Protein 2ZUV (pdb70)

Solvent-accessible surface area: 50935 Å² total; per-residue (Å²): 99,106,5,81,0,6,0,3,10,38,130,137,44,47,134,64,2,84,102,0,1,144,85,0,4,3,51,0,0,29,34,46,132,50,32,117,88,45,65,58,81,15,1,37,15,22,27,5,4,24,49,46,21,116,38,0,74,137,54,56,86,25,0,13,2,0,7,0,21,6,78,50,49,28,0,93,65,82,66,8,77,0,35,1,26,127,10,2,8,69,71,0,2,81,12,1,94,113,13,78,20,77,103,14,9,17,0,2,11,18,8,46,46,121,61,13,99,48,100,48,5,80,34,34,93,137,94,52,12,0,64,2,62,63,15,42,22,47,5,6,1,0,0,0,0,0,0,8,1,37,1,1,2,25,6,0,86,28,6,42,35,24,127,63,49,152,102,125,49,40,22,3,1,1,0,31,20,93,40,0,70,134,40,3,20,62,32,0,84,90,55,16,138,97,16,101,105,6,55,0,0,18,0,17,0,1,6,3,10,24,0,11,0,12,5,80,104,122,39,14,32,1,3,3,7,15,2,23,8,2,2,0,0,28,152,2,7,40,43,0,65,94,155,67,68,70,82,15,92,10,31,27,10,0,8,8,10,0,10,25,1,7,1,38,54,20,69,144,12,12,76,13,6,16,70,20,3,11,48,39,0,40,131,10,0,92,83,0,1,62,39,0,72,98,47,68,13,44,0,0,0,16,3,2,24,10,9,11,6,0,10,2,13,60,119,18,5,87,126,8,25,2,7,0,0,0,0,10,0,7,7,0,0,0,0,15,0,1,15,41,9,107,14,24,146,37,10,4,0,27,1,38,3,61,0,17,47,81,22,4,113,171,83,52,49,4,12,120,73,1,36,48,7,0,22,42,0,0,1,0,7,2,20,15,39,3,30,24,1,0,5,6,20,73,0,28,25,0,22,143,29,105,136,0,15,100,16,0,25,84,0,1,64,17,6,8,50,7,42,98,112,4,48,25,64,53,12,71,27,34,8,30,0,0,7,1,2,11,15,0,111,18,15,9,1,2,0,5,6,7,5,36,20,59,58,20,50,36,2,73,2,16,10,2,1,0,5,0,0,0,0,0,10,6,70,20,68,13,22,8,9,92,61,2,32,71,146,30,25,80,122,75,11,45,0,0,0,0,5,0,2,13,26,0,0,2,0,2,0,68,35,1,36,52,51,109,0,4,48,29,0,4,36,46,0,60,58,32,6,0,0,0,0,0,0,19,0,0,0,1,29,138,77,26,44,14,28,19,0,6,0,0,24,0,0,0,0,2,11,6,65,20,15,13,10,1,39,12,33,24,12,15,89,14,58,34,105,29,51,1,6,64,34,31,107,36,104,119,79,36,64,86,37,21,84,137,33,28,73,93,142,68,77,30,5,19,2,1,16,20,11,104,101,80,5,23,55,25,89,20,24,32,48,14,31,4,1,22,5,38,74,57,133,4,39,1,0,4,4,22,50,18,19,1,23,0,0,6,16,97,7,45,155,0,23,0,0,0,0,4,0,0,6,57,46,12,44,8,4,10,4,0,8,22,0,0,0,31,0,14,84,24,57,114,94,17,52,26,33,14,5,67,24,35,59,0,16,8,1,29,2,58,141,64,65,36,6,0,0,1,0,18,18,76,98,97,24,152,5,41,0,30,27,70,111,50,75,84,39,110,33,100,5,86,70,1,7,38,26,39,146,114,104,4,75,0,2,0,2,12,51,157,150,29,42,108,65,0,116,86,3,2,151,84,0,10,2,52,0,6,40,117,117,24,81,89,45,82,66,83,9,2,30,27,20,66,6,6,40,52,46,26,109,43,0,70,151,55,56,83,18,0,13,2,0,7,0,20,6,79,48,44,31,1,86,55,87,71,10,78,0,34,1,23,126,10,2,11,70,73,0,1,81,8,2,96,111,12,76,18,70,121,17,10,18,0,3,12,17,9,46,45,121,66,17,93,50,90,53,8,77,37,34,90,140,99,53,13,0,62,2,53,57,20,42,31,47,6,8,1,0,0,0,0,0,0,8,1,38,1,1,2,29,10,0,95,51,8,40,82,46,129,89,52,152,99,126,48,38,22,4,1,1,0,28,8,56,34,0,72,130,38,4,19,81,32,0,88,91,60,13,140,95,16,112,90,5,50,0,0,13,0,22,0,0,6,3,11,24,0,11,0,12,5,84,107,123,42,14,34,1,2,3,6,13,3,27,8,2,2,0,0,29,105,3,8,51,57,0,67,88,146,57,65,69,90,14,100,12,32,28,12,0,8,7,13,0,12,30,2,6,1,37,54,19,71,142,13,14,72,14,7,15,68,24,5,9,45,33,0,36,134,12,0,87,79,0,0,64,37,0,68,98,47,68,14,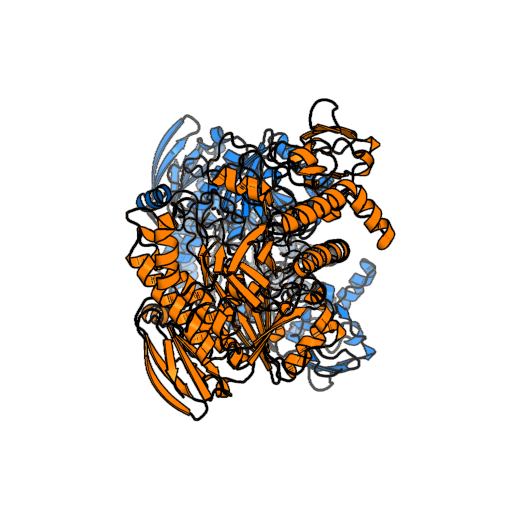43,0,0,0,28,6,2,26,9,10,8,7,0,10,1,14,63,116,22,4,88,128,7,25,2,7,0,0,2,0,22,1,18,15,0,0,1,0,13,0,2,12,39,8,109,14,24,138,36,8,6,0,44,1,48,0,96,0,52,71,101,25,6,116,176,80,54,48,5,3,98,63,1,35,48,4,2,20,82,0,0,6,0,7,3,17,14,37,4,25,22,1,1,1,0,18,106,0,30,35,0,20,143,31,97,127,1,12,98,14,0,31,88,0,0,77,16,6,8,58,9,39,73,99,4,48,30,72,49,9,54,21,19,6,33,0,0,8,1,2,10,14,1,107,16,16,8,0,2,0,6,6,7,6,41,31,57,61,22,50,36,2,77,3,15,12,2,1,0,10,0,0,0,0,1,10,5,70,19,66,14,22,9,8,88,61,2,34,72,157,29,24,91,121,72,11,45,0,0,1,0,6,0,2,11,22,0,0,4,0,1,0,65,36,1,36,53,51,112,0,4,47,30,0,3,36,43,0,57,51,27,6,0,0,0,0,0,0,20,0,0,0,0,29,124,79,25,43,13,26,17,0,4,0,0,22,0,0,0,0,2,9,6,64,19,15,13,11,1,39,13,34,22,14,17,91,14,59,33,101,34,53,0,10,64,43,18,92,111,77,83,69,33,62,104,39,19,104,160,30,27,71,94,143,67,75,31,6,19,1,1,18,19,11,102,99,83,15,26,53,24,90,21,23,29,50,13,31,4,0,19,6,35,74,57,137,4,39,1,0,17,4,22,52,19,19,1,24,0,0,4,17,96,7,47,145,0,23,0,0,0,0,3,0,0,9,85,44,27,41,6,8,17,3,0,13,24,0,0,0,29,0,12,83,31,55,132,88,20,44,28,30,9,4,66,27,39,57,1,24,4,0,22,0,70,103,88,40,22,3,0,0,0,0,29,24,67,101,94,28,154,8,44,0,29,36,70,110,50,77,83,62,105,10,94,4,89,76,4,12,40,14,26,91,178

CATH classification: 3.20.20.80 (+3 more: 2.60.40.10, 3.40.50.880, 2.60.40.1180)

Organism: Bifidobacterium longum subsp. longum (strain ATCC 15707 / DSM 20219 / JCM 1217 / NCTC 11818 / E194b) (NCBI:txid565042)

InterPro domains:
  IPR012711 Lacto-N-biose phosphorylase/D-galactosyl-beta-1->4-L-rhamnose phosphorylase [TIGR02336] (3-750)
  IPR013780 Glycosyl hydrolase, all-beta [G3DSA:2.60.40.1180] (696-751)
  IPR013783 Immunoglobulin-like fold [G3DSA:2.60.40.10] (72-177)
  IPR029062 Class I glutamine amidotransferase-like [G3DSA:3.40.50.880] (435-695)
  IPR029062 Class I glutamine amidotransferase-like [SSF52317] (444-689)
  IPR035080 Lacto-N-biose phosphorylase-like, N-terminal TIM barrel domain [PF09508] (5-432)
  IPR035356 Lacto-N-biose phosphorylase, C-terminal domain [PF17386] (697-748)
  IPR035363 Lacto-N-biose phosphorylase, central domain [PF17385] (440-692)

Foldseek 3Di:
DAELAEEEDDPPCLVVSVVLCVLLRYQEYEYDCVNVVVVHAYEYEDELFWPCCVPCVVVVLFFFKFWDKFDWDAAQAQKDKTADAQWFAPQFKAFDPPPPFLVAKWKAQLQVRDTDHSVFWDQDPPHRMIIGGRHDHGTIMMMTTMIGGQAQQVQLVQCVLQVVDPPDGMGTGAVVDVVSVVVSVVVLLVVLVVCLRHAAHEHQAFGAFFDWTATHVRHTDAFFQQARRRHDHPVLQVVLCVVVVHGDHSCLQCVSVCRQHQFFQDDPSNVSVLVSLLVVRLVSLLVSQVSQVVSNHAYEHESTTRCRSLLLQDPPNLVSAHAEYEYEFQFLLRLCVRQVRPRHNFYEYAYDDALTCVQLPPPHQRLVSVLLSLLRNVLLCQQGNGSHYYHHDDPVSQVVRVSNSVSSSVSSVVSVVSCVLLVSDHFAADAEEEQEFAPFRSQRSNPQDGDPPDHDQQRQLPNQVSSLVSRDRHHYGTGYLVCCLVPFDDPRHAEYEQEDDENTRRQNECSLVVVSSVVRVLVQQLVQHFYEYEAQHSAYPPPDLVAGNSVCVFAQKGADPVSCLQPAAAEAAADQPDQLCPQQDFDPVLQVVQVVQAKADDDHSHHIGAGPAFRDRACSRDARPRMGGPDHQKHANGQGPNHGAWIKHRRNNFIYIYHNGARHDLQSSSSVVSSSCVRSVNSVVAQAQAKPNSQKHKGHNVVSVKMKIWGSAQAWDKIWTAHPVGDIDIDTAHGRGMDMD/DAELEEEEADPPCLVVSVVLCVLLRYQEYEPVNLPPRHAYEYEDELFKPCCVPCVVVVLFFFKFWDKFDWWAAQDQKDKTADAQWFAPQFKAFDPPPPCLVAKWKAQLQVRDTDHSVQWDQDPPHRMIIGGRHDHGTIIMMTTMIGGQAQQVQLVCCVVVVVDPPDGMGTGAVVDPVSVVVSVVVLLVVLVVCLSHAEHEDQAFGAFFDWTGTRVRHTDAGFQQADRRHDHPVLQVVLCVPVVDHDHSCLQCVSVNRPHQFFQDDPSVVSVLVSLLVVRLVSLLVSQVSQVVSNHAYEHESGTRCHSLLLQDPCNLVSAHAEYEYEQLFLLRLCVRQVRDNHNFYEYAWDDALDCVQLPPPHDRLVRRLLSLLRNVLLCLQGNGSHYYHHHHPVSQVVRVVNSVSSSVSSVVSVVVCVLQVRDHFAALAEEEQEFAPWRSQRSNPQDGDPSDHDQQGQLPNQVSSLVSNARHHYGTGYLVCCLVPFDPPRHAEYEQEDEENTRRQNECSLVVVSSVVRVLVCQLVQHFYEYEAQHSAYPPPDLVAGNSVCVFAQKGADPVSPLQDAAAEAAADQDDLLCPPQDADVVLQVVQVVQAKADDDHSHHIGATPAFSDRDDSRDARPRMGGPDHQWHQNGQHPNHGAWTKARRNNFIYIYHNGARHDLSSSSSVLSSSCVRSVNPVSSQAQAKPDSQKHKGHNVVSVKIKIWGSAQAWDWTWHAHPVRDIDIDTAHGRGMDMDD

B-factor: mean 22.14, std 9.06, range [9.5, 68.04]

Radius of gyration: 36.23 Å; Cα contacts (8 Å, |Δi|>4): 3574; chains: 2; bounding box: 121×80×64 Å

Secondary structure (DSSP, 8-state):
---SEEEE--TT-HHHHHHHHHHHT-SEEE----HHHHT-EEEEEE-TTSS-HHHHTT-GGGS-EEEEEPPPEE-SBSEEEEESSTTS-TTTEEE--SS-HHHH-EEEETTTTEEEPGGGEEE-SSSSEEEEES--TT-EEEEEEEEEE-S-HHHHHHHHHTT-TTSPPPPP--TTSHHHHHHHHHHHHHHHHT-TT--EEEES--S-PPEEEE-TTSSEEEEETT--GGGB-HHHHHHHHHHHSSPPPTHHHHGGGTTT-TTSPPPHHHHHHHHHHHHHHHHHHHHHHHHHHHTT-EEEEEESSS-TTT-TTSTTGGGG---EEEEEESSHHHHHHHHT--SSSEEEEEESSPBSTTTSSTT--HHHHHHHHHHHHHHHHHHS--SEEE--B-HHHHHT-HHHHHHHHHHHHHHHHHHHHHTT-PPPP-SEEEEEESSGGGGTTTTT-SSTT---TTTHHHHHHHHHHHTSSSEEEEEEHHHHHHH---TT--EEEEEE-TTSTTT-GGGGG-HHHHHHHHHHHHTT-EEEEEESTTEEEEEETTEEETTHHHHSEEE--SS-TTB--BPPPP--S-TTTTT----HHHHHHHHHH-BPPPBTTTBB--BSS----S---S--TTEEESSTTSEEEE--TTS-SEEEEEETTEEEEEES-----HHHHHHHHHHHHHHTT-HHHHSTTEESSTTEEEEEETTTTEEEEEE-SSS-EEEEEEPTTS-EEEEEE-TT-EEE-/---SEEEE--TT-HHHHHHHHHHHT--EEE---TTSSSEEEEEE-TTSS-HHHHTT-GGGS-EEEEEPPPEE-SSSEEEEESSTTS-TTTEEE--SS-HHHH-EEEETTT-PBPPGGGEEE-SSSSEEEEES--TT-EEEEEEEEEE-S-HHHHHHHHHTT-TTPPPPPP--TTSHHHHHHHHHHHHHHHHT-TT--EEEES--SBPPEEEE-TTSSEEEEETT--GGGB-HHHHHHHHHHHSSPPPTHHHHGGGTTT-TTSPPPHHHHHHHHHHHHHHHHHHHHHHHHHHHTT-EEEEESSSSBTTT-TTSTTGGGG---EEEEE--SHHHHHHHHT--SSSEEEEE-SS-BSTTTSSTT--HHHHHHHHHHHHHHHHTTS--SBEE--B-HHHHTT-HHHHHHHHHHHHHHHHHHHHHTTPPPPPSSEEEEEESSGGGGTTTTT-SSTT---TTTHHHHHHHHHHHTSSSEEEEEEHHHHHHH---TT--EEEEEE-TTSTTT-GGGGG-HHHHHHHHHHHHTT-EEEEEESTTEEEEEETTEEETTHHHHTEEE--SS-TTBPPBPPPP--S-GGGTTSPP-HHHHHHHHHH-BPPPBTTTBB--BSS----S---S--TTEEESSTTSEEEE--TTS-SEEEEEETTEEEEEES-----HHHHHHHHHHHHHHTT-HHHHSTTEESSTTEEEEEETTTTEEEEEE-SSS-EEEEEE-TTS-EEEEEE-TT-EEEE-

Sequence (1481 aa):
STGRFTLPSEENFAEKTKELAELWGADAIRRNSDAVLALGKKIYNAYFPTRAHNEWITLHMDETPQVYLLTDRILAESDTVDIPLMESFFAEQLKPNRDADPHKYWEVVDRTTGEVVDSANWTLDADEDTVHVSGVAAWHEYTVSFLAYIIWDPVEMYNHLTNDWGDKEHEIPFDIYHPATRKFVFDTFEQWLKDSPQTDVVRFTTFFYQFTLLFDEKRREKVVDWFGCACTVSPRALDDFEAKYGYRLRPEDFVDGGAYNSAWRVPRKAQRDWIDFLSGFVRENVKQLADMSHAAGKEAMMFLGDQWIGTEPYKDGFDELGLDAVVGSIGDGTTTRMIADIPGVKYTEGRFLPYFFPDTFYEGNDPSIEGLDNWRKARRAILRSPISRMGYGGYLSLAAKFPKFVDTVTHIANEFRDIHDRTGGVAAEGELNVAILNSWGKMRSWMAFTVAHALPNKQTYSYYGILESLSGMRVNVRFISFDDVLAHGIDSDIDVIINGGPVDTAFTGGDVWTNPKLVETVRAWVRGGGAFVGVGEPSSAPRFQTGRFFQLADVIGVDEERYQTLSVDKYFPPVVPDHFITADVPVDPAAREAWEQAGYRIPLSGCGGGQSIKPLGGIDFGEPVLNTYPVNENVTLLRADGGQVQLATNDYGKGRGVYISGLPYSAANARLLERVLFYASHNEDKYAAWSSSNPECEVAHFPEQGLYCVINNTDQPQKTTVTLADGTTEDFDLPDSGIAWRSTGRFTLPSEENFAEKTKELAELWGADAIRNAVLALGKKIYNAYFPTRAHNEWITLHMDETPQVYLLTDRILAESDTVDIPLMESFFAEQLKPNRDADPHKYWEVVDRTTGEVVDSANWTLDADEDTVHVSGVAAWHEYTVSFLAYIIWDPVEMYNHLTNDWGDKEHEIPFDIYHPATRKFVFDTFEQWLKDSPQTDVVRFTTFFYQFTLLFDEKRREKVVDWFGCACTVSPRALDDFEAKYGYRLRPEDFVDGGAYNSAWRVPRKAQRDWIDFLSGFVRENVKQLADMSHAAGKEAMMFLGDQWIGTEPYKDGFDELGLDAVVGSIGDGTTTRMIADIPGVKYTEGRFLPYFFPDTFYEGNDPSIEGLDNWRKARRAILRSPISRMGYGGYLSLAAKFPKFVDTVTHIANEFRDIHDRTGGVAAEGELNVAILNSWGKMRSWMAFTVAHALPNKQTYSYYGILESLSGMRVNVRFISFDDVLAHGIDSDIDVIINGGPVDTAFTGGDVWTNPKLVETVRAWVRGGGAFVGVGEPSSAPRFQTGRFFQLADVIGVDEERYQTLSVDKYFPPVVPDHFITADVPVDPAAREAWEQAGYRIPLSGCGGGQSIKPLGGIDFGEPVLNTYPVNENVTLLRADGGQVQLATNDYGKGRGVYISGLPYSAANARLLERVLFYASHNEDKYAAWSSSNPECEVAHFPEQGLYCVINNTDQPQKTTVTLADGTTEDFDLPDSGIAWRE

Nearest PDB structures (foldseek):
  2zut-assembly2_D  TM=9.886E-01  e=0.000E+00  Bifidobacterium longum
  2zuw-assembly2_C  TM=9.854E-01  e=0.000E+00  Bifidobacterium longum
  2zus-assembly2_C  TM=9.818E-01  e=0.000E+00  Bifidobacterium longum
  2zus-assembly1_B  TM=9.835E-01  e=0.000E+00  Bifidobacterium longum
  3wfz-assembly1_A  TM=9.875E-01  e=0.000E+00  Bifidobacterium longum subsp. longum JCM 1217

Structure (mmCIF, N/CA/C/O backbone):
data_2ZUV
#
_entry.id   2ZUV
#
_cell.length_a   204.043
_cell.length_b   68.020
_cell.length_c   116.047
_cell.angle_alpha   90.000
_cell.angle_beta   108.790
_cell.angle_gamma   90.000
#
_symmetry.space_group_name_H-M   'C 1 2 1'
#
loop_
_entity.id
_entity.type
_entity.pdbx_description
1 polymer 'Lacto-N-biose phosphorylase'
2 non-polymer 2-acetamido-2-deoxy-alpha-D-glucopyranose
3 non-polymer 'NITRATE ION'
4 non-polymer 1,2-ETHANEDIOL
5 non-polymer 'MAGNESIUM ION'
6 water water
#
loop_
_atom_site.group_PDB
_atom_site.id
_atom_site.type_symbol
_atom_site.label_atom_id
_atom_site.label_alt_id
_atom_site.label_comp_id
_atom_site.label_asym_id
_atom_site.label_entity_id
_atom_site.label_seq_id
_atom_site.pdbx_PDB_ins_code
_atom_site.Cartn_x
_atom_site.Cartn_y
_atom_site.Cartn_z
_atom_site.occupancy
_atom_site.B_iso_or_equiv
_atom_site.auth_seq_id
_atom_site.auth_comp_id
_atom_site.auth_asym_id
_atom_site.auth_atom_id
_atom_site.pdbx_PDB_model_num
ATOM 1 N N . SER A 1 3 ? 63.499 88.402 6.367 1.00 33.34 3 SER A N 1
ATOM 2 C CA . SER A 1 3 ? 63.472 88.479 7.861 1.00 32.82 3 SER A CA 1
ATOM 3 C C . SER A 1 3 ? 63.914 87.172 8.510 1.00 32.17 3 SER A C 1
ATOM 4 O O . SER A 1 3 ? 63.790 86.088 7.915 1.00 31.94 3 SER A O 1
ATOM 7 N N . THR A 1 4 ? 64.422 87.272 9.740 1.00 30.68 4 THR A N 1
ATOM 8 C CA . THR A 1 4 ? 64.692 86.079 10.524 1.00 29.11 4 THR A CA 1
ATOM 9 C C . THR A 1 4 ? 64.402 86.289 12.011 1.00 27.76 4 THR A C 1
ATOM 10 O O . THR A 1 4 ? 64.433 87.418 12.484 1.00 27.37 4 THR A O 1
ATOM 14 N N . GLY A 1 5 ? 64.103 85.200 12.723 1.00 26.45 5 GLY A N 1
ATOM 15 C CA . GLY A 1 5 ? 64.008 85.217 14.185 1.00 24.69 5 GLY A CA 1
ATOM 16 C C . GLY A 1 5 ? 62.584 85.153 14.733 1.00 23.61 5 GLY A C 1
ATOM 17 O O . GLY A 1 5 ? 61.625 84.979 13.977 1.00 22.79 5 GLY A O 1
ATOM 18 N N . ARG A 1 6 ? 62.473 85.317 16.051 1.00 23.15 6 ARG A N 1
ATOM 19 C CA . ARG A 1 6 ? 61.215 85.245 16.806 1.00 23.37 6 ARG A CA 1
ATOM 20 C C . ARG A 1 6 ? 60.517 83.900 16.570 1.00 23.18 6 ARG A C 1
ATOM 21 O O . ARG A 1 6 ? 59.281 83.813 16.567 1.00 23.73 6 ARG A O 1
ATOM 29 N N . PHE A 1 7 ? 61.311 82.850 16.370 1.00 22.60 7 PHE A N 1
ATOM 30 C CA . PHE A 1 7 ? 60.763 81.552 15.976 1.00 22.48 7 PHE A CA 1
ATOM 31 C C . PHE A 1 7 ? 61.552 80.445 16.651 1.00 22.54 7 PHE A C 1
ATOM 32 O O . PHE A 1 7 ? 62.767 80.390 16.512 1.00 22.88 7 PHE A O 1
ATOM 40 N N . THR A 1 8 ? 60.845 79.557 17.351 1.00 21.73 8 THR A N 1
ATOM 41 C CA . THR A 1 8 ? 61.432 78.372 17.984 1.00 20.87 8 THR A CA 1
ATOM 42 C C . THR A 1 8 ? 61.200 77.098 17.150 1.00 21.45 8 THR A C 1
ATOM 43 O O . THR A 1 8 ? 60.055 76.733 16.852 1.00 21.21 8 THR A O 1
ATOM 47 N N . LEU A 1 9 ? 62.298 76.441 16.782 1.00 21.54 9 LEU A N 1
ATOM 48 C CA . LEU A 1 9 ? 62.266 75.183 16.044 1.00 22.71 9 LEU A CA 1
ATOM 49 C C . LEU A 1 9 ? 62.443 73.972 16.980 1.00 23.37 9 LEU A C 1
ATOM 50 O O . LEU A 1 9 ? 63.362 73.951 17.793 1.00 23.68 9 LEU A O 1
ATOM 55 N N . PRO A 1 10 ? 61.590 72.946 16.852 1.00 24.06 10 PRO A N 1
ATOM 56 C CA . PRO A 1 10 ? 61.878 71.716 17.593 1.00 25.28 10 PRO A CA 1
ATOM 57 C C . PRO A 1 10 ? 62.915 70.852 16.863 1.00 27.10 10 PRO A C 1
ATOM 58 O O . PRO A 1 10 ? 62.793 70.627 15.662 1.00 26.64 10 PRO A O 1
ATOM 62 N N . SER A 1 11 ? 63.940 70.410 17.582 1.00 29.20 11 SER A N 1
ATOM 63 C CA . SER A 1 11 ? 64.933 69.513 17.016 1.00 31.65 11 SER A CA 1
ATOM 64 C C . SER A 1 11 ? 64.600 68.056 17.355 1.00 32.57 11 SER A C 1
ATOM 65 O O . SER A 1 11 ? 63.685 67.769 18.134 1.00 31.88 11 SER A O 1
ATOM 68 N N . GLU A 1 12 ? 65.388 67.153 16.775 1.00 34.09 12 GLU A N 1
ATOM 69 C CA . GLU A 1 12 ? 65.241 65.712 16.908 1.00 35.71 12 GLU A CA 1
ATOM 70 C C . GLU A 1 12 ? 66.641 65.128 16.750 1.00 36.59 12 GLU A C 1
ATOM 71 O O . GLU A 1 12 ? 67.414 65.653 15.950 1.00 36.67 12 GLU A O 1
ATOM 77 N N . GLU A 1 13 ? 66.993 64.067 17.480 1.00 38.11 13 GLU A N 1
ATOM 78 C CA . GLU A 1 13 ? 68.346 63.496 17.299 1.00 39.92 13 GLU A CA 1
ATOM 79 C C . GLU A 1 13 ? 68.442 62.724 15.972 1.00 40.03 13 GLU A C 1
ATOM 80 O O . GLU A 1 13 ? 67.422 62.274 15.431 1.00 39.57 13 GLU A O 1
ATOM 86 N N . ASN A 1 14 ? 69.667 62.617 15.449 1.00 40.60 14 ASN A N 1
ATOM 87 C CA . ASN A 1 14 ? 69.947 62.042 14.123 1.00 41.20 14 ASN A CA 1
ATOM 88 C C . ASN A 1 14 ? 69.135 62.710 13.018 1.00 41.18 14 ASN A C 1
ATOM 89 O O . ASN A 1 14 ? 68.539 62.035 12.177 1.00 41.04 14 ASN A O 1
ATOM 94 N N . PHE A 1 15 ? 69.113 64.041 13.032 1.00 40.92 15 PHE A N 1
ATOM 95 C CA . PHE A 1 15 ? 68.323 64.827 12.081 1.00 40.95 15 PHE A CA 1
ATOM 96 C C . PHE A 1 15 ? 68.965 66.203 11.912 1.00 40.71 15 PHE A C 1
ATOM 97 O O . PHE A 1 15 ? 68.276 67.217 11.769 1.00 40.04 15 PHE A O 1
ATOM 105 N N . ALA A 1 16 ? 70.298 66.204 11.924 1.00 40.52 16 ALA A N 1
ATOM 106 C CA . ALA A 1 16 ? 71.109 67.423 11.949 1.00 40.37 16 ALA A CA 1
ATOM 107 C C . ALA A 1 16 ? 70.989 68.286 10.695 1.00 40.41 16 ALA A C 1
ATOM 108 O O . ALA A 1 16 ? 70.796 69.503 10.789 1.00 40.62 16 ALA A O 1
ATOM 110 N N . GLU A 1 17 ? 71.122 67.664 9.524 1.00 40.23 17 GLU A N 1
ATOM 111 C CA . GLU A 1 17 ? 71.074 68.391 8.250 1.00 40.13 17 GLU A CA 1
ATOM 112 C C . GLU A 1 17 ? 69.731 69.085 8.019 1.00 39.10 17 GLU A C 1
ATOM 113 O O . GLU A 1 17 ? 69.686 70.246 7.592 1.00 38.64 17 GLU A O 1
ATOM 119 N N . LYS A 1 18 ? 68.640 68.368 8.286 1.00 37.66 18 LYS A N 1
ATOM 120 C CA . LYS A 1 18 ? 67.319 68.924 8.046 1.00 36.78 18 LYS A CA 1
ATOM 121 C C . LYS A 1 18 ? 66.944 69.952 9.111 1.00 35.28 18 LYS A C 1
ATOM 122 O O . LYS A 1 18 ? 66.289 70.937 8.802 1.00 34.95 18 LYS A O 1
ATOM 128 N N . THR A 1 19 ? 67.374 69.738 10.354 1.00 34.26 19 THR A N 1
ATOM 129 C CA . THR A 1 19 ? 67.203 70.767 11.384 1.00 33.01 19 THR A CA 1
ATOM 130 C C . THR A 1 19 ? 67.853 72.071 10.899 1.00 32.79 19 THR A C 1
ATOM 131 O O . THR A 1 19 ? 67.187 73.115 10.853 1.00 32.14 19 THR A O 1
ATOM 135 N N . LYS A 1 20 ? 69.119 72.000 10.477 1.00 32.19 20 LYS A N 1
ATOM 136 C CA . LYS A 1 20 ? 69.806 73.194 9.977 1.00 32.30 20 LYS A CA 1
ATOM 137 C C . LYS A 1 20 ? 69.045 73.792 8.792 1.00 31.67 20 LYS A C 1
ATOM 138 O O . LYS A 1 20 ? 68.836 75.002 8.741 1.00 31.48 20 LYS A O 1
ATOM 144 N N . GLU A 1 21 ? 68.583 72.951 7.863 1.00 31.24 21 GLU A N 1
ATOM 145 C CA . GLU A 1 21 ? 67.877 73.467 6.679 1.00 31.21 21 GLU A CA 1
ATOM 146 C C . GLU A 1 21 ? 66.566 74.156 7.060 1.00 30.49 21 GLU A C 1
ATOM 147 O O . GLU A 1 21 ? 66.237 75.232 6.543 1.00 29.67 21 GLU A O 1
ATOM 153 N N . LEU A 1 22 ? 65.805 73.523 7.949 1.00 29.98 22 LEU A N 1
ATOM 154 C CA . LEU A 1 22 ? 64.533 74.120 8.381 1.00 29.03 22 LEU A CA 1
ATOM 155 C C . LEU A 1 22 ? 64.719 75.346 9.249 1.00 28.65 22 LEU A C 1
ATOM 156 O O . LEU A 1 22 ? 63.900 76.269 9.191 1.00 28.65 22 LEU A O 1
ATOM 161 N N . ALA A 1 23 ? 65.791 75.371 10.036 1.00 28.19 23 ALA A N 1
ATOM 162 C CA . ALA A 1 23 ? 66.094 76.546 10.846 1.00 28.65 23 ALA A CA 1
ATOM 163 C C . ALA A 1 23 ? 66.285 77.754 9.938 1.00 29.04 23 ALA A C 1
ATOM 164 O O . ALA A 1 23 ? 65.772 78.839 10.221 1.00 28.46 23 ALA A O 1
ATOM 166 N N . GLU A 1 24 ? 67.007 77.544 8.833 1.00 29.71 24 GLU A N 1
ATOM 167 C CA . GLU A 1 24 ? 67.261 78.598 7.853 1.00 30.52 24 GLU A CA 1
ATOM 168 C C . GLU A 1 24 ? 65.969 79.019 7.142 1.00 29.82 24 GLU A C 1
ATOM 169 O O . GLU A 1 24 ? 65.661 80.221 7.064 1.00 30.03 24 GLU A O 1
ATOM 175 N N . LEU A 1 25 ? 65.215 78.025 6.662 1.00 29.10 25 LEU A N 1
ATOM 176 C CA . LEU A 1 25 ? 63.963 78.240 5.911 1.00 28.71 25 LEU A CA 1
ATOM 177 C C . LEU A 1 25 ? 62.933 79.031 6.717 1.00 27.69 25 LEU A C 1
ATOM 178 O O . LEU A 1 25 ? 62.338 80.004 6.231 1.00 28.10 25 LEU A O 1
ATOM 183 N N . TRP A 1 26 ? 62.724 78.605 7.953 1.00 26.49 26 TRP A N 1
ATOM 184 C CA . TRP A 1 26 ? 61.729 79.243 8.807 1.00 25.28 26 TRP A CA 1
ATOM 185 C C . TRP A 1 26 ? 62.268 80.427 9.608 1.00 24.71 26 TRP A C 1
ATOM 186 O O . TRP A 1 26 ? 61.509 81.131 10.270 1.00 24.09 26 TRP A O 1
ATOM 197 N N . GLY A 1 27 ? 63.575 80.663 9.532 1.00 23.94 27 GLY A N 1
ATOM 198 C CA . GLY A 1 27 ? 64.184 81.768 10.292 1.00 23.77 27 GLY A CA 1
ATOM 199 C C . GLY A 1 27 ? 64.132 81.546 11.806 1.00 23.69 27 GLY A C 1
ATOM 200 O O . GLY A 1 27 ? 63.798 82.449 12.571 1.00 23.38 27 GLY A O 1
ATOM 201 N N . ALA A 1 28 ? 64.492 80.342 12.239 1.00 23.68 28 ALA A N 1
ATOM 202 C CA . ALA A 1 28 ? 64.528 80.002 13.658 1.00 23.09 28 ALA A CA 1
ATOM 203 C C . ALA A 1 28 ? 65.697 80.687 14.359 1.00 23.90 28 ALA A C 1
ATOM 204 O O . ALA A 1 28 ? 66.819 80.672 13.857 1.00 23.74 28 ALA A O 1
ATOM 206 N N . ASP A 1 29 ? 65.444 81.270 15.529 1.00 23.23 29 ASP A N 1
ATOM 207 C CA . ASP A 1 29 ? 66.523 81.828 16.331 1.00 23.28 29 ASP A CA 1
ATOM 208 C C . ASP A 1 29 ? 66.675 81.130 17.690 1.00 23.50 29 ASP A C 1
ATOM 209 O O . ASP A 1 29 ? 67.510 81.530 18.515 1.00 23.61 29 ASP A O 1
ATOM 214 N N . ALA A 1 30 ? 65.865 80.092 17.899 1.00 22.11 30 ALA A N 1
ATOM 215 C CA . ALA A 1 30 ? 65.952 79.213 19.069 1.00 22.12 30 ALA A CA 1
ATOM 216 C C . ALA A 1 30 ? 65.640 77.801 18.610 1.00 22.28 30 ALA A C 1
ATOM 217 O O . ALA A 1 30 ? 64.867 77.611 17.669 1.00 21.46 30 ALA A O 1
ATOM 219 N N . ILE A 1 31 ? 66.251 76.815 19.266 1.00 22.93 31 ILE A N 1
ATOM 220 C CA . ILE A 1 31 ? 65.940 75.419 19.018 1.00 24.49 31 ILE A CA 1
ATOM 221 C C . ILE A 1 31 ? 65.519 74.740 20.328 1.00 25.73 31 ILE A C 1
ATOM 222 O O . ILE A 1 31 ? 66.203 74.862 21.359 1.00 24.84 31 ILE A O 1
ATOM 227 N N . ARG A 1 32 ? 64.364 74.076 20.298 1.00 27.11 32 ARG A N 1
ATOM 228 C CA A ARG A 1 32 ? 63.860 73.320 21.435 0.70 28.58 32 ARG A CA 1
ATOM 229 C CA B ARG A 1 32 ? 63.912 73.319 21.460 0.30 28.16 32 ARG A CA 1
ATOM 230 C C . ARG A 1 32 ? 64.295 71.865 21.247 1.00 29.84 32 ARG A C 1
ATOM 231 O O . ARG A 1 32 ? 63.779 71.177 20.376 1.00 29.27 32 ARG A O 1
ATOM 246 N N . ASN A 1 33 ? 65.262 71.424 22.038 1.00 32.81 33 ASN A N 1
ATOM 247 C CA . ASN A 1 33 ? 65.840 70.108 21.849 1.00 36.82 33 ASN A CA 1
ATOM 248 C C . ASN A 1 33 ? 64.938 68.942 22.206 1.00 38.44 33 ASN A C 1
ATOM 249 O O . ASN A 1 33 ? 63.981 69.109 22.963 1.00 39.01 33 ASN A O 1
ATOM 254 N N . SER A 1 34 ? 65.242 67.778 21.618 1.00 40.52 34 SER A N 1
ATOM 255 C CA . SER A 1 34 ? 64.471 66.546 21.834 1.00 42.48 34 SER A CA 1
ATOM 256 C C . SER A 1 34 ? 64.578 66.116 23.296 1.00 43.49 34 SER A C 1
ATOM 257 O O . SER A 1 34 ? 65.573 66.423 23.969 1.00 44.01 34 SER A O 1
ATOM 260 N N . ASP A 1 35 ? 63.554 65.412 23.771 1.00 44.64 35 ASP A N 1
ATOM 261 C CA . ASP A 1 35 ? 63.341 65.165 25.208 1.00 45.98 35 ASP A CA 1
ATOM 262 C C . ASP A 1 35 ? 64.394 64.257 25.879 1.00 46.37 35 ASP A C 1
ATOM 263 O O . ASP A 1 35 ? 65.399 63.851 25.272 1.00 46.92 35 ASP A O 1
ATOM 268 N N . ALA A 1 42 ? 73.912 68.934 15.754 1.00 50.70 42 ALA A N 1
ATOM 269 C CA . ALA A 1 42 ? 74.210 70.206 15.105 1.00 50.63 42 ALA A CA 1
ATOM 270 C C . ALA A 1 42 ? 73.397 71.361 15.682 1.00 50.76 42 ALA A C 1
ATOM 271 O O . ALA A 1 42 ? 73.349 72.449 15.096 1.00 50.92 42 ALA A O 1
ATOM 273 N N . VAL A 1 43 ? 72.770 71.134 16.835 1.00 50.51 43 VAL A N 1
ATOM 274 C CA . VAL A 1 43 ? 72.057 72.211 17.516 1.00 50.24 43 VAL A CA 1
ATOM 275 C C . VAL A 1 43 ? 73.024 73.143 18.259 1.00 49.71 43 VAL A C 1
ATOM 276 O O . VAL A 1 43 ? 72.760 74.345 18.399 1.00 50.06 43 VAL A O 1
ATOM 280 N N . LEU A 1 44 ? 74.134 72.586 18.735 1.00 48.50 44 LEU A N 1
ATOM 281 C CA . LEU A 1 44 ? 75.204 73.394 19.301 1.00 47.47 44 LEU A CA 1
ATOM 282 C C . LEU A 1 44 ? 75.850 74.220 18.178 1.00 46.50 44 LEU A C 1
ATOM 283 O O . LEU A 1 44 ? 76.049 75.439 18.320 1.00 46.03 44 LEU A O 1
ATOM 288 N N . ALA A 1 45 ? 76.128 73.548 17.057 1.00 44.82 45 ALA A N 1
ATOM 289 C CA . ALA A 1 45 ? 76.861 74.138 15.938 1.00 43.62 45 ALA A CA 1
ATOM 290 C C . ALA A 1 45 ? 76.141 75.323 15.308 1.00 42.60 45 ALA A C 1
ATOM 291 O O . ALA A 1 45 ? 76.784 76.257 14.835 1.00 42.10 45 ALA A O 1
ATOM 293 N N . LEU A 1 46 ? 74.808 75.284 15.312 1.00 41.70 46 LEU A N 1
ATOM 294 C CA . LEU A 1 46 ? 73.994 76.383 14.782 1.00 40.46 46 LEU A CA 1
ATOM 295 C C . LEU A 1 46 ? 74.111 77.680 15.599 1.00 39.24 46 LEU A C 1
ATOM 296 O O . LEU A 1 46 ? 73.936 78.784 15.067 1.00 39.08 46 LEU A O 1
ATOM 301 N N . GLY A 1 47 ? 74.415 77.545 16.884 1.00 37.44 47 GLY A N 1
ATOM 302 C CA . GLY A 1 47 ? 74.658 78.710 17.726 1.00 36.00 47 GLY A CA 1
ATOM 303 C C . GLY A 1 47 ? 73.408 79.535 17.983 1.00 34.88 47 GLY A C 1
ATOM 304 O O . GLY A 1 47 ? 73.494 80.716 18.304 1.00 34.99 47 GLY A O 1
ATOM 305 N N . LYS A 1 48 ? 72.244 78.912 17.833 1.00 33.26 48 LYS A N 1
ATOM 306 C CA . LYS A 1 48 ? 70.986 79.557 18.217 1.00 32.17 48 LYS A CA 1
ATOM 307 C C . LYS A 1 48 ? 70.745 79.439 19.732 1.00 30.43 48 LYS A C 1
ATOM 308 O O . LYS A 1 48 ? 71.437 78.698 20.421 1.00 29.85 48 LYS A O 1
ATOM 314 N N . LYS A 1 49 ? 69.783 80.199 20.245 1.00 28.47 49 LYS A N 1
ATOM 315 C CA . LYS A 1 49 ? 69.324 80.064 21.632 1.00 27.99 49 LYS A CA 1
ATOM 316 C C . LYS A 1 49 ? 68.842 78.618 21.846 1.00 26.50 49 LYS A C 1
ATOM 317 O O . LYS A 1 49 ? 68.147 78.061 20.993 1.00 26.63 49 LYS A O 1
ATOM 323 N N . ILE A 1 50 ? 69.230 78.007 22.962 1.00 24.88 50 ILE A N 1
ATOM 324 C CA . ILE A 1 50 ? 68.852 76.629 23.242 1.00 23.19 50 ILE A CA 1
ATOM 325 C C . ILE A 1 50 ? 67.811 76.536 24.354 1.00 22.08 50 ILE A C 1
ATOM 326 O O . ILE A 1 50 ? 68.048 76.997 25.466 1.00 20.80 50 ILE A O 1
ATOM 331 N N . TYR A 1 51 ? 66.683 75.898 24.046 1.00 21.34 51 TYR A N 1
ATOM 332 C CA . TYR A 1 51 ? 65.677 75.586 25.056 1.00 21.75 51 TYR A CA 1
ATOM 333 C C . TYR A 1 51 ? 65.825 74.113 25.377 1.00 21.84 51 TYR A C 1
ATOM 334 O O . TYR A 1 51 ? 65.982 73.286 24.463 1.00 21.73 51 TYR A O 1
ATOM 343 N N . ASN A 1 52 ? 65.746 73.765 26.654 1.00 22.05 52 ASN A N 1
ATOM 344 C CA . ASN A 1 52 ? 65.545 72.369 26.989 1.00 23.01 52 ASN A CA 1
ATOM 345 C C . ASN A 1 52 ? 64.246 72.270 27.741 1.00 22.29 52 ASN A C 1
ATOM 346 O O . ASN A 1 52 ? 63.997 73.044 28.658 1.00 22.43 52 ASN A O 1
ATOM 351 N N . ALA A 1 53 ? 63.383 71.351 27.325 1.00 21.33 53 ALA A N 1
ATOM 352 C CA . ALA A 1 53 ? 62.139 71.149 28.048 1.00 20.74 53 ALA A CA 1
ATOM 353 C C . ALA A 1 53 ? 62.513 70.414 29.336 1.00 21.43 53 ALA A C 1
ATOM 354 O O . ALA A 1 53 ? 63.352 69.487 29.330 1.00 23.45 53 ALA A O 1
ATOM 356 N N . TYR A 1 54 ? 61.937 70.822 30.447 1.00 18.76 54 TYR A N 1
ATOM 357 C CA . TYR A 1 54 ? 62.250 70.156 31.690 1.00 18.02 54 TYR A CA 1
ATOM 358 C C . TYR A 1 54 ? 60.946 69.624 32.281 1.00 17.96 54 TYR A C 1
ATOM 359 O O . TYR A 1 54 ? 59.919 70.323 32.234 1.00 16.64 54 TYR A O 1
ATOM 368 N N . PHE A 1 55 ? 60.991 68.396 32.803 1.00 17.24 55 PHE A N 1
ATOM 369 C CA . PHE A 1 55 ? 59.779 67.719 33.317 1.00 17.66 55 PHE A CA 1
ATOM 370 C C . PHE A 1 55 ? 59.948 67.411 34.809 1.00 17.76 55 PHE A C 1
ATOM 371 O O . PHE A 1 55 ? 60.397 66.310 35.183 1.00 19.04 55 PHE A O 1
ATOM 379 N N . PRO A 1 56 ? 59.619 68.372 35.686 1.00 18.22 56 PRO A N 1
ATOM 380 C CA . PRO A 1 56 ? 59.988 68.191 37.104 1.00 18.21 56 PRO A CA 1
ATOM 381 C C . PRO A 1 56 ? 59.380 66.961 37.780 1.00 17.89 56 PRO A C 1
ATOM 382 O O . PRO A 1 56 ? 59.981 66.427 38.721 1.00 16.89 56 PRO A O 1
ATOM 386 N N . THR A 1 57 ? 58.212 66.506 37.310 1.00 15.72 57 THR A N 1
ATOM 387 C CA . THR A 1 57 ? 57.522 65.432 38.010 1.00 16.56 57 THR A CA 1
ATOM 388 C C . THR A 1 57 ? 57.525 64.076 37.290 1.00 16.53 57 THR A C 1
ATOM 389 O O . THR A 1 57 ? 56.770 63.193 37.656 1.00 15.93 57 THR A O 1
ATOM 393 N N . ARG A 1 58 ? 58.376 63.902 36.285 1.00 17.41 58 ARG A N 1
ATOM 394 C CA . ARG A 1 58 ? 58.516 62.570 35.660 1.00 18.50 58 ARG A CA 1
ATOM 395 C C . ARG A 1 58 ? 59.950 62.380 35.156 1.00 18.96 58 ARG A C 1
ATOM 396 O O . ARG A 1 58 ? 60.848 63.089 35.598 1.00 19.42 58 ARG A O 1
ATOM 404 N N . ALA A 1 59 ? 60.149 61.404 34.267 1.00 19.35 59 ALA A N 1
ATOM 405 C CA . ALA A 1 59 ? 61.461 61.119 33.650 1.00 19.47 59 ALA A CA 1
ATOM 406 C C . ALA A 1 59 ? 62.478 60.519 34.610 1.00 19.77 59 ALA A C 1
ATOM 407 O O . ALA A 1 59 ? 63.684 60.514 34.329 1.00 19.00 59 ALA A O 1
ATOM 409 N N . HIS A 1 60 ? 61.994 59.990 35.734 1.00 19.40 60 HIS A N 1
ATOM 410 C CA . HIS A 1 60 ? 62.871 59.331 36.713 1.00 19.29 60 HIS A CA 1
ATOM 411 C C . HIS A 1 60 ? 62.215 58.149 37.410 1.00 18.38 60 HIS A C 1
ATOM 412 O O . HIS A 1 60 ? 62.002 58.172 38.624 1.00 17.48 60 HIS A O 1
ATOM 419 N N . ASN A 1 61 ? 61.962 57.082 36.650 1.00 17.76 61 ASN A N 1
ATOM 420 C CA . ASN A 1 61 ? 61.317 55.903 37.225 1.00 18.16 61 ASN A CA 1
ATOM 421 C C . ASN A 1 61 ? 62.170 55.286 38.323 1.00 18.55 61 ASN A C 1
ATOM 422 O O . ASN A 1 61 ? 61.649 54.791 39.317 1.00 16.99 61 ASN A O 1
ATOM 427 N N . GLU A 1 62 ? 63.495 55.393 38.151 1.00 19.35 62 GLU A N 1
ATOM 428 C CA . GLU A 1 62 ? 64.464 54.929 39.132 1.00 21.29 62 GLU A CA 1
ATOM 429 C C . GLU A 1 62 ? 64.348 55.631 40.486 1.00 21.82 62 GLU A C 1
ATOM 430 O O . GLU A 1 62 ? 64.870 55.135 41.484 1.00 23.71 62 GLU A O 1
ATOM 436 N N . TRP A 1 63 ? 63.679 56.785 40.537 1.00 20.28 63 TRP A N 1
ATOM 437 C CA . TRP A 1 63 ? 63.370 57.389 41.831 1.00 18.64 63 TRP A CA 1
ATOM 438 C C . TRP A 1 63 ? 62.027 56.880 42.351 1.00 18.06 63 TRP A C 1
ATOM 439 O O . TRP A 1 63 ? 61.917 56.363 43.450 1.00 16.83 63 TRP A O 1
ATOM 450 N N . ILE A 1 64 ? 60.985 57.088 41.568 1.00 17.44 64 ILE A N 1
ATOM 451 C CA . ILE A 1 64 ? 59.631 56.896 42.119 1.00 16.70 64 ILE A CA 1
ATOM 452 C C . ILE A 1 64 ? 59.295 55.411 42.351 1.00 17.18 64 ILE A C 1
ATOM 453 O O . ILE A 1 64 ? 58.499 55.080 43.231 1.00 17.00 64 ILE A O 1
ATOM 458 N N . THR A 1 65 ? 59.933 54.515 41.602 1.00 18.08 65 THR A N 1
ATOM 459 C CA . THR A 1 65 ? 59.774 53.079 41.887 1.00 19.88 65 THR A CA 1
ATOM 460 C C . THR A 1 65 ? 60.191 52.706 43.308 1.00 20.15 65 THR A C 1
ATOM 461 O O . THR A 1 65 ? 59.670 51.740 43.874 1.00 21.80 65 THR A O 1
ATOM 465 N N . LEU A 1 66 ? 61.113 53.471 43.887 1.00 19.93 66 LEU A N 1
ATOM 466 C CA . LEU A 1 66 ? 61.543 53.245 45.271 1.00 19.57 66 LEU A CA 1
ATOM 467 C C . LEU A 1 66 ? 60.636 53.914 46.285 1.00 18.78 66 LEU A C 1
ATOM 468 O O . LEU A 1 66 ? 60.798 53.712 47.505 1.00 18.15 66 LEU A O 1
ATOM 473 N N . HIS A 1 67 ? 59.695 54.735 45.803 1.00 17.95 67 HIS A N 1
ATOM 474 C CA . HIS A 1 67 ? 58.840 55.528 46.705 1.00 18.03 67 HIS A CA 1
ATOM 475 C C . HIS A 1 67 ? 57.411 55.634 46.175 1.00 17.72 67 HIS A C 1
ATOM 476 O O . HIS A 1 67 ? 56.885 56.751 46.042 1.00 17.33 67 HIS A O 1
ATOM 483 N N . MET A 1 68 ? 56.781 54.483 45.910 1.00 16.57 68 MET A N 1
ATOM 484 C CA . MET A 1 68 ? 55.571 54.469 45.076 1.00 18.00 68 MET A CA 1
ATOM 485 C C . MET A 1 68 ? 54.363 55.133 45.734 1.00 17.48 68 MET A C 1
ATOM 486 O O . MET A 1 68 ? 53.439 55.557 45.035 1.00 17.39 68 MET A O 1
ATOM 491 N N . ASP A 1 69 ? 54.387 55.264 47.055 1.00 17.63 69 ASP A N 1
ATOM 492 C CA . ASP A 1 69 ? 53.327 56.004 47.732 1.00 17.87 69 ASP A CA 1
ATOM 493 C C . ASP A 1 69 ? 53.433 57.521 47.558 1.00 17.12 69 ASP A C 1
ATOM 494 O O . ASP A 1 69 ? 52.596 58.262 48.084 1.00 17.58 69 ASP A O 1
ATOM 499 N N . GLU A 1 70 ? 54.418 57.969 46.781 1.00 15.57 70 GLU A N 1
ATOM 500 C CA . GLU A 1 70 ? 54.572 59.392 46.492 1.00 14.71 70 GLU A CA 1
ATOM 501 C C . GLU A 1 70 ? 54.170 59.822 45.082 1.00 14.47 70 GLU A C 1
ATOM 502 O O . GLU A 1 70 ? 54.474 60.951 44.657 1.00 14.77 70 GLU A O 1
ATOM 508 N N . THR A 1 71 ? 53.514 58.927 44.336 1.00 13.45 71 THR A N 1
ATOM 509 C CA . THR A 1 71 ? 52.956 59.317 43.049 1.00 14.01 71 THR A CA 1
ATOM 510 C C . THR A 1 71 ? 51.810 60.262 43.396 1.00 13.41 71 THR A C 1
ATOM 511 O O . THR A 1 71 ? 51.282 60.204 44.522 1.00 13.23 71 THR A O 1
ATOM 515 N N . PRO A 1 72 ? 51.441 61.152 42.463 1.00 13.18 72 PRO A N 1
ATOM 516 C CA . PRO A 1 72 ? 50.236 61.962 42.702 1.00 12.98 72 PRO A CA 1
ATOM 517 C C . PRO A 1 72 ? 49.008 61.055 42.737 1.00 12.75 72 PRO A C 1
ATOM 518 O O . PRO A 1 72 ? 49.054 59.903 42.279 1.00 12.14 72 PRO A O 1
ATOM 522 N N . GLN A 1 73 ? 47.931 61.570 43.307 1.00 12.93 73 GLN A N 1
ATOM 523 C CA . GLN A 1 73 ? 46.744 60.772 43.542 1.00 12.33 73 GLN A CA 1
ATOM 524 C C . GLN A 1 73 ? 45.518 61.570 43.156 1.00 12.35 73 GLN A C 1
ATOM 525 O O . GLN A 1 73 ? 45.582 62.793 42.995 1.00 11.65 73 GLN A O 1
ATOM 531 N N . VAL A 1 74 ? 44.411 60.856 43.006 1.00 12.22 74 VAL A N 1
ATOM 532 C CA . VAL A 1 74 ? 43.172 61.421 42.526 1.00 12.09 74 VAL A CA 1
ATOM 533 C C . VAL A 1 74 ? 42.008 60.645 43.139 1.00 11.41 74 VAL A C 1
ATOM 534 O O . VAL A 1 74 ? 42.057 59.417 43.304 1.00 11.06 74 VAL A O 1
ATOM 538 N N . TYR A 1 75 ? 40.951 61.370 43.489 1.00 10.60 75 TYR A N 1
ATOM 539 C CA . TYR A 1 75 ? 39.686 60.728 43.814 1.00 10.69 75 TYR A CA 1
ATOM 540 C C . TYR A 1 75 ? 38.937 60.354 42.543 1.00 10.94 75 TYR A C 1
ATOM 541 O O . TYR A 1 75 ? 38.677 61.207 41.681 1.00 11.44 75 TYR A O 1
ATOM 550 N N . LEU A 1 76 ? 38.554 59.083 42.466 1.00 11.26 76 LEU A N 1
ATOM 551 C CA . LEU A 1 76 ? 37.837 58.527 41.320 1.00 11.57 76 LEU A CA 1
ATOM 552 C C . LEU A 1 76 ? 36.442 58.116 41.752 1.00 11.50 76 LEU A C 1
ATOM 553 O O . LEU A 1 76 ? 36.265 57.611 42.848 1.00 12.59 76 LEU A O 1
ATOM 558 N N . LEU A 1 77 ? 35.464 58.330 40.884 1.00 12.15 77 LEU A N 1
ATOM 559 C CA . LEU A 1 77 ? 34.086 57.910 41.132 1.00 11.38 77 LEU A CA 1
ATOM 560 C C . LEU A 1 77 ? 33.746 56.704 40.255 1.00 11.83 77 LEU A C 1
ATOM 561 O O . LEU A 1 77 ? 33.869 56.764 39.026 1.00 12.61 77 LEU A O 1
ATOM 566 N N . THR A 1 78 ? 33.291 55.628 40.884 1.00 11.37 78 THR A N 1
ATOM 567 C CA . THR A 1 78 ? 32.894 54.427 40.139 1.00 12.58 78 THR A CA 1
ATOM 568 C C . THR A 1 78 ? 31.625 54.713 39.334 1.00 12.95 78 THR A C 1
ATOM 569 O O . THR A 1 78 ? 30.944 55.751 39.567 1.00 12.87 78 THR A O 1
ATOM 573 N N . ASP A 1 79 ? 31.272 53.781 38.432 1.00 12.63 79 ASP A N 1
ATOM 574 C CA . ASP A 1 79 ? 29.929 53.754 37.854 1.00 13.95 79 ASP A CA 1
ATOM 575 C C . ASP A 1 79 ? 28.891 53.535 38.970 1.00 13.53 79 ASP A C 1
ATOM 576 O O . ASP A 1 79 ? 29.205 53.070 40.081 1.00 13.06 79 ASP A O 1
ATOM 581 N N . ARG A 1 80 ? 27.645 53.888 38.657 1.00 14.02 80 ARG A N 1
ATOM 582 C CA . ARG A 1 80 ? 26.524 53.725 39.585 1.00 13.63 80 ARG A CA 1
ATOM 583 C C . ARG A 1 80 ? 26.055 52.298 39.439 1.00 14.58 80 ARG A C 1
ATOM 584 O O . ARG A 1 80 ? 25.730 51.876 38.309 1.00 14.33 80 ARG A O 1
ATOM 592 N N . ILE A 1 81 ? 26.014 51.571 40.551 1.00 14.32 81 ILE A N 1
ATOM 593 C CA . ILE A 1 81 ? 25.512 50.194 40.578 1.00 13.55 81 ILE A CA 1
ATOM 594 C C . ILE A 1 81 ? 24.195 50.133 41.344 1.00 13.26 81 ILE A C 1
ATOM 595 O O . ILE A 1 81 ? 24.046 50.691 42.436 1.00 12.73 81 ILE A O 1
ATOM 600 N N . LEU A 1 82 ? 23.225 49.441 40.757 1.00 12.94 82 LEU A N 1
ATOM 601 C CA . LEU A 1 82 ? 21.911 49.310 41.364 1.00 13.07 82 LEU A CA 1
ATOM 602 C C . LEU A 1 82 ? 21.914 48.195 42.416 1.00 13.76 82 LEU A C 1
ATOM 603 O O . LEU A 1 82 ? 22.356 47.049 42.124 1.00 13.65 82 LEU A O 1
ATOM 608 N N . ALA A 1 83 ? 21.400 48.518 43.602 1.00 14.62 83 ALA A N 1
ATOM 609 C CA . ALA A 1 83 ? 21.067 47.512 44.635 1.00 15.24 83 ALA A CA 1
ATOM 610 C C . ALA A 1 83 ? 19.743 46.833 44.292 1.00 16.44 83 ALA A C 1
ATOM 611 O O . ALA A 1 83 ? 18.720 47.499 44.181 1.00 16.41 83 ALA A O 1
ATOM 613 N N . GLU A 1 84 ? 19.761 45.516 44.109 1.00 17.40 84 GLU A N 1
ATOM 614 C CA . GLU A 1 84 ? 18.512 44.793 43.879 1.00 18.91 84 GLU A CA 1
ATOM 615 C C . GLU A 1 84 ? 17.969 44.132 45.147 1.00 19.68 84 GLU A C 1
ATOM 616 O O . GLU A 1 84 ? 16.827 43.629 45.174 1.00 21.20 84 GLU A O 1
ATOM 622 N N . SER A 1 85 ? 18.783 44.141 46.190 1.00 17.62 85 SER A N 1
ATOM 623 C CA . SER A 1 85 ? 18.350 43.812 47.528 1.00 17.56 85 SER A CA 1
ATOM 624 C C . SER A 1 85 ? 18.989 44.866 48.432 1.00 17.38 85 SER A C 1
ATOM 625 O O . SER A 1 85 ? 19.401 45.929 47.940 1.00 16.91 85 SER A O 1
ATOM 628 N N . ASP A 1 86 ? 19.105 44.596 49.730 1.00 15.68 86 ASP A N 1
ATOM 629 C CA . ASP A 1 86 ? 19.677 45.583 50.646 1.00 15.76 86 ASP A CA 1
ATOM 630 C C . ASP A 1 86 ? 21.222 45.549 50.681 1.00 14.83 86 ASP A C 1
ATOM 631 O O . ASP A 1 86 ? 21.849 45.741 51.731 1.00 14.73 86 ASP A O 1
ATOM 636 N N . THR A 1 87 ? 21.811 45.341 49.521 1.00 14.13 87 THR A N 1
ATOM 637 C CA . THR A 1 87 ? 23.250 45.093 49.394 1.00 15.00 87 THR A CA 1
ATOM 638 C C . THR A 1 87 ? 23.667 45.415 47.963 1.00 14.40 87 THR A C 1
ATOM 639 O O . THR A 1 87 ? 22.833 45.365 47.044 1.00 14.08 87 THR A O 1
ATOM 643 N N . VAL A 1 88 ? 24.938 45.746 47.772 1.00 14.44 88 VAL A N 1
ATOM 644 C CA . VAL A 1 88 ? 25.457 45.957 46.413 1.00 14.72 88 VAL A CA 1
ATOM 645 C C . VAL A 1 88 ? 26.960 45.725 46.405 1.00 14.67 88 VAL A C 1
ATOM 646 O O . VAL A 1 88 ? 27.649 46.053 47.372 1.00 14.97 88 VAL A O 1
ATOM 650 N N . ASP A 1 89 ? 27.471 45.158 45.320 1.00 14.80 89 ASP A N 1
ATOM 651 C CA . ASP A 1 89 ? 28.912 45.020 45.132 1.00 15.64 89 ASP A CA 1
ATOM 652 C C . ASP A 1 89 ? 29.367 45.989 44.049 1.00 15.71 89 ASP A C 1
ATOM 653 O O . ASP A 1 89 ? 28.788 46.023 42.953 1.00 15.92 89 ASP A O 1
ATOM 658 N N . ILE A 1 90 ? 30.356 46.807 44.371 1.00 14.08 90 ILE A N 1
ATOM 659 C CA . ILE A 1 90 ? 30.794 47.872 43.447 1.00 14.54 90 ILE A CA 1
ATOM 660 C C . ILE A 1 90 ? 32.222 47.675 43.028 1.00 14.71 90 ILE A C 1
ATOM 661 O O . ILE A 1 90 ? 33.138 47.814 43.845 1.00 13.95 90 ILE A O 1
ATOM 666 N N . PRO A 1 91 ? 32.425 47.361 41.737 1.00 14.99 91 PRO A N 1
ATOM 667 C CA . PRO A 1 91 ? 33.761 47.213 41.179 1.00 15.75 91 PRO A CA 1
ATOM 668 C C . PRO A 1 91 ? 34.425 48.593 41.125 1.00 15.27 91 PRO A C 1
ATOM 669 O O . PRO A 1 91 ? 33.786 49.572 40.713 1.00 15.41 91 PRO A O 1
ATOM 673 N N . LEU A 1 92 ? 35.660 48.693 41.596 1.00 14.86 92 LEU A N 1
ATOM 674 C CA . LEU A 1 92 ? 36.340 49.991 41.607 1.00 15.41 92 LEU A CA 1
ATOM 675 C C . LEU A 1 92 ? 36.897 50.406 40.256 1.00 15.08 92 LEU A C 1
ATOM 676 O O . LEU A 1 92 ? 36.845 51.588 39.908 1.00 14.73 92 LEU A O 1
ATOM 681 N N . MET A 1 93 ? 37.450 49.438 39.521 1.00 14.69 93 MET A N 1
ATOM 682 C CA . MET A 1 93 ? 38.346 49.750 38.407 1.00 14.79 93 MET A CA 1
ATOM 683 C C . MET A 1 93 ? 37.794 49.390 37.030 1.00 14.84 93 MET A C 1
ATOM 684 O O . MET A 1 93 ? 38.467 49.639 36.006 1.00 14.00 93 MET A O 1
ATOM 689 N N . GLU A 1 94 ? 36.578 48.834 36.995 1.00 15.34 94 GLU A N 1
ATOM 690 C CA . GLU A 1 94 ? 35.983 48.389 35.724 1.00 15.86 94 GLU A CA 1
ATOM 691 C C . GLU A 1 94 ? 35.816 49.481 34.681 1.00 15.64 94 GLU A C 1
ATOM 692 O O . GLU A 1 94 ? 35.756 49.178 33.482 1.00 14.02 94 GLU A O 1
ATOM 698 N N . SER A 1 95 ? 35.755 50.738 35.119 1.00 14.70 95 SER A N 1
ATOM 699 C CA . SER A 1 95 ? 35.535 51.862 34.194 1.00 14.03 95 SER A CA 1
ATOM 700 C C . SER A 1 95 ? 36.772 52.738 34.001 1.00 14.50 95 SER A C 1
ATOM 701 O O . SER A 1 95 ? 36.689 53.783 33.346 1.00 13.68 95 SER A O 1
ATOM 704 N N . PHE A 1 96 ? 37.920 52.302 34.526 1.00 13.35 96 PHE A N 1
ATOM 705 C CA . PHE A 1 96 ? 39.149 53.105 34.478 1.00 13.78 96 PHE A CA 1
ATOM 706 C C . PHE A 1 96 ? 40.282 52.348 33.801 1.00 14.23 96 PHE A C 1
ATOM 707 O O . PHE A 1 96 ? 40.304 51.091 33.774 1.00 14.40 96 PHE A O 1
ATOM 715 N N . PHE A 1 97 ? 41.230 53.113 33.266 1.00 14.33 97 PHE A N 1
ATOM 716 C CA . PHE A 1 97 ? 42.432 52.537 32.653 1.00 14.52 97 PHE A CA 1
ATOM 717 C C . PHE A 1 97 ? 43.392 52.037 33.735 1.00 14.76 97 PHE A C 1
ATOM 718 O O . PHE A 1 97 ? 43.994 52.840 34.466 1.00 14.98 97 PHE A O 1
ATOM 726 N N . ALA A 1 98 ? 43.530 50.722 33.841 1.00 14.01 98 ALA A N 1
ATOM 727 C CA . ALA A 1 98 ? 44.374 50.129 34.897 1.00 15.20 98 ALA A CA 1
ATOM 728 C C . ALA A 1 98 ? 45.875 50.352 34.697 1.00 14.32 98 ALA A C 1
ATOM 729 O O . ALA A 1 98 ? 46.659 50.174 35.629 1.00 14.42 98 ALA A O 1
ATOM 731 N N . GLU A 1 99 ? 46.291 50.767 33.510 1.00 14.25 99 GLU A N 1
ATOM 732 C CA . GLU A 1 99 ? 47.713 51.123 33.321 1.00 14.22 99 GLU A CA 1
ATOM 733 C C . GLU A 1 99 ? 48.016 52.511 33.839 1.00 14.09 99 GLU A C 1
ATOM 734 O O . GLU A 1 99 ? 49.175 52.882 34.002 1.00 14.59 99 GLU A O 1
ATOM 740 N N . GLN A 1 100 ? 46.967 53.307 34.028 1.00 14.42 100 GLN A N 1
ATOM 741 C CA . GLN A 1 100 ? 47.144 54.672 34.514 1.00 14.22 100 GLN A CA 1
ATOM 742 C C . GLN A 1 100 ? 46.857 54.845 35.997 1.00 14.67 100 GLN A C 1
ATOM 743 O O . GLN A 1 100 ? 47.476 55.706 36.655 1.00 14.61 100 GLN A O 1
ATOM 749 N N . LEU A 1 101 ? 45.917 54.051 36.514 1.00 14.43 101 LEU A N 1
ATOM 750 C CA . LEU A 1 101 ? 45.308 54.299 37.843 1.00 13.55 101 LEU A CA 1
ATOM 751 C C . LEU A 1 101 ? 45.244 53.014 38.650 1.00 14.09 101 LEU A C 1
ATOM 752 O O . LEU A 1 101 ? 44.961 51.930 38.093 1.00 13.76 101 LEU A O 1
ATOM 757 N N . LYS A 1 102 ? 45.540 53.120 39.949 1.00 14.98 102 LYS A N 1
ATOM 758 C CA . LYS A 1 102 ? 45.572 51.956 40.824 1.00 15.64 102 LYS A CA 1
ATOM 759 C C . LYS A 1 102 ? 44.941 52.356 42.154 1.00 14.66 102 LYS A C 1
ATOM 760 O O . LYS A 1 102 ? 45.336 53.363 42.729 1.00 14.43 102 LYS A O 1
ATOM 766 N N . PRO A 1 103 ? 43.983 51.573 42.670 1.00 15.04 103 PRO A N 1
ATOM 767 C CA . PRO A 1 103 ? 43.402 52.004 43.946 1.00 14.10 103 PRO A CA 1
ATOM 768 C C . PRO A 1 103 ? 44.454 52.041 45.045 1.00 14.87 103 PRO A C 1
ATOM 769 O O . PRO A 1 103 ? 45.341 51.156 45.111 1.00 13.74 103 PRO A O 1
ATOM 773 N N . ASN A 1 104 ? 44.369 53.057 45.898 1.00 14.54 104 ASN A N 1
ATOM 774 C CA . ASN A 1 104 ? 45.318 53.173 46.991 1.00 14.82 104 ASN A CA 1
ATOM 775 C C . ASN A 1 104 ? 44.841 52.327 48.167 1.00 15.00 104 ASN A C 1
ATOM 776 O O . ASN A 1 104 ? 43.888 52.689 48.830 1.00 15.23 104 ASN A O 1
ATOM 781 N N . ARG A 1 105 ? 45.494 51.190 48.401 1.00 16.00 105 ARG A N 1
ATOM 782 C CA . ARG A 1 105 ? 45.121 50.337 49.539 1.00 16.68 105 ARG A CA 1
ATOM 783 C C . ARG A 1 105 ? 45.939 50.607 50.798 1.00 17.84 105 ARG A C 1
ATOM 784 O O . ARG A 1 105 ? 45.663 50.014 51.856 1.00 18.70 105 ARG A O 1
ATOM 792 N N . ASP A 1 106 ? 46.915 51.496 50.686 1.00 16.97 106 ASP A N 1
ATOM 793 C CA . ASP A 1 106 ? 47.803 51.844 51.800 1.00 18.09 106 ASP A CA 1
ATOM 794 C C . ASP A 1 106 ? 47.126 52.774 52.790 1.00 18.08 106 ASP A C 1
ATOM 795 O O . ASP A 1 106 ? 47.228 52.576 54.025 1.00 18.32 106 ASP A O 1
ATOM 800 N N . ALA A 1 107 ? 46.430 53.784 52.263 1.00 16.71 107 ALA A N 1
ATOM 801 C CA . ALA A 1 107 ? 45.776 54.791 53.092 1.00 16.95 107 ALA A CA 1
ATOM 802 C C . ALA A 1 107 ? 44.365 54.344 53.490 1.00 16.94 107 ALA A C 1
ATOM 803 O O . ALA A 1 107 ? 43.485 54.210 52.633 1.00 17.90 107 ALA A O 1
ATOM 805 N N . ASP A 1 108 ? 44.154 54.128 54.787 1.00 16.83 108 ASP A N 1
ATOM 806 C CA . ASP A 1 108 ? 42.907 53.583 55.340 1.00 17.42 108 ASP A CA 1
ATOM 807 C C . ASP A 1 108 ? 41.669 53.920 54.507 1.00 16.98 108 ASP A C 1
ATOM 808 O O . ASP A 1 108 ? 41.182 55.049 54.565 1.00 17.48 108 ASP A O 1
ATOM 813 N N . PRO A 1 109 ? 41.148 52.961 53.731 1.00 17.15 109 PRO A N 1
ATOM 814 C CA . PRO A 1 109 ? 39.941 53.301 52.933 1.00 17.14 109 PRO A CA 1
ATOM 815 C C . PRO A 1 109 ? 38.741 53.822 53.759 1.00 17.31 109 PRO A C 1
ATOM 816 O O . PRO A 1 109 ? 37.940 54.636 53.271 1.00 16.44 109 PRO A O 1
ATOM 820 N N . HIS A 1 110 ? 38.588 53.363 54.996 1.00 16.91 110 HIS A N 1
ATOM 821 C CA . HIS A 1 110 ? 37.452 53.825 55.771 1.00 17.42 110 HIS A CA 1
ATOM 822 C C . HIS A 1 110 ? 37.599 55.261 56.227 1.00 17.37 110 HIS A C 1
ATOM 823 O O . HIS A 1 110 ? 36.611 55.902 56.517 1.00 18.16 110 HIS A O 1
ATOM 830 N N . LYS A 1 111 ? 38.830 55.765 56.255 1.00 16.52 111 LYS A N 1
ATOM 831 C CA . LYS A 1 111 ? 39.096 57.176 56.556 1.00 17.03 111 LYS A CA 1
ATOM 832 C C . LYS A 1 111 ? 39.023 58.040 55.297 1.00 16.67 111 LYS A C 1
ATOM 833 O O . LYS A 1 111 ? 38.508 59.164 55.343 1.00 16.57 111 LYS A O 1
ATOM 839 N N . TYR A 1 112 ? 39.540 57.512 54.191 1.00 14.89 112 TYR A N 1
ATOM 840 C CA . TYR A 1 112 ? 39.721 58.329 52.975 1.00 14.56 112 TYR A CA 1
ATOM 841 C C . TYR A 1 112 ? 38.665 58.188 51.876 1.00 13.47 112 TYR A C 1
ATOM 842 O O . TYR A 1 112 ? 38.624 59.011 50.976 1.00 13.47 112 TYR A O 1
ATOM 851 N N . TRP A 1 113 ? 37.826 57.168 51.935 1.00 14.32 113 TRP A N 1
ATOM 852 C CA . TRP A 1 113 ? 36.923 56.920 50.809 1.00 13.88 113 TRP A CA 1
ATOM 853 C C . TRP A 1 113 ? 35.502 57.188 51.276 1.00 14.17 113 TRP A C 1
ATOM 854 O O . TRP A 1 113 ? 35.265 57.361 52.478 1.00 13.92 113 TRP A O 1
ATOM 865 N N . GLU A 1 114 ? 34.562 57.212 50.338 1.00 12.94 114 GLU A N 1
ATOM 866 C CA . GLU A 1 114 ? 33.144 57.387 50.676 1.00 13.98 114 GLU A CA 1
ATOM 867 C C . GLU A 1 114 ? 32.285 56.535 49.773 1.00 14.03 114 GLU A C 1
ATOM 868 O O . GLU A 1 114 ? 32.467 56.570 48.546 1.00 15.63 114 GLU A O 1
ATOM 874 N N . VAL A 1 115 ? 31.335 55.805 50.359 1.00 13.35 115 VAL A N 1
ATOM 875 C CA . VAL A 1 115 ? 30.314 55.098 49.569 1.00 12.81 115 VAL A CA 1
ATOM 876 C C . VAL A 1 115 ? 29.074 55.978 49.680 1.00 12.68 115 VAL A C 1
ATOM 877 O O . VAL A 1 115 ? 28.722 56.416 50.774 1.00 13.48 115 VAL A O 1
ATOM 881 N N . VAL A 1 116 ? 28.463 56.294 48.538 1.00 12.26 116 VAL A N 1
ATOM 882 C CA . VAL A 1 116 ? 27.332 57.215 48.521 1.00 12.30 116 VAL A CA 1
ATOM 883 C C . VAL A 1 116 ? 26.097 56.543 47.905 1.00 12.64 116 VAL A C 1
ATOM 884 O O . VAL A 1 116 ? 26.193 55.850 46.874 1.00 12.93 116 VAL A O 1
ATOM 888 N N . ASP A 1 117 ? 24.953 56.772 48.543 1.00 11.94 117 ASP A N 1
ATOM 889 C CA . ASP A 1 117 ? 23.659 56.393 47.993 1.00 12.85 117 ASP A CA 1
ATOM 890 C C . ASP A 1 117 ? 23.251 57.573 47.138 1.00 12.69 117 ASP A C 1
ATOM 891 O O . ASP A 1 117 ? 22.852 58.619 47.675 1.00 13.21 117 ASP A O 1
ATOM 896 N N . ARG A 1 118 ? 23.405 57.423 45.821 1.00 12.41 118 ARG A N 1
ATOM 897 C CA . ARG A 1 118 ? 23.174 58.542 44.894 1.00 12.94 118 ARG A CA 1
ATOM 898 C C . ARG A 1 118 ? 21.690 58.867 44.778 1.00 13.47 118 ARG A C 1
ATOM 899 O O . ARG A 1 118 ? 21.311 59.982 44.434 1.00 14.29 118 ARG A O 1
ATOM 907 N N . THR A 1 119 ? 20.844 57.900 45.088 1.00 13.31 119 THR A N 1
ATOM 908 C CA . THR A 1 119 ? 19.379 58.136 45.031 1.00 14.20 119 THR A CA 1
ATOM 909 C C . THR A 1 119 ? 18.945 59.112 46.130 1.00 15.26 119 THR A C 1
ATOM 910 O O . THR A 1 119 ? 18.053 59.937 45.927 1.00 15.27 119 THR A O 1
ATOM 914 N N . THR A 1 120 ? 19.614 59.068 47.280 1.00 15.81 120 THR A N 1
ATOM 915 C CA . THR A 1 120 ? 19.290 59.978 48.382 1.00 16.14 120 THR A CA 1
ATOM 916 C C . THR A 1 120 ? 20.328 61.075 48.641 1.00 17.08 120 THR A C 1
ATOM 917 O O . THR A 1 120 ? 20.053 62.032 49.358 1.00 17.69 120 THR A O 1
ATOM 921 N N . GLY A 1 121 ? 21.532 60.920 48.106 1.00 17.22 121 GLY A N 1
ATOM 922 C CA . GLY A 1 121 ? 22.641 61.805 48.448 1.00 17.36 121 GLY A CA 1
ATOM 923 C C . GLY A 1 121 ? 23.343 61.489 49.757 1.00 17.89 121 GLY A C 1
ATOM 924 O O . GLY A 1 121 ? 24.306 62.168 50.125 1.00 18.79 121 GLY A O 1
ATOM 925 N N . GLU A 1 122 ? 22.870 60.472 50.478 1.00 17.12 122 GLU A N 1
ATOM 926 C CA . GLU A 1 122 ? 23.476 60.126 51.783 1.00 18.57 122 GLU A CA 1
ATOM 927 C C . GLU A 1 122 ? 24.750 59.308 51.673 1.00 17.20 122 GLU A C 1
ATOM 928 O O . GLU A 1 122 ? 24.871 58.415 50.831 1.00 16.79 122 GLU A O 1
ATOM 934 N N . VAL A 1 123 ? 25.700 59.638 52.543 1.00 16.26 123 VAL A N 1
ATOM 935 C CA . VAL A 1 123 ? 26.918 58.837 52.684 1.00 15.50 123 VAL A CA 1
ATOM 936 C C . VAL A 1 123 ? 26.569 57.561 53.471 1.00 16.02 123 VAL A C 1
ATOM 937 O O . VAL A 1 123 ? 25.966 57.619 54.586 1.00 15.42 123 VAL A O 1
ATOM 941 N N . VAL A 1 124 ? 26.956 56.413 52.924 1.00 14.83 124 VAL A N 1
ATOM 942 C CA . VAL A 1 124 ? 26.706 55.144 53.603 1.00 15.50 124 VAL A CA 1
ATOM 943 C C . VAL A 1 124 ? 27.757 54.988 54.705 1.00 16.35 124 VAL A C 1
ATOM 944 O O . VAL A 1 124 ? 28.953 55.189 54.425 1.00 15.30 124 VAL A O 1
ATOM 948 N N . ASP A 1 125 ? 27.323 54.651 55.933 1.00 17.99 125 ASP A N 1
ATOM 949 C CA . ASP A 1 125 ? 28.253 54.514 57.077 1.00 20.09 125 ASP A CA 1
ATOM 950 C C . ASP A 1 125 ? 29.346 53.522 56.724 1.00 19.86 125 ASP A C 1
ATOM 951 O O . ASP A 1 125 ? 29.076 52.466 56.152 1.00 18.52 125 ASP A O 1
ATOM 956 N N . SER A 1 126 ? 30.589 53.863 57.062 1.00 20.34 126 SER A N 1
ATOM 957 C CA . SER A 1 126 ? 31.696 52.972 56.758 1.00 21.31 126 SER A CA 1
ATOM 958 C C . SER A 1 126 ? 31.567 51.612 57.479 1.00 20.56 126 SER A C 1
ATOM 959 O O . SER A 1 126 ? 32.138 50.640 57.017 1.00 22.18 126 SER A O 1
ATOM 962 N N . ALA A 1 127 ? 30.776 51.533 58.552 1.00 19.45 127 ALA A N 1
ATOM 963 C CA . ALA A 1 127 ? 30.498 50.242 59.209 1.00 18.93 127 ALA A CA 1
ATOM 964 C C . ALA A 1 127 ? 29.768 49.284 58.255 1.00 18.77 127 ALA A C 1
ATOM 965 O O . ALA A 1 127 ? 29.701 48.092 58.516 1.00 19.10 127 ALA A O 1
ATOM 967 N N . ASN A 1 128 ? 29.190 49.826 57.180 1.00 16.98 128 ASN A N 1
ATOM 968 C CA . ASN A 1 128 ? 28.356 49.026 56.289 1.00 16.44 128 ASN A CA 1
ATOM 969 C C . ASN A 1 128 ? 29.048 48.481 55.061 1.00 16.04 128 ASN A C 1
ATOM 970 O O . ASN A 1 128 ? 28.407 47.812 54.247 1.00 17.27 128 ASN A O 1
ATOM 975 N N . TRP A 1 129 ? 30.330 48.783 54.895 1.00 14.41 129 TRP A N 1
ATOM 976 C CA . TRP A 1 129 ? 31.055 48.312 53.726 1.00 14.55 129 TRP A CA 1
ATOM 977 C C . TRP A 1 129 ? 32.471 47.847 54.016 1.00 15.69 129 TRP A C 1
ATOM 978 O O . TRP A 1 129 ? 33.076 48.263 55.012 1.00 15.37 129 TRP A O 1
ATOM 989 N N . THR A 1 130 ? 32.965 46.965 53.145 1.00 16.56 130 THR A N 1
ATOM 990 C CA . THR A 1 130 ? 34.330 46.407 53.266 1.00 17.23 130 THR A CA 1
ATOM 991 C C . THR A 1 130 ? 34.984 46.385 51.879 1.00 17.01 130 THR A C 1
ATOM 992 O O . THR A 1 130 ? 34.297 46.196 50.874 1.00 17.27 130 THR A O 1
ATOM 996 N N . LEU A 1 131 ? 36.289 46.620 51.828 1.00 16.34 131 LEU A N 1
ATOM 997 C CA . LEU A 1 131 ? 37.045 46.455 50.600 1.00 16.82 131 LEU A CA 1
ATOM 998 C C . LEU A 1 131 ? 37.497 44.996 50.532 1.00 17.91 131 LEU A C 1
ATOM 999 O O . LEU A 1 131 ? 38.075 44.493 51.513 1.00 17.47 131 LEU A O 1
ATOM 1004 N N . ASP A 1 132 ? 37.221 44.321 49.408 1.00 18.16 132 ASP A N 1
ATOM 1005 C CA . ASP A 1 132 ? 37.626 42.926 49.203 1.00 19.70 132 ASP A CA 1
ATOM 1006 C C . ASP A 1 132 ? 39.145 42.830 49.286 1.00 20.64 132 ASP A C 1
ATOM 1007 O O . ASP A 1 132 ? 39.837 43.684 48.749 1.00 20.70 132 ASP A O 1
ATOM 1012 N N . ALA A 1 133 ? 39.667 41.796 49.950 1.00 22.22 133 ALA A N 1
ATOM 1013 C CA . ALA A 1 133 ? 41.130 41.670 50.076 1.00 23.20 133 ALA A CA 1
ATOM 1014 C C . ALA A 1 133 ? 41.796 41.320 48.748 1.00 24.18 133 ALA A C 1
ATOM 1015 O O . ALA A 1 133 ? 42.956 41.679 48.507 1.00 25.11 133 ALA A O 1
ATOM 1017 N N . ASP A 1 134 ? 41.063 40.617 47.888 1.00 24.80 134 ASP A N 1
ATOM 1018 C CA . ASP A 1 134 ? 41.641 39.941 46.720 1.00 25.11 134 ASP A CA 1
ATOM 1019 C C . ASP A 1 134 ? 41.257 40.553 45.387 1.00 25.19 134 ASP A C 1
ATOM 1020 O O . ASP A 1 134 ? 41.783 40.166 44.336 1.00 25.81 134 ASP A O 1
ATOM 1025 N N . GLU A 1 135 ? 40.302 41.477 45.398 1.00 23.72 135 GLU A N 1
ATOM 1026 C CA . GLU A 1 135 ? 39.895 42.113 44.149 1.00 23.16 135 GLU A CA 1
ATOM 1027 C C . GLU A 1 135 ? 39.467 43.531 44.460 1.00 21.57 135 GLU A C 1
ATOM 1028 O O . GLU A 1 135 ? 39.186 43.852 45.611 1.00 20.72 135 GLU A O 1
ATOM 1034 N N . ASP A 1 136 ? 39.444 44.377 43.443 1.00 20.11 136 ASP A N 1
ATOM 1035 C CA . ASP A 1 136 ? 39.112 45.798 43.637 1.00 19.86 136 ASP A CA 1
ATOM 1036 C C . ASP A 1 136 ? 37.595 46.009 43.624 1.00 18.62 136 ASP A C 1
ATOM 1037 O O . ASP A 1 136 ? 37.024 46.581 42.682 1.00 18.58 136 ASP A O 1
ATOM 1042 N N . THR A 1 137 ? 36.950 45.518 44.682 1.00 17.75 137 THR A N 1
ATOM 1043 C CA . THR A 1 137 ? 35.498 45.576 44.817 1.00 16.98 137 THR A CA 1
ATOM 1044 C C . THR A 1 137 ? 35.147 45.941 46.240 1.00 16.16 137 THR A C 1
ATOM 1045 O O . THR A 1 137 ? 35.724 45.398 47.183 1.00 15.63 137 THR A O 1
ATOM 1049 N N . VAL A 1 138 ? 34.177 46.839 46.387 1.00 14.26 138 VAL A N 1
ATOM 1050 C CA . VAL A 1 138 ? 33.643 47.183 47.694 1.00 13.94 138 VAL A CA 1
ATOM 1051 C C . VAL A 1 138 ? 32.300 46.466 47.863 1.00 14.24 138 VAL A C 1
ATOM 1052 O O . VAL A 1 138 ? 31.432 46.519 46.968 1.00 14.32 138 VAL A O 1
ATOM 1056 N N . HIS A 1 139 ? 32.159 45.776 48.992 1.00 14.04 139 HIS A N 1
ATOM 1057 C CA . HIS A 1 139 ? 30.930 45.062 49.326 1.00 14.69 139 HIS A CA 1
ATOM 1058 C C . HIS A 1 139 ? 30.150 45.907 50.320 1.00 14.96 139 HIS A C 1
ATOM 1059 O O . HIS A 1 139 ? 30.673 46.282 51.371 1.00 15.54 139 HIS A O 1
ATOM 1066 N N . VAL A 1 140 ? 28.895 46.198 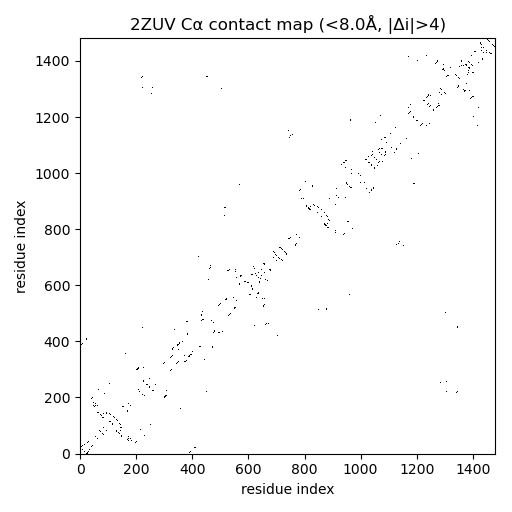49.994 1.00 14.62 140 VAL A N 1
ATOM 1067 C CA . VAL A 1 140 ? 28.074 47.090 50.828 1.00 13.89 140 VAL A CA 1
ATOM 1068 C C . VAL A 1 140 ? 26.841 46.342 51.281 1.00 13.54 140 VAL A C 1
ATOM 1069 O O . VAL A 1 140 ? 26.210 45.684 50.463 1.00 14.44 140 VAL A O 1
ATOM 1073 N N . SER A 1 141 ? 26.499 46.461 52.566 1.00 14.38 141 SER A N 1
ATOM 1074 C CA . SER A 1 141 ? 25.236 45.899 53.124 1.00 14.85 141 SER A CA 1
ATOM 1075 C C . SER A 1 141 ? 24.476 46.948 53.944 1.00 14.44 141 SER A C 1
ATOM 1076 O O . SER A 1 141 ? 24.981 48.044 54.140 1.00 14.93 141 SER A O 1
ATOM 1079 N N . GLY A 1 142 ? 23.265 46.618 54.421 1.00 14.18 142 GLY A N 1
ATOM 1080 C CA . GLY A 1 142 ? 22.507 47.510 55.325 1.00 15.42 142 GLY A CA 1
ATOM 1081 C C . GLY A 1 142 ? 22.081 48.791 54.611 1.00 15.46 142 GLY A C 1
ATOM 1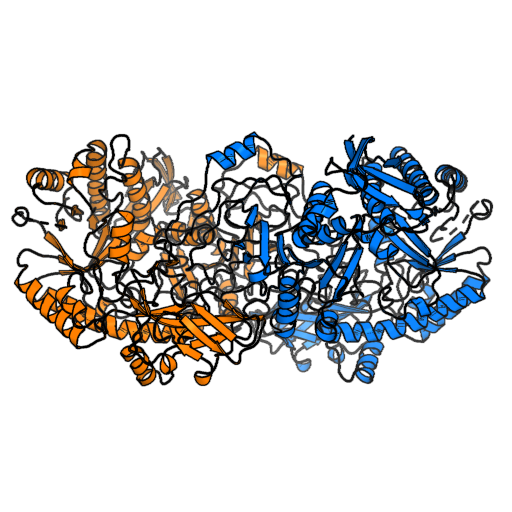082 O O . GLY A 1 142 ? 21.953 49.847 55.234 1.00 16.55 142 GLY A O 1
ATOM 1083 N N . VAL A 1 143 ? 21.886 48.703 53.298 1.00 14.32 143 VAL A N 1
ATOM 1084 C CA . VAL A 1 143 ? 21.449 49.879 52.513 1.00 14.44 143 VAL A CA 1
ATOM 1085 C C . VAL A 1 143 ? 20.106 49.617 51.829 1.00 14.39 143 VAL A C 1
ATOM 1086 O O . VAL A 1 143 ? 19.634 48.480 51.807 1.00 15.16 143 VAL A O 1
ATOM 1090 N N . ALA A 1 144 ? 19.492 50.655 51.269 1.00 14.41 144 ALA A N 1
ATOM 1091 C CA . ALA A 1 144 ? 18.173 50.493 50.653 1.00 13.76 144 ALA A CA 1
ATOM 1092 C C . ALA A 1 144 ? 18.233 49.859 49.279 1.00 14.11 144 ALA A C 1
ATOM 1093 O O . ALA A 1 144 ? 19.030 50.280 48.411 1.00 13.60 144 ALA A O 1
ATOM 1095 N N . ALA A 1 145 ? 17.373 48.864 49.066 1.00 13.96 145 ALA A N 1
ATOM 1096 C CA . ALA A 1 145 ? 17.172 48.289 47.738 1.00 13.88 145 ALA A CA 1
ATOM 1097 C C . ALA A 1 145 ? 16.625 49.337 46.743 1.00 14.04 145 ALA A C 1
ATOM 1098 O O . ALA A 1 145 ? 15.921 50.274 47.156 1.00 14.40 145 ALA A O 1
ATOM 1100 N N . TRP A 1 146 ? 16.996 49.162 45.466 1.00 13.87 146 TRP A N 1
ATOM 1101 C CA . TRP A 1 146 ? 16.520 49.968 44.317 1.00 13.35 146 TRP A CA 1
ATOM 1102 C C . TRP A 1 146 ? 17.075 51.388 44.314 1.00 13.57 146 TRP A C 1
ATOM 1103 O O . TRP A 1 146 ? 16.536 52.280 43.639 1.00 13.62 146 TRP A O 1
ATOM 1114 N N . HIS A 1 147 ? 18.144 51.602 45.076 1.00 12.92 147 HIS A N 1
ATOM 1115 C CA . HIS A 1 147 ? 18.919 52.838 44.953 1.00 13.54 147 HIS A CA 1
ATOM 1116 C C . HIS A 1 147 ? 20.190 52.564 44.159 1.00 13.22 147 HIS A C 1
ATOM 1117 O O . HIS A 1 147 ? 20.600 51.402 44.013 1.00 12.89 147 HIS A O 1
ATOM 1124 N N . GLU A 1 148 ? 20.840 53.627 43.684 1.00 13.05 148 GLU A N 1
ATOM 1125 C CA . GLU A 1 148 ? 22.095 53.492 42.959 1.00 12.29 148 GLU A CA 1
ATOM 1126 C C . GLU A 1 148 ? 23.219 53.918 43.877 1.00 12.51 148 GLU A C 1
ATOM 1127 O O . GLU A 1 148 ? 23.075 54.900 44.599 1.00 13.57 148 GLU A O 1
ATOM 1133 N N . TYR A 1 149 ? 24.340 53.198 43.821 1.00 11.47 149 TYR A N 1
ATOM 1134 C CA . TYR A 1 149 ? 25.464 53.433 44.731 1.00 11.68 149 TYR A CA 1
ATOM 1135 C C . TYR A 1 149 ? 26.770 53.595 44.004 1.00 11.58 149 TYR A C 1
ATOM 1136 O O . TYR A 1 149 ? 27.011 52.977 42.953 1.00 12.34 149 TYR A O 1
ATOM 1145 N N . THR A 1 150 ? 27.653 54.406 44.576 1.00 11.75 150 THR A N 1
ATOM 1146 C CA . THR A 1 150 ? 28.973 54.595 43.991 1.00 11.52 150 THR A CA 1
ATOM 1147 C C . THR A 1 150 ? 30.021 54.581 45.109 1.00 11.72 150 THR A C 1
ATOM 1148 O O . THR A 1 150 ? 29.679 54.789 46.295 1.00 11.90 150 THR A O 1
ATOM 1152 N N . VAL A 1 151 ? 31.286 54.323 44.742 1.00 10.57 151 VAL A N 1
ATOM 1153 C CA . VAL A 1 151 ? 32.420 54.552 45.646 1.00 11.28 151 VAL A CA 1
ATOM 1154 C C . VAL A 1 151 ? 33.259 55.703 45.100 1.00 11.93 151 VAL A C 1
ATOM 1155 O O . VAL A 1 151 ? 33.487 55.780 43.892 1.00 12.22 151 VAL A O 1
ATOM 1159 N N . SER A 1 152 ? 33.701 56.590 45.993 1.00 11.00 152 SER A N 1
ATOM 1160 C CA . SER A 1 152 ? 34.732 57.582 45.680 1.00 12.55 152 SER A CA 1
ATOM 1161 C C . SER A 1 152 ? 35.975 57.111 46.401 1.00 12.93 152 SER A C 1
ATOM 1162 O O . SER A 1 152 ? 36.008 57.039 47.631 1.00 12.58 152 SER A O 1
ATOM 1165 N N . PHE A 1 153 ? 36.989 56.738 45.641 1.00 13.34 153 PHE A N 1
ATOM 1166 C CA . PHE A 1 153 ? 38.151 56.115 46.247 1.00 13.33 153 PHE A CA 1
ATOM 1167 C C . PHE A 1 153 ? 39.405 56.865 45.825 1.00 14.18 153 PHE A C 1
ATOM 1168 O O . PHE A 1 153 ? 39.411 57.448 44.736 1.00 14.07 153 PHE A O 1
ATOM 1176 N N . LEU A 1 154 ? 40.446 56.861 46.677 1.00 13.27 154 LEU A N 1
ATOM 1177 C CA . LEU A 1 154 ? 41.757 57.384 46.295 1.00 14.43 154 LEU A CA 1
ATOM 1178 C C . LEU A 1 154 ? 42.506 56.411 45.399 1.00 13.67 154 LEU A C 1
ATOM 1179 O O . LEU A 1 154 ? 42.577 55.221 45.687 1.00 12.94 154 LEU A O 1
ATOM 1184 N N . ALA A 1 155 ? 43.071 56.937 44.325 1.00 13.80 155 ALA A N 1
ATOM 1185 C CA . ALA A 1 155 ? 43.855 56.148 43.396 1.00 12.82 155 ALA A CA 1
ATOM 1186 C C . ALA A 1 155 ? 45.219 56.768 43.172 1.00 13.82 155 ALA A C 1
ATOM 1187 O O . ALA A 1 155 ? 45.344 57.994 43.041 1.00 12.98 155 ALA A O 1
ATOM 1189 N N . TYR A 1 156 ? 46.245 55.922 43.079 1.00 12.93 156 TYR A N 1
ATOM 1190 C CA . TYR A 1 156 ? 47.546 56.397 42.625 1.00 12.78 156 TYR A CA 1
ATOM 1191 C C . TYR A 1 156 ? 47.526 56.526 41.113 1.00 12.63 156 TYR A C 1
ATOM 1192 O O . TYR A 1 156 ? 46.971 55.656 40.411 1.00 12.45 156 TYR A O 1
ATOM 1201 N N . ILE A 1 157 ? 48.120 57.606 40.615 1.00 11.88 157 ILE A N 1
ATOM 1202 C CA . ILE A 1 157 ? 48.347 57.807 39.201 1.00 13.02 157 ILE A CA 1
ATOM 1203 C C . ILE A 1 157 ? 49.732 57.245 38.906 1.00 13.47 157 ILE A C 1
ATOM 1204 O O . ILE A 1 157 ? 50.753 57.800 39.337 1.00 13.68 157 ILE A O 1
ATOM 1209 N N . ILE A 1 158 ? 49.747 56.135 38.183 1.00 12.87 158 ILE A N 1
ATOM 1210 C CA . ILE A 1 158 ? 50.998 55.383 37.992 1.00 13.52 158 ILE A CA 1
ATOM 1211 C C . ILE A 1 158 ? 51.581 55.616 36.592 1.00 14.55 158 ILE A C 1
ATOM 1212 O O . ILE A 1 158 ? 52.639 55.051 36.220 1.00 15.39 158 ILE A O 1
ATOM 1217 N N . TRP A 1 159 ? 50.898 56.445 35.802 1.00 13.90 159 TRP A N 1
ATOM 1218 C CA . TRP A 1 159 ? 51.364 56.796 34.493 1.00 14.53 159 TRP A CA 1
ATOM 1219 C C . TRP A 1 159 ? 51.089 58.277 34.269 1.00 14.73 159 TRP A C 1
ATOM 1220 O O . TRP A 1 159 ? 49.919 58.717 34.305 1.00 15.65 159 TRP A O 1
ATOM 1231 N N . ASP A 1 160 ? 52.160 59.054 34.063 1.00 15.27 160 ASP A N 1
ATOM 1232 C CA . ASP A 1 160 ? 52.007 60.483 33.796 1.00 15.28 160 ASP A CA 1
ATOM 1233 C C . ASP A 1 160 ? 50.955 60.685 32.693 1.00 14.60 160 ASP A C 1
ATOM 1234 O O . ASP A 1 160 ? 51.125 60.168 31.585 1.00 14.60 160 ASP A O 1
ATOM 1239 N N . PRO A 1 161 ? 49.858 61.429 32.981 1.00 14.73 161 PRO A N 1
ATOM 1240 C CA . PRO A 1 161 ? 48.771 61.519 31.988 1.00 14.86 161 PRO A CA 1
ATOM 1241 C C . PRO A 1 161 ? 49.208 61.998 30.604 1.00 14.49 161 PRO A C 1
ATOM 1242 O O . PRO A 1 161 ? 48.797 61.423 29.587 1.00 15.71 161 PRO A O 1
ATOM 1246 N N . VAL A 1 162 ? 50.046 63.026 30.543 1.00 15.78 162 VAL A N 1
ATOM 1247 C CA . VAL A 1 162 ? 50.453 63.553 29.244 1.00 15.61 162 VAL A CA 1
ATOM 1248 C C . VAL A 1 162 ? 51.445 62.626 28.514 1.00 16.06 162 VAL A C 1
ATOM 1249 O O . VAL A 1 162 ? 51.293 62.364 27.320 1.00 15.91 162 VAL A O 1
ATOM 1253 N N . GLU A 1 163 ? 52.452 62.136 29.228 1.00 15.90 163 GLU A N 1
ATOM 1254 C CA . GLU A 1 163 ? 53.369 61.162 28.621 1.00 14.98 163 GLU A CA 1
ATOM 1255 C C . GLU A 1 163 ? 52.570 59.956 28.107 1.00 15.16 163 GLU A C 1
ATOM 1256 O O . GLU A 1 163 ? 52.878 59.392 27.047 1.00 15.26 163 GLU A O 1
ATOM 1262 N N . MET A 1 164 ? 51.569 59.533 28.873 1.00 14.81 164 MET A N 1
ATOM 1263 C CA . MET A 1 164 ? 50.710 58.434 28.452 1.00 15.44 164 MET A CA 1
ATOM 1264 C C . MET A 1 164 ? 49.952 58.811 27.179 1.00 15.08 164 MET A C 1
ATOM 1265 O O . MET A 1 164 ? 49.898 58.036 26.208 1.00 15.25 164 MET A O 1
ATOM 1270 N N . TYR A 1 165 ? 49.327 59.981 27.173 1.00 15.03 165 TYR A N 1
ATOM 1271 C CA . TYR A 1 165 ? 48.667 60.427 25.966 1.00 16.00 165 TYR A CA 1
ATOM 1272 C C . TYR A 1 165 ? 49.648 60.398 24.768 1.00 17.03 165 TYR A C 1
ATOM 1273 O O . TYR A 1 165 ? 49.304 59.934 23.671 1.00 16.80 165 TYR A O 1
ATOM 1282 N N . ASN A 1 166 ? 50.863 60.900 24.988 1.00 17.75 166 ASN A N 1
ATOM 1283 C CA . ASN A 1 166 ? 51.900 60.890 23.945 1.00 18.00 166 ASN A CA 1
ATOM 1284 C C . ASN A 1 166 ? 52.181 59.456 23.432 1.00 18.68 166 ASN A C 1
ATOM 1285 O O . ASN A 1 166 ? 52.238 59.226 22.214 1.00 19.76 166 ASN A O 1
ATOM 1290 N N . HIS A 1 167 ? 52.320 58.510 24.366 1.00 18.22 167 HIS A N 1
ATOM 1291 C CA . HIS A 1 167 ? 52.602 57.104 24.079 1.00 18.12 167 HIS A CA 1
ATOM 1292 C C . HIS A 1 167 ? 51.479 56.529 23.225 1.00 18.53 167 HIS A C 1
ATOM 1293 O O . HIS A 1 167 ? 51.720 55.934 22.174 1.00 19.07 167 HIS A O 1
ATOM 1300 N N . LEU A 1 168 ? 50.246 56.708 23.685 1.00 18.54 168 LEU A N 1
ATOM 1301 C CA . LEU A 1 168 ? 49.082 56.174 22.991 1.00 18.91 168 LEU A CA 1
ATOM 1302 C C . LEU A 1 168 ? 48.922 56.794 21.605 1.00 19.68 168 LEU A C 1
ATOM 1303 O O . LEU A 1 168 ? 48.564 56.097 20.644 1.00 19.80 168 LEU A O 1
ATOM 1308 N N . THR A 1 169 ? 49.184 58.097 21.490 1.00 19.53 169 THR A N 1
ATOM 1309 C CA . THR A 1 169 ? 48.967 58.813 20.228 1.00 20.25 169 THR A CA 1
ATOM 1310 C C . THR A 1 169 ? 50.005 58.349 19.191 1.00 21.16 169 THR A C 1
ATOM 1311 O O . THR A 1 169 ? 49.689 58.194 18.005 1.00 21.43 169 THR A O 1
ATOM 1315 N N . ASN A 1 170 ? 51.218 58.098 19.665 1.00 21.38 170 ASN A N 1
ATOM 1316 C CA . ASN A 1 170 ? 52.340 57.692 18.813 1.00 22.66 170 ASN A CA 1
ATOM 1317 C C . ASN A 1 170 ? 52.558 56.189 18.696 1.00 24.04 170 ASN A C 1
ATOM 1318 O O . ASN A 1 170 ? 53.541 55.741 18.088 1.00 24.47 170 ASN A O 1
ATOM 1323 N N . ASP A 1 171 ? 51.677 55.413 19.310 1.00 24.97 171 ASP A N 1
ATOM 1324 C CA . ASP A 1 171 ? 51.829 53.955 19.379 1.00 26.72 171 ASP A CA 1
ATOM 1325 C C . ASP A 1 171 ? 53.248 53.512 19.775 1.00 26.61 171 ASP A C 1
ATOM 1326 O O . ASP A 1 171 ? 53.908 52.760 19.041 1.00 25.55 171 ASP A O 1
ATOM 1331 N N . TRP A 1 172 ? 53.712 53.968 20.941 1.00 25.66 172 TRP A N 1
ATOM 1332 C CA . TRP A 1 172 ? 55.070 53.655 21.385 1.00 26.42 172 TRP A CA 1
ATOM 1333 C C . TRP A 1 172 ? 55.200 52.219 21.903 1.00 27.29 172 TRP A C 1
ATOM 1334 O O . TRP A 1 172 ? 56.256 51.825 22.393 1.00 28.57 172 TRP A O 1
ATOM 1345 N N . GLY A 1 173 ? 54.111 51.455 21.814 1.00 28.81 173 GLY A N 1
ATOM 1346 C CA . GLY A 1 173 ? 54.115 50.031 22.140 1.00 29.99 173 GLY A CA 1
ATOM 1347 C C . GLY A 1 173 ? 54.620 49.722 23.535 1.00 30.84 173 GLY A C 1
ATOM 1348 O O . GLY A 1 173 ? 54.021 50.146 24.534 1.00 31.20 173 GLY A O 1
ATOM 1349 N N . ASP A 1 174 ? 55.729 48.993 23.608 1.00 30.90 174 ASP A N 1
ATOM 1350 C CA . ASP A 1 174 ? 56.259 48.521 24.889 1.00 31.40 174 ASP A CA 1
ATOM 1351 C C . ASP A 1 174 ? 57.227 49.492 25.573 1.00 30.33 174 ASP A C 1
ATOM 1352 O O . ASP A 1 174 ? 57.784 49.160 26.613 1.00 31.29 174 ASP A O 1
ATOM 1357 N N . LYS A 1 175 ? 57.430 50.682 25.001 1.00 28.78 175 LYS A N 1
ATOM 1358 C CA . LYS A 1 175 ? 58.278 51.704 25.625 1.00 27.56 175 LYS A CA 1
ATOM 1359 C C . LYS A 1 175 ? 57.827 51.898 27.081 1.00 26.35 175 LYS A C 1
ATOM 1360 O O . LYS A 1 175 ? 56.616 51.949 27.339 1.00 25.61 175 LYS A O 1
ATOM 1366 N N . GLU A 1 176 ? 58.782 51.971 28.019 1.00 24.99 176 GLU A N 1
ATOM 1367 C CA . GLU A 1 176 ? 58.458 52.014 29.449 1.00 23.93 176 GLU A CA 1
ATOM 1368 C C . GLU A 1 176 ? 57.555 53.208 29.758 1.00 22.20 176 GLU A C 1
ATOM 1369 O O . GLU A 1 176 ? 57.778 54.298 29.233 1.00 21.83 176 GLU A O 1
ATOM 1375 N N . HIS A 1 177 ? 56.542 52.984 30.595 1.00 20.00 177 HIS A N 1
ATOM 1376 C CA . HIS A 1 177 ? 55.607 54.051 30.979 1.00 18.57 177 HIS A CA 1
ATOM 1377 C C . HIS A 1 177 ? 56.256 54.933 32.065 1.00 17.49 177 HIS A C 1
ATOM 1378 O O . HIS A 1 177 ? 56.746 54.411 33.064 1.00 17.87 177 HIS A O 1
ATOM 1385 N N . GLU A 1 178 ? 56.228 56.253 31.900 1.00 17.16 178 GLU A N 1
ATOM 1386 C CA . GLU A 1 178 ? 56.841 57.124 32.910 1.00 16.82 178 GLU A CA 1
ATOM 1387 C C . GLU A 1 178 ? 55.854 57.327 34.055 1.00 16.88 178 GLU A C 1
ATOM 1388 O O . GLU A 1 178 ? 54.703 57.711 33.827 1.00 15.26 178 GLU A O 1
ATOM 1394 N N . ILE A 1 179 ? 56.333 57.054 35.267 1.00 16.41 179 ILE A N 1
ATOM 1395 C CA . ILE A 1 179 ? 55.568 57.186 36.502 1.00 15.59 179 ILE A CA 1
ATOM 1396 C C . ILE A 1 179 ? 55.778 58.612 37.034 1.00 15.71 179 ILE A C 1
ATOM 1397 O O . ILE A 1 179 ? 56.944 59.057 37.208 1.00 15.67 179 ILE A O 1
ATOM 1402 N N . PRO A 1 180 ? 54.665 59.326 37.315 1.00 14.70 180 PRO A N 1
ATOM 1403 C CA . PRO A 1 180 ? 54.776 60.714 37.801 1.00 14.61 180 PRO A CA 1
ATOM 1404 C C . PRO A 1 180 ? 55.027 60.720 39.293 1.00 14.33 180 PRO A C 1
ATOM 1405 O O . PRO A 1 180 ? 54.755 59.731 39.960 1.00 13.81 180 PRO A O 1
ATOM 1409 N N . PHE A 1 181 ? 55.529 61.825 39.832 1.00 14.35 181 PHE A N 1
ATOM 1410 C CA . PHE A 1 181 ? 55.735 61.872 41.272 1.00 14.99 181 PHE A CA 1
ATOM 1411 C C . PHE A 1 181 ? 55.283 63.213 41.837 1.00 15.36 181 PHE A C 1
ATOM 1412 O O . PHE A 1 181 ? 55.188 64.180 41.103 1.00 17.15 181 PHE A O 1
ATOM 1420 N N . ASP A 1 182 ? 55.002 63.269 43.132 1.00 14.56 182 ASP A N 1
ATOM 1421 C CA . ASP A 1 182 ? 54.342 64.454 43.708 1.00 14.36 182 ASP A CA 1
ATOM 1422 C C . ASP A 1 182 ? 55.261 65.073 44.767 1.00 13.81 182 ASP A C 1
ATOM 1423 O O . ASP A 1 182 ? 55.571 64.437 45.786 1.00 13.63 182 ASP A O 1
ATOM 1428 N N . ILE A 1 183 ? 55.709 66.298 44.496 1.00 12.54 183 ILE A N 1
ATOM 1429 C CA . ILE A 1 183 ? 56.641 66.984 45.392 1.00 13.88 183 ILE A CA 1
ATOM 1430 C C . ILE A 1 183 ? 56.004 67.460 46.695 1.00 13.28 183 ILE A C 1
ATOM 1431 O O . ILE A 1 183 ? 56.678 68.042 47.528 1.00 13.27 183 ILE A O 1
ATOM 1436 N N . TYR A 1 184 ? 54.710 67.186 46.903 1.00 13.49 184 TYR A N 1
ATOM 1437 C CA . TYR A 1 184 ? 54.115 67.469 48.217 1.00 13.65 184 TYR A CA 1
ATOM 1438 C C . TYR A 1 184 ? 54.848 66.683 49.312 1.00 14.17 184 TYR A C 1
ATOM 1439 O O . TYR A 1 184 ? 54.959 67.143 50.459 1.00 13.05 184 TYR A O 1
ATOM 1448 N N . HIS A 1 185 ? 55.339 65.504 48.940 1.00 15.38 185 HIS A N 1
ATOM 1449 C CA . HIS A 1 185 ? 56.086 64.627 49.838 1.00 16.33 185 HIS A CA 1
ATOM 1450 C C . HIS A 1 185 ? 57.540 65.080 49.882 1.00 16.96 185 HIS A C 1
ATOM 1451 O O . HIS A 1 185 ? 58.148 65.286 48.838 1.00 16.49 185 HIS A O 1
ATOM 1458 N N . PRO A 1 186 ? 58.077 65.272 51.098 1.00 17.00 186 PRO A N 1
ATOM 1459 C CA . PRO A 1 186 ? 59.410 65.858 51.230 1.00 17.57 186 PRO A CA 1
ATOM 1460 C C . PRO A 1 186 ? 60.533 65.039 50.569 1.00 16.86 186 PRO A C 1
ATOM 1461 O O . PRO A 1 186 ? 61.520 65.627 50.094 1.00 16.96 186 PRO A O 1
ATOM 1465 N N . ALA A 1 187 ? 60.410 63.713 50.558 1.00 17.15 187 ALA A N 1
ATOM 1466 C CA . ALA A 1 187 ? 61.469 62.895 49.936 1.00 17.46 187 ALA A CA 1
ATOM 1467 C C . ALA A 1 187 ? 61.567 63.201 48.454 1.00 17.06 187 ALA A C 1
ATOM 1468 O O . ALA A 1 187 ? 62.637 63.560 47.958 1.00 16.70 187 ALA A O 1
ATOM 1470 N N . THR A 1 188 ? 60.431 63.127 47.764 1.00 16.31 188 THR A N 1
ATOM 1471 C CA . THR A 1 188 ? 60.368 63.454 46.337 1.00 15.95 188 THR A CA 1
ATOM 1472 C C . THR A 1 188 ? 60.745 64.907 46.030 1.00 15.33 188 THR A C 1
ATOM 1473 O O . THR A 1 188 ? 61.465 65.177 45.067 1.00 14.73 188 THR A O 1
ATOM 1477 N N . ARG A 1 189 ? 60.288 65.838 46.866 1.00 15.90 189 ARG A N 1
ATOM 1478 C CA . ARG A 1 189 ? 60.645 67.251 46.691 1.00 16.38 189 ARG A CA 1
ATOM 1479 C C . ARG A 1 189 ? 62.161 67.454 46.748 1.00 17.22 189 ARG A C 1
ATOM 1480 O O . ARG A 1 189 ? 62.745 68.148 45.908 1.00 17.03 189 ARG A O 1
ATOM 1488 N N . LYS A 1 190 ? 62.804 66.834 47.731 1.00 17.97 190 LYS A N 1
ATOM 1489 C CA . LYS A 1 190 ? 64.262 66.938 47.832 1.00 18.74 190 LYS A CA 1
ATOM 1490 C C . LYS A 1 190 ? 64.903 66.330 46.573 1.00 17.77 190 LYS A C 1
ATOM 1491 O O . LYS A 1 190 ? 65.812 66.926 45.978 1.00 18.72 190 LYS A O 1
ATOM 1497 N N . PHE A 1 191 ? 64.407 65.171 46.127 1.00 16.79 191 PHE A N 1
ATOM 1498 C CA . PHE A 1 191 ? 64.910 64.569 44.898 1.00 16.30 191 PHE A CA 1
ATOM 1499 C C . PHE A 1 191 ? 64.815 65.508 43.690 1.00 16.50 191 PHE A C 1
ATOM 1500 O O . PHE A 1 191 ? 65.766 65.657 42.926 1.00 17.15 191 PHE A O 1
ATOM 1508 N N . VAL A 1 192 ? 63.652 66.121 43.504 1.00 15.91 192 VAL A N 1
ATOM 1509 C CA . VAL A 1 192 ? 63.427 67.010 42.381 1.00 15.48 192 VAL A CA 1
ATOM 1510 C C . VAL A 1 192 ? 64.377 68.201 42.406 1.00 15.39 192 VAL A C 1
ATOM 1511 O O . VAL A 1 192 ? 64.984 68.556 41.379 1.00 15.61 192 VAL A O 1
ATOM 1515 N N . PHE A 1 193 ? 64.505 68.839 43.564 1.00 15.70 193 PHE A N 1
ATOM 1516 C CA . PHE A 1 193 ? 65.422 69.990 43.645 1.00 16.06 193 PHE A CA 1
ATOM 1517 C C . PHE A 1 193 ? 66.893 69.607 43.518 1.00 16.26 193 PHE A C 1
ATOM 1518 O O . PHE A 1 193 ? 67.650 70.297 42.834 1.00 16.18 193 PHE A O 1
ATOM 1526 N N . ASP A 1 194 ? 67.280 68.505 44.155 1.00 16.94 194 ASP A N 1
ATOM 1527 C CA . ASP A 1 194 ? 68.656 68.013 44.040 1.00 17.78 194 ASP A CA 1
ATOM 1528 C C . ASP A 1 194 ? 68.977 67.700 42.586 1.00 17.46 194 ASP A C 1
ATOM 1529 O O . ASP A 1 194 ? 70.048 68.068 42.070 1.00 17.25 194 ASP A O 1
ATOM 1534 N N . THR A 1 195 ? 68.038 67.035 41.911 1.00 16.66 195 THR A N 1
ATOM 1535 C CA . THR A 1 195 ? 68.242 66.620 40.532 1.00 16.48 195 THR A CA 1
ATOM 1536 C C . THR A 1 195 ? 68.337 67.830 39.621 1.00 16.05 195 THR A C 1
ATOM 1537 O O . THR A 1 195 ? 69.168 67.854 38.735 1.00 16.51 195 THR A O 1
ATOM 1541 N N . PHE A 1 196 ? 67.509 68.848 39.869 1.00 16.08 196 PHE A N 1
ATOM 1542 C CA . PHE A 1 196 ? 67.552 70.046 39.064 1.00 16.20 196 PHE A CA 1
ATOM 1543 C C . PHE A 1 196 ? 68.876 70.797 39.242 1.00 16.83 196 PHE A C 1
ATOM 1544 O O . PHE A 1 196 ? 69.452 71.291 38.268 1.00 17.15 196 PHE A O 1
ATOM 1552 N N . GLU A 1 197 ? 69.349 70.872 40.478 1.00 17.71 197 GLU A N 1
ATOM 1553 C CA . GLU A 1 197 ? 70.651 71.484 40.792 1.00 19.24 197 GLU A CA 1
ATOM 1554 C C . GLU A 1 197 ? 71.752 70.834 39.934 1.00 19.46 197 GLU A C 1
ATOM 1555 O O . GLU A 1 197 ? 72.556 71.522 39.310 1.00 20.06 197 GLU A O 1
ATOM 1561 N N . GLN A 1 198 ? 71.761 69.507 39.880 1.00 19.21 198 GLN A N 1
ATOM 1562 C CA . GLN A 1 198 ? 72.771 68.775 39.074 1.00 19.25 198 GLN A CA 1
ATOM 1563 C C . GLN A 1 198 ? 72.587 68.948 37.567 1.00 19.22 198 GLN A C 1
ATOM 1564 O O . GLN A 1 198 ? 73.560 69.128 36.824 1.00 19.33 198 GLN A O 1
ATOM 1570 N N . TRP A 1 199 ? 71.335 68.911 37.104 1.00 19.40 199 TRP A N 1
ATOM 1571 C CA . TRP A 1 199 ? 71.040 69.094 35.702 1.00 19.36 199 TRP A CA 1
ATOM 1572 C C . TRP A 1 199 ? 71.554 70.464 35.242 1.00 19.90 199 TRP A C 1
ATOM 1573 O O . TRP A 1 199 ? 72.129 70.597 34.162 1.00 19.92 199 TRP A O 1
ATOM 1584 N N . LEU A 1 200 ? 71.359 71.484 36.069 1.00 19.68 200 LEU A N 1
ATOM 1585 C CA . LEU A 1 200 ? 71.857 72.817 35.722 1.00 20.19 200 LEU A CA 1
ATOM 1586 C C . LEU A 1 200 ? 73.362 72.796 35.481 1.00 21.03 200 LEU A C 1
ATOM 1587 O O . LEU A 1 200 ? 73.848 73.368 34.499 1.00 21.65 200 LEU A O 1
ATOM 1592 N N . LYS A 1 201 ? 74.084 72.130 36.373 1.00 21.90 201 LYS A N 1
ATOM 1593 C CA . LYS A 1 201 ? 75.550 72.021 36.245 1.00 22.82 201 LYS A CA 1
ATOM 1594 C C . LYS A 1 201 ? 75.915 71.258 34.994 1.00 23.02 201 LYS A C 1
ATOM 1595 O O . LYS A 1 201 ? 76.937 71.546 34.355 1.00 24.01 201 LYS A O 1
ATOM 1601 N N . ASP A 1 202 ? 75.103 70.263 34.651 1.00 22.03 202 ASP A N 1
ATOM 1602 C CA . ASP A 1 202 ? 75.406 69.394 33.521 1.00 22.88 202 ASP A CA 1
ATOM 1603 C C . ASP A 1 202 ? 74.883 69.926 32.194 1.00 22.87 202 ASP A C 1
ATOM 1604 O O . ASP A 1 202 ? 75.008 69.243 31.162 1.00 23.42 202 ASP A O 1
ATOM 1609 N N . SER A 1 203 ? 74.283 71.118 32.208 1.00 22.01 203 SER A N 1
ATOM 1610 C CA . SER A 1 203 ? 73.663 71.690 31.002 1.00 22.29 203 SER A CA 1
ATOM 1611 C C . SER A 1 203 ? 74.122 73.125 30.713 1.00 22.85 203 SER A C 1
ATOM 1612 O O . SER A 1 203 ? 73.281 74.042 30.529 1.00 22.31 203 SER A O 1
ATOM 1615 N N . PRO A 1 204 ? 75.451 73.337 30.636 1.00 23.39 204 PRO A N 1
ATOM 1616 C CA . PRO A 1 204 ? 75.984 74.681 30.430 1.00 23.85 204 PRO A CA 1
ATOM 1617 C C . PRO A 1 204 ? 75.473 75.401 29.175 1.00 24.22 204 PRO A C 1
ATOM 1618 O O . PRO A 1 204 ? 75.412 76.628 29.162 1.00 25.75 204 PRO A O 1
ATOM 1622 N N . GLN A 1 205 ? 75.121 74.655 28.136 1.00 24.07 205 GLN A N 1
ATOM 1623 C CA . GLN A 1 205 ? 74.744 75.255 26.860 1.00 24.40 205 GLN A CA 1
ATOM 1624 C C . GLN A 1 205 ? 73.284 75.725 26.810 1.00 23.77 205 GLN A C 1
ATOM 1625 O O . GLN A 1 205 ? 72.922 76.538 25.956 1.00 24.19 205 GLN A O 1
ATOM 1631 N N . THR A 1 206 ? 72.442 75.199 27.693 1.00 21.76 206 THR A N 1
ATOM 1632 C CA . THR A 1 206 ? 71.006 75.556 27.689 1.00 20.95 206 THR A CA 1
ATOM 1633 C C . THR A 1 206 ? 70.784 77.016 28.058 1.00 20.19 206 THR A C 1
ATOM 1634 O O . THR A 1 206 ? 71.240 77.451 29.105 1.00 20.77 206 THR A O 1
ATOM 1638 N N . ASP A 1 207 ? 70.074 77.767 27.218 1.00 19.76 207 ASP A N 1
ATOM 1639 C CA . ASP A 1 207 ? 69.791 79.171 27.518 1.00 18.87 207 ASP A CA 1
ATOM 1640 C C . ASP A 1 207 ? 68.477 79.364 28.272 1.00 17.95 207 ASP A C 1
ATOM 1641 O O . ASP A 1 207 ? 68.339 80.286 29.110 1.00 17.13 207 ASP A O 1
ATOM 1646 N N . VAL A 1 208 ? 67.503 78.513 27.943 1.00 16.70 208 VAL A N 1
ATOM 1647 C CA . VAL A 1 208 ? 66.150 78.650 28.488 1.00 16.29 208 VAL A CA 1
ATOM 1648 C C . VAL A 1 208 ? 65.677 77.310 29.037 1.00 15.94 208 VAL A C 1
ATOM 1649 O O . VAL A 1 208 ? 65.729 76.321 28.329 1.00 17.29 208 VAL A O 1
ATOM 1653 N N . VAL A 1 209 ? 65.292 77.261 30.307 1.00 15.89 209 VAL A N 1
ATOM 1654 C CA . VAL A 1 209 ? 64.670 76.047 30.866 1.00 16.27 209 VAL A CA 1
ATOM 1655 C C . VAL A 1 209 ? 63.180 76.177 30.585 1.00 16.51 209 VAL A C 1
ATOM 1656 O O . VAL A 1 209 ? 62.528 77.080 31.101 1.00 16.68 209 VAL A O 1
ATOM 1660 N N . ARG A 1 210 ? 62.661 75.300 29.733 1.00 16.31 210 ARG A N 1
ATOM 1661 C CA . ARG A 1 210 ? 61.249 75.359 29.339 1.00 16.73 210 ARG A CA 1
ATOM 1662 C C . ARG A 1 210 ? 60.500 74.348 30.208 1.00 15.96 210 ARG A C 1
ATOM 1663 O O . ARG A 1 210 ? 60.381 73.194 29.853 1.00 16.30 210 ARG A O 1
ATOM 1671 N N . PHE A 1 211 ? 60.080 74.781 31.388 1.00 15.96 211 PHE A N 1
ATOM 1672 C CA . PHE A 1 211 ? 59.366 73.915 32.325 1.00 14.94 211 PHE A CA 1
ATOM 1673 C C . PHE A 1 211 ? 58.047 73.502 31.714 1.00 14.93 211 PHE A C 1
ATOM 1674 O O . PHE A 1 211 ? 57.201 74.347 31.424 1.00 14.73 211 PHE A O 1
ATOM 1682 N N . THR A 1 212 ? 57.901 72.200 31.495 1.00 14.61 212 THR A N 1
ATOM 1683 C CA . THR A 1 212 ? 56.775 71.630 30.770 1.00 13.65 212 THR A CA 1
ATOM 1684 C C . THR A 1 212 ? 56.137 70.471 31.583 1.00 14.56 212 THR A C 1
ATOM 1685 O O . THR A 1 212 ? 56.206 69.292 31.204 1.00 15.18 212 THR A O 1
ATOM 1689 N N . THR A 1 213 ? 55.498 70.786 32.699 1.00 14.62 213 THR A N 1
ATOM 1690 C CA . THR A 1 213 ? 55.360 72.139 33.208 1.00 14.66 213 THR A CA 1
ATOM 1691 C C . THR A 1 213 ? 55.946 72.146 34.622 1.00 15.36 213 THR A C 1
ATOM 1692 O O . THR A 1 213 ? 57.188 72.100 34.767 1.00 15.91 213 THR A O 1
ATOM 1696 N N . PHE A 1 214 ? 55.090 72.177 35.651 1.00 14.80 214 PHE A N 1
ATOM 1697 C CA . PHE A 1 214 ? 55.549 72.145 37.040 1.00 14.82 214 PHE A CA 1
ATOM 1698 C C . PHE A 1 214 ? 55.032 70.915 37.802 1.00 14.71 214 PHE A C 1
ATOM 1699 O O . PHE A 1 214 ? 55.493 69.814 37.541 1.00 14.42 214 PHE A O 1
ATOM 1707 N N . PHE A 1 215 ? 54.089 71.067 38.731 1.00 14.03 215 PHE A N 1
ATOM 1708 C CA . PHE A 1 215 ? 53.913 70.016 39.772 1.00 14.34 215 PHE A CA 1
ATOM 1709 C C . PHE A 1 215 ? 52.603 69.230 39.713 1.00 14.77 215 PHE A C 1
ATOM 1710 O O . PHE A 1 215 ? 52.550 68.059 40.144 1.00 14.12 215 PHE A O 1
ATOM 1718 N N . TYR A 1 216 ? 51.545 69.869 39.198 1.00 14.43 216 TYR A N 1
ATOM 1719 C CA . TYR A 1 216 ? 50.212 69.240 39.163 1.00 14.03 216 TYR A CA 1
ATOM 1720 C C . TYR A 1 216 ? 49.585 69.312 37.793 1.00 14.09 216 TYR A C 1
ATOM 1721 O O . TYR A 1 216 ? 49.363 70.407 37.271 1.00 13.46 216 TYR A O 1
ATOM 1730 N N . GLN A 1 217 ? 49.321 68.119 37.244 1.00 12.77 217 GLN A N 1
ATOM 1731 C CA . GLN A 1 217 ? 48.722 67.895 35.918 1.00 13.45 217 GLN A CA 1
ATOM 1732 C C . GLN A 1 217 ? 47.219 68.198 35.925 1.00 12.57 217 GLN A C 1
ATOM 1733 O O . GLN A 1 217 ? 46.525 67.796 36.853 1.00 12.55 217 GLN A O 1
ATOM 1739 N N . PHE A 1 218 ? 46.722 68.913 34.906 1.00 13.05 218 PHE A N 1
ATOM 1740 C CA . PHE A 1 218 ? 45.259 69.144 34.808 1.00 12.37 218 PHE A CA 1
ATOM 1741 C C . PHE A 1 218 ? 44.516 67.813 34.687 1.00 12.72 218 PHE A C 1
ATOM 1742 O O . PHE A 1 218 ? 45.036 66.852 34.136 1.00 13.52 218 PHE A O 1
ATOM 1750 N N . THR A 1 219 ? 43.291 67.764 35.197 1.00 12.47 219 THR A N 1
ATOM 1751 C CA . THR A 1 219 ? 42.488 66.545 35.181 1.00 12.44 219 THR A CA 1
ATOM 1752 C C . THR A 1 219 ? 42.493 65.858 33.811 1.00 12.19 219 THR A C 1
ATOM 1753 O O . THR A 1 219 ? 42.038 66.442 32.820 1.00 13.20 219 THR A O 1
ATOM 1757 N N . LEU A 1 220 ? 43.025 64.627 33.774 1.00 12.13 220 LEU A N 1
ATOM 1758 C CA . LEU A 1 220 ? 43.110 63.855 32.533 1.00 12.28 220 LEU A CA 1
ATOM 1759 C C . LEU A 1 220 ? 43.145 62.362 32.891 1.00 12.49 220 LEU A C 1
ATOM 1760 O O . LEU A 1 220 ? 44.194 61.830 33.286 1.00 12.19 220 LEU A O 1
ATOM 1765 N N . LEU A 1 221 ? 41.994 61.699 32.772 1.00 12.14 221 LEU A N 1
ATOM 1766 C CA . LEU A 1 221 ? 41.814 60.350 33.307 1.00 12.57 221 LEU A CA 1
ATOM 1767 C C . LEU A 1 221 ? 41.268 59.522 32.155 1.00 12.12 221 LEU A C 1
ATOM 1768 O O . LEU A 1 221 ? 40.420 60.002 31.421 1.00 12.85 221 LEU A O 1
ATOM 1773 N N . PHE A 1 222 ? 41.792 58.319 31.968 1.00 12.41 222 PHE A N 1
ATOM 1774 C CA . PHE A 1 222 ? 41.406 57.471 30.865 1.00 12.57 222 PHE A CA 1
ATOM 1775 C C . PHE A 1 222 ? 40.593 56.268 31.353 1.00 12.05 222 PHE A C 1
ATOM 1776 O O . PHE A 1 222 ? 40.606 55.933 32.556 1.00 13.43 222 PHE A O 1
ATOM 1784 N N . ASP A 1 223 ? 39.896 55.621 30.417 1.00 12.84 223 ASP A N 1
ATOM 1785 C CA . ASP A 1 223 ? 38.946 54.570 30.774 1.00 13.09 223 ASP A CA 1
ATOM 1786 C C . ASP A 1 223 ? 39.482 53.182 30.415 1.00 13.68 223 ASP A C 1
ATOM 1787 O O . ASP A 1 223 ? 40.611 53.067 29.940 1.00 13.03 223 ASP A O 1
ATOM 1792 N N . GLU A 1 224 ? 38.668 52.155 30.660 1.00 13.46 224 GLU A N 1
ATOM 1793 C CA . GLU A 1 224 ? 39.077 50.756 30.491 1.00 15.55 224 GLU A CA 1
ATOM 1794 C C . GLU A 1 224 ? 39.271 50.360 29.021 1.00 16.16 224 GLU A C 1
ATOM 1795 O O . GLU A 1 224 ? 39.838 49.286 28.714 1.00 16.12 224 GLU A O 1
ATOM 1801 N N . LYS A 1 225 ? 38.834 51.231 28.116 1.00 15.39 225 LYS A N 1
ATOM 1802 C CA . LYS A 1 225 ? 39.059 51.026 26.672 1.00 16.14 225 LYS A CA 1
ATOM 1803 C C . LYS A 1 225 ? 40.180 51.898 26.128 1.00 16.35 225 LYS A C 1
ATOM 1804 O O . LYS A 1 225 ? 40.336 52.033 24.916 1.00 16.26 225 LYS A O 1
ATOM 1810 N N . ARG A 1 226 ? 40.970 52.496 27.036 1.00 16.03 226 ARG A N 1
ATOM 1811 C CA . ARG A 1 226 ? 42.119 53.319 26.655 1.00 16.12 226 ARG A CA 1
ATOM 1812 C C . ARG A 1 226 ? 41.695 54.602 25.952 1.00 15.34 226 ARG A C 1
ATOM 1813 O O . ARG A 1 226 ? 42.483 55.176 25.194 1.00 15.99 226 ARG A O 1
ATOM 1821 N N . ARG A 1 227 ? 40.461 55.054 26.215 1.00 14.05 227 ARG A N 1
ATOM 1822 C CA . ARG A 1 227 ? 39.946 56.347 25.698 1.00 13.33 227 ARG A CA 1
ATOM 1823 C C . ARG A 1 227 ? 39.981 57.381 26.819 1.00 13.42 227 ARG A C 1
ATOM 1824 O O . ARG A 1 227 ? 39.963 57.024 28.001 1.00 13.11 227 ARG A O 1
ATOM 1832 N N . GLU A 1 228 ? 39.964 58.657 26.465 1.00 12.63 228 GLU A N 1
ATOM 1833 C CA . GLU A 1 228 ? 39.783 59.654 27.519 1.00 12.97 228 GLU A CA 1
ATOM 1834 C C . GLU A 1 228 ? 38.457 59.458 28.258 1.00 13.09 228 GLU A C 1
ATOM 1835 O O . GLU A 1 228 ? 37.405 59.212 27.630 1.00 14.86 228 GLU A O 1
ATOM 1841 N N . LYS A 1 229 ? 38.506 59.578 29.582 1.00 11.99 229 LYS A N 1
ATOM 1842 C CA . LYS A 1 229 ? 37.317 59.443 30.397 1.00 12.32 229 LYS A CA 1
ATOM 1843 C C . LYS A 1 229 ? 36.818 60.765 30.924 1.00 12.02 229 LYS A C 1
ATOM 1844 O O . LYS A 1 229 ? 35.597 61.060 30.870 1.00 12.70 229 LYS A O 1
ATOM 1850 N N . VAL A 1 230 ? 37.748 61.514 31.520 1.00 12.25 230 VAL A N 1
ATOM 1851 C CA . VAL A 1 230 ? 37.444 62.764 32.169 1.00 11.92 230 VAL A CA 1
ATOM 1852 C C . VAL A 1 230 ? 38.573 63.725 31.820 1.00 11.54 230 VAL A C 1
ATOM 1853 O O . VAL A 1 230 ? 39.743 63.391 31.982 1.00 12.88 230 VAL A O 1
ATOM 1857 N N . VAL A 1 231 ? 38.217 64.923 31.387 1.00 12.14 231 VAL A N 1
ATOM 1858 C CA . VAL A 1 231 ? 39.209 65.959 31.115 1.00 11.83 231 VAL A CA 1
ATOM 1859 C C . VAL A 1 231 ? 38.693 67.317 31.575 1.00 11.63 231 VAL A C 1
ATOM 1860 O O . VAL A 1 231 ? 37.534 67.650 31.353 1.00 10.97 231 VAL A O 1
ATOM 1864 N N . ASP A 1 232 ? 39.571 68.111 32.186 1.00 11.54 232 ASP A N 1
ATOM 1865 C CA . ASP A 1 232 ? 39.277 69.521 32.442 1.00 11.33 232 ASP A CA 1
ATOM 1866 C C . ASP A 1 232 ? 40.629 70.223 32.461 1.00 12.08 232 ASP A C 1
ATOM 1867 O O . ASP A 1 232 ? 41.470 69.949 33.318 1.00 11.91 232 ASP A O 1
ATOM 1872 N N . TRP A 1 233 ? 40.840 71.114 31.495 1.00 11.48 233 TRP A N 1
ATOM 1873 C CA . TRP A 1 233 ? 42.107 71.815 31.380 1.00 12.06 233 TRP A CA 1
ATOM 1874 C C . TRP A 1 233 ? 42.444 72.618 32.637 1.00 11.68 233 TRP A C 1
ATOM 1875 O O . TRP A 1 233 ? 43.622 72.917 32.893 1.00 11.81 233 TRP A O 1
ATOM 1886 N N . PHE A 1 234 ? 41.417 72.975 33.411 1.00 12.26 234 PHE A N 1
ATOM 1887 C CA . PHE A 1 234 ? 41.588 73.722 34.680 1.00 13.44 234 PHE A CA 1
ATOM 1888 C C . PHE A 1 234 ? 41.480 72.825 35.903 1.00 13.93 234 PHE A C 1
ATOM 1889 O O . PHE A 1 234 ? 41.541 73.321 37.050 1.00 14.04 234 PHE A O 1
ATOM 1897 N N . GLY A 1 235 ? 41.261 71.527 35.691 1.00 14.10 235 GLY A N 1
ATOM 1898 C CA . GLY A 1 235 ? 40.790 70.666 36.793 1.00 13.31 235 GLY A CA 1
ATOM 1899 C C . GLY A 1 235 ? 41.876 70.294 37.798 1.00 13.81 235 GLY A C 1
ATOM 1900 O O . GLY A 1 235 ? 43.051 70.100 37.425 1.00 12.82 235 GLY A O 1
ATOM 1901 N N . CYS A 1 236 ? 41.478 70.230 39.073 1.00 13.74 236 CYS A N 1
ATOM 1902 C CA . CYS A 1 236 ? 42.372 69.959 40.197 1.00 15.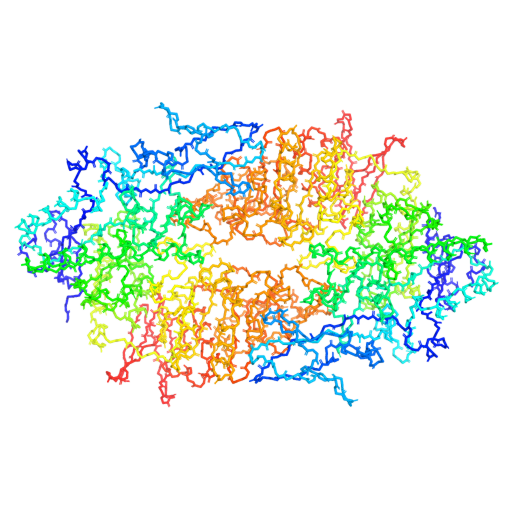13 236 CYS A CA 1
ATOM 1903 C C . CYS A 1 236 ? 42.270 68.533 40.748 1.00 14.06 236 CYS A C 1
ATOM 1904 O O . CYS A 1 236 ? 42.647 68.299 41.909 1.00 15.80 236 CYS A O 1
ATOM 1907 N N . ALA A 1 237 ? 41.712 67.607 39.981 1.00 13.07 237 ALA A N 1
ATOM 1908 C CA . ALA A 1 237 ? 41.517 66.245 40.461 1.00 12.57 237 ALA A CA 1
ATOM 1909 C C . ALA A 1 237 ? 42.842 65.579 40.863 1.00 12.31 237 ALA A C 1
ATOM 1910 O O . ALA A 1 237 ? 42.908 64.862 41.876 1.00 12.34 237 ALA A O 1
ATOM 1912 N N . CYS A 1 238 ? 43.892 65.812 40.078 1.00 12.78 238 CYS A N 1
ATOM 1913 C CA . CYS A 1 238 ? 45.133 65.036 40.197 1.00 13.41 238 CYS A CA 1
ATOM 1914 C C . CYS A 1 238 ? 46.140 65.671 41.165 1.00 13.93 238 CYS A C 1
ATOM 1915 O O . CYS A 1 238 ? 47.325 65.789 40.836 1.00 14.76 238 CYS A O 1
ATOM 1918 N N . THR A 1 239 ? 45.656 66.061 42.350 1.00 14.20 239 THR A N 1
ATOM 1919 C CA . THR A 1 239 ? 46.410 66.916 43.269 1.00 14.11 239 THR A CA 1
ATOM 1920 C C . THR A 1 239 ? 46.265 66.524 44.730 1.00 14.65 239 THR A C 1
ATOM 1921 O O . THR A 1 239 ? 46.705 67.271 45.610 1.00 15.89 239 THR A O 1
ATOM 1925 N N . VAL A 1 240 ? 45.669 65.362 45.009 1.00 13.92 240 VAL A N 1
ATOM 1926 C CA . VAL A 1 240 ? 45.413 64.965 46.402 1.00 13.20 240 VAL A CA 1
ATOM 1927 C C . VAL A 1 240 ? 46.422 63.918 46.924 1.00 13.05 240 VAL A C 1
ATOM 1928 O O . VAL A 1 240 ? 47.156 63.303 46.149 1.00 12.87 240 VAL A O 1
ATOM 1932 N N . SER A 1 241 ? 46.459 63.763 48.244 1.00 12.81 241 SER A N 1
ATOM 1933 C CA . SER A 1 241 ? 47.187 62.682 48.902 1.00 13.33 241 SER A CA 1
ATOM 1934 C C . SER A 1 241 ? 46.662 62.665 50.333 1.00 14.24 241 SER A C 1
ATOM 1935 O O . SER A 1 241 ? 46.117 63.671 50.784 1.00 13.14 241 SER A O 1
ATOM 1938 N N . PRO A 1 242 ? 46.810 61.521 51.037 1.00 15.02 242 PRO A N 1
ATOM 1939 C CA . PRO A 1 242 ? 46.486 61.464 52.449 1.00 15.13 242 PRO A CA 1
ATOM 1940 C C . PRO A 1 242 ? 47.111 62.623 53.205 1.00 16.43 242 PRO A C 1
ATOM 1941 O O . PRO A 1 242 ? 46.403 63.308 53.964 1.00 16.25 242 PRO A O 1
ATOM 1945 N N . ARG A 1 243 ? 48.400 62.878 52.982 1.00 15.56 243 ARG A N 1
ATOM 1946 C CA . ARG A 1 243 ? 49.035 63.976 53.712 1.00 17.07 243 ARG A CA 1
ATOM 1947 C C . ARG A 1 243 ? 48.466 65.362 53.382 1.00 15.80 243 ARG A C 1
ATOM 1948 O O . ARG A 1 243 ? 48.150 66.137 54.302 1.00 15.95 243 ARG A O 1
ATOM 1956 N N . ALA A 1 244 ? 48.332 65.684 52.098 1.00 15.22 244 ALA A N 1
ATOM 1957 C CA . ALA A 1 244 ? 47.787 67.005 51.732 1.00 14.07 244 ALA A CA 1
ATOM 1958 C C . ALA A 1 244 ? 46.363 67.187 52.244 1.00 14.30 244 ALA A C 1
ATOM 1959 O O . ALA A 1 244 ? 46.000 68.294 52.676 1.00 15.04 244 ALA A O 1
ATOM 1961 N N . LEU A 1 245 ? 45.544 66.133 52.172 1.00 13.36 245 LEU A N 1
ATOM 1962 C CA . LEU A 1 245 ? 44.158 66.210 52.696 1.00 13.86 245 LEU A CA 1
ATOM 1963 C C . LEU A 1 245 ? 44.130 66.493 54.195 1.00 14.44 245 LEU A C 1
ATOM 1964 O O . LEU A 1 245 ? 43.363 67.330 54.663 1.00 13.35 245 LEU A O 1
ATOM 1969 N N . ASP A 1 246 ? 44.988 65.802 54.948 1.00 14.84 246 ASP A N 1
ATOM 1970 C CA . ASP A 1 246 ? 45.046 66.013 56.393 1.00 15.71 246 ASP A CA 1
ATOM 1971 C C . ASP A 1 246 ? 45.623 67.389 56.726 1.00 15.31 246 ASP A C 1
ATOM 1972 O O . ASP A 1 246 ? 45.129 68.066 57.652 1.00 16.41 246 ASP A O 1
ATOM 1977 N N . ASP A 1 247 ? 46.628 67.818 55.964 1.00 14.51 247 ASP A N 1
ATOM 1978 C CA . ASP A 1 247 ? 47.212 69.149 56.171 1.00 14.67 247 ASP A CA 1
ATOM 1979 C C . ASP A 1 247 ? 46.148 70.220 55.916 1.00 14.45 247 ASP A C 1
ATOM 1980 O O . ASP A 1 247 ? 46.024 71.192 56.667 1.00 14.43 247 ASP A O 1
ATOM 1985 N N . PHE A 1 248 ? 45.374 70.030 54.849 1.00 13.83 248 PHE A N 1
ATOM 1986 C CA . PHE A 1 248 ? 44.283 70.972 54.520 1.00 14.40 248 PHE A CA 1
ATOM 1987 C C . PHE A 1 248 ? 43.311 71.080 55.679 1.00 14.68 248 PHE A C 1
ATOM 1988 O O . PHE A 1 248 ? 42.906 72.196 56.069 1.00 14.68 248 PHE A O 1
ATOM 1996 N N . GLU A 1 249 ? 42.930 69.939 56.253 1.00 14.43 249 GLU A N 1
ATOM 1997 C CA . GLU A 1 249 ? 42.006 69.999 57.385 1.00 15.22 249 GLU A CA 1
ATOM 1998 C C . GLU A 1 249 ? 42.561 70.880 58.517 1.00 15.57 249 GLU A C 1
ATOM 1999 O O . GLU A 1 249 ? 41.812 71.667 59.135 1.00 16.62 249 GLU A O 1
ATOM 2005 N N . ALA A 1 250 ? 43.855 70.754 58.813 1.00 15.47 250 ALA A N 1
ATOM 2006 C CA . ALA A 1 250 ? 44.437 71.546 59.914 1.00 16.08 250 ALA A CA 1
ATOM 2007 C C . ALA A 1 250 ? 44.488 73.044 59.613 1.00 16.89 250 ALA A C 1
ATOM 2008 O O . ALA A 1 250 ? 44.196 73.876 60.480 1.00 16.69 250 ALA A O 1
ATOM 2010 N N . LYS A 1 251 ? 44.805 73.374 58.368 1.00 16.48 251 LYS A N 1
ATOM 2011 C CA . LYS A 1 251 ? 44.995 74.755 57.896 1.00 17.11 251 LYS A CA 1
ATOM 2012 C C . LYS A 1 251 ? 43.661 75.493 57.629 1.00 17.04 251 LYS A C 1
ATOM 2013 O O . LYS A 1 251 ? 43.548 76.706 57.867 1.00 17.22 251 LYS A O 1
ATOM 2019 N N . TYR A 1 252 ? 42.648 74.762 57.156 1.00 16.25 252 TYR A N 1
ATOM 2020 C CA . TYR A 1 252 ? 41.357 75.349 56.757 1.00 15.98 252 TYR A CA 1
ATOM 2021 C C . TYR A 1 252 ? 40.227 75.106 57.740 1.00 15.73 252 TYR A C 1
ATOM 2022 O O . TYR A 1 252 ? 39.172 75.746 57.632 1.00 15.78 252 TYR A O 1
ATOM 2031 N N . GLY A 1 253 ? 40.431 74.184 58.676 1.00 14.79 253 GLY A N 1
ATOM 2032 C CA . GLY A 1 253 ? 39.482 74.005 59.777 1.00 15.28 253 GLY A CA 1
ATOM 2033 C C . GLY A 1 253 ? 38.295 73.118 59.487 1.00 15.90 253 GLY A C 1
ATOM 2034 O O . GLY A 1 253 ? 37.338 73.055 60.281 1.00 16.68 253 GLY A O 1
ATOM 2035 N N . TYR A 1 254 ? 38.339 72.428 58.350 1.00 15.06 254 TYR A N 1
ATOM 2036 C CA . TYR A 1 254 ? 37.313 71.473 58.021 1.00 15.22 254 TYR A CA 1
ATOM 2037 C C . TYR A 1 254 ? 37.862 70.398 57.128 1.00 15.58 254 TYR A C 1
ATOM 2038 O O . TYR A 1 254 ? 38.832 70.615 56.416 1.00 15.37 254 TYR A O 1
ATOM 2047 N N . ARG A 1 255 ? 37.219 69.243 57.174 1.00 16.24 255 ARG A N 1
ATOM 2048 C CA . ARG A 1 255 ? 37.714 68.129 56.422 1.00 17.10 255 ARG A CA 1
ATOM 2049 C C . ARG A 1 255 ? 36.983 68.058 55.077 1.00 16.99 255 ARG A C 1
ATOM 2050 O O . ARG A 1 255 ? 35.740 68.121 55.015 1.00 16.19 255 ARG A O 1
ATOM 2058 N N . LEU A 1 256 ? 37.745 67.941 54.004 1.00 16.04 256 LEU A N 1
ATOM 2059 C CA . LEU A 1 256 ? 37.127 67.808 52.691 1.00 16.28 256 LEU A CA 1
ATOM 2060 C C . LEU A 1 256 ? 36.577 66.395 52.578 1.00 16.62 256 LEU A C 1
ATOM 2061 O O . LEU A 1 256 ? 37.177 65.447 53.093 1.00 18.60 256 LEU A O 1
ATOM 2066 N N . ARG A 1 257 ? 35.423 66.243 51.949 1.00 15.12 257 ARG A N 1
ATOM 2067 C CA . ARG A 1 257 ? 34.940 64.896 51.622 1.00 14.49 257 ARG A CA 1
ATOM 2068 C C . ARG A 1 257 ? 35.513 64.493 50.241 1.00 13.33 257 ARG A C 1
ATOM 2069 O O . ARG A 1 257 ? 35.800 65.351 49.415 1.00 12.63 257 ARG A O 1
ATOM 2077 N N . PRO A 1 258 ? 35.600 63.184 49.948 1.00 13.46 258 PRO A N 1
ATOM 2078 C CA . PRO A 1 258 ? 35.869 62.766 48.574 1.00 13.33 258 PRO A CA 1
ATOM 2079 C C . PRO A 1 258 ? 34.875 63.473 47.609 1.00 12.87 258 PRO A C 1
ATOM 2080 O O . PRO A 1 258 ? 35.230 63.837 46.498 1.00 12.55 258 PRO A O 1
ATOM 2084 N N . GLU A 1 259 ? 33.665 63.718 48.085 1.00 11.78 259 GLU A N 1
ATOM 2085 C CA . GLU A 1 259 ? 32.621 64.389 47.298 1.00 11.98 259 GLU A CA 1
ATOM 2086 C C . GLU A 1 259 ? 33.039 65.797 46.864 1.00 11.60 259 GLU A C 1
ATOM 2087 O O . GLU A 1 259 ? 32.627 66.315 45.823 1.00 11.52 259 GLU A O 1
ATOM 2093 N N . ASP A 1 260 ? 33.850 66.445 47.693 1.00 11.56 260 ASP A N 1
ATOM 2094 C CA . ASP A 1 260 ? 34.348 67.745 47.341 1.00 12.56 260 ASP A CA 1
ATOM 2095 C C . ASP A 1 260 ? 35.265 67.742 46.130 1.00 12.29 260 ASP A C 1
ATOM 2096 O O . ASP A 1 260 ? 35.513 68.808 45.567 1.00 12.37 260 ASP A O 1
ATOM 2101 N N . PHE A 1 261 ? 35.736 66.561 45.732 1.00 10.95 261 PHE A N 1
ATOM 2102 C CA . PHE A 1 261 ? 36.535 66.396 44.499 1.00 11.31 261 PHE A CA 1
ATOM 2103 C C . PHE A 1 261 ? 35.751 65.770 43.356 1.00 11.38 261 PHE A C 1
ATOM 2104 O O . PHE A 1 261 ? 35.702 66.332 42.256 1.00 11.39 261 PHE A O 1
ATOM 2112 N N . VAL A 1 262 ? 35.078 64.665 43.628 1.00 11.33 262 VAL A N 1
ATOM 2113 C CA . VAL A 1 262 ? 34.342 63.988 42.550 1.00 11.71 262 VAL A CA 1
ATOM 2114 C C . VAL A 1 262 ? 33.064 64.757 42.176 1.00 12.16 262 VAL A C 1
ATOM 2115 O O . VAL A 1 262 ? 32.591 64.630 41.062 1.00 13.08 262 VAL A O 1
ATOM 2119 N N . ASP A 1 263 ? 32.507 65.519 43.121 1.00 12.77 263 ASP A N 1
ATOM 2120 C CA . ASP A 1 263 ? 31.472 66.520 42.812 1.00 12.36 263 ASP A CA 1
ATOM 2121 C C . ASP A 1 263 ? 30.307 65.883 42.031 1.00 12.68 263 ASP A C 1
ATOM 2122 O O . ASP A 1 263 ? 29.884 66.401 40.988 1.00 12.25 263 ASP A O 1
ATOM 2127 N N . GLY A 1 264 ? 29.791 64.771 42.570 1.00 12.79 264 GLY A N 1
ATOM 2128 C CA . GLY A 1 264 ? 28.585 64.109 42.021 1.00 12.89 264 GLY A CA 1
ATOM 2129 C C . GLY A 1 264 ? 28.803 63.565 40.619 1.00 13.64 264 GLY A C 1
ATOM 2130 O O . GLY A 1 264 ? 27.824 63.271 39.918 1.00 15.48 264 GLY A O 1
ATOM 2131 N N . GLY A 1 265 ? 30.071 63.426 40.223 1.00 12.86 265 GLY A N 1
ATOM 2132 C CA . GLY A 1 265 ? 30.442 63.008 38.871 1.00 12.90 265 GLY A CA 1
ATOM 2133 C C . GLY A 1 265 ? 30.829 64.150 37.942 1.00 13.42 265 GLY A C 1
ATOM 2134 O O . GLY A 1 265 ? 31.217 63.894 36.799 1.00 13.26 265 GLY A O 1
ATOM 2135 N N . ALA A 1 266 ? 30.694 65.395 38.422 1.00 12.99 266 ALA A N 1
ATOM 2136 C CA . ALA A 1 266 ? 31.142 66.592 37.659 1.00 12.88 266 ALA A CA 1
ATOM 2137 C C . ALA A 1 266 ? 32.649 66.871 37.740 1.00 12.55 266 ALA A C 1
ATOM 2138 O O . ALA A 1 266 ? 33.217 67.525 36.853 1.00 12.07 266 ALA A O 1
ATOM 2140 N N . TYR A 1 267 ? 33.307 66.351 38.784 1.00 12.37 267 TYR A N 1
ATOM 2141 C CA . TYR A 1 267 ? 34.749 66.577 39.005 1.00 11.89 267 TYR A CA 1
ATOM 2142 C C . TYR A 1 267 ? 35.087 68.077 39.004 1.00 12.77 267 TYR A C 1
ATOM 2143 O O . TYR A 1 267 ? 36.170 68.479 38.563 1.00 11.91 267 TYR A O 1
ATOM 2152 N N . ASN A 1 268 ? 34.165 68.896 39.502 1.00 12.13 268 ASN A N 1
ATOM 2153 C CA . ASN A 1 268 ? 34.455 70.326 39.682 1.00 12.74 268 ASN A CA 1
ATOM 2154 C C . ASN A 1 268 ? 34.822 71.019 38.357 1.00 12.67 268 ASN A C 1
ATOM 2155 O O . ASN A 1 268 ? 35.631 71.951 38.337 1.00 12.52 268 ASN A O 1
ATOM 2160 N N . SER A 1 269 ? 34.226 70.549 37.263 1.00 11.75 269 SER A N 1
ATOM 2161 C CA . SER A 1 269 ? 34.279 71.231 35.964 1.00 11.55 269 SER A CA 1
ATOM 2162 C C . SER A 1 269 ? 34.219 72.759 36.145 1.00 11.40 269 SER A C 1
ATOM 2163 O O . SER A 1 269 ? 33.396 73.233 36.920 1.00 11.60 269 SER A O 1
ATOM 2166 N N . ALA A 1 270 ? 35.046 73.508 35.413 1.00 11.68 270 ALA A N 1
ATOM 2167 C CA . ALA A 1 270 ? 35.023 74.970 35.465 1.00 12.57 270 ALA A CA 1
ATOM 2168 C C . ALA A 1 270 ? 33.651 75.553 35.119 1.00 12.74 270 ALA A C 1
ATOM 2169 O O . ALA A 1 270 ? 33.370 76.701 35.477 1.00 13.14 270 ALA A O 1
ATOM 2171 N N . TRP A 1 271 ? 32.787 74.746 34.479 1.00 11.79 271 TRP A N 1
ATOM 2172 C CA . TRP A 1 271 ? 31.421 75.161 34.171 1.00 11.30 271 TRP A CA 1
ATOM 2173 C C . TRP A 1 271 ? 30.484 75.182 35.370 1.00 12.21 271 TRP A C 1
ATOM 2174 O O . TRP A 1 271 ? 29.465 75.871 35.339 1.00 12.33 271 TRP A O 1
ATOM 2185 N N . ARG A 1 272 ? 30.816 74.407 36.403 1.00 11.55 272 ARG A N 1
ATOM 2186 C CA . ARG A 1 272 ? 30.053 74.394 37.655 1.00 12.78 272 ARG A CA 1
ATOM 2187 C C . ARG A 1 272 ? 30.190 75.726 38.382 1.00 12.92 272 ARG A C 1
ATOM 2188 O O . ARG A 1 272 ? 31.284 76.305 38.445 1.00 12.68 272 ARG A O 1
ATOM 2196 N N . VAL A 1 273 ? 29.080 76.191 38.946 1.00 13.23 273 VAL A N 1
ATOM 2197 C CA . VAL A 1 273 ? 29.115 77.393 39.801 1.00 13.80 273 VAL A CA 1
ATOM 2198 C C . VAL A 1 273 ? 30.077 77.097 40.923 1.00 14.13 273 VAL A C 1
ATOM 2199 O O . VAL A 1 273 ? 29.893 76.122 41.645 1.00 13.46 273 VAL A O 1
ATOM 2203 N N . PRO A 1 274 ? 31.141 77.891 41.040 1.00 14.62 274 PRO A N 1
ATOM 2204 C CA . PRO A 1 274 ? 32.198 77.429 41.948 1.00 15.24 274 PRO A CA 1
ATOM 2205 C C . PRO A 1 274 ? 31.770 77.409 43.409 1.00 16.09 274 PRO A C 1
ATOM 2206 O O . PRO A 1 274 ? 31.051 78.313 43.870 1.00 16.39 274 PRO A O 1
ATOM 2210 N N . ARG A 1 275 ? 32.198 76.362 44.113 1.00 15.52 275 ARG A N 1
ATOM 2211 C CA . ARG A 1 275 ? 31.913 76.171 45.532 1.00 15.47 275 ARG A CA 1
ATOM 2212 C C . ARG A 1 275 ? 33.102 76.609 46.377 1.00 14.94 275 ARG A C 1
ATOM 2213 O O . ARG A 1 275 ? 34.255 76.626 45.882 1.00 14.22 275 ARG A O 1
ATOM 2221 N N . LYS A 1 276 ? 32.827 76.977 47.637 1.00 14.16 276 LYS A N 1
ATOM 2222 C CA . LYS A 1 276 ? 33.918 77.411 48.528 1.00 13.94 276 LYS A CA 1
ATOM 2223 C C . LYS A 1 276 ? 34.998 76.333 48.618 1.00 13.94 276 LYS A C 1
ATOM 2224 O O . LYS A 1 276 ? 36.189 76.661 48.543 1.00 14.54 276 LYS A O 1
ATOM 2230 N N . ALA A 1 277 ? 34.612 75.059 48.754 1.00 12.40 277 ALA A N 1
ATOM 2231 C CA . ALA A 1 277 ? 35.656 74.004 48.817 1.00 13.15 277 ALA A CA 1
ATOM 2232 C C . ALA A 1 277 ? 36.609 74.010 47.619 1.00 13.50 277 ALA A C 1
ATOM 2233 O O . ALA A 1 277 ? 37.811 73.751 47.771 1.00 13.68 277 ALA A O 1
ATOM 2235 N N . GLN A 1 278 ? 36.093 74.333 46.434 1.00 13.10 278 GLN A N 1
ATOM 2236 C CA . GLN A 1 278 ? 36.938 74.434 45.237 1.00 13.58 278 GLN A CA 1
ATOM 2237 C C . GLN A 1 278 ? 37.944 75.553 45.351 1.00 13.58 278 GLN A C 1
ATOM 2238 O O . GLN A 1 278 ? 39.120 75.377 45.052 1.00 13.78 278 GLN A O 1
ATOM 2244 N N . ARG A 1 279 ? 37.453 76.714 45.776 1.00 13.69 279 ARG A N 1
ATOM 2245 C CA . ARG A 1 279 ? 38.276 77.899 45.887 1.00 14.22 279 ARG A CA 1
ATOM 2246 C C . ARG A 1 279 ? 39.338 77.706 46.966 1.00 13.67 279 ARG A C 1
ATOM 2247 O O . ARG A 1 279 ? 40.507 78.052 46.757 1.00 13.59 279 ARG A O 1
ATOM 2255 N N . ASP A 1 280 ? 38.934 77.109 48.084 1.00 13.03 280 ASP A N 1
ATOM 2256 C CA . ASP A 1 280 ? 39.856 76.789 49.172 1.00 13.25 280 ASP A CA 1
ATOM 2257 C C . ASP A 1 280 ? 40.952 75.838 48.711 1.00 13.23 280 ASP A C 1
ATOM 2258 O O . ASP A 1 280 ? 42.125 76.038 49.036 1.00 12.51 280 ASP A O 1
ATOM 2263 N N . TRP A 1 281 ? 40.579 74.820 47.936 1.00 12.09 281 TRP A N 1
ATOM 2264 C CA . TRP A 1 281 ? 41.599 73.881 47.453 1.00 13.23 281 TRP A CA 1
ATOM 2265 C C . TRP A 1 281 ? 42.574 74.574 46.484 1.00 13.67 281 TRP A C 1
ATOM 2266 O O . TRP A 1 281 ? 43.784 74.348 46.526 1.00 13.14 281 TRP A O 1
ATOM 2277 N N . ILE A 1 282 ? 42.044 75.427 45.619 1.00 14.42 282 ILE A N 1
ATOM 2278 C CA . ILE A 1 282 ? 42.873 76.182 44.694 1.00 15.19 282 ILE A CA 1
ATOM 2279 C C . ILE A 1 282 ? 43.863 77.064 45.463 1.00 15.16 282 ILE A C 1
ATOM 2280 O O . ILE A 1 282 ? 45.051 77.155 45.100 1.00 15.34 282 ILE A O 1
ATOM 2285 N N . ASP A 1 283 ? 43.367 77.692 46.526 1.00 14.21 283 ASP A N 1
ATOM 2286 C CA . ASP A 1 283 ? 44.187 78.582 47.369 1.00 14.31 283 ASP A CA 1
ATOM 2287 C C . ASP A 1 283 ? 45.288 77.763 48.047 1.00 13.81 283 ASP A C 1
ATOM 2288 O O . ASP A 1 283 ? 46.470 78.147 48.031 1.00 14.09 283 ASP A O 1
ATOM 2293 N N . PHE A 1 284 ? 44.900 76.600 48.568 1.00 13.77 284 PHE A N 1
ATOM 2294 C CA . PHE A 1 284 ? 45.826 75.712 49.267 1.00 14.37 284 PHE A CA 1
ATOM 2295 C C . PHE A 1 284 ? 46.955 75.245 48.325 1.00 14.52 284 PHE A C 1
ATOM 2296 O O . PHE A 1 284 ? 48.167 75.330 48.645 1.00 13.09 284 PHE A O 1
ATOM 2304 N N . LEU A 1 285 ? 46.550 74.781 47.150 1.00 14.22 285 LEU A N 1
ATOM 2305 C CA . LEU A 1 285 ? 47.496 74.266 46.180 1.00 15.62 285 LEU A CA 1
ATOM 2306 C C . LEU A 1 285 ? 48.388 75.369 45.646 1.00 15.46 285 LEU A C 1
ATOM 2307 O O . LEU A 1 285 ? 49.589 75.176 45.492 1.00 15.36 285 LEU A O 1
ATOM 2312 N N . SER A 1 286 ? 47.807 76.525 45.349 1.00 15.09 286 SER A N 1
ATOM 2313 C CA . SER A 1 286 ? 48.568 77.593 44.684 1.00 16.58 286 S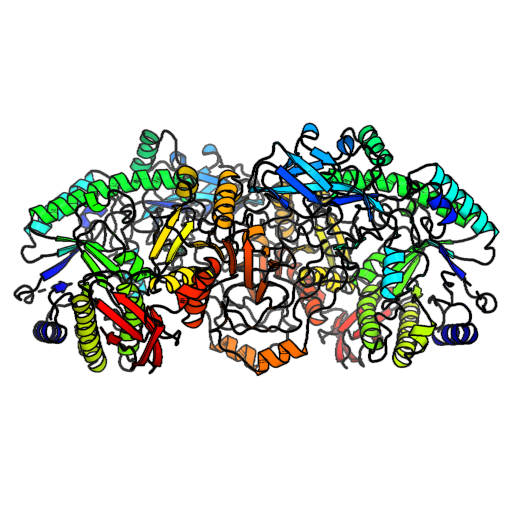ER A CA 1
ATOM 2314 C C . SER A 1 286 ? 49.688 78.123 45.581 1.00 16.63 286 SER A C 1
ATOM 2315 O O . SER A 1 286 ? 50.786 78.453 45.104 1.00 15.88 286 SER A O 1
ATOM 2318 N N . GLY A 1 287 ? 49.423 78.204 46.882 1.00 15.74 287 GLY A N 1
ATOM 2319 C CA . GLY A 1 287 ? 50.445 78.703 47.811 1.00 15.75 287 GLY A CA 1
ATOM 2320 C C . GLY A 1 287 ? 51.671 77.806 47.733 1.00 16.95 287 GLY A C 1
ATOM 2321 O O . GLY A 1 287 ? 52.817 78.279 47.655 1.00 17.89 287 GLY A O 1
ATOM 2322 N N . PHE A 1 288 ? 51.409 76.506 47.720 1.00 15.54 288 PHE A N 1
ATOM 2323 C CA . PHE A 1 288 ? 52.456 75.496 47.640 1.00 15.93 288 PHE A CA 1
ATOM 2324 C C . PHE A 1 288 ? 53.163 75.477 46.262 1.00 15.47 288 PHE A C 1
ATOM 2325 O O . PHE A 1 288 ? 54.392 75.515 46.172 1.00 15.88 288 PHE A O 1
ATOM 2333 N N . VAL A 1 289 ? 52.386 75.410 45.191 1.00 15.15 289 VAL A N 1
ATOM 2334 C CA . VAL A 1 289 ? 52.947 75.475 43.838 1.00 14.53 289 VAL A CA 1
ATOM 2335 C C . VAL A 1 289 ? 53.815 76.718 43.616 1.00 14.45 289 VAL A C 1
ATOM 2336 O O . VAL A 1 289 ? 54.923 76.604 43.132 1.00 14.97 289 VAL A O 1
ATOM 2340 N N . ARG A 1 290 ? 53.315 77.899 43.967 1.00 14.57 290 ARG A N 1
ATOM 2341 C CA . ARG A 1 290 ? 54.036 79.128 43.647 1.00 14.92 290 ARG A CA 1
ATOM 2342 C C . ARG A 1 290 ? 55.365 79.205 44.390 1.00 15.42 290 ARG A C 1
ATOM 2343 O O . ARG A 1 290 ? 56.363 79.664 43.834 1.00 15.04 290 ARG A O 1
ATOM 2351 N N . GLU A 1 291 ? 55.368 78.772 45.652 1.00 16.87 291 GLU A N 1
ATOM 2352 C CA . GLU A 1 291 ? 56.604 78.795 46.442 1.00 18.24 291 GLU A CA 1
ATOM 2353 C C . GLU A 1 291 ? 57.699 77.982 45.722 1.00 17.95 291 GLU A C 1
ATOM 2354 O O . GLU A 1 291 ? 58.860 78.400 45.630 1.00 18.04 291 GLU A O 1
ATOM 2360 N N . ASN A 1 292 ? 57.305 76.828 45.213 1.00 16.61 292 ASN A N 1
ATOM 2361 C CA . ASN A 1 292 ? 58.248 75.915 44.590 1.00 15.62 292 ASN A CA 1
ATOM 2362 C C . ASN A 1 292 ? 58.639 76.331 43.189 1.00 15.70 292 ASN A C 1
ATOM 2363 O O . ASN A 1 292 ? 59.794 76.143 42.794 1.00 15.24 292 ASN A O 1
ATOM 2368 N N . VAL A 1 293 ? 57.705 76.941 42.446 1.00 14.15 293 VAL A N 1
ATOM 2369 C CA . VAL A 1 293 ? 58.030 77.524 41.142 1.00 15.23 293 VAL A CA 1
ATOM 2370 C C . VAL A 1 293 ? 59.050 78.637 41.328 1.00 16.02 293 VAL A C 1
ATOM 2371 O O . VAL A 1 293 ? 59.995 78.740 40.568 1.00 16.58 293 VAL A O 1
ATOM 2375 N N . LYS A 1 294 ? 58.847 79.481 42.342 1.00 16.91 294 LYS A N 1
ATOM 2376 C CA . LYS A 1 294 ? 59.807 80.570 42.575 1.00 18.42 294 LYS A CA 1
ATOM 2377 C C . LYS A 1 294 ? 61.219 80.024 42.769 1.00 18.30 294 LYS A C 1
ATOM 2378 O O . LYS A 1 294 ? 62.181 80.567 42.202 1.00 19.04 294 LYS A O 1
ATOM 2384 N N . GLN A 1 295 ? 61.344 78.957 43.556 1.00 18.29 295 GLN A N 1
ATOM 2385 C CA . GLN A 1 295 ? 62.664 78.360 43.779 1.00 19.20 295 GLN A CA 1
ATOM 2386 C C . GLN A 1 295 ? 63.291 77.825 42.492 1.00 18.84 295 GLN A C 1
ATOM 2387 O O . GLN A 1 295 ? 64.487 78.031 42.275 1.00 19.84 295 GLN A O 1
ATOM 2393 N N . LEU A 1 296 ? 62.514 77.129 41.655 1.00 17.30 296 LEU A N 1
ATOM 2394 C CA . LEU A 1 296 ? 63.020 76.691 40.344 1.00 17.09 296 LEU A CA 1
ATOM 2395 C C . LEU A 1 296 ? 63.480 77.871 39.464 1.00 16.81 296 LEU A C 1
ATOM 2396 O O . LEU A 1 296 ? 64.534 77.822 38.814 1.00 16.83 296 LEU A O 1
ATOM 2401 N N . ALA A 1 297 ? 62.708 78.950 39.466 1.00 16.19 297 ALA A N 1
ATOM 2402 C CA . ALA A 1 297 ? 63.069 80.116 38.657 1.00 16.44 297 ALA A CA 1
ATOM 2403 C C . ALA A 1 297 ? 64.342 80.777 39.213 1.00 16.63 297 ALA A C 1
ATOM 2404 O O . ALA A 1 297 ? 65.231 81.182 38.451 1.00 16.93 297 ALA A O 1
ATOM 2406 N N . ASP A 1 298 ? 64.441 80.853 40.531 1.00 16.83 298 ASP A N 1
ATOM 2407 C CA . ASP A 1 298 ? 65.621 81.435 41.171 1.00 17.86 298 ASP A CA 1
ATOM 2408 C C . ASP A 1 298 ? 66.884 80.614 40.869 1.00 18.15 298 ASP A C 1
ATOM 2409 O O . ASP A 1 298 ? 67.944 81.182 40.556 1.00 18.58 298 ASP A O 1
ATOM 2414 N N . MET A 1 299 ? 66.764 79.291 40.934 1.00 17.95 299 MET A N 1
ATOM 2415 C CA . MET A 1 299 ? 67.897 78.404 40.591 1.00 18.06 299 MET A CA 1
ATOM 2416 C C . MET A 1 299 ? 68.332 78.568 39.136 1.00 18.59 299 MET A C 1
ATOM 2417 O O . MET A 1 299 ? 69.554 78.577 38.834 1.00 18.32 299 MET A O 1
ATOM 2422 N N . SER A 1 300 ? 67.344 78.687 38.235 1.00 17.57 300 SER A N 1
ATOM 2423 C CA . SER A 1 300 ? 67.622 78.863 36.816 1.00 17.76 300 SER A CA 1
ATOM 2424 C C . SER A 1 300 ? 68.392 80.144 36.671 1.00 17.95 300 SER A C 1
ATOM 2425 O O . SER A 1 300 ? 69.420 80.178 35.992 1.00 17.45 300 SER A O 1
ATOM 2428 N N . HIS A 1 301 ? 67.890 81.195 37.308 1.00 17.75 301 HIS A N 1
ATOM 2429 C CA . HIS A 1 301 ? 68.520 82.510 37.164 1.00 19.15 301 HIS A CA 1
ATOM 2430 C C . HIS A 1 301 ? 69.937 82.518 37.700 1.00 19.54 301 HIS A C 1
ATOM 2431 O O . HIS A 1 301 ? 70.819 83.109 37.068 1.00 20.44 301 HIS A O 1
ATOM 2438 N N . ALA A 1 302 ? 70.161 81.867 38.841 1.00 19.49 302 ALA A N 1
ATOM 2439 C CA . ALA A 1 302 ? 71.523 81.836 39.419 1.00 21.06 302 ALA A CA 1
ATOM 2440 C C . ALA A 1 302 ? 72.500 81.069 38.527 1.00 21.21 302 ALA A C 1
ATOM 2441 O O . ALA A 1 302 ? 73.702 81.339 38.547 1.00 21.41 302 ALA A O 1
ATOM 2443 N N . ALA A 1 303 ? 71.969 80.139 37.734 1.00 21.21 303 ALA A N 1
ATOM 2444 C CA . ALA A 1 303 ? 72.753 79.372 36.759 1.00 21.11 303 ALA A CA 1
ATOM 2445 C C . ALA A 1 303 ? 72.937 80.082 35.420 1.00 20.53 303 ALA A C 1
ATOM 2446 O O . ALA A 1 303 ? 73.570 79.533 34.508 1.00 21.61 303 ALA A O 1
ATOM 2448 N N . GLY A 1 304 ? 72.401 81.294 35.304 1.00 20.30 304 GLY A N 1
ATOM 2449 C CA . GLY A 1 304 ? 72.529 82.116 34.095 1.00 19.31 304 GLY A CA 1
ATOM 2450 C C . GLY A 1 304 ? 71.522 81.784 33.010 1.00 18.89 304 GLY A C 1
ATOM 2451 O O . GLY A 1 304 ? 71.756 82.050 31.843 1.00 18.17 304 GLY A O 1
ATOM 2452 N N . LYS A 1 305 ? 70.387 81.209 33.407 1.00 17.89 305 LYS A N 1
ATOM 2453 C CA . LYS A 1 305 ? 69.372 80.770 32.447 1.00 17.51 305 LYS A CA 1
ATOM 2454 C C . LYS A 1 305 ? 68.025 81.448 32.688 1.00 17.59 305 LYS A C 1
ATOM 2455 O O . LYS A 1 305 ? 67.720 81.865 33.812 1.00 18.29 305 LYS A O 1
ATOM 2461 N N . GLU A 1 306 ? 67.230 81.533 31.625 1.00 17.81 306 GLU A N 1
ATOM 2462 C CA . GLU A 1 306 ? 65.848 81.996 31.725 1.00 18.52 306 GLU A CA 1
ATOM 2463 C C . GLU A 1 306 ? 64.942 80.842 32.154 1.00 18.81 306 GLU A C 1
ATOM 2464 O O . GLU A 1 306 ? 65.235 79.669 31.863 1.00 18.48 306 GLU A O 1
ATOM 2470 N N . ALA A 1 307 ? 63.853 81.190 32.832 1.00 17.31 307 ALA A N 1
ATOM 2471 C CA . ALA A 1 307 ? 62.837 80.219 33.264 1.00 16.79 307 ALA A CA 1
ATOM 2472 C C . ALA A 1 307 ? 61.569 80.511 32.466 1.00 16.99 307 ALA A C 1
ATOM 2473 O O . ALA A 1 307 ? 61.033 81.630 32.538 1.00 16.12 307 ALA A O 1
ATOM 2475 N N . MET A 1 308 ? 61.089 79.524 31.699 1.00 16.00 308 MET A N 1
ATOM 2476 C CA . MET A 1 308 ? 59.922 79.721 30.856 1.00 15.49 308 MET A CA 1
ATOM 2477 C C . MET A 1 308 ? 58.900 78.660 31.251 1.00 16.11 308 MET A C 1
ATOM 2478 O O . MET A 1 308 ? 59.274 77.504 31.495 1.00 15.88 308 MET A O 1
ATOM 2483 N N . MET A 1 309 ? 57.623 79.039 31.305 1.00 15.28 309 MET A N 1
ATOM 2484 C CA . MET A 1 309 ? 56.583 78.083 31.716 1.00 15.09 309 MET A CA 1
ATOM 2485 C C . MET A 1 309 ? 55.649 77.750 30.574 1.00 14.11 309 MET A C 1
ATOM 2486 O O . MET A 1 309 ? 55.148 78.647 29.921 1.00 14.53 309 MET A O 1
ATOM 2491 N N . PHE A 1 310 ? 55.396 76.461 30.338 1.00 13.74 310 PHE A N 1
ATOM 2492 C CA . PHE A 1 310 ? 54.377 76.083 29.388 1.00 12.97 310 PHE A CA 1
ATOM 2493 C C . PHE A 1 310 ? 52.979 76.289 30.004 1.00 13.26 310 PHE A C 1
ATOM 2494 O O . PHE A 1 310 ? 52.707 75.838 31.117 1.00 13.92 310 PHE A O 1
ATOM 2502 N N . LEU A 1 311 ? 52.099 76.971 29.275 1.00 14.57 311 LEU A N 1
ATOM 2503 C CA . LEU A 1 311 ? 50.742 77.212 29.767 1.00 14.32 311 LEU A CA 1
ATOM 2504 C C . LEU A 1 311 ? 49.895 75.981 29.503 1.00 14.26 311 LEU A C 1
ATOM 2505 O O . LEU A 1 311 ? 49.155 75.901 28.523 1.00 14.32 311 LEU A O 1
ATOM 2510 N N . GLY A 1 312 ? 49.990 75.013 30.407 1.00 14.48 312 GLY A N 1
ATOM 2511 C CA . GLY A 1 312 ? 49.308 73.740 30.179 1.00 14.21 312 GLY A CA 1
ATOM 2512 C C . GLY A 1 312 ? 49.995 72.622 30.932 1.00 13.87 312 GLY A C 1
ATOM 2513 O O . GLY A 1 312 ? 50.887 72.865 31.762 1.00 14.12 312 GLY A O 1
ATOM 2514 N N . ASP A 1 313 ? 49.591 71.403 30.618 1.00 13.97 313 ASP A N 1
ATOM 2515 C CA . ASP A 1 313 ? 50.079 70.216 31.320 1.00 14.31 313 ASP A CA 1
ATOM 2516 C C . ASP A 1 313 ? 50.087 70.433 32.854 1.00 14.70 313 ASP A C 1
ATOM 2517 O O . ASP A 1 313 ? 49.014 70.688 33.429 1.00 14.41 313 ASP A O 1
ATOM 2522 N N . GLN A 1 314 ? 51.248 70.375 33.518 1.00 13.85 314 GLN A N 1
ATOM 2523 C CA . GLN A 1 314 ? 51.297 70.552 34.975 1.00 15.28 314 GLN A CA 1
ATOM 2524 C C . GLN A 1 314 ? 51.317 72.014 35.407 1.00 14.52 314 GLN A C 1
ATOM 2525 O O . GLN A 1 314 ? 52.239 72.467 36.101 1.00 15.46 314 GLN A O 1
ATOM 2531 N N . TRP A 1 315 ? 50.289 72.739 34.991 1.00 13.37 315 TRP A N 1
ATOM 2532 C CA . TRP A 1 315 ? 50.174 74.164 35.288 1.00 13.65 315 TRP A CA 1
ATOM 2533 C C . TRP A 1 315 ? 49.177 74.452 36.418 1.00 14.01 315 TRP A C 1
ATOM 2534 O O . TRP A 1 315 ? 48.951 75.612 36.775 1.00 14.35 315 TRP A O 1
ATOM 2545 N N . ILE A 1 316 ? 48.596 73.413 37.006 1.00 13.94 316 ILE A N 1
ATOM 2546 C CA . ILE A 1 316 ? 47.617 73.633 38.086 1.00 13.50 316 ILE A CA 1
ATOM 2547 C C . ILE A 1 316 ? 48.263 74.288 39.311 1.00 14.44 316 ILE A C 1
ATOM 2548 O O . ILE A 1 316 ? 49.332 73.853 39.735 1.00 16.01 316 ILE A O 1
ATOM 2553 N N . GLY A 1 317 ? 47.628 75.335 39.854 1.00 14.45 317 GLY A N 1
ATOM 2554 C CA . GLY A 1 317 ? 48.118 76.032 41.034 1.00 14.79 317 GLY A CA 1
ATOM 2555 C C . GLY A 1 317 ? 49.038 77.201 40.704 1.00 15.25 317 GLY A C 1
ATOM 2556 O O . GLY A 1 317 ? 49.458 77.927 41.603 1.00 16.32 317 GLY A O 1
ATOM 2557 N N . THR A 1 318 ? 49.359 77.399 39.430 1.00 15.05 318 THR A N 1
ATOM 2558 C CA . THR A 1 318 ? 50.207 78.521 39.058 1.00 15.15 318 THR A CA 1
ATOM 2559 C C . THR A 1 318 ? 49.429 79.824 38.992 1.00 14.48 318 THR A C 1
ATOM 2560 O O . THR A 1 318 ? 49.941 80.881 39.395 1.00 15.39 318 THR A O 1
ATOM 2564 N N . GLU A 1 319 ? 48.207 79.733 38.469 1.00 14.06 319 GLU A N 1
ATOM 2565 C CA . GLU A 1 319 ? 47.268 80.863 38.386 1.00 14.38 319 GLU A CA 1
ATOM 2566 C C . GLU A 1 319 ? 47.841 82.106 37.727 1.00 14.05 319 GLU A C 1
ATOM 2567 O O . GLU A 1 319 ? 48.063 83.126 38.395 1.00 15.12 319 GLU A O 1
ATOM 2573 N N . PRO A 1 320 ? 48.107 82.041 36.417 1.00 14.50 320 PRO A N 1
ATOM 2574 C CA . PRO A 1 320 ? 48.844 83.153 35.770 1.00 15.16 320 PRO A CA 1
ATOM 2575 C C . PRO A 1 320 ? 48.108 84.483 35.787 1.00 15.33 320 PRO A C 1
ATOM 2576 O O . PRO A 1 320 ? 48.738 85.528 35.639 1.00 15.62 320 PRO A O 1
ATOM 2580 N N . TYR A 1 321 ? 46.786 84.447 35.958 1.00 16.23 321 TYR A N 1
ATOM 2581 C CA . TYR A 1 321 ? 46.015 85.688 36.021 1.00 16.10 321 TYR A CA 1
ATOM 2582 C C . TYR A 1 321 ? 45.627 86.139 37.445 1.00 17.45 321 TYR A C 1
ATOM 2583 O O . TYR A 1 321 ? 44.881 87.104 37.609 1.00 17.69 321 TYR A O 1
ATOM 2592 N N . LYS A 1 322 ? 46.143 85.465 38.469 1.00 17.04 322 LYS A N 1
ATOM 2593 C CA . LYS A 1 322 ? 45.955 85.921 39.844 1.00 18.54 322 LYS A CA 1
ATOM 2594 C C . LYS A 1 322 ? 47.128 86.751 40.323 1.00 18.66 322 LYS A C 1
ATOM 2595 O O . LYS A 1 322 ? 48.301 86.425 40.060 1.00 19.01 322 LYS A O 1
ATOM 2601 N N . ASP A 1 323 ? 46.814 87.854 40.992 1.00 19.66 323 ASP A N 1
ATOM 2602 C CA . ASP A 1 323 ? 47.846 88.723 41.570 1.00 20.11 323 ASP A CA 1
ATOM 2603 C C . ASP A 1 323 ? 48.972 87.894 42.204 1.00 19.55 323 ASP A C 1
ATOM 2604 O O . ASP A 1 323 ? 48.707 86.881 42.846 1.00 19.09 323 ASP A O 1
ATOM 2609 N N . GLY A 1 324 ? 50.208 88.368 42.074 1.00 20.20 324 GLY A N 1
ATOM 2610 C CA . GLY A 1 324 ? 51.359 87.678 42.637 1.00 19.69 324 GLY A CA 1
ATOM 2611 C C . GLY A 1 324 ? 52.116 86.817 41.645 1.00 19.40 324 GLY A C 1
ATOM 2612 O O . GLY A 1 324 ? 53.219 86.399 41.953 1.00 19.99 324 GLY A O 1
ATOM 2613 N N . PHE A 1 325 ? 51.539 86.531 40.468 1.00 18.42 325 PHE A N 1
ATOM 2614 C CA . PHE A 1 325 ? 52.234 85.705 39.457 1.00 18.87 325 PHE A CA 1
ATOM 2615 C C . PHE A 1 325 ? 53.580 86.321 39.025 1.00 19.89 325 PHE A C 1
ATOM 2616 O O . PHE A 1 325 ? 54.602 85.620 38.849 1.00 19.60 325 PHE A O 1
ATOM 2624 N N . ASP A 1 326 ? 53.586 87.646 38.912 1.00 20.80 326 ASP A N 1
ATOM 2625 C CA . ASP A 1 326 ? 54.812 88.397 38.609 1.00 22.16 326 ASP A CA 1
ATOM 2626 C C . ASP A 1 326 ? 55.977 88.162 39.602 1.00 21.86 326 ASP A C 1
ATOM 2627 O O . ASP A 1 326 ? 57.156 88.264 39.229 1.00 22.51 326 ASP A O 1
ATOM 2632 N N . GLU A 1 327 ? 55.647 87.850 40.849 1.00 21.50 327 GLU A N 1
ATOM 2633 C CA . GLU A 1 327 ? 56.639 87.668 41.913 1.00 22.03 327 GLU A CA 1
ATOM 2634 C C . GLU A 1 327 ? 57.400 86.347 41.774 1.00 21.79 327 GLU A C 1
ATOM 2635 O O . GLU A 1 327 ? 58.407 86.149 42.442 1.00 20.83 327 GLU A O 1
ATOM 2641 N N . LEU A 1 328 ? 56.933 85.451 40.901 1.00 20.13 328 LEU A N 1
ATOM 2642 C CA . LEU A 1 328 ? 57.661 84.198 40.652 1.00 20.45 328 LEU A CA 1
ATOM 2643 C C . LEU A 1 328 ? 58.931 84.466 39.841 1.00 20.34 328 LEU A C 1
ATOM 2644 O O . LEU A 1 328 ? 59.882 83.685 39.890 1.00 20.78 328 LEU A O 1
ATOM 2649 N N . GLY A 1 329 ? 58.917 85.564 39.096 1.00 20.38 329 GLY A N 1
ATOM 2650 C CA . GLY A 1 329 ? 60.057 85.979 38.272 1.00 19.95 329 GLY A CA 1
ATOM 2651 C C . GLY A 1 329 ? 60.263 85.087 37.061 1.00 19.78 329 GLY A C 1
ATOM 2652 O O . GLY A 1 329 ? 61.386 84.934 36.578 1.00 19.82 329 GLY A O 1
ATOM 2653 N N . LEU A 1 330 ? 59.183 84.509 36.548 1.00 17.83 330 LEU A N 1
ATOM 2654 C CA . LEU A 1 330 ? 59.302 83.738 35.318 1.00 17.54 330 LEU A CA 1
ATOM 2655 C C . LEU A 1 330 ? 59.575 84.710 34.200 1.00 17.92 330 LEU A C 1
ATOM 2656 O O . LEU A 1 330 ? 58.962 85.795 34.122 1.00 17.92 330 LEU A O 1
ATOM 2661 N N . ASP A 1 331 ? 60.509 84.336 33.334 1.00 16.82 331 ASP A N 1
ATOM 2662 C CA . ASP A 1 331 ? 60.835 85.176 32.204 1.00 17.00 331 ASP A CA 1
ATOM 2663 C C . ASP A 1 331 ? 59.779 85.178 31.109 1.00 17.24 331 ASP A C 1
ATOM 2664 O O . ASP A 1 331 ? 59.536 86.195 30.482 1.00 17.30 331 ASP A O 1
ATOM 2669 N N . ALA A 1 332 ? 59.178 84.023 30.864 1.00 16.22 332 ALA A N 1
ATOM 2670 C CA . ALA A 1 332 ? 58.278 83.870 29.731 1.00 15.71 332 ALA A CA 1
ATOM 2671 C C . ALA A 1 332 ? 57.217 82.814 30.024 1.00 15.61 332 ALA A C 1
ATOM 2672 O O . ALA A 1 332 ? 57.423 81.915 30.839 1.00 15.80 332 ALA A O 1
ATOM 2674 N N . VAL A 1 333 ? 56.094 82.943 29.340 1.00 14.99 333 VAL A N 1
ATOM 2675 C CA . VAL A 1 333 ? 55.129 81.839 29.240 1.00 15.52 333 VAL A CA 1
ATOM 2676 C C . VAL A 1 333 ? 55.040 81.478 27.771 1.00 15.02 333 VAL A C 1
ATOM 2677 O O . VAL A 1 333 ? 54.944 82.361 26.918 1.00 16.44 333 VAL A O 1
ATOM 2681 N N . VAL A 1 334 ? 55.099 80.189 27.463 1.00 14.96 334 VAL A N 1
ATOM 2682 C CA . VAL A 1 334 ? 54.836 79.714 26.105 1.00 14.55 334 VAL A CA 1
ATOM 2683 C C . VAL A 1 334 ? 53.557 78.896 26.170 1.00 14.88 334 VAL A C 1
ATOM 2684 O O . VAL A 1 334 ? 53.337 78.155 27.113 1.00 15.16 334 VAL A O 1
ATOM 2688 N N . GLY A 1 335 ? 52.680 79.068 25.200 1.00 15.86 335 GLY A N 1
ATOM 2689 C CA . GLY A 1 335 ? 51.439 78.278 25.223 1.00 15.80 335 GLY A CA 1
ATOM 2690 C C . GLY A 1 335 ? 51.091 77.709 23.866 1.00 15.98 335 GLY A C 1
ATOM 2691 O O . GLY A 1 335 ? 51.710 78.066 22.861 1.00 15.18 335 GLY A O 1
ATOM 2692 N N . SER A 1 336 ? 50.069 76.844 23.841 1.00 15.60 336 SER A N 1
ATOM 2693 C CA . SER A 1 336 ? 49.603 76.233 22.600 1.00 16.07 336 SER A CA 1
ATOM 2694 C C . SER A 1 336 ? 48.627 77.171 21.931 1.00 16.69 336 SER A C 1
ATOM 2695 O O . SER A 1 336 ? 47.671 77.640 22.585 1.00 16.92 336 SER A O 1
ATOM 2698 N N . ILE A 1 337 ? 48.836 77.440 20.636 1.00 17.12 337 ILE A N 1
ATOM 2699 C CA . ILE A 1 337 ? 47.891 78.292 19.897 1.00 17.23 337 ILE A CA 1
ATOM 2700 C C . ILE A 1 337 ? 47.164 77.536 18.786 1.00 17.24 337 ILE A C 1
ATOM 2701 O O . ILE A 1 337 ? 47.783 77.033 17.832 1.00 17.31 337 ILE A O 1
ATOM 2706 N N . GLY A 1 338 ? 45.839 77.467 18.892 1.00 17.06 338 GLY A N 1
ATOM 2707 C CA . GLY A 1 338 ? 45.050 76.924 17.797 1.00 16.79 338 GLY A CA 1
ATOM 2708 C C . GLY A 1 338 ? 44.007 77.881 17.252 1.00 17.06 338 GLY A C 1
ATOM 2709 O O . GLY A 1 338 ? 43.330 77.551 16.277 1.00 18.21 338 GLY A O 1
ATOM 2710 N N . ASP A 1 339 ? 43.868 79.040 17.887 1.00 16.32 339 ASP A N 1
ATOM 2711 C CA . ASP A 1 339 ? 42.867 80.027 17.517 1.00 15.91 339 ASP A CA 1
ATOM 2712 C C . ASP A 1 339 ? 43.146 81.326 18.262 1.00 15.99 339 ASP A C 1
ATOM 2713 O O . ASP A 1 339 ? 44.183 81.447 18.945 1.00 15.86 339 ASP A O 1
ATOM 2718 N N . GLY A 1 340 ? 42.246 82.303 18.119 1.00 14.93 340 GLY A N 1
ATOM 2719 C CA . GLY A 1 340 ? 42.413 83.599 18.778 1.00 14.26 340 GLY A CA 1
ATOM 2720 C C . GLY A 1 340 ? 42.234 83.540 20.284 1.00 14.19 340 GLY A C 1
ATOM 2721 O O . GLY A 1 340 ? 42.919 84.229 21.021 1.00 15.20 340 GLY A O 1
ATOM 2722 N N . THR A 1 341 ? 41.269 82.749 20.760 1.00 14.64 341 THR A N 1
ATOM 2723 C CA . THR A 1 341 ? 41.034 82.677 22.207 1.00 13.89 341 THR A CA 1
ATOM 2724 C C . THR A 1 341 ? 42.293 82.138 22.904 1.00 13.92 341 THR A C 1
ATOM 2725 O O . THR A 1 341 ? 42.739 82.687 23.889 1.00 13.61 341 THR A O 1
ATOM 2729 N N . THR A 1 342 ? 42.837 81.049 22.388 1.00 13.83 342 THR A N 1
ATOM 2730 C CA . THR A 1 342 ? 44.020 80.440 23.004 1.00 14.60 342 THR A CA 1
ATOM 2731 C C . THR A 1 342 ? 45.257 81.330 22.859 1.00 15.24 342 THR A C 1
ATOM 2732 O O . THR A 1 342 ? 46.135 81.314 23.714 1.00 14.35 342 THR A O 1
ATOM 2736 N N . THR A 1 343 ? 45.314 82.114 21.782 1.00 15.11 343 THR A N 1
ATOM 2737 C CA . THR A 1 343 ? 46.338 83.160 21.679 1.00 14.77 343 THR A CA 1
ATOM 2738 C C . THR A 1 343 ? 46.232 84.151 22.832 1.00 14.91 343 THR A C 1
ATOM 2739 O O . THR A 1 343 ? 47.231 84.453 23.500 1.00 13.72 343 THR A O 1
ATOM 2743 N N . ARG A 1 344 ? 45.026 84.681 23.056 1.00 14.16 344 ARG A N 1
ATOM 2744 C CA . ARG A 1 344 ? 44.844 85.703 24.067 1.00 14.13 344 ARG A CA 1
ATOM 2745 C C . ARG A 1 344 ? 45.104 85.153 25.469 1.00 14.34 344 ARG A C 1
ATOM 2746 O O . ARG A 1 344 ? 45.536 85.906 26.335 1.00 14.31 344 ARG A O 1
ATOM 2754 N N . MET A 1 345 ? 44.837 83.859 25.683 1.00 13.77 345 MET A N 1
ATOM 2755 C CA . MET A 1 345 ? 45.107 83.253 26.991 1.00 14.41 345 MET A CA 1
ATOM 2756 C C . MET A 1 345 ? 46.570 83.515 27.368 1.00 14.33 345 MET A C 1
ATOM 2757 O O . MET A 1 345 ? 46.900 83.735 28.553 1.00 13.74 345 MET A O 1
ATOM 2762 N N . ILE A 1 346 ? 47.436 83.418 26.366 1.00 14.06 346 ILE A N 1
ATOM 2763 C CA . ILE A 1 346 ? 48.895 83.604 26.553 1.00 14.85 346 ILE A CA 1
ATOM 2764 C C . ILE A 1 346 ? 49.251 85.084 26.524 1.00 15.45 346 ILE A C 1
ATOM 2765 O O . ILE A 1 346 ? 49.964 85.606 27.418 1.00 14.67 346 ILE A O 1
ATOM 2770 N N . ALA A 1 347 ? 48.784 85.749 25.464 1.00 15.82 347 ALA A N 1
ATOM 2771 C CA . ALA A 1 347 ? 49.212 87.127 25.178 1.00 16.71 347 ALA A CA 1
ATOM 2772 C C . ALA A 1 347 ? 48.906 88.117 26.308 1.00 17.50 347 ALA A C 1
ATOM 2773 O O . ALA A 1 347 ? 49.682 89.041 26.541 1.00 16.57 347 ALA A O 1
ATOM 2775 N N . ASP A 1 348 ? 47.789 87.926 27.014 1.00 17.36 348 ASP A N 1
ATOM 2776 C CA . ASP A 1 348 ? 47.359 88.908 28.016 1.00 17.70 348 ASP A CA 1
ATOM 2777 C C . ASP A 1 348 ? 47.946 88.714 29.414 1.00 17.81 348 ASP A C 1
ATOM 2778 O O . ASP A 1 348 ? 47.615 89.466 30.324 1.00 18.18 348 ASP A O 1
ATOM 2783 N N . ILE A 1 349 ? 48.807 87.712 29.603 1.00 18.59 349 ILE A N 1
ATOM 2784 C CA . ILE A 1 349 ? 49.329 87.425 30.938 1.00 18.60 349 ILE A CA 1
ATOM 2785 C C . ILE A 1 349 ? 50.286 88.563 31.325 1.00 20.37 349 ILE A C 1
ATOM 2786 O O . ILE A 1 349 ? 51.273 88.778 30.615 1.00 20.34 349 ILE A O 1
ATOM 2791 N N . PRO A 1 350 ? 50.021 89.257 32.441 1.00 22.02 350 PRO A N 1
ATOM 2792 C CA . PRO A 1 350 ? 50.857 90.423 32.782 1.00 24.03 350 PRO A CA 1
ATOM 2793 C C . PRO A 1 350 ? 52.253 90.144 33.362 1.00 25.10 350 PRO A C 1
ATOM 2794 O O . PRO A 1 350 ? 53.182 90.936 33.136 1.00 25.97 350 PRO A O 1
ATOM 2798 N N . GLY A 1 351 ? 52.412 89.065 34.116 1.00 24.84 351 GLY A N 1
ATOM 2799 C CA . GLY A 1 351 ? 53.600 88.966 34.974 1.00 25.70 351 GLY A CA 1
ATOM 2800 C C . GLY A 1 351 ? 54.904 88.410 34.418 1.00 25.13 351 GLY A C 1
ATOM 2801 O O . GLY A 1 351 ? 55.741 87.935 35.181 1.00 26.68 351 GLY A O 1
ATOM 2802 N N . VAL A 1 352 ? 55.118 88.467 33.112 1.00 24.71 352 VAL A N 1
ATOM 2803 C CA . VAL A 1 352 ? 56.338 87.888 32.548 1.00 23.66 352 VAL A CA 1
ATOM 2804 C C . VAL A 1 352 ? 56.983 88.875 31.585 1.00 24.66 352 VAL A C 1
ATOM 2805 O O . VAL A 1 352 ? 56.325 89.825 31.180 1.00 25.26 352 VAL A O 1
ATOM 2809 N N . LYS A 1 353 ? 58.235 88.628 31.189 1.00 24.18 353 LYS A N 1
ATOM 2810 C CA . LYS A 1 353 ? 58.959 89.533 30.279 1.00 24.65 353 LYS A CA 1
ATOM 2811 C C . LYS A 1 353 ? 58.503 89.384 28.822 1.00 23.84 353 LYS A C 1
ATOM 2812 O O . LYS A 1 353 ? 58.413 90.368 28.101 1.00 24.34 353 LYS A O 1
ATOM 2818 N N . TYR A 1 354 ? 58.214 88.161 28.389 1.00 22.00 354 TYR A N 1
ATOM 2819 C CA . TYR A 1 354 ? 57.756 87.932 27.025 1.00 20.70 354 TYR A CA 1
ATOM 2820 C C . TYR A 1 354 ? 56.914 86.665 26.929 1.00 19.10 354 TYR A C 1
ATOM 2821 O O . TYR A 1 354 ? 56.925 85.849 27.837 1.00 18.29 354 TYR A O 1
ATOM 2830 N N . THR A 1 355 ? 56.199 86.523 25.824 1.00 18.96 355 THR A N 1
ATOM 2831 C CA . THR A 1 355 ? 55.324 85.375 25.602 1.00 17.85 355 THR A CA 1
ATOM 2832 C C . THR A 1 355 ? 55.648 84.715 24.274 1.00 18.46 355 THR A C 1
ATOM 2833 O O . THR A 1 355 ? 56.177 85.343 23.328 1.00 18.73 355 THR A O 1
ATOM 2837 N N . GLU A 1 356 ? 55.319 83.431 24.185 1.00 17.63 356 GLU A N 1
ATOM 2838 C CA . GLU A 1 356 ? 55.629 82.672 22.981 1.00 17.95 356 GLU A CA 1
ATOM 2839 C C . GLU A 1 356 ? 54.447 81.779 22.660 1.00 17.52 356 GLU A C 1
ATOM 2840 O O . GLU A 1 356 ? 53.826 81.247 23.565 1.00 16.26 356 GLU A O 1
ATOM 2846 N N . GLY A 1 357 ? 54.123 81.661 21.380 1.00 17.83 357 GLY A N 1
ATOM 2847 C CA . GLY A 1 357 ? 53.052 80.785 20.940 1.00 18.03 357 GLY A CA 1
ATOM 2848 C C . GLY A 1 357 ? 53.626 79.563 20.257 1.00 18.64 357 GLY A C 1
ATOM 2849 O O . GLY A 1 357 ? 54.402 79.690 19.296 1.00 20.78 357 GLY A O 1
ATOM 2850 N N . ARG A 1 358 ? 53.259 78.384 20.738 1.00 17.61 358 ARG A N 1
ATOM 2851 C CA . ARG A 1 358 ? 53.632 77.151 20.068 1.00 17.36 358 ARG A CA 1
ATOM 2852 C C . ARG A 1 358 ? 52.393 76.714 19.288 1.00 17.69 358 ARG A C 1
ATOM 2853 O O . ARG A 1 358 ? 51.422 76.218 19.864 1.00 16.51 358 ARG A O 1
ATOM 2861 N N . PHE A 1 359 ? 52.414 76.957 17.985 1.00 18.26 359 PHE A N 1
ATOM 2862 C CA . PHE A 1 359 ? 51.236 76.734 17.140 1.00 18.87 359 PHE A CA 1
ATOM 2863 C C . PHE A 1 359 ? 50.887 75.273 16.938 1.00 19.01 359 PHE A C 1
ATOM 2864 O O . PHE A 1 359 ? 51.764 74.414 16.830 1.00 19.22 359 PHE A O 1
ATOM 2872 N N . LEU A 1 360 ? 49.577 75.018 16.918 1.00 19.24 360 LEU A N 1
ATOM 2873 C CA . LEU A 1 360 ? 49.003 73.765 16.441 1.00 19.79 360 LEU A CA 1
ATOM 2874 C C . LEU A 1 360 ? 48.963 73.783 14.893 1.00 20.80 360 LEU A C 1
ATOM 2875 O O . LEU A 1 360 ? 48.870 74.853 14.280 1.00 21.38 360 LEU A O 1
ATOM 2880 N N . PRO A 1 361 ? 49.038 72.604 14.254 1.00 21.39 361 PRO A N 1
ATOM 2881 C CA . PRO A 1 361 ? 49.073 71.267 14.850 1.00 21.97 361 PRO A CA 1
ATOM 2882 C C . PRO A 1 361 ? 50.429 70.870 15.418 1.00 21.82 361 PRO A C 1
ATOM 2883 O O . PRO A 1 361 ? 51.477 71.215 14.856 1.00 22.80 361 PRO A O 1
ATOM 2887 N N . TYR A 1 362 ? 50.396 70.147 16.531 1.00 21.40 362 TYR A N 1
ATOM 2888 C CA . TYR A 1 362 ? 51.580 69.508 17.062 1.00 21.27 362 TYR A CA 1
ATOM 2889 C C . TYR A 1 362 ? 52.104 68.473 16.044 1.00 21.21 362 TYR A C 1
ATOM 2890 O O . TYR A 1 362 ? 51.312 67.806 15.359 1.00 21.05 362 TYR A O 1
ATOM 2899 N N . PHE A 1 363 ? 53.427 68.338 15.939 1.00 21.08 363 PHE A N 1
ATOM 2900 C CA . PHE A 1 363 ? 54.021 67.386 14.974 1.00 20.53 363 PHE A CA 1
ATOM 2901 C C . PHE A 1 363 ? 53.936 65.921 15.460 1.00 21.20 363 PHE A C 1
ATOM 2902 O O . PHE A 1 363 ? 54.946 65.288 15.803 1.00 21.26 363 PHE A O 1
ATOM 2910 N N . PHE A 1 364 ? 52.705 65.408 15.492 1.00 22.17 364 PHE A N 1
ATOM 2911 C CA . PHE A 1 364 ? 52.374 64.044 15.908 1.00 23.00 364 PHE A CA 1
ATOM 2912 C C . PHE A 1 364 ? 51.554 63.361 14.778 1.00 23.30 364 PHE A C 1
ATOM 2913 O O . PHE A 1 364 ? 50.871 64.046 14.010 1.00 23.55 364 PHE A O 1
ATOM 2921 N N . PRO A 1 365 ? 51.584 62.017 14.705 1.00 23.78 365 PRO A N 1
ATOM 2922 C CA . PRO A 1 365 ? 50.948 61.338 13.573 1.00 24.43 365 PRO A CA 1
ATOM 2923 C C . PRO A 1 365 ? 49.419 61.354 13.589 1.00 25.45 365 PRO A C 1
ATOM 2924 O O . PRO A 1 365 ? 48.806 60.846 12.655 1.00 25.47 365 PRO A O 1
ATOM 2928 N N . ASP A 1 366 ? 48.805 61.936 14.621 1.00 25.70 366 ASP A N 1
ATOM 2929 C CA . ASP A 1 366 ? 47.348 62.098 14.622 1.00 26.15 366 ASP A CA 1
ATOM 2930 C C . ASP A 1 366 ? 46.905 63.141 13.592 1.00 26.73 366 ASP A C 1
ATOM 2931 O O . ASP A 1 366 ? 45.756 63.129 13.141 1.00 27.59 366 ASP A O 1
ATOM 2936 N N . THR A 1 367 ? 47.828 64.024 13.221 1.00 26.70 367 THR A N 1
ATOM 2937 C CA . THR A 1 367 ? 47.586 65.025 12.194 1.00 27.07 367 THR A CA 1
ATOM 2938 C C . THR A 1 367 ? 48.466 64.756 10.987 1.00 27.44 367 THR A C 1
ATOM 2939 O O . THR A 1 367 ? 48.023 64.892 9.854 1.00 27.93 367 THR A O 1
ATOM 2943 N N . PHE A 1 368 ? 49.712 64.378 11.241 1.00 28.25 368 PHE A N 1
ATOM 2944 C CA . PHE A 1 368 ? 50.674 64.162 10.172 1.00 28.89 368 PHE A CA 1
ATOM 2945 C C . PHE A 1 368 ? 50.699 62.693 9.755 1.00 29.90 368 PHE A C 1
ATOM 2946 O O . PHE A 1 368 ? 51.572 61.926 10.155 1.00 29.94 368 PHE A O 1
ATOM 2954 N N . TYR A 1 369 ? 49.698 62.315 8.967 1.00 31.08 369 TYR A N 1
ATOM 2955 C CA . TYR A 1 369 ? 49.586 60.951 8.434 1.00 33.20 369 TYR A CA 1
ATOM 2956 C C . TYR A 1 369 ? 49.281 61.036 6.933 1.00 34.18 369 TYR A C 1
ATOM 2957 O O . TYR A 1 369 ? 48.655 61.997 6.477 1.00 34.20 369 TYR A O 1
ATOM 2966 N N . GLU A 1 370 ? 49.715 60.021 6.185 1.00 35.70 370 GLU A N 1
ATOM 2967 C CA . GLU A 1 370 ? 49.530 59.977 4.735 1.00 36.79 370 GLU A CA 1
ATOM 2968 C C . GLU A 1 370 ? 48.063 60.164 4.348 1.00 36.63 370 GLU A C 1
ATOM 2969 O O . GLU A 1 370 ? 47.170 59.553 4.950 1.00 37.08 370 GLU A O 1
ATOM 2975 N N . GLY A 1 371 ? 47.816 61.027 3.364 1.00 36.78 371 GLY A N 1
ATOM 2976 C CA . GLY A 1 371 ? 46.451 61.351 2.964 1.00 36.96 371 GLY A CA 1
ATOM 2977 C C . GLY A 1 371 ? 45.884 62.639 3.543 1.00 37.08 371 GLY A C 1
ATOM 2978 O O . GLY A 1 371 ? 44.984 63.243 2.957 1.00 37.83 371 GLY A O 1
ATOM 2979 N N . ASN A 1 372 ? 46.389 63.059 4.702 1.00 36.37 372 ASN A N 1
ATOM 2980 C CA . ASN A 1 372 ? 45.934 64.300 5.321 1.00 35.22 372 ASN A CA 1
ATOM 2981 C C . ASN A 1 372 ? 46.728 65.501 4.818 1.00 34.07 372 ASN A C 1
ATOM 2982 O O . ASN A 1 372 ? 47.900 65.377 4.451 1.00 33.82 372 ASN A O 1
ATOM 2987 N N . ASP A 1 373 ? 46.078 66.659 4.806 1.00 32.86 373 ASP A N 1
ATOM 2988 C CA . ASP A 1 373 ? 46.710 67.915 4.436 1.00 32.04 373 ASP A CA 1
ATOM 2989 C C . ASP A 1 373 ? 46.707 68.867 5.632 1.00 30.93 373 ASP A C 1
ATOM 2990 O O . ASP A 1 373 ? 45.761 69.645 5.809 1.00 30.29 373 ASP A O 1
ATOM 2995 N N . PRO A 1 374 ? 47.785 68.825 6.441 1.00 30.19 374 PRO A N 1
ATOM 2996 C CA . PRO A 1 374 ? 47.891 69.654 7.652 1.00 29.22 374 PRO A CA 1
ATOM 2997 C C . PRO A 1 374 ? 47.998 71.147 7.378 1.00 28.87 374 PRO A C 1
ATOM 2998 O O . PRO A 1 374 ? 47.785 71.946 8.293 1.00 27.97 374 PRO A O 1
ATOM 3002 N N . SER A 1 375 ? 48.310 71.537 6.138 1.00 27.96 375 SER A N 1
ATOM 3003 C CA . SER A 1 375 ? 48.487 72.955 5.833 1.00 27.19 375 SER A CA 1
ATOM 3004 C C . SER A 1 375 ? 47.157 73.708 5.937 1.00 27.44 375 SER A C 1
ATOM 3005 O O . SER A 1 375 ? 47.128 74.914 6.254 1.00 27.11 375 SER A O 1
ATOM 3008 N N . ILE A 1 376 ? 46.055 73.009 5.676 1.00 27.11 376 ILE A N 1
ATOM 3009 C CA . ILE A 1 376 ? 44.730 73.629 5.804 1.00 27.76 376 ILE A CA 1
ATOM 3010 C C . ILE A 1 376 ? 44.441 74.110 7.244 1.00 27.94 376 ILE A C 1
ATOM 3011 O O . ILE A 1 376 ? 44.186 75.295 7.441 1.00 27.27 376 ILE A O 1
ATOM 3016 N N . GLU A 1 377 ? 44.482 73.198 8.227 1.00 28.08 377 GLU A N 1
ATOM 3017 C CA . GLU A 1 377 ? 44.310 73.567 9.653 1.00 28.32 377 GLU A CA 1
ATOM 3018 C C . GLU A 1 377 ? 45.405 74.553 10.066 1.00 27.49 377 GLU A C 1
ATOM 3019 O O . GLU A 1 377 ? 45.169 75.501 10.824 1.00 27.53 377 GLU A O 1
ATOM 3025 N N . GLY A 1 378 ? 46.609 74.319 9.553 1.00 26.57 378 GLY A N 1
ATOM 3026 C CA . GLY A 1 378 ? 47.748 75.173 9.850 1.00 25.56 378 GLY A CA 1
ATOM 3027 C C . GLY A 1 378 ? 47.458 76.629 9.551 1.00 25.38 378 GLY A C 1
ATOM 3028 O O . GLY A 1 378 ? 47.739 77.511 10.377 1.00 23.83 378 GLY A O 1
ATOM 3029 N N . LEU A 1 379 ? 46.905 76.884 8.363 1.00 25.25 379 LEU A N 1
ATOM 3030 C CA . LEU A 1 379 ? 46.626 78.247 7.960 1.00 25.56 379 LEU A CA 1
ATOM 3031 C C . LEU A 1 379 ? 45.342 78.775 8.614 1.00 25.37 379 LEU A C 1
ATOM 3032 O O . LEU A 1 379 ? 45.282 79.953 8.954 1.00 24.09 379 LEU A O 1
ATOM 3037 N N . ASP A 1 380 ? 44.333 77.913 8.790 1.00 25.19 380 ASP A N 1
ATOM 3038 C CA . ASP A 1 380 ? 43.121 78.286 9.548 1.00 26.17 380 ASP A CA 1
ATOM 3039 C C . ASP A 1 380 ? 43.468 78.759 10.961 1.00 25.42 380 ASP A C 1
ATOM 3040 O O . ASP A 1 380 ? 42.970 79.797 11.412 1.00 25.26 380 ASP A O 1
ATOM 3045 N N . ASN A 1 381 ? 44.320 77.995 11.651 1.00 24.16 381 ASN A N 1
ATOM 3046 C CA . ASN A 1 381 ? 44.801 78.381 12.988 1.00 23.11 381 ASN A CA 1
ATOM 3047 C C . ASN A 1 381 ? 45.498 79.733 12.959 1.00 22.54 381 ASN A C 1
ATOM 3048 O O . ASN A 1 381 ? 45.298 80.562 13.841 1.00 21.95 381 ASN A O 1
ATOM 3053 N N . TRP A 1 382 ? 46.324 79.948 11.937 1.00 21.86 382 TRP A N 1
ATOM 3054 C CA . TRP A 1 382 ? 47.018 81.220 11.772 1.00 21.12 382 TRP A CA 1
ATOM 3055 C C . TRP A 1 382 ? 46.068 82.385 11.555 1.00 20.36 382 TRP A C 1
ATOM 3056 O O . TRP A 1 382 ? 46.240 83.418 12.179 1.00 20.18 382 TRP A O 1
ATOM 3067 N N . ARG A 1 383 ? 45.082 82.232 10.673 1.00 20.31 383 ARG A N 1
ATOM 3068 C CA . ARG A 1 383 ? 44.142 83.327 10.450 1.00 20.40 383 ARG A CA 1
ATOM 3069 C C . ARG A 1 383 ? 43.496 83.734 11.777 1.00 19.57 383 ARG A C 1
ATOM 3070 O O . ARG A 1 383 ? 43.322 84.933 12.069 1.00 19.07 383 ARG A O 1
ATOM 3078 N N . LYS A 1 384 ? 43.121 82.734 12.576 1.00 19.30 384 LYS A N 1
ATOM 3079 C CA . LYS A 1 384 ? 42.432 83.007 13.853 1.00 18.70 384 LYS A CA 1
ATOM 3080 C C . LYS A 1 384 ? 43.340 83.644 14.922 1.00 18.54 384 LYS A C 1
ATOM 3081 O O . LYS A 1 384 ? 42.924 84.545 15.665 1.00 17.92 384 LYS A O 1
ATOM 3087 N N . ALA A 1 385 ? 44.591 83.179 14.978 1.00 18.52 385 ALA A N 1
ATOM 3088 C CA . ALA A 1 385 ? 45.572 83.726 15.897 1.00 17.96 385 ALA A CA 1
ATOM 3089 C C . ALA A 1 385 ? 46.020 85.096 15.442 1.00 18.47 385 ALA A C 1
ATOM 3090 O O . ALA A 1 385 ? 46.172 85.988 16.257 1.00 18.13 385 ALA A O 1
ATOM 3092 N N . ARG A 1 386 ? 46.214 85.265 14.129 1.00 18.95 386 ARG A N 1
ATOM 3093 C CA . ARG A 1 386 ? 46.646 86.555 13.601 1.00 19.33 386 ARG A CA 1
ATOM 3094 C C . ARG A 1 386 ? 45.778 87.746 14.043 1.00 19.49 386 ARG A C 1
ATOM 3095 O O . ARG A 1 386 ? 46.307 88.767 14.500 1.00 19.55 386 ARG A O 1
ATOM 3103 N N . ARG A 1 387 ? 44.457 87.641 13.918 1.00 19.30 387 ARG A N 1
ATOM 3104 C CA . ARG A 1 387 ? 43.606 88.741 14.381 1.00 18.91 387 ARG A CA 1
ATOM 3105 C C . ARG A 1 387 ? 43.740 89.036 15.873 1.00 18.76 387 ARG A C 1
ATOM 3106 O O . ARG A 1 387 ? 43.671 90.191 16.284 1.00 19.53 387 ARG A O 1
ATOM 3114 N N . ALA A 1 388 ? 43.958 87.998 16.685 1.00 17.98 388 ALA A N 1
ATOM 3115 C CA . ALA A 1 388 ? 44.172 88.182 18.121 1.00 18.09 388 ALA A CA 1
ATOM 3116 C C . ALA A 1 388 ? 45.519 88.867 18.381 1.00 18.49 388 ALA A C 1
ATOM 3117 O O . ALA A 1 388 ? 45.610 89.779 19.193 1.00 18.58 388 ALA A O 1
ATOM 3119 N N . ILE A 1 389 ? 46.561 88.416 17.684 1.00 18.69 389 ILE A N 1
ATOM 3120 C CA . ILE A 1 389 ? 47.910 89.008 17.837 1.00 19.25 389 ILE A CA 1
ATOM 3121 C C . ILE A 1 389 ? 47.907 90.504 17.533 1.00 19.81 389 ILE A C 1
ATOM 3122 O O . ILE A 1 389 ? 48.660 91.274 18.140 1.00 20.44 389 ILE A O 1
ATOM 3127 N N . LEU A 1 390 ? 47.053 90.931 16.612 1.00 20.24 390 LEU A N 1
ATOM 3128 C CA . LEU A 1 390 ? 47.016 92.352 16.265 1.00 20.94 390 LEU A CA 1
ATOM 3129 C C . LEU A 1 390 ? 46.441 93.152 17.413 1.00 20.91 390 LEU A C 1
ATOM 3130 O O . LEU A 1 390 ? 46.764 94.329 17.579 1.00 20.68 390 LEU A O 1
ATOM 3135 N N . ARG A 1 391 ? 45.606 92.498 18.227 1.00 19.48 391 ARG A N 1
ATOM 3136 C CA . ARG A 1 391 ? 44.990 93.136 19.382 1.00 18.68 391 ARG A CA 1
ATOM 3137 C C . ARG A 1 391 ? 45.850 93.016 20.626 1.00 19.00 391 ARG A C 1
ATOM 3138 O O . ARG A 1 391 ? 45.791 93.859 21.501 1.00 19.16 391 ARG A O 1
ATOM 3146 N N . SER A 1 392 ? 46.637 91.951 20.707 1.00 19.29 392 SER A N 1
ATOM 3147 C CA . SER A 1 392 ? 47.482 91.722 21.861 1.00 19.54 392 SER A CA 1
ATOM 3148 C C . SER A 1 392 ? 48.646 90.861 21.378 1.00 19.80 392 SER A C 1
ATOM 3149 O O . SER A 1 392 ? 48.506 89.634 21.253 1.00 20.32 392 SER A O 1
ATOM 3152 N N . PRO A 1 393 ? 49.789 91.507 21.080 1.00 20.29 393 PRO A N 1
ATOM 3153 C CA . PRO A 1 393 ? 50.932 90.834 20.439 1.00 20.74 393 PRO A CA 1
ATOM 3154 C C . PRO A 1 393 ? 51.577 89.796 21.343 1.00 20.07 393 PRO A C 1
ATOM 3155 O O . PRO A 1 393 ? 51.609 89.980 22.546 1.00 20.91 393 PRO A O 1
ATOM 3159 N N . ILE A 1 394 ? 52.065 88.714 20.747 1.00 20.32 394 ILE A N 1
ATOM 3160 C CA . ILE A 1 394 ? 52.972 87.772 21.410 1.00 20.39 394 ILE A CA 1
ATOM 3161 C C . ILE A 1 394 ? 54.348 88.029 20.837 1.00 20.84 394 ILE A C 1
ATOM 3162 O O . ILE A 1 394 ? 54.464 88.429 19.674 1.00 21.22 394 ILE A O 1
ATOM 3167 N N . SER A 1 395 ? 55.381 87.828 21.652 1.00 20.98 395 SER A N 1
ATOM 3168 C CA . SER A 1 395 ? 56.763 88.139 21.259 1.00 21.33 395 SER A CA 1
ATOM 3169 C C . SER A 1 395 ? 57.333 87.204 20.179 1.00 21.44 395 SER A C 1
ATOM 3170 O O . SER A 1 395 ? 58.120 87.639 19.315 1.00 21.85 395 SER A O 1
ATOM 3173 N N . ARG A 1 396 ? 56.940 85.928 20.234 1.00 19.91 396 ARG A N 1
ATOM 3174 C CA . ARG A 1 396 ? 57.623 84.856 19.514 1.00 20.94 396 ARG A CA 1
ATOM 3175 C C . ARG A 1 396 ? 56.639 83.765 19.161 1.00 20.77 396 ARG A C 1
ATOM 3176 O O . ARG A 1 396 ? 55.609 83.609 19.844 1.00 19.75 396 ARG A O 1
ATOM 3184 N N . MET A 1 397 ? 56.973 82.978 18.135 1.00 20.48 397 MET A N 1
ATOM 3185 C CA . MET A 1 397 ? 56.177 81.797 17.797 1.00 20.47 397 MET A CA 1
ATOM 3186 C C . MET A 1 397 ? 57.057 80.549 17.650 1.00 21.08 397 MET A C 1
ATOM 3187 O O . MET A 1 397 ? 58.280 80.615 17.822 1.00 20.36 397 MET A O 1
ATOM 3192 N N . GLY A 1 398 ? 56.438 79.422 17.313 1.00 20.96 398 GLY A N 1
ATOM 3193 C CA . GLY A 1 398 ? 57.194 78.192 17.066 1.00 21.40 398 GLY A CA 1
ATOM 3194 C C . GLY A 1 398 ? 56.258 77.010 16.963 1.00 21.57 398 GLY A C 1
ATOM 3195 O O . GLY A 1 398 ? 55.043 77.199 16.943 1.00 22.18 398 GLY A O 1
ATOM 3196 N N . TYR A 1 399 ? 56.837 75.803 16.890 1.00 21.44 399 TYR A N 1
ATOM 3197 C CA . TYR A 1 399 ? 56.113 74.530 16.728 1.00 21.01 399 TYR A CA 1
ATOM 3198 C C . TYR A 1 399 ? 56.754 73.473 17.617 1.00 21.50 399 TYR A C 1
ATOM 3199 O O . TYR A 1 399 ? 57.855 73.671 18.145 1.00 20.82 399 TYR A O 1
ATOM 3208 N N . GLY A 1 400 ? 56.055 72.361 17.810 1.00 21.08 400 GLY A N 1
ATOM 3209 C CA . GLY A 1 400 ? 56.558 71.300 18.661 1.00 21.49 400 GLY A CA 1
ATOM 3210 C C . GLY A 1 400 ? 56.274 69.927 18.090 1.00 21.14 400 GLY A C 1
ATOM 3211 O O . GLY A 1 400 ? 55.382 69.765 17.257 1.00 21.96 400 GLY A O 1
ATOM 3212 N N . GLY A 1 401 ? 57.037 68.948 18.552 1.00 22.08 401 GLY A N 1
ATOM 3213 C CA . GLY A 1 401 ? 56.857 67.555 18.158 1.00 23.41 401 GLY A CA 1
ATOM 3214 C C . GLY A 1 401 ? 58.009 67.056 17.310 1.00 24.49 401 GLY A C 1
ATOM 3215 O O . GLY A 1 401 ? 59.140 67.594 17.390 1.00 23.67 401 GLY A O 1
ATOM 3216 N N . TYR A 1 402 ? 57.728 66.030 16.502 1.00 24.78 402 TYR A N 1
ATOM 3217 C CA . TYR A 1 402 ? 58.759 65.447 15.638 1.00 25.39 402 TYR A CA 1
ATOM 3218 C C . TYR A 1 402 ? 58.941 66.276 14.360 1.00 25.85 402 TYR A C 1
ATOM 3219 O O . TYR A 1 402 ? 58.102 66.235 13.444 1.00 25.60 402 TYR A O 1
ATOM 3228 N N . LEU A 1 403 ? 60.048 67.006 14.295 1.00 25.95 403 LEU A N 1
ATOM 3229 C CA . LEU A 1 403 ? 60.394 67.784 13.117 1.00 26.38 403 LEU A CA 1
ATOM 3230 C C . LEU A 1 403 ? 60.444 66.908 11.849 1.00 26.72 403 LEU A C 1
ATOM 3231 O O . LEU A 1 403 ? 60.036 67.357 10.780 1.00 26.84 403 LEU A O 1
ATOM 3236 N N . SER A 1 404 ? 60.906 65.663 11.982 1.00 28.17 404 SER A N 1
ATOM 3237 C CA . SER A 1 404 ? 61.031 64.758 10.820 1.00 29.36 404 SER A CA 1
ATOM 3238 C C . SER A 1 404 ? 59.673 64.364 10.268 1.00 29.92 404 SER A C 1
ATOM 3239 O O . SER A 1 404 ? 59.552 63.991 9.107 1.00 30.16 404 SER A O 1
ATOM 3242 N N . LEU A 1 405 ? 58.642 64.492 11.093 1.00 30.27 405 LEU A N 1
ATOM 3243 C CA . LEU A 1 405 ? 57.289 64.170 10.668 1.00 30.14 405 LEU A CA 1
ATOM 3244 C C . LEU A 1 405 ? 56.689 65.295 9.841 1.00 29.99 405 LEU A C 1
ATOM 3245 O O . LEU A 1 405 ? 56.125 65.053 8.766 1.00 29.95 405 LEU A O 1
ATOM 3250 N N . ALA A 1 406 ? 56.812 66.525 10.339 1.00 28.90 406 ALA A N 1
ATOM 3251 C CA . ALA A 1 406 ? 56.355 67.687 9.604 1.00 28.85 406 ALA A CA 1
ATOM 3252 C C . ALA A 1 406 ? 57.143 67.846 8.305 1.00 28.92 406 ALA A C 1
ATOM 3253 O O . ALA A 1 406 ? 56.574 68.260 7.292 1.00 28.22 406 ALA A O 1
ATOM 3255 N N . ALA A 1 407 ? 58.439 67.523 8.348 1.00 29.07 407 ALA A N 1
ATOM 3256 C CA . ALA A 1 407 ? 59.331 67.685 7.183 1.00 30.06 407 ALA A CA 1
ATOM 3257 C C . ALA A 1 407 ? 58.841 66.947 5.935 1.00 30.48 407 ALA A C 1
ATOM 3258 O O . ALA A 1 407 ? 59.136 67.373 4.815 1.00 30.70 407 ALA A O 1
ATOM 3260 N N . LYS A 1 408 ? 58.083 65.866 6.140 1.00 31.27 408 LYS A N 1
ATOM 3261 C CA . LYS A 1 408 ? 57.575 65.004 5.050 1.00 31.90 408 LYS A CA 1
ATOM 3262 C C . LYS A 1 408 ? 56.283 65.534 4.424 1.00 31.34 408 LYS A C 1
ATOM 3263 O O . LYS A 1 408 ? 55.645 64.835 3.624 1.00 31.04 408 LYS A O 1
ATOM 3269 N N . PHE A 1 409 ? 55.869 66.735 4.822 1.00 31.03 409 PHE A N 1
ATOM 3270 C CA . PHE A 1 409 ? 54.642 67.325 4.322 1.00 30.65 409 PHE A CA 1
ATOM 3271 C C . PHE A 1 409 ? 54.980 68.649 3.674 1.00 30.87 409 PHE A C 1
ATOM 3272 O O . PHE A 1 409 ? 54.846 69.699 4.298 1.00 29.92 409 PHE A O 1
ATOM 3280 N N . PRO A 1 410 ? 55.423 68.603 2.400 1.00 30.94 410 PRO A N 1
ATOM 3281 C CA . PRO A 1 410 ? 55.995 69.803 1.779 1.00 30.99 410 PRO A CA 1
ATOM 3282 C C . PRO A 1 410 ? 55.055 71.007 1.783 1.00 30.71 410 PRO A C 1
ATOM 3283 O O . PRO A 1 410 ? 55.491 72.129 2.043 1.00 30.41 410 PRO A O 1
ATOM 3287 N N . LYS A 1 411 ? 53.773 70.775 1.523 1.00 30.68 411 LYS A N 1
ATOM 3288 C CA . LYS A 1 411 ? 52.782 71.843 1.524 1.00 30.69 411 LYS A CA 1
ATOM 3289 C C . LYS A 1 411 ? 52.690 72.516 2.903 1.00 30.07 411 LYS A C 1
ATOM 3290 O O . LYS A 1 411 ? 52.566 73.738 3.012 1.00 30.27 411 LYS A O 1
ATOM 3296 N N . PHE A 1 412 ? 52.759 71.715 3.958 1.00 29.28 412 PHE A N 1
ATOM 3297 C CA . PHE A 1 412 ? 52.697 72.282 5.304 1.00 28.67 412 PHE A CA 1
ATOM 3298 C C . PHE A 1 412 ? 54.005 73.042 5.605 1.00 28.06 412 PHE A C 1
ATOM 3299 O O . PHE A 1 412 ? 53.982 74.145 6.140 1.00 27.55 412 PHE A O 1
ATOM 3307 N N . VAL A 1 413 ? 55.137 72.453 5.214 1.00 27.75 413 VAL A N 1
ATOM 3308 C CA . VAL A 1 413 ? 56.438 73.112 5.352 1.00 27.59 413 VAL A CA 1
ATOM 3309 C C . VAL A 1 413 ? 56.411 74.515 4.735 1.00 27.44 413 VAL A C 1
ATOM 3310 O O . VAL A 1 413 ? 56.870 75.475 5.358 1.00 27.23 413 VAL A O 1
ATOM 3314 N N . ASP A 1 414 ? 55.850 74.632 3.527 1.00 28.11 414 ASP A N 1
ATOM 3315 C CA . ASP A 1 414 ? 55.644 75.930 2.867 1.00 28.00 414 ASP A CA 1
ATOM 3316 C C . ASP A 1 414 ? 54.724 76.852 3.632 1.00 27.43 414 ASP A C 1
ATOM 3317 O O . ASP A 1 414 ? 54.920 78.076 3.641 1.00 26.96 414 ASP A O 1
ATOM 3322 N N . THR A 1 415 ? 53.691 76.275 4.237 1.00 26.45 415 THR A N 1
ATOM 3323 C CA . THR A 1 415 ? 52.734 77.080 4.981 1.00 26.22 415 THR A CA 1
ATOM 3324 C C . THR A 1 415 ? 53.425 77.711 6.190 1.00 25.48 415 THR A C 1
ATOM 3325 O O . THR A 1 415 ? 53.211 78.892 6.487 1.00 25.82 415 THR A O 1
ATOM 3329 N N . VAL A 1 416 ? 54.272 76.934 6.861 1.00 25.09 416 VAL A N 1
ATOM 3330 C CA . VAL A 1 416 ? 55.011 77.459 8.015 1.00 24.51 416 VAL A CA 1
ATOM 3331 C C . VAL A 1 416 ? 55.961 78.584 7.583 1.00 24.63 416 VAL A C 1
ATOM 3332 O O . VAL A 1 416 ? 56.024 79.616 8.241 1.00 23.65 416 VAL A O 1
ATOM 3336 N N . THR A 1 417 ? 56.680 78.395 6.472 1.00 24.34 417 THR A N 1
ATOM 3337 C CA . THR A 1 417 ? 57.532 79.474 5.950 1.00 24.67 417 THR A CA 1
ATOM 3338 C C . THR A 1 417 ? 56.729 80.773 5.807 1.00 24.58 417 THR A C 1
ATOM 3339 O O . THR A 1 417 ? 57.174 81.845 6.248 1.00 23.91 417 THR A O 1
ATOM 3343 N N . HIS A 1 418 ? 55.556 80.662 5.180 1.00 24.61 418 HIS A N 1
ATOM 3344 C CA . HIS A 1 418 ? 54.631 81.793 5.016 1.00 25.25 418 HIS A CA 1
ATOM 3345 C C . HIS A 1 418 ? 54.219 82.420 6.366 1.00 24.80 418 HIS A C 1
ATOM 3346 O O . HIS A 1 418 ? 54.365 83.618 6.577 1.00 24.46 418 HIS A O 1
ATOM 3353 N N . ILE A 1 419 ? 53.707 81.602 7.281 1.00 24.40 419 ILE A N 1
ATOM 3354 C CA . ILE A 1 419 ? 53.278 82.111 8.587 1.00 22.69 419 ILE A CA 1
ATOM 3355 C C . ILE A 1 419 ? 54.422 82.797 9.314 1.00 23.07 419 ILE A C 1
ATOM 3356 O O . ILE A 1 419 ? 54.263 83.911 9.819 1.00 23.12 419 ILE A O 1
ATOM 3361 N N . ALA A 1 420 ? 55.577 82.134 9.378 1.00 22.60 420 ALA A N 1
ATOM 3362 C CA . ALA A 1 420 ? 56.717 82.699 10.091 1.00 22.94 420 ALA A CA 1
ATOM 3363 C C . ALA A 1 420 ? 57.140 84.057 9.529 1.00 23.29 420 ALA A C 1
ATOM 3364 O O . ALA A 1 420 ? 57.384 85.004 10.291 1.00 23.80 420 ALA A O 1
ATOM 3366 N N . ASN A 1 421 ? 57.224 84.159 8.201 1.00 23.49 421 ASN A N 1
ATOM 3367 C CA . ASN A 1 421 ? 57.534 85.446 7.560 1.00 24.07 421 ASN A CA 1
ATOM 3368 C C . ASN A 1 421 ? 56.502 86.500 7.895 1.00 23.60 421 ASN A C 1
ATOM 3369 O O . ASN A 1 421 ? 56.836 87.629 8.258 1.00 23.02 421 ASN A O 1
ATOM 3374 N N . GLU A 1 422 ? 55.235 86.130 7.771 1.00 23.59 422 GLU A N 1
ATOM 3375 C CA . GLU A 1 422 ? 54.175 87.068 8.094 1.00 23.40 422 GLU A CA 1
ATOM 3376 C C . GLU A 1 422 ? 54.155 87.465 9.588 1.00 22.59 422 GLU A C 1
ATOM 3377 O O . GLU A 1 422 ? 53.954 88.640 9.904 1.00 22.19 422 GLU A O 1
ATOM 3383 N N . PHE A 1 423 ? 54.403 86.512 10.494 1.00 21.82 423 PHE A N 1
ATOM 3384 C CA . PHE A 1 423 ? 54.533 86.831 11.927 1.00 22.10 423 PHE A CA 1
ATOM 3385 C C . PHE A 1 423 ? 55.608 87.905 12.132 1.00 22.36 423 PHE A C 1
ATOM 3386 O O . PHE A 1 423 ? 55.392 88.914 12.808 1.00 21.34 423 PHE A O 1
ATOM 3394 N N . ARG A 1 424 ? 56.777 87.677 11.541 1.00 23.45 424 ARG A N 1
ATOM 3395 C CA . ARG A 1 424 ? 57.868 88.651 11.631 1.00 24.59 424 ARG A CA 1
ATOM 3396 C C . ARG A 1 424 ? 57.514 90.002 11.013 1.00 25.09 424 ARG A C 1
ATOM 3397 O O . ARG A 1 424 ? 57.826 91.047 11.580 1.00 26.55 424 ARG A O 1
ATOM 3405 N N . ASP A 1 425 ? 56.861 89.976 9.865 1.00 26.65 425 ASP A N 1
ATOM 3406 C CA . ASP A 1 425 ? 56.484 91.218 9.190 1.00 27.77 425 ASP A CA 1
ATOM 3407 C C . ASP A 1 425 ? 55.470 92.004 10.013 1.00 28.14 425 ASP A C 1
ATOM 3408 O O . ASP A 1 425 ? 55.583 93.224 10.126 1.00 28.02 425 ASP A O 1
ATOM 3413 N N . ILE A 1 426 ? 54.512 91.303 10.624 1.00 28.67 426 ILE A N 1
ATOM 3414 C CA . ILE A 1 426 ? 53.585 91.958 11.549 1.00 29.24 426 ILE A CA 1
ATOM 3415 C C . ILE A 1 426 ? 54.345 92.607 12.705 1.00 29.91 426 ILE A C 1
ATOM 3416 O O . ILE A 1 426 ? 54.092 93.765 13.034 1.00 30.66 426 ILE A O 1
ATOM 3421 N N . HIS A 1 427 ? 55.278 91.887 13.324 1.00 31.13 427 HIS A N 1
ATOM 3422 C CA . HIS A 1 427 ? 56.036 92.479 14.417 1.00 32.34 427 HIS A CA 1
ATOM 3423 C C . HIS A 1 427 ? 56.836 93.699 13.978 1.00 32.82 427 HIS A C 1
ATOM 3424 O O . HIS A 1 427 ? 56.854 94.703 14.682 1.00 33.23 427 HIS A O 1
ATOM 3431 N N . ASP A 1 428 ? 57.517 93.580 12.839 1.00 33.09 428 ASP A N 1
ATOM 3432 C CA . ASP A 1 428 ? 58.385 94.632 12.313 1.00 34.04 428 ASP A CA 1
ATOM 3433 C C . ASP A 1 428 ? 57.579 95.892 12.005 1.00 34.51 428 ASP A C 1
ATOM 3434 O O . ASP A 1 428 ? 58.004 96.986 12.328 1.00 35.49 428 ASP A O 1
ATOM 3439 N N . ARG A 1 429 ? 56.423 95.733 11.369 1.00 35.09 429 ARG A N 1
ATOM 3440 C CA . ARG A 1 429 ? 55.643 96.891 10.922 1.00 35.45 429 ARG A CA 1
ATOM 3441 C C . ARG A 1 429 ? 54.881 97.561 12.049 1.00 35.25 429 ARG A C 1
ATOM 3442 O O . ARG A 1 429 ? 54.671 98.764 12.021 1.00 35.40 429 ARG A O 1
ATOM 3450 N N . THR A 1 430 ? 54.434 96.773 13.022 1.00 35.25 430 THR A N 1
ATOM 3451 C CA . THR A 1 430 ? 53.625 97.293 14.129 1.00 35.19 430 THR A CA 1
ATOM 3452 C C . THR A 1 430 ? 54.501 97.741 15.283 1.00 35.11 430 THR A C 1
ATOM 3453 O O . THR A 1 430 ? 54.036 98.389 16.222 1.00 35.41 430 THR A O 1
ATOM 3457 N N . GLY A 1 431 ? 55.775 97.370 15.218 1.00 35.79 431 GLY A N 1
ATOM 3458 C CA . GLY A 1 431 ? 56.709 97.646 16.308 1.00 35.14 431 GLY A CA 1
ATOM 3459 C C . GLY A 1 431 ? 56.367 96.848 17.544 1.00 34.73 431 GLY A C 1
ATOM 3460 O O . GLY A 1 431 ? 56.821 97.158 18.643 1.00 34.62 431 GLY A O 1
ATOM 3461 N N . GLY A 1 432 ? 55.551 95.815 17.359 1.00 33.95 432 GLY A N 1
ATOM 3462 C CA . GLY A 1 432 ? 55.168 94.938 18.456 1.00 33.37 432 GLY A CA 1
ATOM 3463 C C . GLY A 1 432 ? 54.197 95.534 19.465 1.00 32.94 432 GLY A C 1
ATOM 3464 O O . GLY A 1 432 ? 54.131 95.060 20.593 1.00 32.81 432 GLY A O 1
ATOM 3465 N N . VAL A 1 433 ? 53.449 96.569 19.070 1.00 32.00 433 VAL A N 1
ATOM 3466 C CA . VAL A 1 433 ? 52.471 97.197 19.977 1.00 31.26 433 VAL A CA 1
ATOM 3467 C C . VAL A 1 433 ? 51.031 96.786 19.569 1.00 30.13 433 VAL A C 1
ATOM 3468 O O . VAL A 1 433 ? 50.793 96.387 18.423 1.00 30.03 433 VAL A O 1
ATOM 3472 N N . ALA A 1 434 ? 50.094 96.861 20.512 1.00 28.76 434 ALA A N 1
ATOM 3473 C CA . ALA A 1 434 ? 48.703 96.459 20.262 1.00 27.79 434 ALA A CA 1
ATOM 3474 C C . ALA A 1 434 ? 47.979 97.510 19.430 1.00 27.37 434 ALA A C 1
ATOM 3475 O O . ALA A 1 434 ? 48.183 98.701 19.633 1.00 27.17 434 ALA A O 1
ATOM 3477 N N . ALA A 1 435 ? 47.138 97.071 18.503 1.00 27.10 435 ALA A N 1
ATOM 3478 C CA . ALA A 1 435 ? 46.230 97.975 17.791 1.00 26.94 435 ALA A CA 1
ATOM 3479 C C . ALA A 1 435 ? 45.350 98.782 18.753 1.00 27.20 435 ALA A C 1
ATOM 3480 O O . ALA A 1 435 ? 45.095 98.386 19.891 1.00 26.62 435 ALA A O 1
ATOM 3482 N N . GLU A 1 436 ? 44.877 99.917 18.272 1.00 27.44 436 GLU A N 1
ATOM 3483 C CA . GLU A 1 436 ? 44.043 100.806 19.059 1.00 28.90 436 GLU A CA 1
ATOM 3484 C C . GLU A 1 436 ? 42.622 100.215 19.212 1.00 28.84 436 GLU A C 1
ATOM 3485 O O . GLU A 1 436 ? 41.994 99.852 18.223 1.00 28.42 436 GLU A O 1
ATOM 3491 N N . GLY A 1 437 ? 42.140 100.094 20.445 1.00 29.07 437 GLY A N 1
ATOM 3492 C CA . GLY A 1 437 ? 40.827 99.491 20.706 1.00 30.67 437 GLY A CA 1
ATOM 3493 C C . GLY A 1 437 ? 39.749 100.522 20.987 1.00 31.58 437 GLY A C 1
ATOM 3494 O O . GLY A 1 437 ? 39.995 101.485 21.707 1.00 32.21 437 GLY A O 1
ATOM 3495 N N . GLU A 1 438 ? 38.536 100.258 20.493 1.00 32.07 438 GLU A N 1
ATOM 3496 C CA . GLU A 1 438 ? 37.524 101.299 20.251 1.00 32.65 438 GLU A CA 1
ATOM 3497 C C . GLU A 1 438 ? 36.303 101.392 21.197 1.00 31.62 438 GLU A C 1
ATOM 3498 O O . GLU A 1 438 ? 35.488 102.322 21.060 1.00 32.99 438 GLU A O 1
ATOM 3504 N N . LEU A 1 439 ? 36.208 100.456 22.141 1.00 28.65 439 LEU A N 1
ATOM 3505 C CA . LEU A 1 439 ? 35.118 100.313 23.100 1.00 25.74 439 LEU A CA 1
ATOM 3506 C C . LEU A 1 439 ? 35.661 99.412 24.207 1.00 23.76 439 LEU A C 1
ATOM 3507 O O . LEU A 1 439 ? 36.479 98.544 23.930 1.00 22.74 439 LEU A O 1
ATOM 3512 N N . ASN A 1 440 ? 35.194 99.586 25.439 1.00 21.71 440 ASN A N 1
ATOM 3513 C CA . ASN A 1 440 ? 35.617 98.719 26.538 1.00 21.07 440 ASN A CA 1
ATOM 3514 C C . ASN A 1 440 ? 34.522 97.739 26.870 1.00 20.49 440 ASN A C 1
ATOM 3515 O O . ASN A 1 440 ? 33.423 98.151 27.271 1.00 20.19 440 ASN A O 1
ATOM 3520 N N . VAL A 1 441 ? 34.849 96.458 26.723 1.00 19.96 441 VAL A N 1
ATOM 3521 C CA . VAL A 1 441 ? 33.873 95.377 26.831 1.00 19.26 441 VAL A CA 1
ATOM 3522 C C . VAL A 1 441 ? 34.285 94.450 27.966 1.00 19.10 441 VAL A C 1
ATOM 3523 O O . VAL A 1 441 ? 35.439 93.986 28.002 1.00 20.01 441 VAL A O 1
ATOM 3527 N N . ALA A 1 442 ? 33.355 94.181 28.886 1.00 17.59 442 ALA A N 1
ATOM 3528 C CA . ALA A 1 442 ? 33.619 93.309 30.015 1.00 17.00 442 ALA A CA 1
ATOM 3529 C C . ALA A 1 442 ? 32.770 92.045 29.956 1.00 16.80 442 ALA A C 1
ATOM 3530 O O . ALA A 1 442 ? 31.545 92.127 29.883 1.00 16.50 442 ALA A O 1
ATOM 3532 N N . ILE A 1 443 ? 33.429 90.888 29.996 1.00 16.10 443 ILE A N 1
ATOM 3533 C CA . ILE A 1 443 ? 32.739 89.611 30.173 1.00 16.70 443 ILE A CA 1
ATOM 3534 C C . ILE A 1 443 ? 32.564 89.392 31.677 1.00 16.39 443 ILE A C 1
ATOM 3535 O O . ILE A 1 443 ? 33.546 89.442 32.424 1.00 14.92 443 ILE A O 1
ATOM 3540 N N . LEU A 1 444 ? 31.317 89.158 32.107 1.00 15.99 444 LEU A N 1
ATOM 3541 C CA . LEU A 1 444 ? 30.970 88.982 33.510 1.00 15.34 444 LEU A CA 1
ATOM 3542 C C . LEU A 1 444 ? 30.615 87.529 33.779 1.00 15.39 444 LEU A C 1
ATOM 3543 O O . LEU A 1 444 ? 29.707 86.981 33.130 1.00 15.05 444 LEU A O 1
ATOM 3548 N N . ASN A 1 445 ? 31.297 86.910 34.740 1.00 15.43 445 ASN A N 1
ATOM 3549 C CA . ASN A 1 445 ? 30.975 85.522 35.116 1.00 15.76 445 ASN A CA 1
ATOM 3550 C C . ASN A 1 445 ? 31.497 85.274 36.545 1.00 15.71 445 ASN A C 1
ATOM 3551 O O . ASN A 1 445 ? 31.964 86.206 37.184 1.00 15.43 445 ASN A O 1
ATOM 3556 N N . SER A 1 446 ? 31.407 84.039 37.041 1.00 15.79 446 SER A N 1
ATOM 3557 C CA . SER A 1 446 ? 31.757 83.733 38.422 1.00 16.63 446 SER A CA 1
ATOM 3558 C C . SER A 1 446 ? 33.253 83.842 38.690 1.00 17.00 446 SER A C 1
ATOM 3559 O O . SER A 1 446 ? 33.690 84.136 39.814 1.00 17.05 446 SER A O 1
ATOM 3562 N N . TRP A 1 447 ? 34.043 83.587 37.658 1.00 17.21 447 TRP A N 1
ATOM 3563 C CA . TRP A 1 447 ? 35.475 83.504 37.803 1.00 16.75 447 TRP A CA 1
ATOM 3564 C C . TRP A 1 447 ? 36.194 84.854 37.653 1.00 17.53 447 TRP A C 1
ATOM 3565 O O . TRP A 1 447 ? 37.092 85.168 38.431 1.00 17.21 447 TRP A O 1
ATOM 3576 N N . GLY A 1 448 ? 35.817 85.617 36.627 1.00 17.61 448 GLY A N 1
ATOM 3577 C CA . GLY A 1 448 ? 36.449 86.890 36.321 1.00 16.85 448 GLY A CA 1
ATOM 3578 C C . GLY A 1 448 ? 37.892 86.772 35.846 1.00 17.97 448 GLY A C 1
ATOM 3579 O O . GLY A 1 448 ? 38.235 85.878 35.057 1.00 16.99 448 GLY A O 1
ATOM 3580 N N . LYS A 1 449 ? 38.726 87.702 36.312 1.00 17.89 449 LYS A N 1
ATOM 3581 C CA . LYS A 1 449 ? 40.105 87.863 35.827 1.00 18.70 449 LYS A CA 1
ATOM 3582 C C . LYS A 1 449 ? 40.936 86.584 35.870 1.00 17.81 449 LYS A C 1
ATOM 3583 O O . LYS A 1 449 ? 41.727 86.334 34.955 1.00 17.78 449 LYS A O 1
ATOM 3589 N N . MET A 1 450 ? 40.783 85.781 36.927 1.00 16.94 450 MET A N 1
ATOM 3590 C CA . MET A 1 450 ? 41.617 84.573 37.060 1.00 16.71 450 MET A CA 1
ATOM 3591 C C . MET A 1 450 ? 41.419 83.587 35.903 1.00 16.40 450 MET A C 1
ATOM 3592 O O . MET A 1 450 ? 42.280 82.747 35.652 1.00 16.08 450 MET A O 1
ATOM 3597 N N . ARG A 1 451 ? 40.279 83.690 35.210 1.00 15.05 451 ARG A N 1
ATOM 3598 C CA . ARG A 1 451 ? 40.026 82.836 34.071 1.00 15.40 451 ARG A CA 1
ATOM 3599 C C . ARG A 1 451 ? 39.868 83.668 32.801 1.00 14.69 451 ARG A C 1
ATOM 3600 O O . ARG A 1 451 ? 39.003 83.392 31.973 1.00 15.40 451 ARG A O 1
ATOM 3608 N N . SER A 1 452 ? 40.723 84.679 32.653 1.00 15.15 452 SER A N 1
ATOM 3609 C CA . SER A 1 452 ? 40.721 85.531 31.455 1.00 14.66 452 SER A CA 1
ATOM 3610 C C . SER A 1 452 ? 40.935 84.682 30.210 1.00 14.90 452 SER A C 1
ATOM 3611 O O . SER A 1 452 ? 41.883 83.902 30.158 1.00 14.26 452 SER A O 1
ATOM 3614 N N . TRP A 1 453 ? 40.029 84.824 29.232 1.00 14.58 453 TRP A N 1
ATOM 3615 C CA . TRP A 1 453 ? 40.071 84.104 27.965 1.00 14.19 453 TRP A CA 1
ATOM 3616 C C . TRP A 1 453 ? 39.850 82.621 28.165 1.00 14.22 453 TRP A C 1
ATOM 3617 O O . TRP A 1 453 ? 39.968 81.853 27.222 1.00 15.42 453 TRP A O 1
ATOM 3628 N N . MET A 1 454 ? 39.432 82.229 29.371 1.00 14.20 454 MET A N 1
ATOM 3629 C CA . MET A 1 454 ? 39.335 80.811 29.685 1.00 13.58 454 MET A CA 1
ATOM 3630 C C . MET A 1 454 ? 37.919 80.303 29.848 1.00 14.04 454 MET A C 1
ATOM 3631 O O . MET A 1 454 ? 37.734 79.102 30.025 1.00 14.53 454 MET A O 1
ATOM 3636 N N . ALA A 1 455 ? 36.931 81.197 29.750 1.00 13.83 455 ALA A N 1
ATOM 3637 C CA . ALA A 1 455 ? 35.535 80.788 29.851 1.00 13.66 455 ALA A CA 1
ATOM 3638 C C . ALA A 1 455 ? 35.149 79.832 28.731 1.00 13.92 455 ALA A C 1
ATOM 3639 O O . ALA A 1 455 ? 35.608 79.985 27.576 1.00 13.49 455 ALA A O 1
ATOM 3641 N N . PHE A 1 456 ? 34.326 78.840 29.087 1.00 13.51 456 PHE A N 1
ATOM 3642 C CA . PHE A 1 456 ? 33.753 77.872 28.124 1.00 15.01 456 PHE A CA 1
ATOM 3643 C C . PHE A 1 456 ? 34.699 76.736 27.693 1.00 15.51 456 PHE A C 1
ATOM 3644 O O . PHE A 1 456 ? 34.258 75.777 27.073 1.00 17.09 456 PHE A O 1
ATOM 3652 N N . THR A 1 457 ? 35.977 76.817 28.051 1.00 14.53 457 THR A N 1
ATOM 3653 C CA . THR A 1 457 ? 36.897 75.738 27.705 1.00 14.49 457 THR A CA 1
ATOM 3654 C C . THR A 1 457 ? 36.630 74.491 28.580 1.00 14.03 457 THR A C 1
ATOM 3655 O O . THR A 1 457 ? 36.360 74.611 29.779 1.00 13.79 457 THR A O 1
ATOM 3659 N N . VAL A 1 458 ? 36.701 73.320 27.950 1.00 13.36 458 VAL A N 1
ATOM 3660 C CA . VAL A 1 458 ? 36.733 72.038 28.643 1.00 13.54 458 VAL A CA 1
ATOM 3661 C C . VAL A 1 458 ? 38.109 71.458 28.325 1.00 13.69 458 VAL A C 1
ATOM 3662 O O . VAL A 1 458 ? 39.012 71.570 29.144 1.00 14.23 458 VAL A O 1
ATOM 3666 N N . ALA A 1 459 ? 38.278 70.891 27.131 1.00 13.13 459 ALA A N 1
ATOM 3667 C CA . ALA A 1 459 ? 39.611 70.540 26.620 1.00 12.91 459 ALA A CA 1
ATOM 3668 C C . ALA A 1 459 ? 40.201 71.723 25.853 1.00 12.64 459 ALA A C 1
ATOM 3669 O O . ALA A 1 459 ? 39.508 72.382 25.061 1.00 13.26 459 ALA A O 1
ATOM 3671 N N . HIS A 1 460 ? 41.477 72.002 26.095 1.00 12.33 460 HIS A N 1
ATOM 3672 C CA . HIS A 1 460 ? 42.129 73.159 25.488 1.00 12.69 460 HIS A CA 1
ATOM 3673 C C . HIS A 1 460 ? 42.003 73.128 23.962 1.00 13.34 460 HIS A C 1
ATOM 3674 O O . HIS A 1 460 ? 42.310 72.126 23.343 1.00 13.90 460 HIS A O 1
ATOM 3681 N N . ALA A 1 461 ? 41.513 74.234 23.392 1.00 13.73 461 ALA A N 1
ATOM 3682 C CA . ALA A 1 461 ? 41.451 74.448 21.940 1.00 14.14 461 ALA A CA 1
ATOM 3683 C C . ALA A 1 461 ? 40.451 73.571 21.208 1.00 13.77 461 ALA A C 1
ATOM 3684 O O . ALA A 1 461 ? 40.490 73.491 19.966 1.00 14.05 461 ALA A O 1
ATOM 3686 N N . LEU A 1 462 ? 39.571 72.907 21.951 1.00 13.19 462 LEU A N 1
ATOM 3687 C CA . LEU A 1 462 ? 38.667 71.896 21.369 1.00 13.22 462 LEU A CA 1
ATOM 3688 C C . LEU A 1 462 ? 37.186 72.158 21.702 1.00 13.67 462 LEU A C 1
ATOM 3689 O O . LEU A 1 462 ? 36.547 71.360 22.386 1.00 13.44 462 LEU A O 1
ATOM 3694 N N . PRO A 1 463 ? 36.630 73.282 21.235 1.00 13.48 463 PRO A N 1
ATOM 3695 C CA . PRO A 1 463 ? 35.195 73.481 21.486 1.00 14.09 463 PRO A CA 1
ATOM 3696 C C . PRO A 1 463 ? 34.343 72.387 20.837 1.00 14.48 463 PRO A C 1
ATOM 3697 O O . PRO A 1 463 ? 34.754 71.791 19.828 1.00 14.62 463 PRO A O 1
ATOM 3701 N N . ASN A 1 464 ? 33.178 72.101 21.411 1.00 14.94 464 ASN A N 1
ATOM 3702 C CA . ASN A 1 464 ? 32.357 70.988 20.917 1.00 15.18 464 ASN A CA 1
ATOM 3703 C C . ASN A 1 464 ? 30.897 71.394 20.792 1.00 15.11 464 ASN A C 1
ATOM 3704 O O . ASN A 1 464 ? 30.584 72.547 20.975 1.00 14.56 464 ASN A O 1
ATOM 3709 N N . LYS A 1 465 ? 30.010 70.437 20.493 1.00 14.72 465 LYS A N 1
ATOM 3710 C CA . LYS A 1 465 ? 28.582 70.766 20.287 1.00 15.17 465 LYS A CA 1
ATOM 3711 C C . LYS A 1 465 ? 27.997 71.613 21.432 1.00 14.90 465 LYS A C 1
ATOM 3712 O O . LYS A 1 465 ? 27.222 72.589 21.204 1.00 13.99 465 LYS A O 1
ATOM 3718 N N . GLN A 1 466 ? 28.353 71.227 22.665 1.00 14.41 466 GLN A N 1
ATOM 3719 C CA . GLN A 1 466 ? 27.789 71.833 23.872 1.00 14.94 466 GLN A CA 1
ATOM 3720 C C . GLN A 1 466 ? 28.393 73.186 24.180 1.00 14.63 466 GLN A C 1
ATOM 3721 O O . GLN A 1 466 ? 27.777 73.976 24.877 1.00 15.01 466 GLN A O 1
ATOM 3727 N N . THR A 1 467 ? 29.592 73.469 23.675 1.00 13.03 467 THR A N 1
ATOM 3728 C CA . THR A 1 467 ? 30.272 74.692 24.097 1.00 13.59 467 THR A CA 1
ATOM 3729 C C . THR A 1 467 ? 30.437 75.735 22.998 1.00 13.37 467 THR A C 1
ATOM 3730 O O . THR A 1 467 ? 30.602 76.915 23.309 1.00 14.12 467 THR A O 1
ATOM 3734 N N . TYR A 1 468 ? 30.411 75.312 21.734 1.00 13.20 468 TYR A N 1
ATOM 3735 C CA . TYR A 1 468 ? 30.883 76.206 20.657 1.00 13.51 468 TYR A CA 1
ATOM 3736 C C . TYR A 1 468 ? 30.031 77.483 20.467 1.00 13.30 468 TYR A C 1
ATOM 3737 O O . TYR A 1 468 ? 30.559 78.530 20.058 1.00 13.87 468 TYR A O 1
ATOM 3746 N N . SER A 1 469 ? 28.743 77.404 20.799 1.00 13.84 469 SER A N 1
ATOM 3747 C CA . SER A 1 469 ? 27.847 78.567 20.693 1.00 13.45 469 SER A CA 1
ATOM 3748 C C . SER A 1 469 ? 28.242 79.689 21.662 1.00 13.46 469 SER A C 1
ATOM 3749 O O . SER A 1 469 ? 27.800 80.836 21.508 1.00 12.62 469 SER A O 1
ATOM 3752 N N . TYR A 1 470 ? 29.034 79.347 22.688 1.00 13.37 470 TYR A N 1
ATOM 3753 C CA . TYR A 1 470 ? 29.489 80.333 23.672 1.00 13.15 470 TYR A CA 1
ATOM 3754 C C . TYR A 1 470 ? 30.969 80.647 23.507 1.00 12.75 470 TYR A C 1
ATOM 3755 O O . TYR A 1 470 ? 31.387 81.795 23.634 1.00 13.36 470 TYR A O 1
ATOM 3764 N N . TYR A 1 471 ? 31.769 79.626 23.226 1.00 12.56 471 TYR A N 1
ATOM 3765 C CA . TYR A 1 471 ? 33.197 79.845 22.949 1.00 12.15 471 TYR A CA 1
ATOM 3766 C C . TYR A 1 471 ? 33.354 80.834 21.790 1.00 12.93 471 TYR A C 1
ATOM 3767 O O . TYR A 1 471 ? 34.254 81.676 21.807 1.00 12.61 471 TYR A O 1
ATOM 3776 N N . GLY A 1 472 ? 32.457 80.741 20.813 1.00 13.98 472 GLY A N 1
ATOM 3777 C CA . GLY A 1 472 ? 32.399 81.681 19.685 1.00 14.37 472 GLY A CA 1
ATOM 3778 C C . GLY A 1 472 ? 32.349 83.146 20.082 1.00 15.05 472 GLY A C 1
ATOM 3779 O O . GLY A 1 472 ? 32.877 83.987 19.351 1.00 14.97 472 GLY A O 1
ATOM 3780 N N . ILE A 1 473 ? 31.723 83.457 21.231 1.00 15.19 473 ILE A N 1
ATOM 3781 C CA . ILE A 1 473 ? 31.779 84.811 21.813 1.00 14.66 473 ILE A CA 1
ATOM 3782 C C . ILE A 1 473 ? 33.224 85.270 22.065 1.00 14.88 473 ILE A C 1
ATOM 3783 O O . ILE A 1 473 ? 33.629 86.319 21.589 1.00 13.30 473 ILE A O 1
ATOM 3788 N N . LEU A 1 474 ? 33.988 84.494 22.832 1.00 13.70 474 LEU A N 1
ATOM 3789 C CA . LEU A 1 474 ? 35.388 84.826 23.066 1.00 14.19 474 LEU A CA 1
ATOM 3790 C C . LEU A 1 474 ? 36.215 84.814 21.783 1.00 14.37 474 LEU A C 1
ATOM 3791 O O . LEU A 1 474 ? 37.056 85.678 21.592 1.00 14.37 474 LEU A O 1
ATOM 3796 N N . GLU A 1 475 ? 35.983 83.848 20.904 1.00 15.02 475 GLU A N 1
ATOM 3797 C CA . GLU A 1 475 ? 36.772 83.775 19.670 1.00 14.92 475 GLU A CA 1
ATOM 3798 C C . GLU A 1 475 ? 36.564 85.026 18.801 1.00 15.61 475 GLU A C 1
ATOM 3799 O O . GLU A 1 475 ? 37.550 85.630 18.323 1.00 14.38 475 GLU A O 1
ATOM 3805 N N . SER A 1 476 ? 35.298 85.425 18.612 1.00 15.38 476 SER A N 1
ATOM 3806 C CA . SER A 1 476 ? 34.996 86.715 17.970 1.00 15.30 476 SER A CA 1
ATOM 3807 C C . SER A 1 476 ? 35.693 87.892 18.629 1.00 15.92 476 SER A C 1
ATOM 3808 O O . SER A 1 476 ? 36.293 88.736 17.940 1.00 15.90 476 SER A O 1
ATOM 3811 N N . LEU A 1 477 ? 35.591 87.973 19.960 1.00 15.16 477 LEU A N 1
ATOM 3812 C CA . LEU A 1 477 ? 36.197 89.056 20.701 1.00 15.08 477 LEU A CA 1
ATOM 3813 C C . LEU A 1 477 ? 37.723 89.041 20.638 1.00 15.10 477 LEU A C 1
ATOM 3814 O O . LEU A 1 477 ? 38.346 90.095 20.728 1.00 15.32 477 LEU A O 1
ATOM 3819 N N . SER A 1 478 ? 38.316 87.852 20.534 1.00 15.11 478 SER A N 1
ATOM 3820 C CA . SER A 1 478 ? 39.774 87.717 20.652 1.00 15.79 478 SER A CA 1
ATOM 3821 C C . SER A 1 478 ? 40.547 88.575 19.642 1.00 16.28 478 SER A C 1
ATOM 3822 O O . SER A 1 478 ? 41.647 89.077 19.950 1.00 16.28 478 SER A O 1
ATOM 3825 N N . GLY A 1 479 ? 39.970 88.758 18.454 1.00 15.94 479 GLY A N 1
ATOM 3826 C CA . GLY A 1 479 ? 40.636 89.525 17.381 1.00 16.90 479 GLY A CA 1
ATOM 3827 C C . GLY A 1 479 ? 39.894 90.792 16.971 1.00 18.03 479 GLY A C 1
ATOM 3828 O O . GLY A 1 479 ? 40.173 91.386 15.908 1.00 17.85 479 GLY A O 1
ATOM 3829 N N . MET A 1 480 ? 38.965 91.223 17.820 1.00 17.86 480 MET A N 1
ATOM 3830 C CA . MET A 1 480 ? 38.092 92.345 17.493 1.00 17.80 480 MET A CA 1
ATOM 3831 C C . MET A 1 480 ? 38.691 93.671 17.976 1.00 18.08 480 MET A C 1
ATOM 3832 O O . MET A 1 480 ? 39.400 93.722 18.988 1.00 17.58 480 MET A O 1
ATOM 3837 N N . ARG A 1 481 ? 38.359 94.751 17.282 1.00 18.37 481 ARG A N 1
ATOM 3838 C CA . ARG A 1 481 ? 38.883 96.080 17.616 1.00 19.45 481 ARG A CA 1
ATOM 3839 C C . ARG A 1 481 ? 38.276 96.726 18.879 1.00 19.79 481 ARG A C 1
ATOM 3840 O O . ARG A 1 481 ? 37.948 97.907 18.864 1.00 21.16 481 ARG A O 1
ATOM 3848 N N . VAL A 1 482 ? 38.136 95.965 19.965 1.00 19.58 482 VAL A N 1
ATOM 3849 C CA . VAL A 1 482 ? 37.653 96.492 21.235 1.00 19.14 482 VAL A CA 1
ATOM 3850 C C . VAL A 1 482 ? 38.629 96.063 22.321 1.00 19.83 482 VAL A C 1
ATOM 3851 O O . VAL A 1 482 ? 39.475 95.199 22.063 1.00 19.68 482 VAL A O 1
ATOM 3855 N N . ASN A 1 483 ? 38.512 96.659 23.513 1.00 19.23 483 ASN A N 1
ATOM 3856 C CA . ASN A 1 483 ? 39.295 96.260 24.683 1.00 19.80 483 ASN A CA 1
ATOM 3857 C C . ASN A 1 483 ? 38.487 95.339 25.588 1.00 19.40 483 ASN A C 1
ATOM 3858 O O . ASN A 1 483 ? 37.471 95.740 26.140 1.00 19.30 483 ASN A O 1
ATOM 3863 N N . VAL A 1 484 ? 38.958 94.119 25.772 1.00 18.99 484 VAL A N 1
ATOM 3864 C CA . VAL A 1 484 ? 38.168 93.119 26.495 1.00 18.23 484 VAL A CA 1
ATOM 3865 C C . VAL A 1 484 ? 38.761 92.876 27.881 1.00 18.97 484 VAL A C 1
ATOM 3866 O O . VAL A 1 484 ? 39.977 92.700 28.020 1.00 19.21 484 VAL A O 1
ATOM 3870 N N . ARG A 1 485 ? 37.922 92.898 28.908 1.00 17.85 485 ARG A N 1
ATOM 3871 C CA . ARG A 1 485 ? 38.335 92.498 30.244 1.00 18.01 485 ARG A CA 1
ATOM 3872 C C . ARG A 1 485 ? 37.383 91.420 30.792 1.00 17.92 485 ARG A C 1
ATOM 3873 O O . ARG A 1 485 ? 36.283 91.196 30.261 1.00 17.91 485 ARG A O 1
ATOM 3881 N N . PHE A 1 486 ? 37.811 90.774 31.871 1.00 17.06 486 PHE A N 1
ATOM 3882 C CA . PHE A 1 486 ? 37.018 89.723 32.534 1.00 17.65 486 PHE A CA 1
ATOM 3883 C C . PHE A 1 486 ? 36.784 90.100 33.972 1.00 17.98 486 PHE A C 1
ATOM 3884 O O . PHE A 1 486 ? 37.744 90.320 34.737 1.00 18.64 486 PHE A O 1
ATOM 3892 N N . ILE A 1 487 ? 35.507 90.194 34.347 1.00 17.22 487 ILE A N 1
ATOM 3893 C CA . ILE A 1 487 ? 35.141 90.617 35.687 1.00 17.21 487 ILE A CA 1
ATOM 3894 C C . ILE A 1 487 ? 34.212 89.593 36.340 1.00 17.30 487 ILE A C 1
ATOM 3895 O O . ILE A 1 487 ? 33.577 88.777 35.632 1.00 16.18 487 ILE A O 1
ATOM 3900 N N . SER A 1 488 ? 34.153 89.619 37.666 1.00 17.20 488 SER A N 1
ATOM 3901 C CA . SER A 1 488 ? 33.344 88.617 38.407 1.00 17.15 488 SER A CA 1
ATOM 3902 C C . SER A 1 488 ? 32.147 89.256 39.103 1.00 17.21 488 SER A C 1
ATOM 3903 O O . SER A 1 488 ? 32.076 90.494 39.244 1.00 17.13 488 SER A O 1
ATOM 3906 N N . PHE A 1 489 ? 31.209 88.429 39.551 1.00 16.94 489 PHE A N 1
ATOM 3907 C CA . PHE A 1 489 ? 30.066 88.944 40.318 1.00 17.77 489 PHE A CA 1
ATOM 3908 C C . PHE A 1 489 ? 30.522 89.548 41.642 1.00 18.92 489 PHE A C 1
ATOM 3909 O O . PHE A 1 489 ? 29.936 90.512 42.131 1.00 19.28 489 PHE A O 1
ATOM 3917 N N . ASP A 1 490 ? 31.584 88.978 42.201 1.00 19.11 490 ASP A N 1
ATOM 3918 C CA . ASP A 1 490 ? 32.193 89.511 43.415 1.00 20.58 490 ASP A CA 1
ATOM 3919 C C . ASP A 1 490 ? 32.691 90.933 43.169 1.00 20.34 490 ASP A C 1
ATOM 3920 O O . ASP A 1 490 ? 32.424 91.806 43.998 1.00 20.65 490 ASP A O 1
ATOM 3925 N N . ASP A 1 491 ? 33.402 91.157 42.058 1.00 19.81 491 ASP A N 1
ATOM 3926 C CA . ASP A 1 491 ? 33.887 92.500 41.681 1.00 19.99 491 ASP A CA 1
ATOM 3927 C C . ASP A 1 491 ? 32.723 93.503 41.629 1.00 19.99 491 ASP A C 1
ATOM 3928 O O . ASP A 1 491 ? 32.776 94.585 42.252 1.00 20.16 491 ASP A O 1
ATOM 3933 N N . VAL A 1 492 ? 31.693 93.150 40.855 1.00 18.95 492 VAL A N 1
ATOM 3934 C CA . VAL A 1 492 ? 30.520 94.011 40.673 1.00 18.98 492 VAL A CA 1
ATOM 3935 C C . VAL A 1 492 ? 29.796 94.280 42.003 1.00 19.69 492 VAL A C 1
ATOM 3936 O O . VAL A 1 492 ? 29.365 95.418 42.270 1.00 19.55 492 VAL A O 1
ATOM 3940 N N . LEU A 1 493 ? 29.664 93.254 42.839 1.00 19.39 493 LEU A N 1
ATOM 3941 C CA . LEU A 1 493 ? 28.984 93.438 44.120 1.00 20.97 493 LEU A CA 1
ATOM 3942 C C . LEU A 1 493 ? 29.808 94.286 45.098 1.00 21.73 493 LEU A C 1
ATOM 3943 O O . LEU A 1 493 ? 29.248 95.064 45.858 1.00 22.41 493 LEU A O 1
ATOM 3948 N N . ALA A 1 494 ? 31.127 94.124 45.078 1.00 22.28 494 ALA A N 1
ATOM 3949 C CA . ALA A 1 494 ? 31.998 94.914 45.958 1.00 23.51 494 ALA A CA 1
ATOM 3950 C C . ALA A 1 494 ? 32.219 96.339 45.446 1.00 23.93 494 ALA A C 1
ATOM 3951 O O . ALA A 1 494 ? 32.265 97.272 46.248 1.00 25.50 494 ALA A O 1
ATOM 3953 N N . HIS A 1 495 ? 32.330 96.535 44.135 1.00 23.86 495 HIS A N 1
ATOM 3954 C CA . HIS A 1 495 ? 32.800 97.843 43.624 1.00 24.50 495 HIS A CA 1
ATOM 3955 C C . HIS A 1 495 ? 31.932 98.531 42.588 1.00 24.19 495 HIS A C 1
ATOM 3956 O O . HIS A 1 495 ? 32.321 99.580 42.051 1.00 24.45 495 HIS A O 1
ATOM 3963 N N . GLY A 1 496 ? 30.782 97.941 42.274 1.00 23.02 496 GLY A N 1
ATOM 3964 C CA . GLY A 1 496 ? 29.975 98.421 41.172 1.00 23.32 496 GLY A CA 1
ATOM 3965 C C . GLY A 1 496 ? 30.577 98.127 39.807 1.00 22.99 496 GLY A C 1
ATOM 3966 O O . GLY A 1 496 ? 31.434 97.234 39.650 1.00 23.02 496 GLY A O 1
ATOM 3967 N N . ILE A 1 497 ? 30.114 98.864 38.807 1.00 21.87 497 ILE A N 1
ATOM 3968 C CA . ILE A 1 497 ? 30.598 98.694 37.443 1.00 21.64 497 ILE A CA 1
ATOM 3969 C C . ILE A 1 497 ? 31.511 99.877 37.138 1.00 22.86 497 ILE A C 1
ATOM 3970 O O . ILE A 1 497 ? 31.100 101.047 37.274 1.00 23.10 497 ILE A O 1
ATOM 3975 N N . ASP A 1 498 ? 32.748 99.577 36.749 1.00 23.07 498 ASP A N 1
ATOM 3976 C CA . ASP A 1 498 ? 33.731 100.621 36.423 1.00 24.43 498 ASP A CA 1
ATOM 3977 C C . ASP A 1 498 ? 33.207 101.604 35.373 1.00 24.19 498 ASP A C 1
ATOM 3978 O O . ASP A 1 498 ? 32.573 101.205 34.384 1.00 22.97 498 ASP A O 1
ATOM 3983 N N . SER A 1 499 ? 33.468 102.895 35.591 1.00 24.32 499 SER A N 1
ATOM 3984 C CA . SER A 1 499 ? 32.900 103.925 34.731 1.00 25.51 499 SER A CA 1
ATOM 3985 C C . SER A 1 499 ? 33.485 103.946 33.318 1.00 25.43 499 SER A C 1
ATOM 3986 O O . SER A 1 499 ? 32.910 104.581 32.434 1.00 26.11 499 SER A O 1
ATOM 3989 N N . ASP A 1 500 ? 34.595 103.240 33.066 1.00 24.45 500 ASP A N 1
ATOM 3990 C CA . ASP A 1 500 ? 35.076 103.171 31.678 1.00 23.75 500 ASP A CA 1
ATOM 3991 C C . ASP A 1 500 ? 34.445 102.069 30.824 1.00 21.54 500 ASP A C 1
ATOM 3992 O O . ASP A 1 500 ? 34.659 102.017 29.617 1.00 21.70 500 ASP A O 1
ATOM 3997 N N . ILE A 1 501 ? 33.666 101.185 31.430 1.00 20.02 501 ILE A N 1
ATOM 3998 C CA . ILE A 1 501 ? 33.087 100.091 30.655 1.00 18.47 501 ILE A CA 1
ATOM 3999 C C . ILE A 1 501 ? 31.909 100.581 29.796 1.00 18.41 501 ILE A C 1
ATOM 4000 O O . ILE A 1 501 ? 31.024 101.285 30.293 1.00 18.81 501 ILE A O 1
ATOM 4005 N N . ASP A 1 502 ? 31.906 100.188 28.520 1.00 17.98 502 ASP A N 1
ATOM 4006 C CA . ASP A 1 502 ? 30.823 100.489 27.599 1.00 18.18 502 ASP A CA 1
ATOM 4007 C C . ASP A 1 502 ? 29.772 99.378 27.547 1.00 17.32 502 ASP A C 1
ATOM 4008 O O . ASP A 1 502 ? 28.582 99.677 27.447 1.00 16.95 502 ASP A O 1
ATOM 4013 N N . VAL A 1 503 ? 30.226 98.120 27.540 1.00 16.62 503 VAL A N 1
ATOM 4014 C CA . VAL A 1 503 ? 29.340 96.938 27.326 1.00 15.39 503 VAL A CA 1
ATOM 4015 C C . VAL A 1 503 ? 29.701 95.833 28.320 1.00 15.89 503 VAL A C 1
ATOM 4016 O O . VAL A 1 503 ? 30.889 95.524 28.504 1.00 14.71 503 VAL A O 1
ATOM 4020 N N . ILE A 1 504 ? 28.680 95.236 28.950 1.00 14.42 504 ILE A N 1
ATOM 4021 C CA . ILE A 1 504 ? 28.884 93.999 29.735 1.00 15.23 504 ILE A CA 1
ATOM 4022 C C . ILE A 1 504 ? 28.245 92.850 28.954 1.00 14.93 504 ILE A C 1
ATOM 4023 O O . ILE A 1 504 ? 27.138 92.999 28.460 1.00 15.86 504 ILE A O 1
ATOM 4028 N N . ILE A 1 505 ? 28.964 91.735 28.801 1.00 15.06 505 ILE A N 1
ATOM 4029 C CA . ILE A 1 505 ? 28.406 90.516 28.204 1.00 14.04 505 ILE A CA 1
ATOM 4030 C C . ILE A 1 505 ? 28.272 89.448 29.282 1.00 13.93 505 ILE A C 1
ATOM 4031 O O . ILE A 1 505 ? 29.219 89.197 30.012 1.00 13.28 505 ILE A O 1
ATOM 4036 N N . ASN A 1 506 ? 27.103 88.809 29.340 1.00 12.34 506 ASN A N 1
ATOM 4037 C CA . ASN A 1 506 ? 26.870 87.675 30.216 1.00 13.29 506 ASN A CA 1
ATOM 4038 C C . ASN A 1 506 ? 26.307 86.569 29.351 1.00 12.64 506 ASN A C 1
ATOM 4039 O O . ASN A 1 506 ? 25.309 86.774 28.628 1.00 12.13 506 ASN A O 1
ATOM 4044 N N . GLY A 1 507 ? 27.000 85.433 29.323 1.00 13.12 507 GLY A N 1
ATOM 4045 C CA . GLY A 1 507 ? 26.656 84.377 28.377 1.00 13.96 507 GLY A CA 1
ATOM 4046 C C . GLY A 1 507 ? 26.842 82.964 28.913 1.00 13.70 507 GLY A C 1
ATOM 4047 O O . GLY A 1 507 ? 27.719 82.708 29.733 1.00 13.73 507 GLY A O 1
ATOM 4048 N N . GLY A 1 508 ? 25.980 82.066 28.453 1.00 14.53 508 GLY A N 1
ATOM 4049 C CA . GLY A 1 508 ? 26.084 80.655 28.784 1.00 13.67 508 GLY A CA 1
ATOM 4050 C C . GLY A 1 508 ? 24.729 80.040 29.076 1.00 14.00 508 GLY A C 1
ATOM 4051 O O . GLY A 1 508 ? 23.702 80.720 28.974 1.00 14.63 508 GLY A O 1
ATOM 4052 N N . PRO A 1 509 ? 24.721 78.741 29.409 1.00 14.19 509 PRO A N 1
ATOM 4053 C CA . PRO A 1 509 ? 23.502 78.094 29.837 1.00 14.34 509 PRO A CA 1
ATOM 4054 C C . PRO A 1 509 ? 23.232 78.336 31.320 1.00 13.67 509 PRO A C 1
ATOM 4055 O O . PRO A 1 509 ? 24.126 78.735 32.105 1.00 13.08 509 PRO A O 1
ATOM 4059 N N . VAL A 1 510 ? 21.990 78.088 31.700 1.00 13.68 510 VAL A N 1
ATOM 4060 C CA . VAL A 1 510 ? 21.543 78.266 33.072 1.00 13.03 510 VAL A CA 1
ATOM 4061 C C . VAL A 1 510 ? 22.387 77.378 34.003 1.00 13.31 510 VAL A C 1
ATOM 4062 O O . VAL A 1 510 ? 22.878 76.304 33.586 1.00 12.74 510 VAL A O 1
ATOM 4066 N N . ASP A 1 511 ? 22.582 77.848 35.236 1.00 12.46 511 ASP A N 1
ATOM 4067 C CA . ASP A 1 511 ? 23.261 77.040 36.268 1.00 15.07 511 ASP A CA 1
ATOM 4068 C C . ASP A 1 511 ? 24.703 76.687 35.980 1.00 13.29 511 ASP A C 1
ATOM 4069 O O . ASP A 1 511 ? 25.193 75.571 36.261 1.00 13.47 511 ASP A O 1
ATOM 4074 N N . THR A 1 512 ? 25.395 77.645 35.394 1.00 13.08 512 THR A N 1
ATOM 4075 C CA . THR A 1 512 ? 26.806 77.492 35.191 1.00 12.65 512 THR A CA 1
ATOM 4076 C C . THR A 1 512 ? 27.552 78.687 35.767 1.00 11.90 512 THR A C 1
ATOM 4077 O O . THR A 1 512 ? 26.976 79.752 36.022 1.00 11.64 512 THR A O 1
ATOM 4081 N N . ALA A 1 513 ? 28.854 78.506 35.914 1.00 11.53 513 ALA A N 1
ATOM 4082 C CA . ALA A 1 513 ? 29.778 79.577 36.287 1.00 12.59 513 ALA A CA 1
ATOM 4083 C C . ALA A 1 513 ? 29.718 80.752 35.307 1.00 12.79 513 ALA A C 1
ATOM 4084 O O . ALA A 1 513 ? 30.010 81.881 35.660 1.00 13.25 513 ALA A O 1
ATOM 4086 N N . PHE A 1 514 ? 29.320 80.496 34.069 1.00 12.85 514 PHE A N 1
ATOM 4087 C CA . PHE A 1 514 ? 29.344 81.556 33.057 1.00 13.98 514 PHE A CA 1
ATOM 4088 C C . PHE A 1 514 ? 28.123 82.459 33.047 1.00 14.81 514 PHE A C 1
ATOM 4089 O O . PHE A 1 514 ? 28.239 83.665 32.790 1.00 15.23 514 PHE A O 1
ATOM 4097 N N . THR A 1 515 ? 26.973 81.902 33.389 1.00 15.30 515 THR A N 1
ATOM 4098 C CA . THR A 1 515 ? 25.807 82.758 33.612 1.00 16.55 515 THR A CA 1
ATOM 4099 C C . THR A 1 515 ? 25.757 83.244 35.033 1.00 17.60 515 THR A C 1
ATOM 4100 O O . THR A 1 515 ? 25.510 84.419 35.239 1.00 18.81 515 THR A O 1
ATOM 4104 N N . GLY A 1 516 ? 25.946 82.334 35.991 1.00 17.54 516 GLY A N 1
ATOM 4105 C CA . GLY A 1 516 ? 26.248 82.695 37.365 1.00 18.45 516 GLY A CA 1
ATOM 4106 C C . GLY A 1 516 ? 25.404 81.981 38.395 1.00 19.29 516 GLY A C 1
ATOM 4107 O O . GLY A 1 516 ? 25.709 82.030 39.581 1.00 20.16 516 GLY A O 1
ATOM 4108 N N . GLY A 1 517 ? 24.328 81.334 37.960 1.00 18.96 517 GLY A N 1
ATOM 4109 C CA . GLY A 1 517 ? 23.452 80.619 38.895 1.00 18.75 517 GLY A CA 1
ATOM 4110 C C . GLY A 1 517 ? 22.658 81.578 39.785 1.00 18.49 517 GLY A C 1
ATOM 4111 O O . GLY A 1 517 ? 22.268 82.682 39.348 1.00 18.61 517 GLY A O 1
ATOM 4112 N N . ASP A 1 518 ? 22.464 81.188 41.045 1.00 17.71 518 ASP A N 1
ATOM 4113 C CA . ASP A 1 518 ? 21.568 81.929 41.946 1.00 17.52 518 ASP A CA 1
ATOM 4114 C C . ASP A 1 518 ? 22.087 83.305 42.367 1.00 16.97 518 ASP A C 1
ATOM 4115 O O . ASP A 1 518 ? 21.386 84.053 43.072 1.00 17.59 518 ASP A O 1
ATOM 4120 N N . VAL A 1 519 ? 23.306 83.649 41.949 1.00 16.60 519 VAL A N 1
ATOM 4121 C CA . VAL A 1 519 ? 23.795 85.035 42.125 1.00 16.34 519 VAL A CA 1
ATOM 4122 C C . VAL A 1 519 ? 22.793 86.040 41.515 1.00 16.20 519 VAL A C 1
ATOM 4123 O O . VAL A 1 519 ? 22.655 87.167 41.997 1.00 15.55 519 VAL A O 1
ATOM 4127 N N . TRP A 1 520 ? 22.073 85.631 40.469 1.00 15.60 520 TRP A N 1
ATOM 4128 C CA . TRP A 1 520 ? 21.082 86.523 39.832 1.00 16.29 520 TRP A CA 1
ATOM 4129 C C . TRP A 1 520 ? 19.795 86.730 40.655 1.00 16.49 520 TRP A C 1
ATOM 4130 O O . TRP A 1 520 ? 18.951 87.555 40.287 1.00 16.85 520 TRP A O 1
ATOM 4141 N N . THR A 1 521 ? 19.684 86.017 41.772 1.00 15.89 521 THR A N 1
ATOM 4142 C CA . THR A 1 521 ? 18.621 86.254 42.756 1.00 16.59 521 THR A CA 1
ATOM 4143 C C . THR A 1 521 ? 19.074 87.247 43.845 1.00 16.82 521 THR A C 1
ATOM 4144 O O . THR A 1 521 ? 18.282 87.621 44.734 1.00 16.49 521 THR A O 1
ATOM 4148 N N . ASN A 1 522 ? 20.330 87.683 43.754 1.00 16.14 522 ASN A N 1
ATOM 4149 C CA . ASN A 1 522 ? 20.863 88.705 44.661 1.00 17.31 522 ASN A CA 1
ATOM 4150 C C . ASN A 1 522 ? 20.371 90.085 44.182 1.00 16.34 522 ASN A C 1
ATOM 4151 O O . ASN A 1 522 ? 20.805 90.554 43.134 1.00 16.32 522 ASN A O 1
ATOM 4156 N N . PRO A 1 523 ? 19.471 90.738 44.944 1.00 15.99 523 PRO A N 1
ATOM 4157 C CA . PRO A 1 523 ? 18.904 92.000 44.457 1.00 15.25 523 PRO A CA 1
ATOM 4158 C C . PRO A 1 523 ? 19.968 93.079 44.172 1.00 15.76 523 PRO A C 1
ATOM 4159 O O . PRO A 1 523 ? 19.781 93.906 43.283 1.00 14.50 523 PRO A O 1
ATOM 4163 N N . LYS A 1 524 ? 21.074 93.087 44.922 1.00 16.38 524 LYS A N 1
ATOM 4164 C CA . LYS A 1 524 ? 22.111 94.108 44.677 1.00 16.95 524 LYS A CA 1
ATOM 4165 C C . LYS A 1 524 ? 22.751 93.955 43.281 1.00 16.39 524 LYS A C 1
ATOM 4166 O O . LYS A 1 524 ? 23.094 94.951 42.619 1.00 15.82 524 LYS A O 1
ATOM 4172 N N . LEU A 1 525 ? 22.896 92.721 42.807 1.00 16.53 525 LEU A N 1
ATOM 4173 C CA . LEU A 1 525 ? 23.456 92.546 41.468 1.00 15.38 525 LEU A CA 1
ATOM 4174 C C . LEU A 1 525 ? 22.511 93.085 40.384 1.00 15.90 525 LEU A C 1
ATOM 4175 O O . LEU A 1 525 ? 22.947 93.800 39.459 1.00 15.48 525 LEU A O 1
ATOM 4180 N N . VAL A 1 526 ? 21.227 92.734 40.501 1.00 15.39 526 VAL A N 1
ATOM 4181 C CA . VAL A 1 526 ? 20.187 93.162 39.568 1.00 16.28 526 VAL A CA 1
ATOM 4182 C C . VAL A 1 526 ? 20.049 94.704 39.581 1.00 16.02 526 VAL A C 1
ATOM 4183 O O . VAL A 1 526 ? 20.018 95.351 38.529 1.00 17.07 526 VAL A O 1
ATOM 4187 N N . GLU A 1 527 ? 20.027 95.282 40.779 1.00 16.41 527 GLU A N 1
ATOM 4188 C CA . GLU A 1 527 ? 19.972 96.749 40.929 1.00 16.00 527 GLU A CA 1
ATOM 4189 C C . GLU A 1 527 ? 21.136 97.424 40.226 1.00 16.13 527 GLU A C 1
ATOM 4190 O O . GLU A 1 527 ? 20.967 98.422 39.522 1.00 16.07 527 GLU A O 1
ATOM 4196 N N . THR A 1 528 ? 22.332 96.870 40.413 1.00 15.86 528 THR A N 1
ATOM 4197 C CA . THR A 1 528 ? 23.556 97.489 39.887 1.00 15.70 528 THR A CA 1
ATOM 4198 C C . THR A 1 528 ? 23.578 97.500 38.370 1.00 15.77 528 THR A C 1
ATOM 4199 O O . THR A 1 528 ? 23.897 98.515 37.736 1.00 14.88 528 THR A O 1
ATOM 4203 N N . VAL A 1 529 ? 23.249 96.353 37.784 1.00 15.16 529 VAL A N 1
ATOM 4204 C CA . VAL A 1 529 ? 23.243 96.231 36.350 1.00 14.98 529 VAL A CA 1
ATOM 4205 C C . VAL A 1 529 ? 22.107 97.052 35.759 1.00 15.60 529 VAL A C 1
ATOM 4206 O O . VAL A 1 529 ? 22.325 97.748 34.769 1.00 15.31 529 VAL A O 1
ATOM 4210 N N . ARG A 1 530 ? 20.921 96.993 36.367 1.00 14.85 530 ARG A N 1
ATOM 4211 C CA . ARG A 1 530 ? 19.769 97.734 35.838 1.00 15.34 530 ARG A CA 1
ATOM 4212 C C . ARG A 1 530 ? 20.046 99.237 35.867 1.00 16.11 530 ARG A C 1
ATOM 4213 O O . ARG A 1 530 ? 19.853 99.921 34.859 1.00 16.55 530 ARG A O 1
ATOM 4221 N N . ALA A 1 531 ? 20.493 99.732 37.011 1.00 16.23 531 ALA A N 1
ATOM 4222 C CA . ALA A 1 531 ? 20.788 101.172 37.133 1.00 17.52 531 ALA A CA 1
ATOM 4223 C C . ALA A 1 531 ? 21.839 101.614 36.116 1.00 17.32 531 ALA A C 1
ATOM 4224 O O . ALA A 1 531 ? 21.703 102.684 35.470 1.00 17.14 531 ALA A O 1
ATOM 4226 N N . TRP A 1 532 ? 22.857 100.777 35.922 1.00 16.86 532 TRP A N 1
ATOM 4227 C CA . TRP A 1 532 ? 23.917 101.099 34.981 1.00 16.94 532 TRP A CA 1
ATOM 4228 C C . TRP A 1 532 ? 23.454 101.130 33.522 1.00 17.35 532 TRP A C 1
ATOM 4229 O O . TRP A 1 532 ? 23.828 102.029 32.768 1.00 17.09 532 TRP A O 1
ATOM 4240 N N . VAL A 1 533 ? 22.651 100.147 33.097 1.00 17.28 533 VAL A N 1
ATOM 4241 C CA . VAL A 1 533 ? 22.132 100.185 31.735 1.00 16.57 533 VAL A CA 1
ATOM 4242 C C . VAL A 1 533 ? 21.216 101.409 31.559 1.00 17.65 533 VAL A C 1
ATOM 4243 O O . VAL A 1 533 ? 21.346 102.140 30.572 1.00 18.07 533 VAL A O 1
ATOM 4247 N N . ARG A 1 534 ? 20.331 101.654 32.523 1.00 17.99 534 ARG A N 1
ATOM 4248 C CA . ARG A 1 534 ? 19.369 102.769 32.403 1.00 18.26 534 ARG A CA 1
ATOM 4249 C C . ARG A 1 534 ? 20.101 104.090 32.183 1.00 18.68 534 ARG A C 1
ATOM 4250 O O . ARG A 1 534 ? 19.587 104.973 31.483 1.00 18.74 534 ARG A O 1
ATOM 4258 N N . GLY A 1 535 ? 21.291 104.206 32.778 1.00 18.50 535 GLY A N 1
ATOM 4259 C CA . GLY A 1 535 ? 22.131 105.403 32.639 1.00 19.29 535 GLY A CA 1
ATOM 4260 C C . GLY A 1 535 ? 22.946 105.512 31.361 1.00 19.70 535 GLY A C 1
ATOM 4261 O O . GLY A 1 535 ? 23.658 106.512 31.165 1.00 20.67 535 GLY A O 1
ATOM 4262 N N . GLY A 1 536 ? 22.894 104.503 30.492 1.00 18.69 536 GLY A N 1
ATOM 4263 C CA . GLY A 1 536 ? 23.651 104.559 29.222 1.00 18.22 536 GLY A CA 1
ATOM 4264 C C . GLY A 1 536 ? 24.553 103.355 28.987 1.00 17.74 536 GLY A C 1
ATOM 4265 O O . GLY A 1 536 ? 25.164 103.234 27.921 1.00 17.79 536 GLY A O 1
ATOM 4266 N N . GLY A 1 537 ? 24.583 102.443 29.960 1.00 17.70 537 GLY A N 1
ATOM 4267 C CA . GLY A 1 537 ? 25.239 101.124 29.801 1.00 17.11 537 GLY A CA 1
ATOM 4268 C C . GLY A 1 537 ? 24.646 100.241 28.711 1.00 17.31 537 GLY A C 1
ATOM 4269 O O . GLY A 1 537 ? 23.565 100.511 28.166 1.00 18.18 537 GLY A O 1
ATOM 4270 N N . ALA A 1 538 ? 25.378 99.193 28.350 1.00 17.12 538 ALA A N 1
ATOM 4271 C CA . ALA A 1 538 ? 24.917 98.231 27.345 1.00 16.14 538 ALA A CA 1
ATOM 4272 C C . ALA A 1 538 ? 25.109 96.835 27.916 1.00 16.46 538 ALA A C 1
ATOM 4273 O O . ALA A 1 538 ? 26.191 96.512 28.405 1.00 16.23 538 ALA A O 1
ATOM 4275 N N . PHE A 1 539 ? 24.070 96.010 27.866 1.00 15.08 539 PHE A N 1
ATOM 4276 C CA . PHE A 1 539 ? 24.190 94.657 28.400 1.00 15.00 539 PHE A CA 1
ATOM 4277 C C . PHE A 1 539 ? 23.835 93.703 27.295 1.00 14.29 539 PHE A C 1
ATOM 4278 O O . PHE A 1 539 ? 22.753 93.824 26.713 1.00 14.50 539 PHE A O 1
ATOM 4286 N N . VAL A 1 540 ? 24.748 92.791 26.970 1.00 13.71 540 VAL A N 1
ATOM 4287 C CA . VAL A 1 540 ? 24.534 91.837 25.883 1.00 13.84 540 VAL A CA 1
ATOM 4288 C C . VAL A 1 540 ? 24.435 90.462 26.537 1.00 13.84 540 VAL A C 1
ATOM 4289 O O . VAL A 1 540 ? 25.386 90.027 27.183 1.00 13.91 540 VAL A O 1
ATOM 4293 N N . GLY A 1 541 ? 23.272 89.813 26.442 1.00 13.86 541 GLY A N 1
ATOM 4294 C CA . GLY A 1 541 ? 23.098 88.489 27.048 1.00 13.09 541 GLY A CA 1
ATOM 4295 C C . GLY A 1 541 ? 23.058 87.403 25.996 1.00 13.33 541 GLY A C 1
ATOM 4296 O O . GLY A 1 541 ? 22.341 87.537 24.992 1.00 14.13 541 GLY A O 1
ATOM 4297 N N . VAL A 1 542 ? 23.810 86.315 26.202 1.00 12.03 542 VAL A N 1
ATOM 4298 C CA . VAL A 1 542 ? 23.903 85.254 25.185 1.00 12.42 542 VAL A CA 1
ATOM 4299 C C . VAL A 1 542 ? 23.455 83.919 25.772 1.00 11.99 542 VAL A C 1
ATOM 4300 O O . VAL A 1 542 ? 23.943 83.525 26.840 1.00 12.68 542 VAL A O 1
ATOM 4304 N N . GLY A 1 543 ? 22.534 83.248 25.074 1.00 11.54 543 GLY A N 1
ATOM 4305 C CA . GLY A 1 543 ? 22.061 81.928 25.460 1.00 11.05 543 GLY A CA 1
ATOM 4306 C C . GLY A 1 543 ? 21.020 82.013 26.563 1.00 11.23 543 GLY A C 1
ATOM 4307 O O . GLY A 1 543 ? 19.854 82.280 26.282 1.00 11.13 543 GLY A O 1
ATOM 4308 N N . GLU A 1 544 ? 21.433 81.789 27.817 1.00 12.03 544 GLU A N 1
ATOM 4309 C CA . GLU A 1 544 ? 20.505 81.941 28.970 1.00 11.84 544 GLU A CA 1
ATOM 4310 C C . GLU A 1 544 ? 21.050 82.945 29.983 1.00 11.97 544 GLU A C 1
ATOM 4311 O O . GLU A 1 544 ? 21.301 82.621 31.130 1.00 12.54 544 GLU A O 1
ATOM 4317 N N . PRO A 1 545 ? 21.266 84.189 29.545 1.00 12.33 545 PRO A N 1
ATOM 4318 C CA . PRO A 1 545 ? 21.886 85.206 30.397 1.00 12.75 545 PRO A CA 1
ATOM 4319 C C . PRO A 1 545 ? 21.036 85.542 31.646 1.00 13.17 545 PRO A C 1
ATOM 4320 O O . PRO A 1 545 ? 19.803 85.538 31.580 1.00 14.43 545 PRO A O 1
ATOM 4324 N N . SER A 1 546 ? 21.700 85.797 32.780 1.00 12.99 546 SER A N 1
ATOM 4325 C CA . SER A 1 546 ? 21.017 86.187 34.033 1.00 12.71 546 SER A CA 1
ATOM 4326 C C . SER A 1 546 ? 19.935 85.190 34.493 1.00 13.20 546 SER A C 1
ATOM 4327 O O . SER A 1 546 ? 19.035 85.545 35.263 1.00 12.90 546 SER A O 1
ATOM 4330 N N . SER A 1 547 ? 20.039 83.948 34.024 1.00 13.18 547 SER A N 1
ATOM 4331 C CA . SER A 1 547 ? 19.019 82.921 34.328 1.00 12.82 547 SER A CA 1
ATOM 4332 C C . SER A 1 547 ? 19.131 82.409 35.777 1.00 13.92 547 SER A C 1
ATOM 4333 O O . SER A 1 547 ? 20.247 82.171 36.299 1.00 13.94 547 SER A O 1
ATOM 4336 N N . ALA A 1 548 ? 17.985 82.258 36.437 1.00 14.53 548 ALA A N 1
ATOM 4337 C CA . ALA A 1 548 ? 17.947 81.689 37.784 1.00 15.94 548 ALA A CA 1
ATOM 4338 C C . ALA A 1 548 ? 16.715 80.795 37.840 1.00 16.36 548 ALA A C 1
ATOM 4339 O O . ALA A 1 548 ? 15.595 81.278 37.729 1.00 17.44 548 ALA A O 1
ATOM 4341 N N . PRO A 1 549 ? 16.919 79.483 37.987 1.00 16.36 549 PRO A N 1
ATOM 4342 C CA . PRO A 1 549 ? 15.770 78.605 37.876 1.00 16.82 549 PRO A CA 1
ATOM 4343 C C . PRO A 1 549 ? 14.908 78.633 39.139 1.00 17.73 549 PRO A C 1
ATOM 4344 O O . PRO A 1 549 ? 15.447 78.744 40.244 1.00 17.40 549 PRO A O 1
ATOM 4348 N N . ARG A 1 550 ? 13.588 78.554 38.946 1.00 18.32 550 ARG A N 1
ATOM 4349 C CA . ARG A 1 550 ? 12.606 78.431 40.028 1.00 19.97 550 ARG A CA 1
ATOM 4350 C C . ARG A 1 550 ? 12.708 79.516 41.109 1.00 20.38 550 ARG A C 1
ATOM 4351 O O . ARG A 1 550 ? 12.363 79.287 42.262 1.00 22.69 550 ARG A O 1
ATOM 4359 N N . PHE A 1 551 ? 13.215 80.685 40.754 1.00 18.66 551 PHE A N 1
ATOM 4360 C CA . PHE A 1 551 ? 13.205 81.793 41.690 1.00 18.23 551 PHE A CA 1
ATOM 4361 C C . PHE A 1 551 ? 11.888 82.569 41.537 1.00 17.99 551 PHE A C 1
ATOM 4362 O O . PHE A 1 551 ? 11.226 82.907 42.534 1.00 19.95 551 PHE A O 1
ATOM 4370 N N . GLN A 1 552 ? 11.528 82.875 40.289 1.00 17.56 552 GLN A N 1
ATOM 4371 C CA . GLN A 1 552 ? 10.259 83.567 39.969 1.00 17.05 552 GLN A CA 1
ATOM 4372 C C . GLN A 1 552 ? 9.504 82.705 38.968 1.00 16.73 552 GLN A C 1
ATOM 4373 O O . GLN A 1 552 ? 10.073 82.342 37.940 1.00 16.70 552 GLN A O 1
ATOM 4379 N N . THR A 1 553 ? 8.223 82.421 39.207 1.00 15.07 553 THR A N 1
ATOM 4380 C CA . THR A 1 553 ? 7.492 81.558 38.276 1.00 16.07 553 THR A CA 1
ATOM 4381 C C . THR A 1 553 ? 7.453 82.150 36.873 1.00 16.28 553 THR A C 1
ATOM 4382 O O . THR A 1 553 ? 7.574 81.423 35.874 1.00 15.90 553 THR A O 1
ATOM 4386 N N . GLY A 1 554 ? 7.338 83.469 36.813 1.00 15.59 554 GLY A N 1
ATOM 4387 C CA . GLY A 1 554 ? 7.070 84.155 35.547 1.00 17.46 554 GLY A CA 1
ATOM 4388 C C . GLY A 1 554 ? 8.274 84.775 34.867 1.00 18.18 554 GLY A C 1
ATOM 4389 O O . GLY A 1 554 ? 8.115 85.450 33.852 1.00 19.18 554 GLY A O 1
ATOM 4390 N N . ARG A 1 555 ? 9.476 84.561 35.404 1.00 17.18 555 ARG A N 1
ATOM 4391 C CA . ARG A 1 555 ? 10.664 85.251 34.886 1.00 17.35 555 ARG A CA 1
ATOM 4392 C C . ARG A 1 555 ? 11.878 84.339 35.084 1.00 16.38 555 ARG A C 1
ATOM 4393 O O . ARG A 1 555 ? 12.226 84.025 36.217 1.00 15.98 555 ARG A O 1
ATOM 4401 N N . PHE A 1 556 ? 12.504 83.894 33.986 1.00 14.31 556 PHE A N 1
ATOM 4402 C CA . PHE A 1 556 ? 13.645 82.970 34.054 1.00 13.54 556 PHE A CA 1
ATOM 4403 C C . PHE A 1 556 ? 14.968 83.752 33.945 1.00 13.45 556 PHE A C 1
ATOM 4404 O O . PHE A 1 556 ? 15.811 83.725 34.868 1.00 13.72 556 PHE A O 1
ATOM 4412 N N . PHE A 1 557 ? 15.126 84.498 32.850 1.00 12.96 557 PHE A N 1
ATOM 4413 C CA . PHE A 1 557 ? 16.209 85.483 32.740 1.00 13.12 557 PHE A CA 1
ATOM 4414 C C . PHE A 1 557 ? 15.855 86.622 33.704 1.00 14.12 557 PHE A C 1
ATOM 4415 O O . PHE A 1 557 ? 14.868 87.350 33.482 1.00 14.07 557 PHE A O 1
ATOM 4423 N N . GLN A 1 558 ? 16.635 86.793 34.774 1.00 14.50 558 GLN A N 1
ATOM 4424 C CA . GLN A 1 558 ? 16.286 87.824 35.757 1.00 14.90 558 GLN A CA 1
ATOM 4425 C C . GLN A 1 558 ? 16.355 89.232 35.143 1.00 15.02 558 GLN A C 1
ATOM 4426 O O . GLN A 1 558 ? 15.611 90.119 35.545 1.00 14.86 558 GLN A O 1
ATOM 4432 N N . LEU A 1 559 ? 17.203 89.409 34.135 1.00 14.15 559 LEU A N 1
ATOM 4433 C CA . LEU A 1 559 ? 17.255 90.688 33.385 1.00 14.44 559 LEU A CA 1
ATOM 4434 C C . LEU A 1 559 ? 16.502 90.636 32.056 1.00 14.10 559 LEU A C 1
ATOM 4435 O O . LEU A 1 559 ? 16.882 91.308 31.085 1.00 13.44 559 LEU A O 1
ATOM 4440 N N . ALA A 1 560 ? 15.420 89.853 31.994 1.00 13.83 560 ALA A N 1
ATOM 4441 C CA . ALA A 1 560 ? 14.618 89.809 30.764 1.00 14.42 560 ALA A CA 1
ATOM 4442 C C . ALA A 1 560 ? 14.158 91.218 30.379 1.00 15.12 560 ALA A C 1
ATOM 4443 O O . ALA A 1 560 ? 13.984 91.503 29.202 1.00 16.66 560 ALA A O 1
ATOM 4445 N N . ASP A 1 561 ? 13.896 92.066 31.378 1.00 15.52 561 ASP A N 1
ATOM 4446 C CA . ASP A 1 561 ? 13.401 93.428 31.122 1.00 16.29 561 ASP A CA 1
ATOM 4447 C C . ASP A 1 561 ? 14.437 94.228 30.344 1.00 16.09 561 ASP A C 1
ATOM 4448 O O . ASP A 1 561 ? 14.093 95.040 29.480 1.00 15.71 561 ASP A O 1
ATOM 4453 N N . VAL A 1 562 ? 15.709 93.954 30.626 1.00 15.73 562 VAL A N 1
ATOM 4454 C CA . VAL A 1 562 ? 16.789 94.693 29.991 1.00 14.70 562 VAL A CA 1
ATOM 4455 C C . VAL A 1 562 ? 16.920 94.296 28.533 1.00 15.64 562 VAL A C 1
ATOM 4456 O O . VAL A 1 562 ? 16.934 95.160 27.642 1.00 15.61 562 VAL A O 1
ATOM 4460 N N . ILE A 1 563 ? 16.986 92.988 28.273 1.00 14.94 563 ILE A N 1
ATOM 4461 C CA . ILE A 1 563 ? 17.288 92.525 26.922 1.00 15.38 563 ILE A CA 1
ATOM 4462 C C . ILE A 1 563 ? 16.043 92.301 26.077 1.00 15.30 563 ILE A C 1
ATOM 4463 O O . ILE A 1 563 ? 16.140 92.014 24.870 1.00 15.88 563 ILE A O 1
ATOM 4468 N N . GLY A 1 564 ? 14.887 92.423 26.719 1.00 14.79 564 GLY A N 1
ATOM 4469 C CA . GLY A 1 564 ? 13.583 92.317 26.040 1.00 14.48 564 GLY A CA 1
ATOM 4470 C C . GLY A 1 564 ? 13.097 90.909 25.734 1.00 14.32 564 GLY A C 1
ATOM 4471 O O . GLY A 1 564 ? 12.119 90.747 25.002 1.00 13.89 564 GLY A O 1
ATOM 4472 N N . VAL A 1 565 ? 13.797 89.891 26.251 1.00 12.98 565 VAL A N 1
ATOM 4473 C CA . VAL A 1 565 ? 13.535 88.506 25.885 1.00 12.44 565 VAL A CA 1
ATOM 4474 C C . VAL A 1 565 ? 13.574 87.639 27.148 1.00 12.63 565 VAL A C 1
ATOM 4475 O O . VAL A 1 565 ? 14.429 87.865 28.008 1.00 11.66 565 VAL A O 1
ATOM 4479 N N . ASP A 1 566 ? 12.650 86.685 27.267 1.00 11.85 566 ASP A N 1
ATOM 4480 C CA . ASP A 1 566 ? 12.781 85.644 28.310 1.00 12.19 566 ASP A CA 1
ATOM 4481 C C . ASP A 1 566 ? 12.635 84.288 27.642 1.00 11.99 566 ASP A C 1
ATOM 4482 O O . ASP A 1 566 ? 12.300 84.209 26.438 1.00 11.96 566 ASP A O 1
ATOM 4487 N N . GLU A 1 567 ? 12.920 83.225 28.404 1.00 11.70 567 GLU A N 1
ATOM 4488 C CA . GLU A 1 567 ? 12.710 81.853 27.936 1.00 11.70 567 GLU A CA 1
ATOM 4489 C C . GLU A 1 567 ? 11.507 81.239 28.649 1.00 12.17 567 GLU A C 1
ATOM 4490 O O . GLU A 1 567 ? 11.451 81.196 29.901 1.00 11.76 567 GLU A O 1
ATOM 4496 N N . GLU A 1 568 ? 10.560 80.749 27.856 1.00 12.00 568 GLU A N 1
ATOM 4497 C CA . GLU A 1 568 ? 9.423 80.026 28.386 1.00 12.65 568 GLU A CA 1
ATOM 4498 C C . GLU A 1 568 ? 9.941 78.711 28.997 1.00 12.96 568 GLU A C 1
ATOM 4499 O O . GLU A 1 568 ? 10.758 77.985 28.380 1.00 11.32 568 GLU A O 1
ATOM 4505 N N . ARG A 1 569 ? 9.468 78.419 30.213 1.00 11.59 569 ARG A N 1
ATOM 4506 C CA . ARG A 1 569 ? 9.934 77.223 30.926 1.00 12.47 569 ARG A CA 1
ATOM 4507 C C . ARG A 1 569 ? 8.801 76.247 31.214 1.00 12.53 569 ARG A C 1
ATOM 4508 O O . ARG A 1 569 ? 8.893 75.389 32.131 1.00 11.94 569 ARG A O 1
ATOM 4516 N N . TYR A 1 570 ? 7.738 76.375 30.410 1.00 12.53 570 TYR A N 1
ATOM 4517 C CA . TYR A 1 570 ? 6.523 75.527 30.470 1.00 13.97 570 TYR A CA 1
ATOM 4518 C C . TYR A 1 570 ? 5.620 75.810 31.673 1.00 13.94 570 TYR A C 1
ATOM 4519 O O . TYR A 1 570 ? 4.692 75.045 31.932 1.00 15.40 570 TYR A O 1
ATOM 4528 N N . GLN A 1 571 ? 5.893 76.919 32.379 1.00 13.46 571 GLN A N 1
ATOM 4529 C CA . GLN A 1 571 ? 5.083 77.395 33.499 1.00 13.50 571 GLN A CA 1
ATOM 4530 C C . GLN A 1 571 ? 4.104 78.478 33.064 1.00 13.24 571 GLN A C 1
ATOM 4531 O O . GLN A 1 571 ? 3.121 78.741 33.771 1.00 13.79 571 GLN A O 1
ATOM 4537 N N . THR A 1 572 ? 4.376 79.103 31.916 1.00 12.62 572 THR A N 1
ATOM 4538 C CA . THR A 1 572 ? 3.594 80.274 31.492 1.00 12.56 572 THR A CA 1
ATOM 4539 C C . THR A 1 572 ? 2.893 80.023 30.130 1.00 12.45 572 THR A C 1
ATOM 4540 O O . THR A 1 572 ? 2.628 80.970 29.392 1.00 11.56 572 THR A O 1
ATOM 4544 N N . LEU A 1 573 ? 2.541 78.767 29.834 1.00 11.12 573 LEU A N 1
ATOM 4545 C CA . LEU A 1 573 ? 1.880 78.420 28.561 1.00 12.54 573 LEU A CA 1
ATOM 4546 C C . LEU A 1 573 ? 0.477 78.989 28.428 1.00 12.95 573 LEU A C 1
ATOM 4547 O O . LEU A 1 573 ? -0.023 79.156 27.314 1.00 13.96 573 LEU A O 1
ATOM 4552 N N . SER A 1 574 ? -0.160 79.282 29.560 1.00 12.56 574 SER A N 1
ATOM 4553 C CA . SER A 1 574 ? -1.470 79.947 29.511 1.00 13.47 574 SER A CA 1
ATOM 4554 C C . SER A 1 574 ? -1.419 81.389 28.971 1.00 12.87 574 SER A C 1
ATOM 4555 O O . SER A 1 574 ? -2.445 81.910 28.494 1.00 13.92 574 SER A O 1
ATOM 4558 N N . VAL A 1 575 ? -0.234 82.009 29.023 1.00 12.08 575 VAL A N 1
ATOM 4559 C CA . VAL A 1 575 ? -0.056 83.407 28.639 1.00 12.96 575 VAL A CA 1
ATOM 4560 C C . VAL A 1 575 ? 0.331 83.461 27.159 1.00 13.52 575 VAL A C 1
ATOM 4561 O O . VAL A 1 575 ? 1.401 82.980 26.789 1.00 12.73 575 VAL A O 1
ATOM 4565 N N . ASP A 1 576 ? -0.548 84.034 26.328 1.00 13.69 576 ASP A N 1
ATOM 4566 C CA . ASP A 1 576 ? -0.303 84.128 24.900 1.00 13.31 576 ASP A CA 1
ATOM 4567 C C . ASP A 1 576 ? 0.912 85.029 24.733 1.00 14.29 576 ASP A C 1
ATOM 4568 O O . ASP A 1 576 ? 1.018 86.066 25.423 1.00 14.11 576 ASP A O 1
ATOM 4573 N N . LYS A 1 577 ? 1.829 84.626 23.846 1.00 13.98 577 LYS A N 1
ATOM 4574 C CA . LYS A 1 577 ? 3.009 85.465 23.542 1.00 15.01 577 LYS A CA 1
ATOM 4575 C C . LYS A 1 577 ? 2.774 86.149 22.204 1.00 14.43 577 LYS A C 1
ATOM 4576 O O . LYS A 1 577 ? 2.410 85.471 21.242 1.00 14.52 577 LYS A O 1
ATOM 4582 N N . TYR A 1 578 ? 2.934 87.475 22.161 1.00 14.04 578 TYR A N 1
ATOM 4583 C CA . TYR A 1 578 ? 2.768 88.245 20.922 1.00 14.52 578 TYR A CA 1
ATOM 4584 C C . TYR A 1 578 ? 4.096 88.807 20.423 1.00 14.83 578 TYR A C 1
ATOM 4585 O O . TYR A 1 578 ? 4.744 89.599 21.114 1.00 14.14 578 TYR A O 1
ATOM 4594 N N . PHE A 1 579 ? 4.483 88.391 19.219 1.00 14.71 579 PHE A N 1
ATOM 4595 C CA . PHE A 1 579 ? 5.765 88.801 18.647 1.00 15.27 579 PHE A CA 1
ATOM 4596 C C . PHE A 1 579 ? 5.536 90.013 17.716 1.00 15.44 579 PHE A C 1
ATOM 4597 O O . PHE A 1 579 ? 4.694 89.942 16.823 1.00 16.25 579 PHE A O 1
ATOM 4605 N N . PRO A 1 580 ? 6.247 91.131 17.946 1.00 15.93 580 PRO A N 1
ATOM 4606 C CA . PRO A 1 580 ? 6.190 92.242 16.999 1.00 16.33 580 PRO A CA 1
ATOM 4607 C C . PRO A 1 580 ? 6.886 91.843 15.694 1.00 16.72 580 PRO A C 1
ATOM 4608 O O . PRO A 1 580 ? 7.756 90.951 15.702 1.00 16.01 580 PRO A O 1
ATOM 4612 N N . PRO A 1 581 ? 6.507 92.485 14.564 1.00 16.46 581 PRO A N 1
ATOM 4613 C CA . PRO A 1 581 ? 7.175 92.182 13.304 1.00 16.51 581 PRO A CA 1
ATOM 4614 C C . PRO A 1 581 ? 8.682 92.406 13.393 1.00 15.94 581 PRO A C 1
ATOM 4615 O O . PRO A 1 581 ? 9.149 93.349 14.042 1.00 16.13 581 PRO A O 1
ATOM 4619 N N . VAL A 1 582 ? 9.412 91.490 12.770 1.00 16.65 582 VAL A N 1
ATOM 4620 C CA . VAL A 1 582 ? 10.864 91.531 12.725 1.00 17.87 582 VAL A CA 1
ATOM 4621 C C . VAL A 1 582 ? 11.281 92.729 11.877 1.00 18.88 582 VAL A C 1
ATOM 4622 O O . VAL A 1 582 ? 10.551 93.135 10.969 1.00 19.60 582 VAL A O 1
ATOM 4626 N N . VAL A 1 583 ? 12.404 93.337 12.236 1.00 19.64 583 VAL A N 1
ATOM 4627 C CA . VAL A 1 583 ? 12.950 94.482 11.507 1.00 19.76 583 VAL A CA 1
ATOM 4628 C C . VAL A 1 583 ? 14.153 93.931 10.753 1.00 21.37 583 VAL A C 1
ATOM 4629 O O . VAL A 1 583 ? 15.240 93.811 11.323 1.00 20.88 583 VAL A O 1
ATOM 4633 N N . PRO A 1 584 ? 13.958 93.588 9.469 1.00 22.06 584 PRO A N 1
ATOM 4634 C CA . PRO A 1 584 ? 15.002 92.924 8.687 1.00 23.19 584 PRO A CA 1
ATOM 4635 C C . PRO A 1 584 ? 16.128 93.859 8.236 1.00 23.85 584 PRO A C 1
ATOM 4636 O O . PRO A 1 584 ? 17.207 93.387 7.830 1.00 25.08 584 PRO A O 1
ATOM 4640 N N . ASP A 1 585 ? 15.878 95.158 8.293 1.00 23.93 585 ASP A N 1
ATOM 4641 C CA . ASP A 1 585 ? 16.848 96.120 7.818 1.00 25.62 585 ASP A CA 1
ATOM 4642 C C . ASP A 1 585 ? 17.230 96.954 9.014 1.00 24.20 585 ASP A C 1
ATOM 4643 O O . ASP A 1 585 ? 16.487 97.841 9.440 1.00 25.58 585 ASP A O 1
ATOM 4648 N N . HIS A 1 586 ? 18.361 96.601 9.617 1.00 22.50 586 HIS A N 1
ATOM 4649 C CA . HIS A 1 586 ? 18.771 97.199 10.870 1.00 20.48 586 HIS A CA 1
ATOM 4650 C C . HIS A 1 586 ? 20.284 97.276 10.917 1.00 19.65 586 HIS A C 1
ATOM 4651 O O . HIS A 1 586 ? 20.948 96.436 10.344 1.00 18.95 586 HIS A O 1
ATOM 4658 N N . PHE A 1 587 ? 20.812 98.248 11.647 1.00 19.05 587 PHE A N 1
ATOM 4659 C CA . PHE A 1 587 ? 22.261 98.378 11.812 1.00 19.91 587 PHE A CA 1
ATOM 4660 C C . PHE A 1 587 ? 22.943 97.061 12.171 1.00 19.58 587 PHE A C 1
ATOM 4661 O O . PHE A 1 587 ? 23.982 96.704 11.602 1.00 19.90 587 PHE A O 1
ATOM 4669 N N . ILE A 1 588 ? 22.377 96.337 13.134 1.00 19.08 588 ILE A N 1
ATOM 4670 C CA . ILE A 1 588 ? 23.072 95.139 13.644 1.00 17.68 588 ILE A CA 1
ATOM 4671 C C . ILE A 1 588 ? 23.258 94.082 12.571 1.00 18.58 588 ILE A C 1
ATOM 4672 O O . ILE A 1 588 ? 24.330 93.435 12.481 1.00 18.27 588 ILE A O 1
ATOM 4677 N N . THR A 1 589 ? 22.239 93.927 11.732 1.00 17.77 589 THR A N 1
ATOM 4678 C CA . THR A 1 589 ? 22.225 92.849 10.759 1.00 18.91 589 THR A CA 1
ATOM 4679 C C . THR A 1 589 ? 22.592 93.344 9.352 1.00 18.99 589 THR A C 1
ATOM 4680 O O . THR A 1 589 ? 22.471 92.596 8.390 1.00 18.99 589 THR A O 1
ATOM 4684 N N . ALA A 1 590 ? 23.077 94.584 9.277 1.00 20.63 590 ALA A N 1
ATOM 4685 C CA . ALA A 1 590 ? 23.371 95.250 8.001 1.00 21.21 590 ALA A CA 1
ATOM 4686 C C . ALA A 1 590 ? 24.295 94.443 7.082 1.00 22.23 590 ALA A C 1
ATOM 4687 O O . ALA A 1 590 ? 24.165 94.518 5.857 1.00 22.84 590 ALA A O 1
ATOM 4689 N N . ASP A 1 591 ? 25.221 93.675 7.670 1.00 22.08 591 ASP A N 1
ATOM 4690 C CA . ASP A 1 591 ? 26.231 92.937 6.905 1.00 22.02 591 ASP A CA 1
ATOM 4691 C C . ASP A 1 591 ? 25.849 91.504 6.592 1.00 22.57 591 ASP A C 1
ATOM 4692 O O . ASP A 1 591 ? 26.589 90.785 5.888 1.00 21.93 591 ASP A O 1
ATOM 4697 N N . VAL A 1 592 ? 24.676 91.084 7.084 1.00 22.28 592 VAL A N 1
ATOM 4698 C CA . VAL A 1 592 ? 24.202 89.747 6.822 1.00 22.95 592 VAL A CA 1
ATOM 4699 C C . VAL A 1 592 ? 23.664 89.675 5.393 1.00 24.33 592 VAL A C 1
ATOM 4700 O O . VAL A 1 592 ? 22.792 90.446 5.024 1.00 23.50 592 VAL A O 1
ATOM 4704 N N . PRO A 1 593 ? 24.198 88.756 4.583 1.00 26.09 593 PRO A N 1
ATOM 4705 C CA . PRO A 1 593 ? 23.578 88.585 3.274 1.00 28.05 593 PRO A CA 1
ATOM 4706 C C . PRO A 1 593 ? 22.407 87.603 3.391 1.00 29.49 593 PRO A C 1
ATOM 4707 O O . PRO A 1 593 ? 22.564 86.527 3.960 1.00 31.27 593 PRO A O 1
ATOM 4711 N N . VAL A 1 594 ? 21.237 87.969 2.892 1.00 31.09 594 VAL A N 1
ATOM 4712 C CA . VAL A 1 594 ? 20.120 87.003 2.811 1.00 31.58 594 VAL A CA 1
ATOM 4713 C C . VAL A 1 594 ? 19.847 86.680 1.333 1.00 31.53 594 VAL A C 1
ATOM 4714 O O . VAL A 1 594 ? 19.751 87.587 0.517 1.00 32.02 594 VAL A O 1
ATOM 4718 N N . ASP A 1 595 ? 19.756 85.390 0.995 1.00 31.65 595 ASP A N 1
ATOM 4719 C CA . ASP A 1 595 ? 19.401 84.970 -0.360 1.00 30.57 595 ASP A CA 1
ATOM 4720 C C . ASP A 1 595 ? 18.091 85.674 -0.759 1.00 29.23 595 ASP A C 1
ATOM 4721 O O . ASP A 1 595 ? 17.111 85.618 -0.007 1.00 28.49 595 ASP A O 1
ATOM 4726 N N . PRO A 1 596 ? 18.059 86.346 -1.933 1.00 27.81 596 PRO A N 1
ATOM 4727 C CA . PRO A 1 596 ? 16.807 86.996 -2.353 1.00 26.53 596 PRO A CA 1
ATOM 4728 C C . PRO A 1 596 ? 15.586 86.067 -2.305 1.00 25.26 596 PRO A C 1
ATOM 4729 O O . PRO A 1 596 ? 14.514 86.488 -1.862 1.00 25.04 596 PRO A O 1
ATOM 4733 N N . ALA A 1 597 ? 15.754 84.815 -2.725 1.00 23.92 597 ALA A N 1
ATOM 4734 C CA . ALA A 1 597 ? 14.649 83.859 -2.704 1.00 22.74 597 ALA A CA 1
ATOM 4735 C C . ALA A 1 597 ? 14.229 83.515 -1.266 1.00 21.66 597 ALA A C 1
ATOM 4736 O O . ALA A 1 597 ? 13.052 83.340 -0.985 1.00 20.57 597 ALA A O 1
ATOM 4738 N N . ALA A 1 598 ? 15.192 83.404 -0.358 1.00 21.16 598 ALA A N 1
ATOM 4739 C CA . ALA A 1 598 ? 14.855 83.157 1.048 1.00 20.58 598 ALA A CA 1
ATOM 4740 C C . ALA A 1 598 ? 14.069 84.343 1.632 1.00 20.64 598 ALA A C 1
ATOM 4741 O O . ALA A 1 598 ? 13.065 84.144 2.329 1.00 20.28 598 ALA A O 1
ATOM 4743 N N . ARG A 1 599 ? 14.507 85.564 1.327 1.00 20.82 599 ARG A N 1
ATOM 4744 C CA . ARG A 1 599 ? 13.819 86.752 1.840 1.00 22.37 599 ARG A CA 1
ATOM 4745 C C . ARG A 1 599 ? 12.406 86.909 1.288 1.00 22.68 599 ARG A C 1
ATOM 4746 O O . ARG A 1 599 ? 11.482 87.324 2.001 1.00 22.59 599 ARG A O 1
ATOM 4754 N N . GLU A 1 600 ? 12.249 86.599 0.008 1.00 22.83 600 GLU A N 1
ATOM 4755 C CA . GLU A 1 600 ? 10.938 86.586 -0.614 1.00 24.24 600 GLU A CA 1
ATOM 4756 C C . GLU A 1 600 ? 10.024 85.559 0.046 1.00 23.63 600 GLU A C 1
ATOM 4757 O O . GLU A 1 600 ? 8.882 85.867 0.347 1.00 23.99 600 GLU A O 1
ATOM 4763 N N . ALA A 1 601 ? 10.523 84.340 0.255 1.00 22.53 601 ALA A N 1
ATOM 4764 C CA . ALA A 1 601 ? 9.703 83.293 0.852 1.00 22.61 601 ALA A CA 1
ATOM 4765 C C . ALA A 1 601 ? 9.223 83.756 2.239 1.00 22.29 601 ALA A C 1
ATOM 4766 O O . ALA A 1 601 ? 8.048 83.575 2.590 1.00 21.63 601 ALA A O 1
ATOM 4768 N N . TRP A 1 602 ? 10.127 84.376 3.001 1.00 21.99 602 TRP A N 1
ATOM 4769 C CA . TRP A 1 602 ? 9.812 84.869 4.347 1.00 21.80 602 TRP A CA 1
ATOM 4770 C C . TRP A 1 602 ? 8.752 85.967 4.285 1.00 22.68 602 TRP A C 1
ATOM 4771 O O . TRP A 1 602 ? 7.772 85.949 5.049 1.00 21.64 602 TRP A O 1
ATOM 4782 N N . GLU A 1 603 ? 8.941 86.907 3.358 1.00 23.20 603 GLU A N 1
ATOM 4783 C CA . GLU A 1 603 ? 7.961 87.980 3.150 1.00 25.26 603 GLU A CA 1
ATOM 4784 C C . GLU A 1 603 ? 6.608 87.419 2.743 1.00 24.84 603 GLU A C 1
ATOM 4785 O O . GLU A 1 603 ? 5.583 87.848 3.285 1.00 26.04 603 GLU A O 1
ATOM 4791 N N . GLN A 1 604 ? 6.595 86.425 1.854 1.00 24.88 604 GLN A N 1
ATOM 4792 C CA . GLN A 1 604 ? 5.329 85.937 1.302 1.00 25.46 604 GLN A CA 1
ATOM 4793 C C . GLN A 1 604 ? 4.491 85.128 2.282 1.00 24.73 604 GLN A C 1
ATOM 4794 O O . GLN A 1 604 ? 3.251 85.228 2.271 1.00 23.74 604 GLN A O 1
ATOM 4800 N N . ALA A 1 605 ? 5.155 84.352 3.132 1.00 23.06 605 ALA A N 1
ATOM 4801 C CA . ALA A 1 605 ? 4.437 83.489 4.063 1.00 23.36 605 ALA A CA 1
ATOM 4802 C C . ALA A 1 605 ? 3.749 84.238 5.209 1.00 23.07 605 ALA A C 1
ATOM 4803 O O . ALA A 1 605 ? 2.795 83.720 5.794 1.00 24.36 605 ALA A O 1
ATOM 4805 N N . GLY A 1 606 ? 4.232 85.440 5.518 1.00 22.19 606 GLY A N 1
ATOM 4806 C CA . GLY A 1 606 ? 3.651 86.302 6.565 1.00 20.95 606 GLY A CA 1
ATOM 4807 C C . GLY A 1 606 ? 3.811 85.797 8.000 1.00 19.91 606 GLY A C 1
ATOM 4808 O O . GLY A 1 606 ? 4.565 84.852 8.257 1.00 19.30 606 GLY A O 1
ATOM 4809 N N . TYR A 1 607 ? 3.077 86.433 8.913 1.00 19.46 607 TYR A N 1
ATOM 4810 C CA . TYR A 1 607 ? 3.130 86.173 10.353 1.00 18.25 607 TYR A CA 1
ATOM 4811 C C . TYR A 1 607 ? 1.865 85.441 10.806 1.00 18.10 607 TYR A C 1
ATOM 4812 O O . TYR A 1 607 ? 0.766 85.721 10.320 1.00 17.16 607 TYR A O 1
ATOM 4821 N N . ARG A 1 608 ? 2.003 84.526 11.761 1.00 17.50 608 ARG A N 1
ATOM 4822 C CA . ARG A 1 608 ? 0.823 83.914 12.379 1.00 16.91 608 ARG A CA 1
ATOM 4823 C C . ARG A 1 608 ? -0.155 84.945 12.938 1.00 16.59 608 ARG A C 1
ATOM 4824 O O . ARG A 1 608 ? 0.239 85.891 13.616 1.00 16.47 608 ARG A O 1
ATOM 4832 N N . ILE A 1 609 ? -1.438 84.748 12.666 1.00 17.04 609 ILE A N 1
ATOM 4833 C CA . ILE A 1 609 ? -2.465 85.595 13.273 1.00 18.19 609 ILE A CA 1
ATOM 4834 C C . ILE A 1 609 ? -2.747 85.001 14.669 1.00 17.42 609 ILE A C 1
ATOM 4835 O O . ILE A 1 609 ? -2.539 83.791 14.890 1.00 18.03 609 ILE A O 1
ATOM 4840 N N . PRO A 1 610 ? -3.210 85.830 15.615 1.00 17.56 610 PRO A N 1
ATOM 4841 C CA . PRO A 1 610 ? -3.524 85.279 16.940 1.00 17.00 610 PRO A CA 1
ATOM 4842 C C . PRO A 1 610 ? -4.472 84.105 16.905 1.00 17.05 610 PRO A C 1
ATOM 4843 O O . PRO A 1 610 ? -5.448 84.090 16.141 1.00 14.83 610 PRO A O 1
ATOM 4847 N N . LEU A 1 611 ? -4.161 83.107 17.726 1.00 15.75 611 LEU A N 1
ATOM 4848 C CA . LEU A 1 611 ? -4.985 81.906 17.806 1.00 15.76 611 LEU A CA 1
ATOM 4849 C C . LEU A 1 611 ? -4.966 81.499 19.259 1.00 15.31 611 LEU A C 1
ATOM 4850 O O . LEU A 1 611 ? -3.900 81.574 19.896 1.00 13.85 611 LEU A O 1
ATOM 4855 N N . SER A 1 612 ? -6.119 81.052 19.774 1.00 14.37 612 SER A N 1
ATOM 4856 C CA . SER A 1 612 ? -6.203 80.722 21.213 1.00 14.63 612 SER A CA 1
ATOM 4857 C C . SER A 1 612 ? -5.079 79.779 21.685 1.00 14.01 612 SER A C 1
ATOM 4858 O O . SER A 1 612 ? -4.803 78.708 21.089 1.00 13.27 612 SER A O 1
ATOM 4861 N N . GLY A 1 613 ? -4.425 80.197 22.756 1.00 13.86 613 GLY A N 1
ATOM 4862 C CA . GLY A 1 613 ? -3.372 79.389 23.368 1.00 15.27 613 GLY A CA 1
ATOM 4863 C C . GLY A 1 613 ? -2.099 79.269 22.536 1.00 16.61 613 GLY A C 1
ATOM 4864 O O . GLY A 1 613 ? -1.238 78.431 22.851 1.00 17.94 613 GLY A O 1
ATOM 4865 N N . CYS A 1 614 ? -1.958 80.100 21.503 1.00 16.10 614 CYS A N 1
ATOM 4866 C CA . CYS A 1 614 ? -0.838 79.980 20.547 1.00 16.67 614 CYS A CA 1
ATOM 4867 C C . CYS A 1 614 ? -0.175 81.337 20.271 1.00 16.70 614 CYS A C 1
ATOM 4868 O O . CYS A 1 614 ? 0.778 81.433 19.489 1.00 17.65 614 CYS A O 1
ATOM 4871 N N . GLY A 1 615 ? -0.666 82.383 20.925 1.00 16.78 615 GLY A N 1
ATOM 4872 C CA . GLY A 1 615 ? -0.155 83.730 20.712 1.00 16.31 615 GLY A CA 1
ATOM 4873 C C . GLY A 1 615 ? -0.258 84.121 19.244 1.00 15.87 615 GLY A C 1
ATOM 4874 O O . GLY A 1 615 ? -1.143 83.658 18.535 1.00 15.81 615 GLY A O 1
ATOM 4875 N N . GLY A 1 616 ? 0.660 84.968 18.781 1.00 15.85 616 GLY A N 1
ATOM 4876 C CA . GLY A 1 616 ? 0.625 85.407 17.378 1.00 15.51 616 GLY A CA 1
ATOM 4877 C C . GLY A 1 616 ? 1.851 86.230 17.014 1.00 14.99 616 GLY A C 1
ATOM 4878 O O . GLY A 1 616 ? 2.640 86.606 17.874 1.00 14.55 616 GLY A O 1
ATOM 4879 N N . GLY A 1 617 ? 2.029 86.494 15.730 1.00 15.04 617 GLY A N 1
ATOM 4880 C CA . GLY A 1 617 ? 3.129 87.363 15.325 1.00 15.04 617 GLY A CA 1
ATOM 4881 C C . GLY A 1 617 ? 4.381 86.625 14.881 1.00 14.72 617 GLY A C 1
ATOM 4882 O O . GLY A 1 617 ? 5.288 87.240 14.313 1.00 15.63 617 GLY A O 1
ATOM 4883 N N . GLN A 1 618 ? 4.453 85.316 15.121 1.00 14.73 618 GLN A N 1
ATOM 4884 C CA . GLN A 1 618 ? 5.633 84.536 14.719 1.00 14.60 618 GLN A CA 1
ATOM 4885 C C . GLN A 1 618 ? 5.655 84.349 13.196 1.00 15.22 618 GLN A C 1
ATOM 4886 O O . GLN A 1 618 ? 4.650 83.983 12.591 1.00 16.27 618 GLN A O 1
ATOM 4892 N N . SER A 1 619 ? 6.789 84.595 12.563 1.00 15.29 619 SER A N 1
ATOM 4893 C CA . SER A 1 619 ? 6.887 84.299 11.134 1.00 14.88 619 SER A CA 1
ATOM 4894 C C . SER A 1 619 ? 6.638 82.838 10.804 1.00 15.95 619 SER A C 1
ATOM 4895 O O . SER A 1 619 ? 7.106 81.910 11.488 1.00 14.93 619 SER A O 1
ATOM 4898 N N . ILE A 1 620 ? 5.867 82.632 9.745 1.00 15.79 620 ILE A N 1
ATOM 4899 C CA . ILE A 1 620 ? 5.500 81.293 9.329 1.00 16.97 620 ILE A CA 1
ATOM 4900 C C . ILE A 1 620 ? 6.674 80.582 8.651 1.00 16.80 620 ILE A C 1
ATOM 4901 O O . ILE A 1 620 ? 6.843 79.373 8.787 1.00 16.99 620 ILE A O 1
ATOM 4906 N N . LYS A 1 621 ? 7.510 81.354 7.977 1.00 17.64 621 LYS A N 1
ATOM 4907 C CA . LYS A 1 621 ? 8.768 80.859 7.415 1.00 18.12 621 LYS A CA 1
ATOM 4908 C C . LYS A 1 621 ? 9.946 81.613 8.018 1.00 17.53 621 LYS A C 1
ATOM 4909 O O . LYS A 1 621 ? 9.811 82.757 8.432 1.00 17.83 621 LYS A O 1
ATOM 4915 N N . PRO A 1 622 ? 11.125 80.989 8.037 1.00 17.74 622 PRO A N 1
ATOM 4916 C CA . PRO A 1 622 ? 12.262 81.693 8.657 1.00 18.21 622 PRO A CA 1
ATOM 4917 C C . PRO A 1 622 ? 12.902 82.722 7.717 1.00 18.84 622 PRO A C 1
ATOM 4918 O O . PRO A 1 622 ? 12.854 82.541 6.489 1.00 19.46 622 PRO A O 1
ATOM 4922 N N . LEU A 1 623 ? 13.485 83.773 8.273 1.00 18.75 623 LEU A N 1
ATOM 4923 C CA . LEU A 1 623 ? 14.281 84.705 7.470 1.00 20.02 623 LEU A CA 1
ATOM 4924 C C . LEU A 1 623 ? 15.706 84.152 7.292 1.00 19.95 623 LEU A C 1
ATOM 4925 O O . LEU A 1 623 ? 16.263 84.196 6.187 1.00 20.14 623 LEU A O 1
ATOM 4930 N N . GLY A 1 624 ? 16.276 83.637 8.387 1.00 20.27 624 GLY A N 1
ATOM 4931 C CA . GLY A 1 624 ? 17.533 82.879 8.346 1.00 19.35 624 GLY A CA 1
ATOM 4932 C C . GLY A 1 624 ? 18.758 83.702 8.014 1.00 18.76 624 GLY A C 1
ATOM 4933 O O . GLY A 1 624 ? 18.757 84.908 8.157 1.00 18.30 624 GLY A O 1
ATOM 4934 N N . GLY A 1 625 ? 19.821 83.036 7.578 1.00 18.95 625 GLY A N 1
ATOM 4935 C CA . GLY A 1 625 ? 21.021 83.741 7.105 1.00 18.49 625 GLY A CA 1
ATOM 4936 C C . GLY A 1 625 ? 22.113 83.927 8.142 1.00 18.23 625 GLY A C 1
ATOM 4937 O O . GLY A 1 625 ? 23.189 84.444 7.831 1.00 17.77 625 GLY A O 1
ATOM 4938 N N . ILE A 1 626 ? 21.833 83.531 9.386 1.00 18.22 626 ILE A N 1
ATOM 4939 C CA . ILE A 1 626 ? 22.812 83.672 10.484 1.00 17.70 626 ILE A CA 1
ATOM 4940 C C . ILE A 1 626 ? 22.922 82.343 11.196 1.00 17.75 626 ILE A C 1
ATOM 4941 O O . ILE A 1 626 ? 21.912 81.745 11.526 1.00 17.97 626 ILE A O 1
ATOM 4946 N N . ASP A 1 627 ? 24.147 81.874 11.405 1.00 17.43 627 ASP A N 1
ATOM 4947 C CA . ASP A 1 627 ? 24.364 80.659 12.179 1.00 17.57 627 ASP A CA 1
ATOM 4948 C C . ASP A 1 627 ? 24.391 81.067 13.656 1.00 16.52 627 ASP A C 1
ATOM 4949 O O . ASP A 1 627 ? 25.324 81.745 14.109 1.00 15.29 627 ASP A O 1
ATOM 4954 N N . PHE A 1 628 ? 23.327 80.715 14.384 1.00 15.89 628 PHE A N 1
ATOM 4955 C CA . PHE A 1 628 ? 23.260 81.025 15.819 1.00 14.83 628 PHE A CA 1
ATOM 4956 C C . PHE A 1 628 ? 23.633 79.816 16.681 1.00 14.75 628 PHE A C 1
ATOM 4957 O O . PHE A 1 628 ? 23.451 79.847 17.898 1.00 13.69 628 PHE A O 1
ATOM 4965 N N . GLY A 1 629 ? 24.149 78.757 16.066 1.00 14.27 629 GLY A N 1
ATOM 4966 C CA . GLY A 1 629 ? 24.544 77.559 16.850 1.00 14.27 629 GLY A CA 1
ATOM 4967 C C . GLY A 1 629 ? 23.366 76.869 17.540 1.00 14.91 629 GLY A C 1
ATOM 4968 O O . GLY A 1 629 ? 22.287 76.699 16.945 1.00 14.52 629 GLY A O 1
ATOM 4969 N N . GLU A 1 630 ? 23.558 76.466 18.799 1.00 13.54 630 GLU A N 1
ATOM 4970 C CA . GLU A 1 630 ? 22.566 75.611 19.488 1.00 13.92 630 GLU A CA 1
ATOM 4971 C C . GLU A 1 630 ? 21.294 76.425 19.826 1.00 13.58 630 GLU A C 1
ATOM 4972 O O . GLU A 1 630 ? 21.407 77.543 20.331 1.00 13.24 630 GLU A O 1
ATOM 4978 N N . PRO A 1 631 ? 20.078 75.859 19.581 1.00 13.58 631 PRO A N 1
ATOM 4979 C CA . PRO A 1 631 ? 18.914 76.689 19.898 1.00 12.87 631 PRO A CA 1
ATOM 4980 C C . PRO A 1 631 ? 18.670 76.877 21.409 1.00 13.00 631 PRO A C 1
ATOM 4981 O O . PRO A 1 631 ? 19.006 75.999 22.227 1.00 12.80 631 PRO A O 1
ATOM 4985 N N . VAL A 1 632 ? 18.063 78.005 21.760 1.00 12.41 632 VAL A N 1
ATOM 4986 C CA . VAL A 1 632 ? 17.460 78.181 23.082 1.00 12.53 632 VAL A CA 1
ATOM 4987 C C . VAL A 1 632 ? 15.950 78.120 22.873 1.00 13.19 632 VAL A C 1
ATOM 4988 O O . VAL A 1 632 ? 15.335 79.039 22.299 1.00 12.52 632 VAL A O 1
ATOM 4992 N N . LEU A 1 633 ? 15.348 77.016 23.309 1.00 12.50 633 LEU A N 1
ATOM 4993 C CA . LEU A 1 633 ? 13.964 76.776 22.925 1.00 13.67 633 LEU A CA 1
ATOM 4994 C C . LEU A 1 633 ? 13.043 77.762 23.615 1.00 13.64 633 LEU A C 1
ATOM 4995 O O . LEU A 1 633 ? 13.184 78.020 24.819 1.00 13.80 633 LEU A O 1
ATOM 5000 N N . ASN A 1 634 ? 12.091 78.275 22.840 1.00 12.82 634 ASN A N 1
ATOM 5001 C CA . ASN A 1 634 ? 10.956 79.027 23.358 1.00 13.04 634 ASN A CA 1
ATOM 5002 C C . ASN A 1 634 ? 11.320 80.355 24.008 1.00 12.85 634 ASN A C 1
ATOM 5003 O O . ASN A 1 634 ? 10.642 80.800 24.922 1.00 14.38 634 ASN A O 1
ATOM 5008 N N . THR A 1 635 ? 12.394 80.993 23.531 1.00 12.24 635 THR A N 1
ATOM 5009 C CA . THR A 1 635 ? 12.612 82.402 23.862 1.00 12.68 635 THR A CA 1
ATOM 5010 C C . THR A 1 635 ? 11.495 83.225 23.176 1.00 13.40 635 THR A C 1
ATOM 5011 O O . THR A 1 635 ? 11.013 82.855 22.088 1.00 13.49 635 THR A O 1
ATOM 5015 N N . TYR A 1 636 ? 11.079 84.308 23.834 1.00 13.84 636 TYR A N 1
ATOM 5016 C CA . TYR A 1 636 ? 9.971 85.130 23.340 1.00 13.21 636 TYR A CA 1
ATOM 5017 C C . TYR A 1 636 ? 10.176 86.571 23.808 1.00 12.96 636 TYR A C 1
ATOM 5018 O O . TYR A 1 636 ? 10.860 86.796 24.800 1.00 13.12 636 TYR A O 1
ATOM 5027 N N . PRO A 1 637 ? 9.631 87.556 23.058 1.00 13.48 637 PRO A N 1
ATOM 5028 C CA . PRO A 1 637 ? 9.743 88.961 23.433 1.00 13.79 637 PRO A CA 1
ATOM 5029 C C . PRO A 1 637 ? 8.857 89.252 24.627 1.00 14.59 637 PRO A C 1
ATOM 5030 O O . PRO A 1 637 ? 7.680 88.861 24.617 1.00 15.21 637 PRO A O 1
ATOM 5034 N N . VAL A 1 638 ? 9.391 89.936 25.642 1.00 14.92 638 VAL A N 1
ATOM 5035 C CA . VAL A 1 638 ? 8.600 90.180 26.852 1.00 16.84 638 VAL A CA 1
ATOM 5036 C C . VAL A 1 638 ? 7.450 91.178 26.624 1.00 17.09 638 VAL A C 1
ATOM 5037 O O . VAL A 1 638 ? 6.445 91.155 27.346 1.00 17.65 638 VAL A O 1
ATOM 5041 N N . ASN A 1 639 ? 7.603 92.009 25.610 1.00 17.43 639 ASN A N 1
ATOM 5042 C CA . ASN A 1 639 ? 6.560 92.961 25.183 1.00 18.21 639 ASN A CA 1
ATOM 5043 C C . ASN A 1 639 ? 6.762 93.324 23.725 1.00 19.09 639 ASN A C 1
ATOM 5044 O O . ASN A 1 639 ? 7.722 92.861 23.088 1.00 18.86 639 ASN A O 1
ATOM 5049 N N . GLU A 1 640 ? 5.859 94.132 23.165 1.00 18.58 640 GLU A N 1
ATOM 5050 C CA . GLU A 1 640 ? 5.962 94.423 21.755 1.00 20.13 640 GLU A CA 1
ATOM 5051 C C . GLU A 1 640 ? 6.857 95.623 21.430 1.00 20.08 640 GLU A C 1
ATOM 5052 O O . GLU A 1 640 ? 7.030 95.968 20.260 1.00 21.58 640 GLU A O 1
ATOM 5058 N N . ASN A 1 641 ? 7.462 96.218 22.448 1.00 19.89 641 ASN A N 1
ATOM 5059 C CA . ASN A 1 641 ? 8.411 97.310 22.210 1.00 20.85 641 ASN A CA 1
ATOM 5060 C C . ASN A 1 641 ? 9.862 96.828 22.003 1.00 20.43 641 ASN A C 1
ATOM 5061 O O . ASN A 1 641 ? 10.742 97.631 21.675 1.00 20.47 641 ASN A O 1
ATOM 5066 N N . VAL A 1 642 ? 10.131 95.542 22.234 1.00 18.80 642 VAL A N 1
ATOM 5067 C CA . VAL A 1 642 ? 11.474 94.998 21.916 1.00 17.91 642 VAL A CA 1
ATOM 5068 C C . VAL A 1 642 ? 11.601 94.915 20.393 1.00 17.03 642 VAL A C 1
ATOM 5069 O O . VAL A 1 642 ? 10.609 94.646 19.700 1.00 15.92 642 VAL A O 1
ATOM 5073 N N . THR A 1 643 ? 12.801 95.175 19.861 1.00 15.72 643 THR A N 1
ATOM 5074 C CA . THR A 1 643 ? 13.042 94.983 18.439 1.00 16.34 643 THR A CA 1
ATOM 5075 C C . THR A 1 643 ? 13.541 93.576 18.166 1.00 16.29 643 THR A C 1
ATOM 5076 O O . THR A 1 643 ? 14.624 93.207 18.645 1.00 16.56 643 THR A O 1
ATOM 5080 N N . LEU A 1 644 ? 12.764 92.795 17.419 1.00 15.15 644 LEU A N 1
ATOM 5081 C CA . LEU A 1 644 ? 13.200 91.468 17.000 1.00 14.81 644 LEU A CA 1
ATOM 5082 C C . LEU A 1 644 ? 13.984 91.592 15.714 1.00 15.82 644 LEU A C 1
ATOM 5083 O O . LEU A 1 644 ? 13.479 92.103 14.712 1.00 14.60 644 LEU A O 1
ATOM 5088 N N . LEU A 1 645 ? 15.220 91.093 15.735 1.00 15.34 645 LEU A N 1
ATOM 5089 C CA . LEU A 1 645 ? 16.055 91.089 14.527 1.00 15.91 645 LEU A CA 1
ATOM 5090 C C . LEU A 1 645 ? 16.091 89.744 13.847 1.00 16.04 645 LEU A C 1
ATOM 5091 O O . LEU A 1 645 ? 16.207 89.677 12.620 1.00 16.34 645 LEU A O 1
ATOM 5096 N N . ARG A 1 646 ? 16.015 88.659 14.638 1.00 14.71 646 ARG A N 1
ATOM 5097 C CA . ARG A 1 646 ? 15.750 87.322 14.106 1.00 13.40 646 ARG A CA 1
ATOM 5098 C C . ARG A 1 646 ? 14.877 86.584 15.108 1.00 14.02 646 ARG A C 1
ATOM 5099 O O . ARG A 1 646 ? 15.213 86.490 16.305 1.00 13.50 646 ARG A O 1
ATOM 5107 N N . ALA A 1 647 ? 13.747 86.101 14.629 1.00 12.75 647 ALA A N 1
ATOM 5108 C CA . ALA A 1 647 ? 12.834 85.310 15.467 1.00 13.79 647 ALA A CA 1
ATOM 5109 C C . ALA A 1 647 ? 12.203 84.231 14.602 1.00 13.68 647 ALA A C 1
ATOM 5110 O O . ALA A 1 647 ? 10.976 84.210 14.327 1.00 14.29 647 ALA A O 1
ATOM 5112 N N . ASP A 1 648 ? 13.068 83.315 14.165 1.00 14.73 648 ASP A N 1
ATOM 5113 C CA . ASP A 1 648 ? 12.686 82.219 13.298 1.00 14.73 648 ASP A CA 1
ATOM 5114 C C . ASP A 1 648 ? 12.209 81.002 14.086 1.00 15.28 648 ASP A C 1
ATOM 5115 O O . ASP A 1 648 ? 12.669 80.772 15.205 1.00 14.89 648 ASP A O 1
ATOM 5120 N N . GLY A 1 649 ? 11.340 80.194 13.475 1.00 14.93 649 GLY A N 1
ATOM 5121 C CA . GLY A 1 649 ? 10.944 78.912 14.064 1.00 16.56 649 GLY A CA 1
ATOM 5122 C C . GLY A 1 649 ? 10.175 79.073 15.362 1.00 15.97 649 GLY A C 1
ATOM 5123 O O . GLY A 1 649 ? 10.248 78.228 16.240 1.00 15.77 649 GLY A O 1
ATOM 5124 N N . GLY A 1 650 ? 9.435 80.170 15.489 1.00 15.64 650 GLY A N 1
ATOM 5125 C CA . GLY A 1 650 ? 8.583 80.395 16.659 1.00 15.04 650 GLY A CA 1
ATOM 5126 C C . GLY A 1 650 ? 9.304 80.759 17.960 1.00 14.43 650 GLY A C 1
ATOM 5127 O O . GLY A 1 650 ? 8.730 80.626 19.046 1.00 14.74 650 GLY A O 1
ATOM 5128 N N . GLN A 1 651 ? 10.538 81.262 17.876 1.00 13.30 651 GLN A N 1
ATOM 5129 C CA . GLN A 1 651 ? 11.284 81.691 19.066 1.00 12.56 651 GLN A CA 1
ATOM 5130 C C . GLN A 1 651 ? 12.276 82.759 18.627 1.00 12.91 651 GLN A C 1
ATOM 5131 O O . GLN A 1 651 ? 12.319 83.089 17.456 1.00 13.86 651 GLN A O 1
ATOM 5137 N N . VAL A 1 652 ? 13.083 83.275 19.555 1.00 13.30 652 VAL A N 1
ATOM 5138 C CA . VAL A 1 652 ? 13.904 84.461 19.279 1.00 13.12 652 VAL A CA 1
ATOM 5139 C C . VAL A 1 652 ? 15.376 84.086 19.252 1.00 13.65 652 VAL A C 1
ATOM 5140 O O . VAL A 1 652 ? 15.864 83.407 20.168 1.00 13.52 652 VAL A O 1
ATOM 5144 N N . GLN A 1 653 ? 16.092 84.554 18.226 1.00 11.69 653 GLN A N 1
ATOM 5145 C CA . GLN A 1 653 ? 17.558 84.378 18.188 1.00 12.72 653 GLN A CA 1
ATOM 5146 C C . GLN A 1 653 ? 18.316 85.659 18.471 1.00 13.22 653 GLN A C 1
ATOM 5147 O O . GLN A 1 653 ? 19.464 85.630 18.936 1.00 13.85 653 GLN A O 1
ATOM 5153 N N . LEU A 1 654 ? 17.696 86.789 18.136 1.00 13.76 654 LEU A N 1
ATOM 5154 C CA . LEU A 1 654 ? 18.395 88.064 18.139 1.00 13.65 654 LEU A CA 1
ATOM 5155 C C . LEU A 1 654 ? 17.413 89.214 18.317 1.00 13.37 654 LEU A C 1
ATOM 5156 O O . LEU A 1 654 ? 16.453 89.360 17.554 1.00 13.73 654 LEU A O 1
ATOM 5161 N N . ALA A 1 655 ? 17.675 90.036 19.312 1.00 13.98 655 ALA A N 1
ATOM 5162 C CA . ALA A 1 655 ? 16.776 91.115 19.686 1.00 15.81 655 ALA A CA 1
ATOM 5163 C C . ALA A 1 655 ? 17.559 92.246 20.318 1.00 16.07 655 ALA A C 1
ATOM 5164 O O . ALA A 1 655 ? 18.623 92.028 20.904 1.00 16.39 655 ALA A O 1
ATOM 5166 N N . THR A 1 656 ? 17.032 93.463 20.198 1.00 17.27 656 THR A N 1
ATOM 5167 C CA . THR A 1 656 ? 17.600 94.630 20.902 1.00 17.15 656 THR A CA 1
ATOM 5168 C C . THR A 1 656 ? 16.461 95.391 21.570 1.00 17.67 656 THR A C 1
ATOM 5169 O O . THR A 1 656 ? 15.330 95.411 21.066 1.00 17.97 656 THR A O 1
ATOM 5173 N N . ASN A 1 657 ? 16.741 95.984 22.720 1.00 15.73 657 ASN A N 1
ATOM 5174 C CA . ASN A 1 657 ? 15.705 96.609 23.522 1.00 16.79 657 ASN A CA 1
ATOM 5175 C C . ASN A 1 657 ? 16.261 97.888 24.119 1.00 16.98 657 ASN A C 1
ATOM 5176 O O . ASN A 1 657 ? 17.328 97.884 24.738 1.00 16.52 657 ASN A O 1
ATOM 5181 N N . ASP A 1 658 ? 15.563 98.997 23.910 1.00 17.28 658 ASP A N 1
ATOM 5182 C CA . ASP A 1 658 ? 15.957 100.233 24.576 1.00 17.83 658 ASP A CA 1
ATOM 5183 C C . ASP A 1 658 ? 15.585 100.175 26.047 1.00 18.28 658 ASP A C 1
ATOM 5184 O O . ASP A 1 658 ? 14.474 99.784 26.414 1.00 19.46 658 ASP A O 1
ATOM 5189 N N . TYR A 1 659 ? 16.511 100.565 26.901 1.00 17.11 659 TYR A N 1
ATOM 5190 C CA . TYR A 1 659 ? 16.279 100.496 28.335 1.00 17.41 659 TYR A CA 1
ATOM 5191 C C . TYR A 1 659 ? 16.794 101.784 28.965 1.00 17.82 659 TYR A C 1
ATOM 5192 O O . TYR A 1 659 ? 17.962 101.869 29.347 1.00 17.34 659 TYR A O 1
ATOM 5201 N N . GLY A 1 660 ? 15.919 102.791 29.068 1.00 17.82 660 GLY A N 1
ATOM 5202 C CA . GLY A 1 660 ? 16.359 104.087 29.569 1.00 18.86 660 GLY A CA 1
ATOM 5203 C C . GLY A 1 660 ? 17.292 104.669 28.527 1.00 19.26 660 GLY A C 1
ATOM 5204 O O . GLY A 1 660 ? 16.965 104.710 27.333 1.00 20.12 660 GLY A O 1
ATOM 5205 N N . LYS A 1 661 ? 18.474 105.070 28.969 1.00 19.31 661 LYS A N 1
ATOM 5206 C CA . LYS A 1 661 ? 19.449 105.657 28.066 1.00 19.09 661 LYS A CA 1
ATOM 5207 C C . LYS A 1 661 ? 20.343 104.612 27.413 1.00 18.38 661 LYS A C 1
ATOM 5208 O O . LYS A 1 661 ? 21.097 104.926 26.495 1.00 17.01 661 LYS A O 1
ATOM 5214 N N . GLY A 1 662 ? 20.242 103.370 27.884 1.00 17.68 662 GLY A N 1
ATOM 5215 C CA . GLY A 1 662 ? 21.092 102.301 27.366 1.00 17.03 662 GLY A CA 1
ATOM 5216 C C . GLY A 1 662 ? 20.286 101.261 26.631 1.00 16.61 662 GLY A C 1
ATOM 5217 O O . GLY A 1 662 ? 19.122 101.486 26.272 1.00 16.97 662 GLY A O 1
ATOM 5218 N N . ARG A 1 663 ? 20.923 100.128 26.349 1.00 16.06 663 ARG A N 1
ATOM 5219 C CA . ARG A 1 663 ? 20.294 99.098 25.536 1.00 15.08 663 ARG A CA 1
ATOM 5220 C C . ARG A 1 663 ? 20.675 97.698 26.011 1.00 15.14 663 ARG A C 1
ATOM 5221 O O . ARG A 1 663 ? 21.775 97.494 26.503 1.00 15.46 663 ARG A O 1
ATOM 5229 N N . GLY A 1 664 ? 19.748 96.754 25.852 1.00 14.79 664 GLY A N 1
ATOM 5230 C CA . GLY A 1 664 ? 20.050 95.334 26.023 1.00 15.05 664 GLY A CA 1
ATOM 5231 C C . GLY A 1 664 ? 19.960 94.620 24.695 1.00 15.34 664 GLY A C 1
ATOM 5232 O O . GLY A 1 664 ? 19.142 94.979 23.835 1.00 17.00 664 GLY A O 1
ATOM 5233 N N . VAL A 1 665 ? 20.793 93.609 24.498 1.00 14.19 665 VAL A N 1
ATOM 5234 C CA . VAL A 1 665 ? 20.703 92.793 23.312 1.00 14.54 665 VAL A CA 1
ATOM 5235 C C . VAL A 1 665 ? 20.666 91.354 23.779 1.00 14.41 665 VAL A C 1
ATOM 5236 O O . VAL A 1 665 ? 21.363 90.981 24.751 1.00 15.36 665 VAL A O 1
ATOM 5240 N N . TYR A 1 666 ? 19.840 90.563 23.102 1.00 14.51 666 TYR A N 1
ATOM 5241 C CA . TYR A 1 666 ? 19.806 89.131 23.309 1.00 13.45 666 TYR A CA 1
ATOM 5242 C C . TYR A 1 666 ? 20.339 88.420 22.061 1.00 14.11 666 TYR A C 1
ATOM 5243 O O . TYR A 1 666 ? 19.928 88.748 20.945 1.00 14.07 666 TYR A O 1
ATOM 5252 N N . ILE A 1 667 ? 21.261 87.469 22.246 1.00 13.37 667 ILE A N 1
ATOM 5253 C CA . ILE A 1 667 ? 21.719 86.580 21.158 1.00 13.95 667 ILE A CA 1
ATOM 5254 C C . ILE A 1 667 ? 21.547 85.161 21.687 1.00 13.99 667 ILE A C 1
ATOM 5255 O O . ILE A 1 667 ? 21.984 84.882 22.799 1.00 13.65 667 ILE A O 1
ATOM 5260 N N . SER A 1 668 ? 20.888 84.276 20.936 1.00 13.39 668 SER A N 1
ATOM 5261 C CA . SER A 1 668 ? 20.643 82.909 21.468 1.00 12.74 668 SER A CA 1
ATOM 5262 C C . SER A 1 668 ? 21.947 82.081 21.451 1.00 13.01 668 SER A C 1
ATOM 5263 O O . SER A 1 668 ? 22.150 81.229 22.296 1.00 13.07 668 SER A O 1
ATOM 5266 N N . GLY A 1 669 ? 22.834 82.355 20.493 1.00 13.22 669 GLY A N 1
ATOM 5267 C CA . GLY A 1 669 ? 24.121 81.656 20.419 1.00 13.30 669 GLY A CA 1
ATOM 5268 C C . GLY A 1 669 ? 24.962 82.303 19.334 1.00 13.73 669 GLY A C 1
ATOM 5269 O O . GLY A 1 669 ? 24.426 82.983 18.454 1.00 13.13 669 GLY A O 1
ATOM 5270 N N . LEU A 1 670 ? 26.270 82.096 19.390 1.00 14.26 670 LEU A N 1
ATOM 5271 C CA . LEU A 1 670 ? 27.180 82.788 18.477 1.00 15.05 670 LEU A CA 1
ATOM 5272 C C . LEU A 1 670 ? 28.455 81.980 18.201 1.00 14.54 670 LEU A C 1
ATOM 5273 O O . LEU A 1 670 ? 29.543 82.327 18.694 1.00 14.94 670 LEU A O 1
ATOM 5278 N N . PRO A 1 671 ? 28.330 80.906 17.418 1.00 14.22 671 PRO A N 1
ATOM 5279 C CA . PRO A 1 671 ? 29.556 80.235 16.964 1.00 14.68 671 PRO A CA 1
ATOM 5280 C C . PRO A 1 671 ? 30.467 81.224 16.217 1.00 14.43 671 PRO A C 1
ATOM 5281 O O . PRO A 1 671 ? 29.997 82.171 15.584 1.00 15.21 671 PRO A O 1
ATOM 5285 N N . TYR A 1 672 ? 31.766 80.996 16.281 1.00 14.54 672 TYR A N 1
ATOM 5286 C CA . TYR A 1 672 ? 32.692 81.888 15.575 1.00 15.13 672 TYR A CA 1
ATOM 5287 C C . TYR A 1 672 ? 32.614 81.717 14.048 1.00 14.73 672 TYR A C 1
ATOM 5288 O O . TYR A 1 672 ? 32.568 80.603 13.529 1.00 14.35 672 TYR A O 1
ATOM 5297 N N . SER A 1 673 ? 32.600 82.839 13.340 1.00 16.06 673 SER A N 1
ATOM 5298 C CA . SER A 1 673 ? 32.913 82.883 11.894 1.00 17.29 673 SER A CA 1
ATOM 5299 C C . SER A 1 673 ? 33.246 84.354 11.658 1.00 17.14 673 SER A C 1
ATOM 5300 O O . SER A 1 673 ? 32.960 85.206 12.520 1.00 17.09 673 SER A O 1
ATOM 5303 N N . ALA A 1 674 ? 33.874 84.683 10.524 1.00 17.43 674 ALA A N 1
ATOM 5304 C CA . ALA A 1 674 ? 34.157 86.102 10.280 1.00 17.87 674 ALA A CA 1
ATOM 5305 C C . ALA A 1 674 ? 32.858 86.911 10.364 1.00 16.99 674 ALA A C 1
ATOM 5306 O O . ALA A 1 674 ? 32.818 87.983 10.971 1.00 17.87 674 ALA A O 1
ATOM 5308 N N . ALA A 1 675 ? 31.803 86.399 9.736 1.00 17.64 675 ALA A N 1
ATOM 5309 C CA . ALA A 1 675 ? 30.517 87.112 9.693 1.00 17.54 675 ALA A CA 1
ATOM 5310 C C . ALA A 1 675 ? 29.940 87.321 11.100 1.00 17.59 675 ALA A C 1
ATOM 5311 O O . ALA A 1 675 ? 29.391 88.390 11.419 1.00 17.79 675 ALA A O 1
ATOM 5313 N N . ASN A 1 676 ? 30.068 86.303 11.945 1.00 16.66 676 ASN A N 1
ATOM 5314 C CA . ASN A 1 676 ? 29.499 86.431 13.284 1.00 15.92 676 ASN A CA 1
ATOM 5315 C C . ASN A 1 676 ? 30.302 87.365 14.171 1.00 15.87 676 ASN A C 1
ATOM 5316 O O . ASN A 1 676 ? 29.752 88.012 15.058 1.00 16.21 676 ASN A O 1
ATOM 5321 N N . ALA A 1 677 ? 31.612 87.455 13.927 1.00 16.33 677 ALA A N 1
ATOM 5322 C CA . ALA A 1 677 ? 32.438 88.441 14.629 1.00 16.18 677 ALA A CA 1
ATOM 5323 C C . ALA A 1 677 ? 31.941 89.843 14.270 1.00 16.20 677 ALA A C 1
ATOM 5324 O O . ALA A 1 677 ? 31.818 90.700 15.137 1.00 15.84 677 ALA A O 1
ATOM 5326 N N . ARG A 1 678 ? 31.624 90.051 12.991 1.00 16.79 678 ARG A N 1
ATOM 5327 C CA . ARG A 1 678 ? 31.103 91.344 12.547 1.00 17.51 678 ARG A CA 1
ATOM 5328 C C . ARG A 1 678 ? 29.741 91.590 13.191 1.00 17.05 678 ARG A C 1
ATOM 5329 O O . ARG A 1 678 ? 29.453 92.719 13.641 1.00 17.28 678 ARG A O 1
ATOM 5337 N N . LEU A 1 679 ? 28.898 90.550 13.215 1.00 16.28 679 LEU A N 1
ATOM 5338 C CA . LEU A 1 679 ? 27.584 90.694 13.860 1.00 16.23 679 LEU A CA 1
ATOM 5339 C C . LEU A 1 679 ? 27.748 91.139 15.312 1.00 15.75 679 LEU A C 1
ATOM 5340 O O . LEU A 1 679 ? 27.104 92.097 15.751 1.00 14.99 679 LEU A O 1
ATOM 5345 N N . LEU A 1 680 ? 28.635 90.465 16.059 1.00 15.97 680 LEU A N 1
ATOM 5346 C CA . LEU A 1 680 ? 28.854 90.835 17.456 1.00 14.43 680 LEU A CA 1
ATOM 5347 C C . LEU A 1 680 ? 29.442 92.258 17.566 1.00 15.45 680 LEU A C 1
ATOM 5348 O O . LEU A 1 680 ? 29.071 93.026 18.454 1.00 16.09 680 LEU A O 1
ATOM 5353 N N . GLU A 1 681 ? 30.352 92.599 16.659 1.00 15.76 681 GLU A N 1
ATOM 5354 C CA . GLU A 1 681 ? 30.965 93.914 16.691 1.00 16.05 681 GLU A CA 1
ATOM 5355 C C . GLU A 1 681 ? 29.878 94.975 16.511 1.00 15.65 681 GLU A C 1
ATOM 5356 O O . GLU A 1 681 ? 29.806 95.904 17.302 1.00 16.01 681 GLU A O 1
ATOM 5362 N N . ARG A 1 682 ? 28.994 94.792 15.526 1.00 15.83 682 ARG A N 1
ATOM 5363 C CA . ARG A 1 682 ? 27.854 95.732 15.354 1.00 16.30 682 ARG A CA 1
ATOM 5364 C C . ARG A 1 682 ? 26.957 95.786 16.589 1.00 16.92 682 ARG A C 1
ATOM 5365 O O . ARG A 1 682 ? 26.497 96.870 16.989 1.00 17.32 682 ARG A O 1
ATOM 5373 N N . VAL A 1 683 ? 26.731 94.629 17.225 1.00 16.32 683 VAL A N 1
ATOM 5374 C CA . VAL A 1 683 ? 26.002 94.614 18.486 1.00 16.50 683 VAL A CA 1
ATOM 5375 C C . VAL A 1 683 ? 26.642 95.522 19.541 1.00 16.68 683 VAL A C 1
ATOM 5376 O O . VAL A 1 683 ? 25.943 96.270 20.228 1.00 15.32 683 VAL A O 1
ATOM 5380 N N . LEU A 1 684 ? 27.971 95.471 19.687 1.00 16.86 684 LEU A N 1
ATOM 5381 C CA . LEU A 1 684 ? 28.637 96.263 20.718 1.00 17.53 684 LEU A CA 1
ATOM 5382 C C . LEU A 1 684 ? 28.560 97.759 20.438 1.00 18.12 684 LEU A C 1
ATOM 5383 O O . LEU A 1 684 ? 28.323 98.546 21.346 1.00 17.49 684 LEU A O 1
ATOM 5388 N N . PHE A 1 685 ? 28.782 98.143 19.183 1.00 18.11 685 PHE A N 1
ATOM 5389 C CA . PHE A 1 685 ? 28.666 99.557 18.810 1.00 18.90 685 PHE A CA 1
ATOM 5390 C C . PHE A 1 685 ? 27.201 100.040 18.954 1.00 18.93 685 PHE A C 1
ATOM 5391 O O . PHE A 1 685 ? 26.950 101.138 19.451 1.00 19.60 685 PHE A O 1
ATOM 5399 N N . TYR A 1 686 ? 26.247 99.228 18.507 1.00 18.65 686 TYR A N 1
ATOM 5400 C CA . TYR A 1 686 ? 24.845 99.625 18.595 1.00 19.08 686 TYR A CA 1
ATOM 5401 C C . TYR A 1 686 ? 24.360 99.687 20.038 1.00 18.67 686 TYR A C 1
ATOM 5402 O O . TYR A 1 686 ? 23.768 100.688 20.463 1.00 17.88 686 TYR A O 1
ATOM 5411 N N . ALA A 1 687 ? 24.598 98.616 20.805 1.00 17.82 687 ALA A N 1
ATOM 5412 C CA . ALA A 1 687 ? 24.089 98.587 22.187 1.00 18.14 687 ALA A CA 1
ATOM 5413 C C . ALA A 1 687 ? 24.610 99.728 23.054 1.00 18.17 687 ALA A C 1
ATOM 5414 O O . ALA A 1 687 ? 23.904 100.212 23.941 1.00 18.48 687 ALA A O 1
ATOM 5416 N N . SER A 1 688 ? 25.845 100.185 22.787 1.00 18.97 688 SER A N 1
ATOM 5417 C CA . SER A 1 688 ? 26.403 101.328 23.524 1.00 18.85 688 SER A CA 1
ATOM 5418 C C . SER A 1 688 ? 26.097 102.706 22.931 1.00 19.53 688 SER A C 1
ATOM 5419 O O . SER A 1 688 ? 26.745 103.684 23.317 1.00 18.94 688 SER A O 1
ATOM 5422 N N . HIS A 1 689 ? 25.164 102.783 21.980 1.00 20.71 689 HIS A N 1
ATOM 5423 C CA . HIS A 1 689 ? 24.821 104.050 21.312 1.00 22.08 689 HIS A CA 1
ATOM 5424 C C . HIS A 1 689 ? 26.047 104.671 20.607 1.00 23.00 689 HIS A C 1
ATOM 5425 O O . HIS A 1 689 ? 26.193 105.892 20.574 1.00 22.92 689 HIS A O 1
ATOM 5432 N N . ASN A 1 690 ? 26.905 103.818 20.048 1.00 23.96 690 ASN A N 1
ATOM 5433 C CA . ASN A 1 690 ? 28.115 104.260 19.338 1.00 25.00 690 ASN A CA 1
ATOM 5434 C C . ASN A 1 690 ? 28.111 103.933 17.863 1.00 26.15 690 ASN A C 1
ATOM 5435 O O . ASN A 1 690 ? 29.177 103.737 17.262 1.00 26.90 690 ASN A O 1
ATOM 5440 N N . GLU A 1 691 ? 26.920 103.882 17.271 1.00 26.79 691 GLU A N 1
ATOM 5441 C CA . GLU A 1 691 ? 26.788 103.564 15.859 1.00 28.45 691 GLU A CA 1
ATOM 5442 C C . GLU A 1 691 ? 27.629 104.524 15.027 1.00 29.28 691 GLU A C 1
ATOM 5443 O O . GLU A 1 691 ? 28.210 104.119 14.028 1.00 29.17 691 GLU A O 1
ATOM 5449 N N . ASP A 1 692 ? 27.684 105.783 15.454 1.00 30.35 692 ASP A N 1
ATOM 5450 C CA . ASP A 1 692 ? 28.495 106.805 14.793 1.00 32.28 692 ASP A CA 1
ATOM 5451 C C . ASP A 1 692 ? 29.982 106.458 14.778 1.00 31.93 692 ASP A C 1
ATOM 5452 O O . ASP A 1 692 ? 30.701 106.813 13.836 1.00 32.60 692 ASP A O 1
ATOM 5457 N N . LYS A 1 693 ? 30.443 105.759 15.814 1.00 31.09 693 LYS A N 1
ATOM 5458 C CA . LYS A 1 693 ? 31.859 105.436 15.930 1.00 29.80 693 LYS A CA 1
ATOM 5459 C C . LYS A 1 693 ? 32.293 104.233 15.104 1.00 28.48 693 LYS A C 1
ATOM 5460 O O . LYS A 1 693 ? 33.475 104.081 14.819 1.00 27.89 693 LYS A O 1
ATOM 5466 N N . TYR A 1 694 ? 31.328 103.426 14.663 1.00 26.96 694 TYR A N 1
ATOM 5467 C CA . TYR A 1 694 ? 31.605 102.227 13.880 1.00 25.77 694 TYR A CA 1
ATOM 5468 C C . TYR A 1 694 ? 32.342 102.498 12.567 1.00 25.96 694 TYR A C 1
ATOM 5469 O O . TYR A 1 694 ? 33.299 101.789 12.250 1.00 25.18 694 TYR A O 1
ATOM 5478 N N . ALA A 1 695 ? 31.885 103.509 11.812 1.00 26.50 695 ALA A N 1
ATOM 5479 C CA . ALA A 1 695 ? 32.397 103.801 10.460 1.00 27.46 695 ALA A CA 1
ATOM 5480 C C . ALA A 1 695 ? 33.913 103.890 10.375 1.00 27.52 695 ALA A C 1
ATOM 5481 O O . ALA A 1 695 ? 34.502 103.299 9.480 1.00 28.00 695 ALA A O 1
ATOM 5483 N N . ALA A 1 696 ? 34.527 104.625 11.300 1.00 28.17 696 ALA A N 1
ATOM 5484 C CA . ALA A 1 696 ? 35.973 104.836 11.284 1.00 29.13 696 ALA A CA 1
ATOM 5485 C C . ALA A 1 696 ? 36.749 103.521 11.459 1.00 29.85 696 ALA A C 1
ATOM 5486 O O . ALA A 1 696 ? 36.558 102.798 12.450 1.00 29.74 696 ALA A O 1
ATOM 5488 N N . TRP A 1 697 ? 37.587 103.215 10.470 1.00 30.39 697 TRP A N 1
ATOM 5489 C CA . TRP A 1 697 ? 38.443 102.019 10.460 1.00 30.68 697 TRP A CA 1
ATOM 5490 C C . TRP A 1 697 ? 37.634 100.736 10.260 1.00 30.89 697 TRP A C 1
ATOM 5491 O O . TRP A 1 697 ? 38.010 99.657 10.729 1.00 32.04 697 TRP A O 1
ATOM 5502 N N . SER A 1 698 ? 36.522 100.863 9.549 1.00 30.65 698 SER A N 1
ATOM 5503 C CA . SER A 1 698 ? 35.695 99.726 9.241 1.00 30.33 698 SER A CA 1
ATOM 5504 C C . SER A 1 698 ? 36.081 99.137 7.894 1.00 30.39 698 SER A C 1
ATOM 5505 O O . SER A 1 698 ? 36.712 99.793 7.045 1.00 30.23 698 SER A O 1
ATOM 5508 N N . SER A 1 699 ? 35.743 97.870 7.745 1.00 29.69 699 SER A N 1
ATOM 5509 C CA . SER A 1 699 ? 35.864 97.161 6.498 1.00 29.43 699 SER A CA 1
ATOM 5510 C C . SER A 1 699 ? 34.468 96.915 5.948 1.00 30.02 699 SER A C 1
ATOM 5511 O O . SER A 1 699 ? 33.563 96.452 6.669 1.00 29.26 699 SER A O 1
ATOM 5514 N N . SER A 1 700 ? 34.301 97.220 4.665 1.00 30.17 700 SER A N 1
ATOM 5515 C CA . SER A 1 700 ? 33.029 97.033 4.000 1.00 30.10 700 SER A CA 1
ATOM 5516 C C . SER A 1 700 ? 32.715 95.548 3.867 1.00 29.73 700 SER A C 1
ATOM 5517 O O . SER A 1 700 ? 31.590 95.124 4.103 1.00 29.46 700 SER A O 1
ATOM 5520 N N . ASN A 1 701 ? 33.720 94.761 3.498 1.00 29.06 701 ASN A N 1
ATOM 5521 C CA . ASN A 1 701 ? 33.584 93.322 3.456 1.00 29.01 701 ASN A CA 1
ATOM 5522 C C . ASN A 1 701 ? 33.522 92.811 4.902 1.00 28.83 701 ASN A C 1
ATOM 5523 O O . ASN A 1 701 ? 34.419 93.121 5.707 1.00 28.43 701 ASN A O 1
ATOM 5528 N N . PRO A 1 702 ? 32.458 92.051 5.245 1.00 29.14 702 PRO A N 1
ATOM 5529 C CA . PRO A 1 702 ? 32.257 91.542 6.623 1.00 29.11 702 PRO A CA 1
ATOM 5530 C C . PRO A 1 702 ? 33.279 90.512 7.052 1.00 29.20 702 PRO A C 1
ATOM 5531 O O . PRO A 1 702 ? 33.409 90.226 8.242 1.00 30.59 702 PRO A O 1
ATOM 5535 N N . GLU A 1 703 ? 33.990 89.949 6.086 1.00 28.82 703 GLU A N 1
ATOM 5536 C CA . GLU A 1 703 ? 34.911 88.865 6.350 1.00 28.56 703 GLU A CA 1
ATOM 5537 C C . GLU A 1 703 ? 36.368 89.327 6.394 1.00 28.07 703 GLU A C 1
ATOM 5538 O O . GLU A 1 703 ? 37.295 88.500 6.475 1.00 27.30 703 GLU A O 1
ATOM 5544 N N . CYS A 1 704 ? 36.548 90.652 6.340 1.00 26.99 704 CYS A N 1
ATOM 5545 C CA . CYS A 1 704 ? 37.832 91.302 6.566 1.00 26.68 704 CYS A CA 1
ATOM 5546 C C . CYS A 1 704 ? 37.730 92.175 7.783 1.00 25.93 704 CYS A C 1
ATOM 5547 O O . CYS A 1 704 ? 36.640 92.589 8.154 1.00 26.44 704 CYS A O 1
ATOM 5550 N N . GLU A 1 705 ? 38.877 92.460 8.389 1.00 25.29 705 GLU A N 1
ATOM 5551 C CA . GLU A 1 705 ? 38.980 93.353 9.538 1.00 25.40 705 GLU A CA 1
ATOM 5552 C C . GLU A 1 705 ? 40.131 94.337 9.363 1.00 26.06 705 GLU A C 1
ATOM 5553 O O . GLU A 1 705 ? 41.032 94.109 8.533 1.00 26.58 705 GLU A O 1
ATOM 5559 N N . VAL A 1 706 ? 40.105 95.406 10.150 1.00 26.29 706 VAL A N 1
ATOM 5560 C CA . VAL A 1 706 ? 41.123 96.473 10.131 1.00 27.16 706 VAL A CA 1
ATOM 5561 C C . VAL A 1 706 ? 41.788 96.601 11.508 1.00 27.20 706 VAL A C 1
ATOM 5562 O O . VAL A 1 706 ? 41.128 96.462 12.535 1.00 27.92 706 VAL A O 1
ATOM 5566 N N . ALA A 1 707 ? 43.095 96.852 11.541 1.00 27.71 707 ALA A N 1
ATOM 5567 C CA . ALA A 1 707 ? 43.763 97.230 12.786 1.00 28.28 707 ALA A CA 1
ATOM 5568 C C . ALA A 1 707 ? 44.535 98.516 12.594 1.00 29.77 707 ALA A C 1
ATOM 5569 O O . ALA A 1 707 ? 45.405 98.613 11.704 1.00 29.42 707 ALA A O 1
ATOM 5571 N N . HIS A 1 708 ? 44.221 99.478 13.450 1.00 30.82 708 HIS A N 1
ATOM 5572 C CA . HIS A 1 708 ? 44.760 100.828 13.375 1.00 33.26 708 HIS A CA 1
ATOM 5573 C C . HIS A 1 708 ? 45.859 101.044 14.405 1.00 34.02 708 HIS A C 1
ATOM 5574 O O . HIS A 1 708 ? 45.657 100.859 15.611 1.00 33.99 708 HIS A O 1
ATOM 5581 N N . PHE A 1 709 ? 47.031 101.432 13.908 1.00 35.39 709 PHE A N 1
ATOM 5582 C CA . PHE A 1 709 ? 48.167 101.752 14.762 1.00 37.08 709 PHE A CA 1
ATOM 5583 C C . PHE A 1 709 ? 48.519 103.234 14.619 1.00 38.92 709 PHE A C 1
ATOM 5584 O O . PHE A 1 709 ? 49.378 103.586 13.810 1.00 39.42 709 PHE A O 1
ATOM 5592 N N . PRO A 1 710 ? 47.862 104.107 15.411 1.00 40.64 710 PRO A N 1
ATOM 5593 C CA . PRO A 1 710 ? 48.089 105.546 15.248 1.00 42.03 710 PRO A CA 1
ATOM 5594 C C . PRO A 1 710 ? 49.576 105.905 15.354 1.00 43.63 710 PRO A C 1
ATOM 5595 O O . PRO A 1 710 ? 50.093 106.656 14.515 1.00 44.70 710 PRO A O 1
ATOM 5599 N N . GLU A 1 711 ? 50.265 105.327 16.340 1.00 44.91 711 GLU A N 1
ATOM 5600 C CA . GLU A 1 711 ? 51.691 105.608 16.577 1.00 45.63 711 GLU A CA 1
ATOM 5601 C C . GLU A 1 711 ? 52.571 105.380 15.347 1.00 45.65 711 GLU A C 1
ATOM 5602 O O . GLU A 1 711 ? 53.425 106.210 15.032 1.00 45.93 711 GLU A O 1
ATOM 5608 N N . GLN A 1 712 ? 52.360 104.267 14.648 1.00 45.34 712 GLN A N 1
ATOM 5609 C CA . GLN A 1 712 ? 53.179 103.930 13.489 1.00 44.94 712 GLN A CA 1
ATOM 5610 C C . GLN A 1 712 ? 52.681 104.596 12.217 1.00 44.75 712 GLN A C 1
ATOM 5611 O O . GLN A 1 712 ? 53.232 104.339 11.146 1.00 45.30 712 GLN A O 1
ATOM 5617 N N . GLY A 1 713 ? 51.650 105.443 12.332 1.00 44.24 713 GLY A N 1
ATOM 5618 C CA . GLY A 1 713 ? 50.960 106.024 11.171 1.00 42.91 713 GLY A CA 1
ATOM 5619 C C . GLY A 1 713 ? 50.515 104.945 10.199 1.00 42.42 713 GLY A C 1
ATOM 5620 O O . GLY A 1 713 ? 50.791 105.011 8.989 1.00 42.52 713 GLY A O 1
ATOM 5621 N N . LEU A 1 714 ? 49.798 103.953 10.721 1.00 40.75 714 LEU A N 1
ATOM 5622 C CA . LEU A 1 714 ? 49.613 102.716 9.993 1.00 39.52 714 LEU A CA 1
ATOM 5623 C C . LEU A 1 714 ? 48.267 102.055 10.258 1.00 37.89 714 LEU A C 1
ATOM 5624 O O . LEU A 1 714 ? 47.728 102.168 11.359 1.00 37.69 714 LEU A O 1
ATOM 5629 N N . TYR A 1 715 ? 47.746 101.363 9.249 1.00 36.40 715 TYR A N 1
ATOM 5630 C CA . TYR A 1 715 ? 46.667 100.394 9.453 1.00 35.23 715 TYR A CA 1
ATOM 5631 C C . TYR A 1 715 ? 46.896 99.170 8.592 1.00 34.62 715 TYR A C 1
ATOM 5632 O O . TYR A 1 715 ? 47.544 99.250 7.544 1.00 34.61 715 TYR A O 1
ATOM 5641 N N . CYS A 1 716 ? 46.402 98.020 9.032 1.00 33.15 716 CYS A N 1
ATOM 5642 C CA . CYS A 1 716 ? 46.414 96.872 8.152 1.00 32.38 716 CYS A CA 1
ATOM 5643 C C . CYS A 1 716 ? 45.021 96.341 7.967 1.00 31.70 716 CYS A C 1
ATOM 5644 O O . CYS A 1 716 ? 44.122 96.684 8.726 1.00 31.54 716 CYS A O 1
ATOM 5647 N N . VAL A 1 717 ? 44.856 95.521 6.940 1.00 31.11 717 VAL A N 1
ATOM 5648 C CA . VAL A 1 717 ? 43.585 94.914 6.625 1.00 30.53 717 VAL A CA 1
ATOM 5649 C C . VAL A 1 717 ? 43.852 93.441 6.411 1.00 29.82 717 VAL A C 1
ATOM 5650 O O . VAL A 1 717 ? 44.758 93.054 5.648 1.00 29.20 717 VAL A O 1
ATOM 5654 N N . ILE A 1 718 ? 43.103 92.616 7.142 1.00 28.42 718 ILE A N 1
ATOM 5655 C CA . ILE A 1 718 ? 43.262 91.185 7.054 1.00 26.94 718 ILE A CA 1
ATOM 5656 C C . ILE A 1 718 ? 42.025 90.539 6.480 1.00 26.78 718 ILE A C 1
ATOM 5657 O O . ILE A 1 718 ? 40.896 90.964 6.768 1.00 26.36 718 ILE A O 1
ATOM 5662 N N . ASN A 1 719 ? 42.265 89.521 5.665 1.00 26.24 719 ASN A N 1
ATOM 5663 C CA . ASN A 1 719 ? 41.269 88.599 5.158 1.00 26.70 719 ASN A CA 1
ATOM 5664 C C . ASN A 1 719 ? 41.142 87.422 6.134 1.00 26.77 719 ASN A C 1
ATOM 5665 O O . ASN A 1 719 ? 42.086 86.660 6.280 1.00 26.87 719 ASN A O 1
ATOM 5670 N N . ASN A 1 720 ? 39.976 87.272 6.774 1.00 26.95 720 ASN A N 1
ATOM 5671 C CA . ASN A 1 720 ? 39.725 86.197 7.745 1.00 27.05 720 ASN A CA 1
ATOM 5672 C C . ASN A 1 720 ? 39.261 84.866 7.124 1.00 28.01 720 ASN A C 1
ATOM 5673 O O . ASN A 1 720 ? 38.846 83.937 7.832 1.00 27.46 720 ASN A O 1
ATOM 5678 N N . THR A 1 721 ? 39.348 84.773 5.796 1.00 28.38 721 THR A N 1
ATOM 5679 C CA . THR A 1 721 ? 38.864 83.622 5.046 1.00 29.41 721 THR A CA 1
ATOM 5680 C C . THR A 1 721 ? 39.968 83.042 4.158 1.00 30.33 721 THR A C 1
ATOM 5681 O O . THR A 1 721 ? 40.993 83.688 3.929 1.00 29.32 721 THR A O 1
ATOM 5685 N N . ASP A 1 722 ? 39.733 81.823 3.676 1.00 32.12 722 ASP A N 1
ATOM 5686 C CA . ASP A 1 722 ? 40.628 81.136 2.747 1.00 33.70 722 ASP A CA 1
ATOM 5687 C C . ASP A 1 722 ? 40.253 81.405 1.275 1.00 34.29 722 ASP A C 1
ATOM 5688 O O . ASP A 1 722 ? 40.676 80.675 0.376 1.00 34.56 722 ASP A O 1
ATOM 5693 N N . GLN A 1 723 ? 39.472 82.461 1.053 1.00 34.93 723 GLN A N 1
ATOM 5694 C CA . GLN A 1 723 ? 39.003 82.879 -0.276 1.00 35.52 723 GLN A CA 1
ATOM 5695 C C . GLN A 1 723 ? 39.480 84.293 -0.584 1.00 35.22 723 GLN A C 1
ATOM 5696 O O . GLN A 1 723 ? 39.735 85.066 0.345 1.00 35.11 723 GLN A O 1
ATOM 5702 N N . PRO A 1 724 ? 39.597 84.645 -1.887 1.00 35.19 724 PRO A N 1
ATOM 5703 C CA . PRO A 1 724 ? 39.910 86.029 -2.230 1.00 34.85 724 PRO A CA 1
ATOM 5704 C C . PRO A 1 724 ? 38.827 86.977 -1.731 1.00 34.43 724 PRO A C 1
ATOM 5705 O O . PRO A 1 724 ? 37.628 86.652 -1.787 1.00 34.63 724 PRO A O 1
ATOM 5709 N N . GLN A 1 725 ? 39.243 88.139 -1.244 1.00 34.13 725 GLN A N 1
ATOM 5710 C CA . GLN A 1 725 ? 38.291 89.116 -0.734 1.00 33.94 725 GLN A CA 1
ATOM 5711 C C . GLN A 1 725 ? 38.668 90.527 -1.128 1.00 34.26 725 GLN A C 1
ATOM 5712 O O . GLN A 1 725 ? 39.802 90.964 -0.908 1.00 33.98 725 GLN A O 1
ATOM 5718 N N . LYS A 1 726 ? 37.703 91.224 -1.726 1.00 34.37 726 LYS A N 1
ATOM 5719 C CA . LYS A 1 726 ? 37.826 92.644 -1.995 1.00 34.85 726 LYS A CA 1
ATOM 5720 C C . LYS A 1 726 ? 37.119 93.401 -0.883 1.00 34.26 726 LYS A C 1
ATOM 5721 O O . LYS A 1 726 ? 36.022 93.021 -0.463 1.00 33.99 726 LYS A O 1
ATOM 5727 N N . THR A 1 727 ? 37.739 94.475 -0.420 1.00 33.65 727 THR A N 1
ATOM 5728 C CA . THR A 1 727 ? 37.152 95.275 0.638 1.00 33.26 727 THR A CA 1
ATOM 5729 C C . THR A 1 727 ? 37.549 96.733 0.535 1.00 33.45 727 THR A C 1
ATOM 5730 O O . THR A 1 727 ? 38.593 97.082 -0.041 1.00 33.83 727 THR A O 1
ATOM 5734 N N . THR A 1 728 ? 36.711 97.571 1.134 1.00 33.74 728 THR A N 1
ATOM 5735 C CA . THR A 1 728 ? 36.863 99.009 1.117 1.00 33.56 728 THR A CA 1
ATOM 5736 C C . THR A 1 728 ? 36.988 99.460 2.573 1.00 33.76 728 THR A C 1
ATOM 5737 O O . THR A 1 728 ? 36.095 99.213 3.385 1.00 33.43 728 THR A O 1
ATOM 5741 N N . VAL A 1 729 ? 38.117 100.080 2.913 1.00 33.56 729 VAL A N 1
ATOM 5742 C CA . VAL A 1 729 ? 38.319 100.597 4.261 1.00 33.67 729 VAL A CA 1
ATOM 5743 C C . VAL A 1 729 ? 37.926 102.062 4.358 1.00 34.55 729 VAL A C 1
ATOM 5744 O O . VAL A 1 729 ? 38.222 102.852 3.449 1.00 34.65 729 VAL A O 1
ATOM 5748 N N . THR A 1 730 ? 37.257 102.415 5.457 1.00 34.77 730 THR A N 1
ATOM 5749 C CA . THR A 1 730 ? 36.899 103.794 5.754 1.00 35.23 730 THR A CA 1
ATOM 5750 C C . THR A 1 730 ? 37.815 104.352 6.819 1.00 35.94 730 THR A C 1
ATOM 5751 O O . THR A 1 730 ? 37.859 103.866 7.944 1.00 35.95 730 THR A O 1
ATOM 5755 N N . LEU A 1 731 ? 38.560 105.387 6.452 1.00 36.13 731 LEU A N 1
ATOM 5756 C CA . LEU A 1 731 ? 39.471 106.023 7.376 1.00 37.11 731 LEU A CA 1
ATOM 5757 C C . LEU A 1 731 ? 38.708 106.937 8.337 1.00 37.45 731 LEU A C 1
ATOM 5758 O O . LEU A 1 731 ? 37.503 107.170 8.162 1.00 37.32 731 LEU A O 1
ATOM 5763 N N . ALA A 1 732 ? 39.403 107.435 9.356 1.00 38.53 732 ALA A N 1
ATOM 5764 C CA . ALA A 1 732 ? 38.790 108.319 10.342 1.00 39.86 732 ALA A CA 1
ATOM 5765 C C . ALA A 1 732 ? 38.356 109.645 9.724 1.00 41.09 732 ALA A C 1
ATOM 5766 O O . ALA A 1 732 ? 37.441 110.295 10.238 1.00 41.49 732 ALA A O 1
ATOM 5768 N N . ASP A 1 733 ? 39.006 110.037 8.625 1.00 42.09 733 ASP A N 1
ATOM 5769 C CA . ASP A 1 733 ? 38.663 111.286 7.936 1.00 43.27 733 ASP A CA 1
ATOM 5770 C C . ASP A 1 733 ? 37.373 111.205 7.114 1.00 43.44 733 ASP A C 1
ATOM 5771 O O . ASP A 1 733 ? 36.728 112.224 6.895 1.00 43.98 733 ASP A O 1
ATOM 5776 N N . GLY A 1 734 ? 36.996 109.999 6.686 1.00 43.50 734 GLY A N 1
ATOM 5777 C CA . GLY A 1 734 ? 35.799 109.805 5.865 1.00 43.19 734 GLY A CA 1
ATOM 5778 C C . GLY A 1 734 ? 36.103 109.188 4.510 1.00 43.35 734 GLY A C 1
ATOM 5779 O O . GLY A 1 734 ? 35.227 108.586 3.881 1.00 43.49 734 GLY A O 1
ATOM 5780 N N . THR A 1 735 ? 37.349 109.324 4.064 1.00 42.69 735 THR A N 1
ATOM 5781 C CA . THR A 1 735 ? 37.764 108.808 2.761 1.00 42.53 735 THR A CA 1
ATOM 5782 C C . THR A 1 735 ? 37.815 107.286 2.762 1.00 42.51 735 THR A C 1
ATOM 5783 O O . THR A 1 735 ? 38.019 106.670 3.805 1.00 42.61 735 THR A O 1
ATOM 5787 N N . THR A 1 736 ? 37.618 106.681 1.596 1.00 42.63 736 THR A N 1
ATOM 5788 C CA . THR A 1 736 ? 37.695 105.230 1.486 1.00 42.35 736 THR A CA 1
ATOM 5789 C C . THR A 1 736 ? 38.947 104.789 0.739 1.00 42.42 736 THR A C 1
ATOM 5790 O O . THR A 1 736 ? 39.530 105.566 -0.023 1.00 42.93 736 THR A O 1
ATOM 5794 N N . GLU A 1 737 ? 39.385 103.560 0.986 1.00 41.48 737 GLU A N 1
ATOM 5795 C CA . GLU A 1 737 ? 40.551 103.009 0.318 1.00 40.84 737 GLU A CA 1
ATOM 5796 C C . GLU A 1 737 ? 40.275 101.540 0.058 1.00 40.85 737 GLU A C 1
ATOM 5797 O O . GLU A 1 737 ? 39.701 100.855 0.914 1.00 40.72 737 GLU A O 1
ATOM 5803 N N . ASP A 1 738 ? 40.685 101.061 -1.114 1.00 40.56 738 ASP A N 1
ATOM 5804 C CA . ASP A 1 738 ? 40.279 99.746 -1.616 1.00 40.53 738 ASP A CA 1
ATOM 5805 C C . ASP A 1 738 ? 41.374 98.681 -1.579 1.00 40.11 738 ASP A C 1
ATOM 5806 O O . ASP A 1 738 ? 42.567 98.996 -1.713 1.00 40.57 738 ASP A O 1
ATOM 5811 N N . PHE A 1 739 ? 40.960 97.419 -1.420 1.00 38.83 739 PHE A N 1
ATOM 5812 C CA . PHE A 1 739 ? 41.886 96.298 -1.296 1.00 37.60 739 PHE A CA 1
ATOM 5813 C C . PHE A 1 739 ? 41.392 95.061 -2.028 1.00 37.87 739 PHE A C 1
ATOM 5814 O O . PHE A 1 739 ? 40.180 94.813 -2.131 1.00 37.57 739 PHE A O 1
ATOM 5822 N N . ASP A 1 740 ? 42.346 94.286 -2.531 1.00 37.93 740 ASP A N 1
ATOM 5823 C CA . ASP A 1 740 ? 42.056 93.035 -3.211 1.00 38.37 740 ASP A CA 1
ATOM 5824 C C . ASP A 1 740 ? 42.943 91.944 -2.618 1.00 37.86 740 ASP A C 1
ATOM 5825 O O . ASP A 1 740 ? 44.037 91.655 -3.113 1.00 37.51 740 ASP A O 1
ATOM 5830 N N . LEU A 1 741 ? 42.444 91.336 -1.547 1.00 37.17 741 LEU A N 1
ATOM 5831 C CA . LEU A 1 741 ? 43.245 90.439 -0.740 1.00 36.18 741 LEU A CA 1
ATOM 5832 C C . LEU A 1 741 ? 43.152 89.009 -1.238 1.00 35.66 741 LEU A C 1
ATOM 5833 O O . LEU A 1 741 ? 42.048 88.499 -1.478 1.00 35.30 741 LEU A O 1
ATOM 5838 N N . PRO A 1 742 ? 44.314 88.350 -1.393 1.00 34.63 742 PRO A N 1
ATOM 5839 C CA . PRO A 1 742 ? 44.286 86.946 -1.736 1.00 34.48 742 PRO A CA 1
ATOM 5840 C C . PRO A 1 742 ? 43.798 86.146 -0.523 1.00 34.13 742 PRO A C 1
ATOM 5841 O O . PRO A 1 742 ? 43.684 86.698 0.573 1.00 33.91 742 PRO A O 1
ATOM 5845 N N . ASP A 1 743 ? 43.526 84.865 -0.740 1.00 34.34 743 ASP A N 1
ATOM 5846 C CA . ASP A 1 743 ? 43.212 83.895 0.310 1.00 34.39 743 ASP A CA 1
ATOM 5847 C C . ASP A 1 743 ? 44.115 84.063 1.554 1.00 33.84 743 ASP A C 1
ATOM 5848 O O . ASP A 1 743 ? 45.337 84.119 1.433 1.00 33.46 743 ASP A O 1
ATOM 5853 N N . SER A 1 744 ? 43.489 84.187 2.730 1.00 32.87 744 SER A N 1
ATOM 5854 C CA . SER A 1 744 ? 44.183 84.356 4.033 1.00 32.12 744 SER A CA 1
ATOM 5855 C C . SER A 1 744 ? 45.114 85.571 4.095 1.00 31.73 744 SER A C 1
ATOM 5856 O O . SER A 1 744 ? 45.995 85.657 4.965 1.00 32.20 744 SER A O 1
ATOM 5859 N N . GLY A 1 745 ? 44.901 86.518 3.188 1.00 31.39 745 GLY A N 1
ATOM 5860 C CA . GLY A 1 745 ? 45.838 87.621 2.984 1.00 31.77 745 GLY A CA 1
ATOM 5861 C C . GLY A 1 745 ? 45.852 88.737 4.008 1.00 31.46 745 GLY A C 1
ATOM 5862 O O . GLY A 1 745 ? 44.985 88.819 4.876 1.00 31.43 745 GLY A O 1
ATOM 5863 N N . ILE A 1 746 ? 46.876 89.581 3.895 1.00 31.31 746 ILE A N 1
ATOM 5864 C CA . ILE A 1 746 ? 47.025 90.822 4.647 1.00 31.61 746 ILE A CA 1
ATOM 5865 C C . ILE A 1 746 ? 47.612 91.884 3.717 1.00 32.30 746 ILE A C 1
ATOM 5866 O O . ILE A 1 746 ? 48.387 91.563 2.792 1.00 31.72 746 ILE A O 1
ATOM 5871 N N . ALA A 1 747 ? 47.200 93.129 3.958 1.00 32.39 747 ALA A N 1
ATOM 5872 C CA . ALA A 1 747 ? 47.763 94.315 3.322 1.00 33.29 747 ALA A CA 1
ATOM 5873 C C . ALA A 1 747 ? 47.993 95.379 4.388 1.00 33.49 747 ALA A C 1
ATOM 5874 O O . ALA A 1 747 ? 47.284 95.429 5.390 1.00 33.90 747 ALA A O 1
ATOM 5876 N N . TRP A 1 748 ? 48.992 96.222 4.152 1.00 33.97 748 TRP A N 1
ATOM 5877 C CA . TRP A 1 748 ? 49.348 97.320 5.032 1.00 34.03 748 TRP A CA 1
ATOM 5878 C C . TRP A 1 748 ? 49.247 98.630 4.292 1.00 34.86 748 TRP A C 1
ATOM 5879 O O . TRP A 1 748 ? 49.460 98.674 3.084 1.00 34.76 748 TRP A O 1
ATOM 5890 N N . ARG A 1 749 ? 48.962 99.702 5.021 1.00 34.72 749 ARG A N 1
ATOM 5891 C CA . ARG A 1 749 ? 48.853 101.022 4.410 1.00 35.23 749 ARG A CA 1
ATOM 5892 C C . ARG A 1 749 ? 49.353 102.072 5.383 1.00 34.74 749 ARG A C 1
ATOM 5893 O O . ARG A 1 749 ? 48.912 102.128 6.524 1.00 34.63 749 ARG A O 1
ATOM 5901 N N . SER B 1 3 ? -31.458 50.589 10.477 1.00 33.37 3 SER B N 1
ATOM 5902 C CA . SER B 1 3 ? -31.118 51.446 11.676 1.00 32.61 3 SER B CA 1
ATOM 5903 C C . SER B 1 3 ? -31.298 52.957 11.422 1.00 31.19 3 SER B C 1
ATOM 5904 O O . SER B 1 3 ? -31.018 53.433 10.328 1.00 31.27 3 SER B O 1
ATOM 5907 N N . THR B 1 4 ? -31.773 53.692 12.439 1.00 29.60 4 THR B N 1
ATOM 5908 C CA . THR B 1 4 ? -31.947 55.165 12.396 1.00 27.09 4 THR B CA 1
ATOM 5909 C C . THR B 1 4 ? -31.611 55.740 13.767 1.00 25.68 4 THR B C 1
ATOM 5910 O O . THR B 1 4 ? -31.482 54.983 14.733 1.00 26.00 4 THR B O 1
ATOM 5914 N N . GLY B 1 5 ? -31.456 57.061 13.870 1.00 23.95 5 GLY B N 1
ATOM 5915 C CA . GLY B 1 5 ? -31.223 57.672 15.181 1.00 21.97 5 GLY B CA 1
ATOM 5916 C C . GLY B 1 5 ? -29.763 57.866 15.582 1.00 21.27 5 GLY B C 1
ATOM 5917 O O . GLY B 1 5 ? -28.879 57.834 14.735 1.00 20.61 5 GLY B O 1
ATOM 5918 N N . ARG B 1 6 ? -29.525 58.083 16.878 1.00 20.42 6 ARG B N 1
ATOM 5919 C CA . ARG B 1 6 ? -28.189 58.410 17.404 1.00 20.91 6 ARG B CA 1
ATOM 5920 C C . ARG B 1 6 ? -27.579 59.616 16.687 1.00 20.31 6 ARG B C 1
ATOM 5921 O O . ARG B 1 6 ? -26.357 59.723 16.577 1.00 20.34 6 ARG B O 1
ATOM 5929 N N . PHE B 1 7 ? -28.436 60.546 16.252 1.00 19.72 7 PHE B N 1
ATOM 5930 C CA . PHE B 1 7 ? -28.007 61.685 15.428 1.00 19.51 7 PHE B CA 1
ATOM 5931 C C . PHE B 1 7 ? -28.807 62.936 15.772 1.00 20.35 7 PHE B C 1
ATOM 5932 O O . PHE B 1 7 ? -30.035 62.930 15.736 1.00 20.97 7 PHE B O 1
ATOM 5940 N N . THR B 1 8 ? -28.103 64.016 16.111 1.00 19.75 8 THR B N 1
ATOM 5941 C CA . THR B 1 8 ? -28.728 65.290 16.445 1.00 20.03 8 THR B CA 1
ATOM 5942 C C . THR B 1 8 ? -28.524 66.332 15.332 1.00 20.98 8 THR B C 1
ATOM 5943 O O . THR B 1 8 ? -27.393 66.673 14.972 1.00 19.33 8 THR B O 1
ATOM 5947 N N . LEU B 1 9 ? -29.637 66.852 14.828 1.00 20.64 9 LEU B N 1
ATOM 5948 C CA . LEU B 1 9 ? -29.654 67.751 13.696 1.00 22.19 9 LEU B CA 1
ATOM 5949 C C . LEU B 1 9 ? -29.867 69.188 14.187 1.00 22.89 9 LEU B C 1
ATOM 5950 O O . LEU B 1 9 ? -30.741 69.423 15.019 1.00 21.97 9 LEU B O 1
ATOM 5955 N N . PRO B 1 10 ? -29.074 70.156 13.682 1.00 23.25 10 PRO B N 1
ATOM 5956 C CA . PRO B 1 10 ? -29.383 71.533 14.053 1.00 25.21 10 PRO B CA 1
ATOM 5957 C C . PRO B 1 10 ? -30.492 72.056 13.145 1.00 26.97 10 PRO B C 1
ATOM 5958 O O . PRO B 1 10 ? -30.599 71.614 11.993 1.00 27.29 10 PRO B O 1
ATOM 5962 N N . SER B 1 11 ? -31.309 72.977 13.645 1.00 29.30 11 SER B N 1
ATOM 5963 C CA . SER B 1 11 ? -32.332 73.608 12.794 1.00 31.50 11 SER B CA 1
ATOM 5964 C C . SER B 1 11 ? -32.428 75.101 13.071 1.00 32.81 11 SER B C 1
ATOM 5965 O O . SER B 1 11 ? -31.715 75.628 13.925 1.00 32.66 11 SER B O 1
ATOM 5968 N N . GLU B 1 12 ? -33.320 75.772 12.348 1.00 34.96 12 GLU B N 1
ATOM 5969 C CA . GLU B 1 12 ? -33.420 77.228 12.397 1.00 36.99 12 GLU B CA 1
ATOM 5970 C C . GLU B 1 12 ? -34.778 77.706 11.899 1.00 37.93 12 GLU B C 1
ATOM 5971 O O . GLU B 1 12 ? -35.482 76.975 11.202 1.00 37.69 12 GLU B O 1
ATOM 5977 N N . GLU B 1 13 ? -35.128 78.939 12.265 1.00 39.27 13 GLU B N 1
ATOM 5978 C CA . GLU B 1 13 ? -36.364 79.585 11.819 1.00 40.62 13 GLU B CA 1
ATOM 5979 C C . GLU B 1 13 ? -36.613 79.392 10.323 1.00 40.51 13 GLU B C 1
ATOM 5980 O O . GLU B 1 13 ? -35.684 79.485 9.517 1.00 40.27 13 GLU B O 1
ATOM 5986 N N . ASN B 1 14 ? -37.865 79.097 9.971 1.00 40.88 14 ASN B N 1
ATOM 5987 C CA . ASN B 1 14 ? -38.326 79.134 8.582 1.00 40.72 14 ASN B CA 1
ATOM 5988 C C . ASN B 1 14 ? -37.640 78.111 7.670 1.00 40.49 14 ASN B C 1
ATOM 5989 O O . ASN B 1 14 ? -37.372 78.378 6.491 1.00 40.58 14 ASN B O 1
ATOM 5994 N N . PHE B 1 15 ? -37.352 76.933 8.218 1.00 39.83 15 PHE B N 1
ATOM 5995 C CA . PHE B 1 15 ? -36.577 75.939 7.491 1.00 39.33 15 PHE B CA 1
ATOM 5996 C C . PHE B 1 15 ? -37.137 74.552 7.802 1.00 39.49 15 PHE B C 1
ATOM 5997 O O . PHE B 1 15 ? -36.393 73.569 7.882 1.00 39.05 15 PHE B O 1
ATOM 6005 N N . ALA B 1 16 ? -38.466 74.490 7.941 1.00 39.52 16 ALA B N 1
ATOM 6006 C CA . ALA B 1 16 ? -39.178 73.260 8.298 1.00 39.51 16 ALA B CA 1
ATOM 6007 C C . ALA B 1 16 ? -39.044 72.175 7.232 1.00 39.37 16 ALA B C 1
ATOM 6008 O O . ALA B 1 16 ? -38.710 71.031 7.548 1.00 39.48 16 ALA B O 1
ATOM 6010 N N . GLU B 1 17 ? -39.316 72.548 5.980 1.00 39.08 17 GLU B N 1
ATOM 6011 C CA . GLU B 1 17 ? -39.211 71.654 4.836 1.00 38.74 17 GLU B CA 1
ATOM 6012 C C . GLU B 1 17 ? -37.867 70.948 4.787 1.00 37.84 17 GLU B C 1
ATOM 6013 O O . GLU B 1 17 ? -37.798 69.717 4.803 1.00 37.19 17 GLU B O 1
ATOM 6019 N N . LYS B 1 18 ? -36.799 71.737 4.723 1.00 36.51 18 LYS B N 1
ATOM 6020 C CA . LYS B 1 18 ? -35.463 71.189 4.581 1.00 35.70 18 LYS B CA 1
ATOM 6021 C C . LYS B 1 18 ? -35.007 70.440 5.827 1.00 34.27 18 LYS B C 1
ATOM 6022 O O . LYS B 1 18 ? -34.270 69.465 5.722 1.00 33.77 18 LYS B O 1
ATOM 6028 N N . THR B 1 19 ? -35.450 70.897 6.990 1.00 32.95 19 THR B N 1
ATOM 6029 C CA . THR B 1 19 ? -35.162 70.206 8.239 1.00 32.12 19 THR B CA 1
ATOM 6030 C C . THR B 1 19 ? -35.708 68.768 8.209 1.00 32.13 19 THR B C 1
ATOM 6031 O O . THR B 1 19 ? -34.962 67.829 8.500 1.00 31.34 19 THR B O 1
ATOM 6035 N N . LYS B 1 20 ? -36.983 68.598 7.830 1.00 31.75 20 LYS B N 1
ATOM 6036 C CA . LYS B 1 20 ? -37.606 67.267 7.730 1.00 31.49 20 LYS B CA 1
ATOM 6037 C C . LYS B 1 20 ? -36.902 66.398 6.698 1.00 31.01 20 LYS B C 1
ATOM 6038 O O . LYS B 1 20 ? -36.657 65.205 6.930 1.00 30.59 20 LYS B O 1
ATOM 6044 N N . GLU B 1 21 ? -36.581 67.006 5.558 1.00 30.55 21 GLU B N 1
ATOM 6045 C CA . GLU B 1 21 ? -35.889 66.326 4.484 1.00 30.62 21 GLU B CA 1
ATOM 6046 C C . GLU B 1 21 ? -34.517 65.804 4.947 1.00 30.13 21 GLU B C 1
ATOM 6047 O O . GLU B 1 21 ? -34.190 64.636 4.746 1.00 30.00 21 GLU B O 1
ATOM 6053 N N . LEU B 1 22 ? -33.723 66.676 5.564 1.00 29.07 22 LEU B N 1
ATOM 6054 C CA . LEU B 1 22 ? -32.385 66.275 6.040 1.00 28.46 22 LEU B CA 1
ATOM 6055 C C . LEU B 1 22 ? -32.472 65.334 7.253 1.00 27.96 22 LEU B C 1
ATOM 6056 O O . LEU B 1 22 ? -31.703 64.356 7.351 1.00 27.21 22 LEU B O 1
ATOM 6061 N N . ALA B 1 23 ? -33.428 65.592 8.152 1.00 27.58 23 ALA B N 1
ATOM 6062 C CA . ALA B 1 23 ? -33.700 64.658 9.258 1.00 27.81 23 ALA B CA 1
ATOM 6063 C C . ALA B 1 23 ? -33.929 63.240 8.740 1.00 27.98 23 ALA B C 1
ATOM 6064 O O . ALA B 1 23 ? -33.385 62.273 9.280 1.00 27.77 23 ALA B O 1
ATOM 6066 N N . GLU B 1 24 ? -34.756 63.115 7.703 1.00 28.20 24 GLU B N 1
ATOM 6067 C CA . GLU B 1 24 ? -35.016 61.819 7.081 1.00 28.04 24 GLU B CA 1
ATOM 6068 C C . GLU B 1 24 ? -33.772 61.241 6.379 1.00 26.74 24 GLU B C 1
ATOM 6069 O O . GLU B 1 24 ? -33.465 60.060 6.510 1.00 26.35 24 GLU B O 1
ATOM 6075 N N . LEU B 1 25 ? -33.050 62.081 5.657 1.00 25.82 25 LEU B N 1
ATOM 6076 C CA . LEU B 1 25 ? -31.885 61.661 4.893 1.00 25.77 25 LEU B CA 1
ATOM 6077 C C . LEU B 1 25 ? -30.744 61.169 5.802 1.00 24.95 25 LEU B C 1
ATOM 6078 O O . LEU B 1 25 ? -30.031 60.217 5.462 1.00 24.36 25 LEU B O 1
ATOM 6083 N N . TRP B 1 26 ? -30.600 61.830 6.951 1.00 23.87 26 TRP B N 1
ATOM 6084 C CA . TRP B 1 26 ? -29.508 61.573 7.894 1.00 23.13 26 TRP B CA 1
ATOM 6085 C C . TRP B 1 26 ? -29.887 60.650 9.050 1.00 23.35 26 TRP B C 1
ATOM 6086 O O . TRP B 1 26 ? -29.031 60.281 9.864 1.00 23.65 26 TRP B O 1
ATOM 6097 N N . GLY B 1 27 ? -31.160 60.260 9.117 1.00 23.20 27 GLY B N 1
ATOM 6098 C CA . GLY B 1 27 ? -31.637 59.406 10.209 1.00 22.74 27 GLY B CA 1
ATOM 6099 C C . GLY B 1 27 ? -31.646 60.117 11.556 1.00 22.48 27 GLY B C 1
ATOM 6100 O O . GLY B 1 27 ? -31.398 59.492 12.591 1.00 21.76 27 GLY B O 1
ATOM 6101 N N . ALA B 1 28 ? -31.952 61.418 11.554 1.00 23.15 28 ALA B N 1
ATOM 6102 C CA . ALA B 1 28 ? -31.913 62.210 12.779 1.00 24.06 28 ALA B CA 1
ATOM 6103 C C . ALA B 1 28 ? -33.075 61.861 13.722 1.00 25.03 28 ALA B C 1
ATOM 6104 O O . ALA B 1 28 ? -34.222 61.735 13.281 1.00 25.82 28 ALA B O 1
ATOM 6106 N N . ASP B 1 29 ? -32.790 61.723 15.015 1.00 24.54 29 ASP B N 1
ATOM 6107 C CA . ASP B 1 29 ? -33.856 61.462 15.994 1.00 24.17 29 ASP B CA 1
ATOM 6108 C C . ASP B 1 29 ? -33.962 62.575 17.039 1.00 24.03 29 ASP B C 1
ATOM 6109 O O . ASP B 1 29 ? -34.780 62.515 17.961 1.00 24.41 29 ASP B O 1
ATOM 6114 N N . ALA B 1 30 ? -33.120 63.599 16.890 1.00 23.81 30 ALA B N 1
ATOM 6115 C CA . ALA B 1 30 ? -33.136 64.759 17.769 1.00 23.34 30 ALA B CA 1
ATOM 6116 C C . ALA B 1 30 ? -32.892 66.001 16.942 1.00 23.39 30 ALA B C 1
ATOM 6117 O O . ALA B 1 30 ? -32.248 65.942 15.873 1.00 23.76 30 ALA B O 1
ATOM 6119 N N . ILE B 1 31 ? -33.437 67.115 17.413 1.00 24.06 31 ILE B N 1
ATOM 6120 C CA . ILE B 1 31 ? -33.266 68.414 16.761 1.00 25.23 31 ILE B CA 1
ATOM 6121 C C . ILE B 1 31 ? -32.862 69.453 17.795 1.00 25.50 31 ILE B C 1
ATOM 6122 O O . ILE B 1 31 ? -33.446 69.525 18.872 1.00 24.55 31 ILE B O 1
ATOM 6127 N N . ARG B 1 32 ? -31.854 70.262 17.478 1.00 26.14 32 ARG B N 1
ATOM 6128 C CA . ARG B 1 32 ? -31.451 71.299 18.426 1.00 27.94 32 ARG B CA 1
ATOM 6129 C C . ARG B 1 32 ? -31.560 72.682 17.828 1.00 29.46 32 ARG B C 1
ATOM 6130 O O . ARG B 1 32 ? -31.498 72.852 16.597 1.00 29.46 32 ARG B O 1
ATOM 6138 N N . ASN B 1 33 ? -31.690 73.675 18.696 1.00 31.70 33 ASN B N 1
ATOM 6139 C CA . ASN B 1 33 ? -31.473 75.047 18.250 1.00 34.35 33 ASN B CA 1
ATOM 6140 C C . ASN B 1 33 ? -29.997 75.460 18.307 1.00 35.07 33 ASN B C 1
ATOM 6141 O O . ASN B 1 33 ? -29.565 76.328 17.542 1.00 36.55 33 ASN B O 1
ATOM 6146 N N . ALA B 1 42 ? -41.968 75.592 15.186 1.00 53.32 42 ALA B N 1
ATOM 6147 C CA . ALA B 1 42 ? -42.986 75.034 14.290 1.00 53.02 42 ALA B CA 1
ATOM 6148 C C . ALA B 1 42 ? -42.590 73.645 13.776 1.00 52.95 42 ALA B C 1
ATOM 6149 O O . ALA B 1 42 ? -43.431 72.919 13.225 1.00 52.82 42 ALA B O 1
ATOM 6151 N N . VAL B 1 43 ? -41.301 73.310 13.935 1.00 52.04 43 VAL B N 1
ATOM 6152 C CA . VAL B 1 43 ? -40.785 71.930 13.788 1.00 51.20 43 VAL B CA 1
ATOM 6153 C C . VAL B 1 43 ? -40.788 71.260 15.160 1.00 50.31 43 VAL B C 1
ATOM 6154 O O . VAL B 1 43 ? -40.451 70.083 15.292 1.00 50.06 43 VAL B O 1
ATOM 6158 N N . LEU B 1 44 ? -41.152 72.039 16.179 1.00 49.46 44 LEU B N 1
ATOM 6159 C CA . LEU B 1 44 ? -41.418 71.532 17.523 1.00 48.60 44 LEU B CA 1
ATOM 6160 C C . LEU B 1 44 ? -42.519 70.465 17.512 1.00 48.04 44 LEU B C 1
ATOM 6161 O O . LEU B 1 44 ? -42.657 69.685 18.456 1.00 47.91 44 LEU B O 1
ATOM 6166 N N . ALA B 1 45 ? -43.284 70.429 16.428 1.00 47.15 45 ALA B N 1
ATOM 6167 C CA . ALA B 1 45 ? -44.409 69.518 16.300 1.00 46.52 45 ALA B CA 1
ATOM 6168 C C . ALA B 1 45 ? -44.061 68.253 15.509 1.00 45.82 45 ALA B C 1
ATOM 6169 O O . ALA B 1 45 ? -44.949 67.468 15.158 1.00 46.35 45 ALA B O 1
ATOM 6171 N N . LEU B 1 46 ? -42.780 68.050 15.218 1.00 44.37 46 LEU B N 1
ATOM 6172 C CA . LEU B 1 46 ? -42.345 66.782 14.621 1.00 43.01 46 LEU B CA 1
ATOM 6173 C C . LEU B 1 46 ? -42.096 65.778 15.736 1.00 41.80 46 LEU B C 1
ATOM 6174 O O . LEU B 1 46 ? -41.964 66.154 16.911 1.00 42.02 46 LEU B O 1
ATOM 6179 N N . GLY B 1 47 ? -42.036 64.503 15.382 1.00 40.28 47 GLY B N 1
ATOM 6180 C CA . GLY B 1 47 ? -41.789 63.480 16.379 1.00 39.22 47 GLY B CA 1
ATOM 6181 C C . GLY B 1 47 ? -40.302 63.256 16.553 1.00 38.13 47 GLY B C 1
ATOM 6182 O O . GLY B 1 47 ? -39.783 62.221 16.119 1.00 38.92 47 GLY B O 1
ATOM 6183 N N . LYS B 1 48 ? -39.623 64.243 17.152 1.00 35.88 48 LYS B N 1
ATOM 6184 C CA . LYS B 1 48 ? -38.189 64.166 17.430 1.00 33.53 48 LYS B CA 1
ATOM 6185 C C . LYS B 1 48 ? -37.900 64.631 18.848 1.00 31.83 48 LYS B C 1
ATOM 6186 O O . LYS B 1 48 ? -38.676 65.366 19.455 1.00 31.07 48 LYS B O 1
ATOM 6192 N N . LYS B 1 49 ? -36.766 64.201 19.377 1.00 30.28 49 LYS B N 1
ATOM 6193 C CA . LYS B 1 49 ? -36.318 64.664 20.674 1.00 28.86 49 LYS B CA 1
ATOM 6194 C C . LYS B 1 49 ? -35.838 66.112 20.495 1.00 28.28 49 LYS B C 1
ATOM 6195 O O . LYS B 1 49 ? -35.033 66.387 19.589 1.00 28.38 49 LYS B O 1
ATOM 6201 N N . ILE B 1 50 ? -36.347 67.030 21.321 1.00 26.52 50 ILE B N 1
ATOM 6202 C CA . ILE B 1 50 ? -36.007 68.458 21.188 1.00 25.94 50 ILE B CA 1
ATOM 6203 C C . ILE B 1 50 ? -34.950 68.895 22.202 1.00 24.93 50 ILE B C 1
ATOM 6204 O O . ILE B 1 50 ? -35.150 68.753 23.401 1.00 24.28 50 ILE B O 1
ATOM 6209 N N . TYR B 1 51 ? -33.809 69.386 21.712 1.00 24.20 51 TYR B N 1
ATOM 6210 C CA . TYR B 1 51 ? -32.769 69.910 22.594 1.00 24.02 51 TYR B CA 1
ATOM 6211 C C . TYR B 1 51 ? -32.919 71.432 22.607 1.00 23.63 51 TYR B C 1
ATOM 6212 O O . TYR B 1 51 ? -33.112 72.033 21.549 1.00 24.08 51 TYR B O 1
ATOM 6221 N N . ASN B 1 52 ? -32.806 72.045 23.778 1.00 23.99 52 ASN B N 1
ATOM 6222 C CA . ASN B 1 52 ? -32.671 73.499 23.883 1.00 25.26 52 ASN B CA 1
ATOM 6223 C C . ASN B 1 52 ? -31.472 73.824 24.746 1.00 25.43 52 ASN B C 1
ATOM 6224 O O . ASN B 1 52 ? -31.328 73.278 25.841 1.00 25.21 52 ASN B O 1
ATOM 6229 N N . ALA B 1 53 ? -30.617 74.724 24.267 1.00 25.68 53 ALA B N 1
ATOM 6230 C CA . ALA B 1 53 ? -29.449 75.129 25.040 1.00 25.57 53 ALA B CA 1
ATOM 6231 C C . ALA B 1 53 ? -29.904 75.977 26.214 1.00 25.65 53 ALA B C 1
ATOM 6232 O O . ALA B 1 53 ? -30.885 76.721 26.095 1.00 26.28 53 ALA B O 1
ATOM 6234 N N . TYR B 1 54 ? -29.223 75.855 27.352 1.00 24.59 54 TYR B N 1
ATOM 6235 C CA . TYR B 1 54 ? -29.503 76.683 28.504 1.00 23.89 54 TYR B CA 1
ATOM 6236 C C . TYR B 1 54 ? -28.198 77.285 28.993 1.00 23.78 54 TYR B C 1
ATOM 6237 O O . TYR B 1 54 ? -27.190 76.585 29.063 1.00 24.09 54 TYR B O 1
ATOM 6246 N N . PHE B 1 55 ? -28.223 78.568 29.328 1.00 22.50 55 PHE B N 1
ATOM 6247 C CA . PHE B 1 55 ? -27.021 79.298 29.751 1.00 22.73 55 PHE B CA 1
ATOM 6248 C C . PHE B 1 55 ? -27.221 79.889 31.140 1.00 22.15 55 PHE B C 1
ATOM 6249 O O . PHE B 1 55 ? -27.606 81.050 31.254 1.00 23.83 55 PHE B O 1
ATOM 6257 N N . PRO B 1 56 ? -26.953 79.110 32.201 1.00 21.87 56 PRO B N 1
ATOM 6258 C CA . PRO B 1 56 ? -27.332 79.473 33.575 1.00 21.88 56 PRO B CA 1
ATOM 6259 C C . PRO B 1 56 ? -26.765 80.800 34.107 1.00 22.38 56 PRO B C 1
ATOM 6260 O O . PRO B 1 56 ? -27.430 81.478 34.919 1.00 22.55 56 PRO B O 1
ATOM 6264 N N . THR B 1 57 ? -25.554 81.159 33.690 1.00 21.04 57 THR B N 1
ATOM 6265 C CA . THR B 1 57 ? -24.917 82.363 34.235 1.00 21.74 57 THR B CA 1
ATOM 6266 C C . THR B 1 57 ? -24.905 83.588 33.313 1.00 21.80 57 THR B C 1
ATOM 6267 O O . THR B 1 57 ? -24.152 84.521 33.565 1.00 21.57 57 THR B O 1
ATOM 6271 N N . ARG B 1 58 ? -25.715 83.592 32.259 1.00 21.58 58 ARG B N 1
ATOM 6272 C CA . ARG B 1 58 ? -25.832 84.793 31.411 1.00 22.65 58 ARG B CA 1
ATOM 6273 C C . ARG B 1 58 ? -27.249 84.931 30.852 1.00 22.98 58 ARG B C 1
ATOM 6274 O O . ARG B 1 58 ? -28.178 84.271 31.358 1.00 23.31 58 ARG B O 1
ATOM 6282 N N . ALA B 1 59 ? -27.400 85.800 29.852 1.00 23.56 59 ALA B N 1
ATOM 6283 C CA . ALA B 1 59 ? -28.671 86.051 29.145 1.00 24.71 59 ALA B CA 1
ATOM 6284 C C . ALA B 1 59 ? -29.718 86.747 30.036 1.00 24.84 59 ALA B C 1
ATOM 6285 O O . ALA B 1 59 ? -30.925 86.717 29.752 1.00 25.56 59 ALA B O 1
ATOM 6287 N N . HIS B 1 60 ? -29.252 87.370 31.110 1.00 24.02 60 HIS B N 1
ATOM 6288 C CA . HIS B 1 60 ? -30.159 88.064 32.041 1.00 24.46 60 HIS B CA 1
ATOM 6289 C C . HIS B 1 60 ? -29.584 89.353 32.573 1.00 22.72 60 HIS B C 1
ATOM 6290 O O . HIS B 1 60 ? -29.410 89.521 33.776 1.00 23.05 60 HIS B O 1
ATOM 6297 N N . ASN B 1 61 ? -29.296 90.266 31.667 1.00 23.21 61 ASN B N 1
ATOM 6298 C CA . ASN B 1 61 ? -28.732 91.549 32.058 1.00 23.22 61 ASN B CA 1
ATOM 6299 C C . ASN B 1 61 ? -29.670 92.351 32.971 1.00 23.77 61 ASN B C 1
ATOM 6300 O O . ASN B 1 61 ? -29.206 93.158 33.738 1.00 23.72 61 ASN B O 1
ATOM 6305 N N . GLU B 1 62 ? -30.979 92.100 32.899 1.00 24.90 62 GLU B N 1
ATOM 6306 C CA . GLU B 1 62 ? -31.955 92.771 33.781 1.00 25.97 62 GLU B CA 1
ATOM 6307 C C . GLU B 1 62 ? -31.735 92.469 35.258 1.00 25.88 62 GLU B C 1
ATOM 6308 O O . GLU B 1 62 ? -32.002 93.329 36.110 1.00 26.92 62 GLU B O 1
ATOM 6314 N N . TRP B 1 63 ? -31.255 91.258 35.562 1.00 24.46 63 TRP B N 1
ATOM 6315 C CA . TRP B 1 63 ? -30.924 90.878 36.919 1.00 24.01 63 TRP B CA 1
ATOM 6316 C C . TRP B 1 63 ? -29.598 91.508 37.297 1.00 23.96 63 TRP B C 1
ATOM 6317 O O . TRP B 1 63 ? -29.498 92.294 38.246 1.00 23.21 63 TRP B O 1
ATOM 6328 N N . ILE B 1 64 ? -28.559 91.152 36.542 1.00 23.30 64 ILE B N 1
ATOM 6329 C CA . ILE B 1 64 ? -27.228 91.416 37.044 1.00 22.95 64 ILE B CA 1
ATOM 6330 C C . ILE B 1 64 ? -26.875 92.899 37.104 1.00 22.88 64 ILE B C 1
ATOM 6331 O O . ILE B 1 64 ? -26.076 93.300 37.927 1.00 22.81 64 ILE B O 1
ATOM 6336 N N . THR B 1 65 ? -27.493 93.714 36.256 1.00 23.68 65 THR B N 1
ATOM 6337 C CA . THR B 1 65 ? -27.220 95.151 36.290 1.00 24.18 65 THR B CA 1
ATOM 6338 C C . THR B 1 65 ? -27.668 95.825 37.591 1.00 23.95 65 THR B C 1
ATOM 6339 O O . THR B 1 65 ? -27.209 96.934 37.875 1.00 23.16 65 THR B O 1
ATOM 6343 N N . LEU B 1 66 ? -28.524 95.161 38.381 1.00 23.50 66 LEU B N 1
ATOM 6344 C CA . LEU B 1 66 ? -28.954 95.667 39.702 1.00 23.55 66 LEU B CA 1
ATOM 6345 C C . LEU B 1 66 ? -28.223 94.979 40.858 1.00 24.17 66 LEU B C 1
ATOM 6346 O O . LEU B 1 66 ? -28.469 95.268 42.037 1.00 25.05 66 LEU B O 1
ATOM 6351 N N . HIS B 1 67 ? -27.326 94.051 40.533 1.00 23.13 67 HIS B N 1
ATOM 6352 C CA . HIS B 1 67 ? -26.563 93.356 41.545 1.00 22.90 67 HIS B CA 1
ATOM 6353 C C . HIS B 1 67 ? -25.134 93.163 41.031 1.00 23.31 67 HIS B C 1
ATOM 6354 O O . HIS B 1 67 ? -24.644 92.045 41.033 1.00 22.67 67 HIS B O 1
ATOM 6361 N N . MET B 1 68 ? -24.473 94.247 40.609 1.00 22.93 68 MET B N 1
ATOM 6362 C CA . MET B 1 68 ? -23.196 94.113 39.868 1.00 23.30 68 MET B CA 1
ATOM 6363 C C . MET B 1 68 ? -22.029 93.621 40.683 1.00 22.81 68 MET B C 1
ATOM 6364 O O . MET B 1 68 ? -21.008 93.200 40.109 1.00 22.65 68 MET B O 1
ATOM 6369 N N . ASP B 1 69 ? -22.172 93.649 42.003 1.00 21.98 69 ASP B N 1
ATOM 6370 C CA . ASP B 1 69 ? -21.184 93.060 42.893 1.00 22.33 69 ASP B CA 1
ATOM 6371 C C . ASP B 1 69 ? -21.249 91.518 42.926 1.00 20.71 69 ASP B C 1
ATOM 6372 O O . ASP B 1 69 ? -20.432 90.882 43.601 1.00 21.12 69 ASP B O 1
ATOM 6377 N N . GLU B 1 70 ? -22.196 90.948 42.183 1.00 20.29 70 GLU B N 1
ATOM 6378 C CA . GLU B 1 70 ? -22.372 89.489 42.081 1.00 19.48 70 GLU B CA 1
ATOM 6379 C C . GLU B 1 70 ? -21.939 88.902 40.718 1.00 19.19 70 GLU B C 1
ATOM 6380 O O . GLU B 1 70 ? -22.243 87.742 40.413 1.00 18.74 70 GLU B O 1
ATOM 6386 N N . THR B 1 71 ? -21.231 89.701 39.908 1.00 17.84 71 THR B N 1
ATOM 6387 C CA . THR B 1 71 ? -20.595 89.155 38.684 1.00 17.45 71 THR B CA 1
ATOM 6388 C C . THR B 1 71 ? -19.457 88.265 39.201 1.00 15.86 71 THR B C 1
ATOM 6389 O O . THR B 1 71 ? -18.988 88.466 40.327 1.00 15.53 71 THR B O 1
ATOM 6393 N N . PRO B 1 72 ? -19.013 87.275 38.395 1.00 15.65 72 PRO B N 1
ATOM 6394 C CA . PRO B 1 72 ? -17.844 86.507 38.783 1.00 15.76 72 PRO B CA 1
ATOM 6395 C C . PRO B 1 72 ? -16.621 87.419 38.820 1.00 15.20 72 PRO B C 1
ATOM 6396 O O . PRO B 1 72 ? -16.636 88.498 38.202 1.00 15.60 72 PRO B O 1
ATOM 6400 N N . GLN B 1 73 ? -15.595 87.002 39.563 1.00 15.07 73 GLN B N 1
ATOM 6401 C CA . GLN B 1 73 ? -14.402 87.805 39.724 1.00 14.68 73 GLN B CA 1
ATOM 6402 C C . GLN B 1 73 ? -13.160 86.970 39.480 1.00 14.87 73 GLN B C 1
ATOM 6403 O O . GLN B 1 73 ? -13.198 85.731 39.500 1.00 15.21 73 GLN B O 1
ATOM 6409 N N . VAL B 1 74 ? -12.044 87.651 39.296 1.00 15.15 74 VAL B N 1
ATOM 6410 C CA . VAL B 1 74 ? -10.800 86.974 38.969 1.00 14.13 74 VAL B CA 1
ATOM 6411 C C . VAL B 1 74 ? -9.659 87.819 39.551 1.00 13.78 74 VAL B C 1
ATOM 6412 O O . VAL B 1 74 ? -9.730 89.045 39.518 1.00 15.17 74 VAL B O 1
ATOM 6416 N N . TYR B 1 75 ? -8.632 87.183 40.101 1.00 12.59 75 TYR B N 1
ATOM 6417 C CA . TYR B 1 75 ? -7.394 87.885 40.427 1.00 13.34 75 TYR B CA 1
ATOM 6418 C C . TYR B 1 75 ? -6.552 88.094 39.163 1.00 13.78 75 TYR B C 1
ATOM 6419 O O . TYR B 1 75 ? -6.248 87.127 38.426 1.00 12.19 75 TYR B O 1
ATOM 6428 N N . LEU B 1 76 ? -6.201 89.359 38.922 1.00 13.17 76 LEU B N 1
ATOM 6429 C CA . LEU B 1 76 ? -5.419 89.749 37.752 1.00 12.95 76 LEU B CA 1
ATOM 6430 C C . LEU B 1 76 ? -4.068 90.236 38.192 1.00 13.08 76 LEU B C 1
ATOM 6431 O O . LEU B 1 76 ? -3.958 90.910 39.221 1.00 14.16 76 LEU B O 1
ATOM 6436 N N . LEU B 1 77 ? -3.050 89.937 37.380 1.00 12.67 77 LEU B N 1
ATOM 6437 C CA . LEU B 1 77 ? -1.688 90.398 37.659 1.00 13.01 77 LEU B CA 1
ATOM 6438 C C . LEU B 1 77 ? -1.304 91.477 36.648 1.00 13.00 77 LEU B C 1
ATOM 6439 O O . LEU B 1 77 ? -1.344 91.254 35.437 1.00 13.10 77 LEU B O 1
ATOM 6444 N N . THR B 1 78 ? -0.915 92.641 37.140 1.00 13.44 78 THR B N 1
ATOM 6445 C CA . THR B 1 78 ? -0.471 93.698 36.227 1.00 14.26 78 THR B CA 1
ATOM 6446 C C . THR B 1 78 ? 0.837 93.345 35.505 1.00 15.20 78 THR B C 1
ATOM 6447 O O . THR B 1 78 ? 1.556 92.385 35.879 1.00 14.86 78 THR B O 1
ATOM 6451 N N . ASP B 1 79 ? 1.179 94.164 34.507 1.00 15.24 79 ASP B N 1
ATOM 6452 C CA . ASP B 1 79 ? 2.548 94.164 34.003 1.00 15.69 79 ASP B CA 1
ATOM 6453 C C . ASP B 1 79 ? 3.540 94.505 35.104 1.00 15.37 79 ASP B C 1
ATOM 6454 O O . ASP B 1 79 ? 3.200 95.132 36.120 1.00 14.25 79 ASP B O 1
ATOM 6459 N N . ARG B 1 80 ? 4.778 94.073 34.905 1.00 15.17 80 ARG B N 1
ATOM 6460 C CA . ARG B 1 80 ? 5.856 94.424 35.834 1.00 15.45 80 ARG B CA 1
ATOM 6461 C C . ARG B 1 80 ? 6.332 95.827 35.553 1.00 15.97 80 ARG B C 1
ATOM 6462 O O . ARG B 1 80 ? 6.740 96.123 34.407 1.00 16.59 80 ARG B O 1
ATOM 6470 N N . ILE B 1 81 ? 6.296 96.679 36.577 1.00 15.78 81 ILE B N 1
ATOM 6471 C CA . ILE B 1 81 ? 6.721 98.074 36.428 1.00 16.69 81 ILE B CA 1
ATOM 6472 C C . ILE B 1 81 ? 8.048 98.308 37.134 1.00 16.47 81 ILE B C 1
ATOM 6473 O O . ILE B 1 81 ? 8.212 97.956 38.299 1.00 16.97 81 ILE B O 1
ATOM 6478 N N . LEU B 1 82 ? 9.016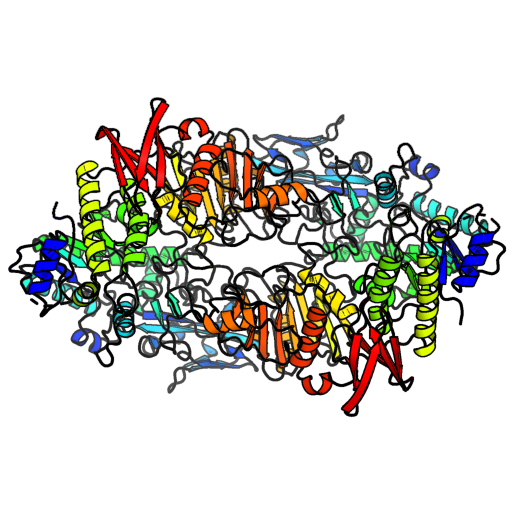 98.880 36.424 1.00 16.40 82 LEU B N 1
ATOM 6479 C CA . LEU B 1 82 ? 10.309 99.137 37.029 1.00 17.01 82 LEU B CA 1
ATOM 6480 C C . LEU B 1 82 ? 10.291 100.433 37.842 1.00 18.32 82 LEU B C 1
ATOM 6481 O O . LEU B 1 82 ? 9.990 101.499 37.290 1.00 17.78 82 LEU B O 1
ATOM 6486 N N . ALA B 1 83 ? 10.608 100.337 39.135 1.00 18.55 83 ALA B N 1
ATOM 6487 C CA . ALA B 1 83 ? 10.863 101.513 39.986 1.00 19.56 83 ALA B CA 1
ATOM 6488 C C . ALA B 1 83 ? 12.263 102.060 39.650 1.00 20.67 83 ALA B C 1
ATOM 6489 O O . ALA B 1 83 ? 13.216 101.296 39.499 1.00 21.01 83 ALA B O 1
ATOM 6491 N N . GLU B 1 84 ? 12.371 103.369 39.472 1.00 21.60 84 GLU B N 1
ATOM 6492 C CA . GLU B 1 84 ? 13.682 103.987 39.202 1.00 22.58 84 GLU B CA 1
ATOM 6493 C C . GLU B 1 84 ? 14.041 104.933 40.342 1.00 23.49 84 GLU B C 1
ATOM 6494 O O . GLU B 1 84 ? 15.018 105.687 40.265 1.00 24.55 84 GLU B O 1
ATOM 6500 N N . SER B 1 85 ? 13.241 104.883 41.395 1.00 23.49 85 SER B N 1
ATOM 6501 C CA . SER B 1 85 ? 13.447 105.649 42.618 1.00 24.52 85 SER B CA 1
ATOM 6502 C C . SER B 1 85 ? 12.660 104.921 43.700 1.00 24.65 85 SER B C 1
ATOM 6503 O O . SER B 1 85 ? 12.257 103.771 43.516 1.00 25.33 85 SER B O 1
ATOM 6506 N N . ASP B 1 86 ? 12.395 105.593 44.809 1.00 25.33 86 ASP B N 1
ATOM 6507 C CA . ASP B 1 86 ? 11.633 104.962 45.883 1.00 25.95 86 ASP B CA 1
ATOM 6508 C C . ASP B 1 86 ? 10.117 105.014 45.708 1.00 25.79 86 ASP B C 1
ATOM 6509 O O . ASP B 1 86 ? 9.373 104.609 46.603 1.00 25.61 86 ASP B O 1
ATOM 6514 N N . THR B 1 87 ? 9.662 105.519 44.565 1.00 25.94 87 THR B N 1
ATOM 6515 C CA . THR B 1 87 ? 8.238 105.472 44.243 1.00 25.98 87 THR B CA 1
ATOM 6516 C C . THR B 1 87 ? 8.021 104.774 42.912 1.00 25.08 87 THR B C 1
ATOM 6517 O O . THR B 1 87 ? 8.903 104.744 42.062 1.00 26.14 87 THR B O 1
ATOM 6521 N N . VAL B 1 88 ? 6.843 104.187 42.749 1.00 24.28 88 VAL B N 1
ATOM 6522 C CA . VAL B 1 88 ? 6.433 103.629 41.466 1.00 22.84 88 VAL B CA 1
ATOM 6523 C C . VAL B 1 88 ? 4.907 103.672 41.361 1.00 21.94 88 VAL B C 1
ATOM 6524 O O . VAL B 1 88 ? 4.199 103.476 42.345 1.00 21.92 88 VAL B O 1
ATOM 6528 N N . ASP B 1 89 ? 4.423 104.001 40.167 1.00 21.79 89 ASP B N 1
ATOM 6529 C CA . ASP B 1 89 ? 3.002 103.978 39.870 1.00 21.52 89 ASP B CA 1
ATOM 6530 C C . ASP B 1 89 ? 2.719 102.791 38.983 1.00 20.17 89 ASP B C 1
ATOM 6531 O O . ASP B 1 89 ? 3.388 102.611 37.967 1.00 19.76 89 ASP B O 1
ATOM 6536 N N . ILE B 1 90 ? 1.747 101.967 39.384 1.00 19.62 90 ILE B N 1
ATOM 6537 C CA . ILE B 1 90 ? 1.409 100.773 38.636 1.00 18.63 90 ILE B CA 1
ATOM 6538 C C . ILE B 1 90 ? 0.014 100.908 38.049 1.00 19.21 90 ILE B C 1
ATOM 6539 O O . ILE B 1 90 ? -0.960 100.893 38.801 1.00 19.74 90 ILE B O 1
ATOM 6544 N N . PRO B 1 91 ? -0.087 101.035 36.704 1.00 19.69 91 PRO B N 1
ATOM 6545 C CA . PRO B 1 91 ? -1.389 100.970 36.021 1.00 19.82 91 PRO B CA 1
ATOM 6546 C C . PRO B 1 91 ? -2.021 99.579 36.162 1.00 18.94 91 PRO B C 1
ATOM 6547 O O . PRO B 1 91 ? -1.379 98.557 35.874 1.00 19.29 91 PRO B O 1
ATOM 6551 N N . LEU B 1 92 ? -3.269 99.544 36.601 1.00 17.75 92 LEU B N 1
ATOM 6552 C CA . LEU B 1 92 ? -3.939 98.268 36.801 1.00 17.29 92 LEU B CA 1
ATOM 6553 C C . LEU B 1 92 ? -4.430 97.637 35.500 1.00 16.74 92 LEU B C 1
ATOM 6554 O O . LEU B 1 92 ? -4.350 96.418 35.329 1.00 16.48 92 LEU B O 1
ATOM 6559 N N . MET B 1 93 ? -4.928 98.464 34.582 1.00 16.27 93 MET B N 1
ATOM 6560 C CA . MET B 1 93 ? -5.748 97.961 33.487 1.00 16.04 93 MET B CA 1
ATOM 6561 C C . MET B 1 93 ? -5.123 98.088 32.095 1.00 16.05 93 MET B C 1
ATOM 6562 O O . MET B 1 93 ? -5.716 97.665 31.111 1.00 13.76 93 MET B O 1
ATOM 6567 N N . GLU B 1 94 ? -3.928 98.665 32.013 1.00 15.94 94 GLU B N 1
ATOM 6568 C CA . GLU B 1 94 ? -3.324 98.906 30.713 1.00 17.55 94 GLU B CA 1
ATOM 6569 C C . GLU B 1 94 ? -3.081 97.667 29.866 1.00 16.96 94 GLU B C 1
ATOM 6570 O O . GLU B 1 94 ? -2.951 97.778 28.653 1.00 16.95 94 GLU B O 1
ATOM 6576 N N . SER B 1 95 ? -2.980 96.503 30.501 1.00 16.19 95 SER B N 1
ATOM 6577 C CA . SER B 1 95 ? -2.701 95.270 29.751 1.00 15.89 95 SER B CA 1
ATOM 6578 C C . SER B 1 95 ? -3.925 94.383 29.598 1.00 15.72 95 SER B C 1
ATOM 6579 O O . SER B 1 95 ? -3.825 93.263 29.072 1.00 14.95 95 SER B O 1
ATOM 6582 N N . PHE B 1 96 ? -5.082 94.855 30.072 1.00 14.83 96 PHE B N 1
ATOM 6583 C CA . PHE B 1 96 ? -6.301 94.038 30.022 1.00 15.22 96 PHE B CA 1
ATOM 6584 C C . PHE B 1 96 ? -7.401 94.672 29.156 1.00 15.94 96 PHE B C 1
ATOM 6585 O O . PHE B 1 96 ? -7.394 95.879 28.927 1.00 16.69 96 PHE B O 1
ATOM 6593 N N . PHE B 1 97 ? -8.358 93.858 28.702 1.00 15.17 97 PHE B N 1
ATOM 6594 C CA . PHE B 1 97 ? -9.506 94.369 27.942 1.00 15.45 97 PHE B CA 1
ATOM 6595 C C . PHE B 1 97 ? -10.540 94.981 28.890 1.00 15.98 97 PHE B C 1
ATOM 6596 O O . PHE B 1 97 ? -11.180 94.265 29.659 1.00 16.57 97 PHE B O 1
ATOM 6604 N N . ALA B 1 98 ? -10.698 96.305 28.822 1.00 17.17 98 ALA B N 1
ATOM 6605 C CA . ALA B 1 98 ? -11.541 97.068 29.752 1.00 17.85 98 ALA B CA 1
ATOM 6606 C C . ALA B 1 98 ? -13.024 96.802 29.520 1.00 18.14 98 ALA B C 1
ATOM 6607 O O . ALA B 1 98 ? -13.844 97.063 30.394 1.00 18.00 98 ALA B O 1
ATOM 6609 N N . GLU B 1 99 ? -13.366 96.257 28.356 1.00 18.21 99 GLU B N 1
ATOM 6610 C CA . GLU B 1 99 ? -14.752 95.834 28.133 1.00 18.92 99 GLU B CA 1
ATOM 6611 C C . GLU B 1 99 ? -15.115 94.530 28.834 1.00 17.79 99 GLU B C 1
ATOM 6612 O O . GLU B 1 99 ? -16.305 94.200 28.956 1.00 17.13 99 GLU B O 1
ATOM 6618 N N . GLN B 1 100 ? -14.094 93.787 29.257 1.00 15.62 100 GLN B N 1
ATOM 6619 C CA . GLN B 1 100 ? -14.303 92.482 29.887 1.00 16.12 100 GLN B CA 1
ATOM 6620 C C . GLN B 1 100 ? -14.110 92.496 31.401 1.00 16.01 100 GLN B C 1
ATOM 6621 O O . GLN B 1 100 ? -14.767 91.751 32.144 1.00 15.32 100 GLN B O 1
ATOM 6627 N N . LEU B 1 101 ? -13.177 93.334 31.840 1.00 16.48 101 LEU B N 1
ATOM 6628 C CA . LEU B 1 101 ? -12.666 93.304 33.200 1.00 16.81 101 LEU B CA 1
ATOM 6629 C C . LEU B 1 101 ? -12.616 94.716 33.785 1.00 17.96 101 LEU B C 1
ATOM 6630 O O . LEU B 1 101 ? -12.229 95.677 33.096 1.00 17.07 101 LEU B O 1
ATOM 6635 N N . LYS B 1 102 ? -12.963 94.809 35.064 1.00 18.38 102 LYS B N 1
ATOM 6636 C CA . LYS B 1 102 ? -13.015 96.075 35.796 1.00 20.38 102 LYS B CA 1
ATOM 6637 C C . LYS B 1 102 ? -12.461 95.837 37.200 1.00 19.44 102 LYS B C 1
ATOM 6638 O O . LYS B 1 102 ? -12.916 94.917 37.901 1.00 20.12 102 LYS B O 1
ATOM 6644 N N . PRO B 1 103 ? -11.511 96.668 37.652 1.00 18.73 103 PRO B N 1
ATOM 6645 C CA . PRO B 1 103 ? -11.053 96.485 39.038 1.00 18.46 103 PRO B CA 1
ATOM 6646 C C . PRO B 1 103 ? -12.195 96.625 40.047 1.00 18.60 103 PRO B C 1
ATOM 6647 O O . PRO B 1 103 ? -13.033 97.521 39.905 1.00 18.12 103 PRO B O 1
ATOM 6651 N N . ASN B 1 104 ? -12.244 95.716 41.018 1.00 17.96 104 ASN B N 1
ATOM 6652 C CA . ASN B 1 104 ? -13.251 95.746 42.086 1.00 18.51 104 ASN B CA 1
ATOM 6653 C C . ASN B 1 104 ? -12.848 96.784 43.141 1.00 18.77 104 ASN B C 1
ATOM 6654 O O . ASN B 1 104 ? -11.903 96.589 43.879 1.00 19.03 104 ASN B O 1
ATOM 6659 N N . ARG B 1 105 ? -13.570 97.905 43.176 1.00 20.34 105 ARG B N 1
ATOM 6660 C CA . ARG B 1 105 ? -13.308 98.961 44.144 1.00 20.67 105 ARG B CA 1
ATOM 6661 C C . ARG B 1 105 ? -14.169 98.842 45.418 1.00 21.63 105 ARG B C 1
ATOM 6662 O O . ARG B 1 105 ? -13.959 99.589 46.395 1.00 22.03 105 ARG B O 1
ATOM 6670 N N . ASP B 1 106 ? -15.087 97.876 45.430 1.00 21.73 106 ASP B N 1
ATOM 6671 C CA . ASP B 1 106 ? -15.976 97.644 46.583 1.00 22.48 106 ASP B CA 1
ATOM 6672 C C . ASP B 1 106 ? -15.345 96.863 47.713 1.00 22.71 106 ASP B C 1
ATOM 6673 O O . ASP B 1 106 ? -15.589 97.141 48.891 1.00 22.30 106 ASP B O 1
ATOM 6678 N N . ALA B 1 107 ? -14.543 95.868 47.357 1.00 22.26 107 ALA B N 1
ATOM 6679 C CA . ALA B 1 107 ? -13.956 94.996 48.341 1.00 21.93 107 ALA B CA 1
ATOM 6680 C C . ALA B 1 107 ? -12.604 95.586 48.693 1.00 22.43 107 ALA B C 1
ATOM 6681 O O . ALA B 1 107 ? -11.718 95.654 47.843 1.00 22.22 107 ALA B O 1
ATOM 6683 N N . ASP B 1 108 ? -12.469 96.032 49.945 1.00 22.30 108 ASP B N 1
ATOM 6684 C CA . ASP B 1 108 ? -11.286 96.736 50.438 1.00 23.27 108 ASP B CA 1
ATOM 6685 C C . ASP B 1 108 ? -9.968 96.283 49.788 1.00 22.42 108 ASP B C 1
ATOM 6686 O O . ASP B 1 108 ? -9.462 95.217 50.130 1.00 23.17 108 ASP B O 1
ATOM 6691 N N . PRO B 1 109 ? -9.406 97.092 48.876 1.00 22.93 109 PRO B N 1
ATOM 6692 C CA . PRO B 1 109 ? -8.169 96.654 48.226 1.00 22.66 109 PRO B CA 1
ATOM 6693 C C . PRO B 1 109 ? -7.047 96.292 49.199 1.00 23.51 109 PRO B C 1
ATOM 6694 O O . PRO B 1 109 ? -6.288 95.365 48.933 1.00 22.19 109 PRO B O 1
ATOM 6698 N N . HIS B 1 110 ? -6.934 97.001 50.325 1.00 23.37 110 HIS B N 1
ATOM 6699 C CA . HIS B 1 110 ? -5.846 96.682 51.248 1.00 24.70 110 HIS B CA 1
ATOM 6700 C C . HIS B 1 110 ? -6.004 95.333 51.935 1.00 24.20 110 HIS B C 1
ATOM 6701 O O . HIS B 1 110 ? -5.018 94.770 52.427 1.00 25.36 110 HIS B O 1
ATOM 6708 N N . LYS B 1 111 ? -7.226 94.820 51.950 1.00 23.44 111 LYS B N 1
ATOM 6709 C CA . LYS B 1 111 ? -7.487 93.491 52.477 1.00 23.11 111 LYS B CA 1
ATOM 6710 C C . LYS B 1 111 ? -7.323 92.439 51.377 1.00 22.18 111 LYS B C 1
ATOM 6711 O O . LYS B 1 111 ? -6.787 91.361 51.636 1.00 22.24 111 LYS B O 1
ATOM 6717 N N . TYR B 1 112 ? -7.804 92.753 50.172 1.00 20.82 112 TYR B N 1
ATOM 6718 C CA . TYR B 1 112 ? -7.914 91.728 49.126 1.00 20.26 112 TYR B CA 1
ATOM 6719 C C . TYR B 1 112 ? -6.832 91.680 48.074 1.00 19.07 112 TYR B C 1
ATOM 6720 O O . TYR B 1 112 ? -6.748 90.689 47.350 1.00 18.75 112 TYR B O 1
ATOM 6729 N N . TRP B 1 113 ? -6.032 92.740 47.961 1.00 18.98 113 TRP B N 1
ATOM 6730 C CA . TRP B 1 113 ? -5.027 92.795 46.911 1.00 18.12 113 TRP B CA 1
ATOM 6731 C C . TRP B 1 113 ? -3.627 92.593 47.473 1.00 18.89 113 TRP B C 1
ATOM 6732 O O . TRP B 1 113 ? -3.435 92.616 48.697 1.00 19.19 113 TRP B O 1
ATOM 6743 N N . GLU B 1 114 ? -2.652 92.417 46.576 1.00 18.39 114 GLU B N 1
ATOM 6744 C CA . GLU B 1 114 ? -1.235 92.384 46.946 1.00 18.63 114 GLU B CA 1
ATOM 6745 C C . GLU B 1 114 ? -0.397 93.140 45.950 1.00 18.58 114 GLU B C 1
ATOM 6746 O O . GLU B 1 114 ? -0.449 92.867 44.733 1.00 17.99 114 GLU B O 1
ATOM 6752 N N . VAL B 1 115 ? 0.399 94.065 46.473 1.00 18.07 115 VAL B N 1
ATOM 6753 C CA . VAL B 1 115 ? 1.495 94.668 45.714 1.00 17.00 115 VAL B CA 1
ATOM 6754 C C . VAL B 1 115 ? 2.752 93.847 46.021 1.00 16.96 115 VAL B C 1
ATOM 6755 O O . VAL B 1 115 ? 3.064 93.602 47.194 1.00 17.56 115 VAL B O 1
ATOM 6759 N N . VAL B 1 116 ? 3.443 93.390 44.966 1.00 16.07 116 VAL B N 1
ATOM 6760 C CA . VAL B 1 116 ? 4.598 92.505 45.123 1.00 15.19 116 VAL B CA 1
ATOM 6761 C C . VAL B 1 116 ? 5.846 93.104 44.486 1.00 15.32 116 VAL B C 1
ATOM 6762 O O . VAL B 1 116 ? 5.821 93.611 43.362 1.00 14.33 116 VAL B O 1
ATOM 6766 N N . ASP B 1 117 ? 6.934 93.060 45.233 1.00 14.95 117 ASP B N 1
ATOM 6767 C CA . ASP B 1 117 ? 8.253 93.306 44.665 1.00 16.04 117 ASP B CA 1
ATOM 6768 C C . ASP B 1 117 ? 8.686 91.996 44.009 1.00 16.11 117 ASP B C 1
ATOM 6769 O O . ASP B 1 117 ? 9.086 91.071 44.690 1.00 16.50 117 ASP B O 1
ATOM 6774 N N . ARG B 1 118 ? 8.616 91.917 42.680 1.00 17.14 118 ARG B N 1
ATOM 6775 C CA . ARG B 1 118 ? 8.966 90.663 41.993 1.00 16.98 118 ARG B CA 1
ATOM 6776 C C . ARG B 1 118 ? 10.454 90.338 42.053 1.00 17.80 118 ARG B C 1
ATOM 6777 O O . ARG B 1 118 ? 10.864 89.177 41.920 1.00 17.02 118 ARG B O 1
ATOM 6785 N N . THR B 1 119 ? 11.271 91.365 42.267 1.00 18.23 119 THR B N 1
ATOM 6786 C CA . THR B 1 119 ? 12.703 91.164 42.354 1.00 18.65 119 THR B CA 1
ATOM 6787 C C . THR B 1 119 ? 13.096 90.384 43.608 1.00 19.60 119 THR B C 1
ATOM 6788 O O . THR B 1 119 ? 13.974 89.516 43.558 1.00 19.89 119 THR B O 1
ATOM 6792 N N . THR B 1 120 ? 12.415 90.661 44.709 1.00 19.51 120 THR B N 1
ATOM 6793 C CA . THR B 1 120 ? 12.672 89.964 45.967 1.00 20.45 120 THR B CA 1
ATOM 6794 C C . THR B 1 120 ? 11.619 88.912 46.324 1.00 20.50 120 THR B C 1
ATOM 6795 O O . THR B 1 120 ? 11.874 88.041 47.181 1.00 21.30 120 THR B O 1
ATOM 6799 N N . GLY B 1 121 ? 10.437 89.010 45.715 1.00 19.80 121 GLY B N 1
ATOM 6800 C CA . GLY B 1 121 ? 9.294 88.205 46.099 1.00 19.88 121 GLY B CA 1
ATOM 6801 C C . GLY B 1 121 ? 8.511 88.734 47.302 1.00 20.49 121 GLY B C 1
ATOM 6802 O O . GLY B 1 121 ? 7.494 88.159 47.675 1.00 20.56 121 GLY B O 1
ATOM 6803 N N . GLU B 1 122 ? 8.954 89.826 47.915 1.00 20.42 122 GLU B N 1
ATOM 6804 C CA . GLU B 1 122 ? 8.282 90.289 49.139 1.00 21.70 122 GLU B CA 1
ATOM 6805 C C . GLU B 1 122 ? 7.006 91.035 48.816 1.00 21.49 122 GLU B C 1
ATOM 6806 O O . GLU B 1 122 ? 6.915 91.739 47.813 1.00 21.06 122 GLU B O 1
ATOM 6812 N N . VAL B 1 123 ? 6.022 90.889 49.686 1.00 21.18 123 VAL B N 1
ATOM 6813 C CA . VAL B 1 123 ? 4.793 91.645 49.545 1.00 20.96 123 VAL B CA 1
ATOM 6814 C C . VAL B 1 123 ? 5.022 93.030 50.157 1.00 20.82 123 VAL B C 1
ATOM 6815 O O . VAL B 1 123 ? 5.452 93.152 51.302 1.00 20.59 123 VAL B O 1
ATOM 6819 N N . VAL B 1 124 ? 4.742 94.071 49.388 1.00 20.35 124 VAL B N 1
ATOM 6820 C CA . VAL B 1 124 ? 4.823 95.442 49.881 1.00 20.88 124 VAL B CA 1
ATOM 6821 C C . VAL B 1 124 ? 3.692 95.719 50.902 1.00 21.97 124 VAL B C 1
ATOM 6822 O O . VAL B 1 124 ? 2.524 95.421 50.656 1.00 21.32 124 VAL B O 1
ATOM 6826 N N . ASP B 1 125 ? 4.050 96.297 52.050 1.00 22.90 125 ASP B N 1
ATOM 6827 C CA . ASP B 1 125 ? 3.053 96.588 53.097 1.00 23.86 125 ASP B CA 1
ATOM 6828 C C . ASP B 1 125 ? 1.946 97.522 52.622 1.00 23.75 125 ASP B C 1
ATOM 6829 O O . ASP B 1 125 ? 2.220 98.474 51.894 1.00 22.40 125 ASP B O 1
ATOM 6834 N N . SER B 1 126 ? 0.711 97.235 53.040 1.00 25.32 126 SER B N 1
ATOM 6835 C CA . SER B 1 126 ? -0.463 98.115 52.789 1.00 27.82 126 SER B CA 1
ATOM 6836 C C . SER B 1 126 ? -0.205 99.608 52.979 1.00 28.12 126 SER B C 1
ATOM 6837 O O . SER B 1 126 ? -0.760 100.435 52.250 1.00 28.41 126 SER B O 1
ATOM 6840 N N . ALA B 1 127 ? 0.599 99.970 53.986 1.00 28.71 127 ALA B N 1
ATOM 6841 C CA . ALA B 1 127 ? 0.795 101.388 54.315 1.00 28.68 127 ALA B CA 1
ATOM 6842 C C . ALA B 1 127 ? 1.615 102.088 53.242 1.00 28.51 127 ALA B C 1
ATOM 6843 O O . ALA B 1 127 ? 1.621 103.315 53.156 1.00 29.42 127 ALA B O 1
ATOM 6845 N N . ASN B 1 128 ? 2.268 101.297 52.393 1.00 27.17 128 ASN B N 1
ATOM 6846 C CA . ASN B 1 128 ? 3.099 101.827 51.334 1.00 26.66 128 ASN B CA 1
ATOM 6847 C C . ASN B 1 128 ? 2.422 101.986 49.970 1.00 25.14 128 ASN B C 1
ATOM 6848 O O . ASN B 1 128 ? 3.065 102.340 48.979 1.00 24.83 128 ASN B O 1
ATOM 6853 N N . TRP B 1 129 ? 1.118 101.737 49.915 1.00 24.15 129 TRP B N 1
ATOM 6854 C CA . TRP B 1 129 ? 0.415 101.952 48.658 1.00 22.83 129 TRP B CA 1
ATOM 6855 C C . TRP B 1 129 ? -1.011 102.433 48.838 1.00 22.87 129 TRP B C 1
ATOM 6856 O O . TRP B 1 129 ? -1.624 102.193 49.887 1.00 23.61 129 TRP B O 1
ATOM 6867 N N . THR B 1 130 ? -1.522 103.104 47.805 1.00 22.93 130 THR B N 1
ATOM 6868 C CA . THR B 1 130 ? -2.901 103.601 47.785 1.00 22.73 130 THR B CA 1
ATOM 6869 C C . THR B 1 130 ? -3.443 103.422 46.378 1.00 22.11 130 THR B C 1
ATOM 6870 O O . THR B 1 130 ? -2.696 103.480 45.417 1.00 22.39 130 THR B O 1
ATOM 6874 N N . LEU B 1 131 ? -4.754 103.219 46.257 1.00 21.85 131 LEU B N 1
ATOM 6875 C CA . LEU B 1 131 ? -5.400 103.168 44.964 1.00 21.19 131 LEU B CA 1
ATOM 6876 C C . LEU B 1 131 ? -5.899 104.570 44.628 1.00 21.99 131 LEU B C 1
ATOM 6877 O O . LEU B 1 131 ? -6.618 105.170 45.429 1.00 21.93 131 LEU B O 1
ATOM 6882 N N . ASP B 1 132 ? -5.502 105.086 43.465 1.00 23.21 132 ASP B N 1
ATOM 6883 C CA . ASP B 1 132 ? -5.968 106.386 42.982 1.00 24.89 132 ASP B CA 1
ATOM 6884 C C . ASP B 1 132 ? -7.500 106.404 42.939 1.00 25.66 132 ASP B C 1
ATOM 6885 O O . ASP B 1 132 ? -8.124 105.439 42.479 1.00 26.10 132 ASP B O 1
ATOM 6890 N N . ALA B 1 133 ? -8.097 107.482 43.461 1.00 26.07 133 ALA B N 1
ATOM 6891 C CA . ALA B 1 133 ? -9.555 107.633 43.475 1.00 26.56 133 ALA B CA 1
ATOM 6892 C C . ALA B 1 133 ? -10.147 107.782 42.091 1.00 27.04 133 ALA B C 1
ATOM 6893 O O . ALA B 1 133 ? -11.289 107.394 41.864 1.00 27.30 133 ALA B O 1
ATOM 6895 N N . ASP B 1 134 ? -9.370 108.324 41.156 1.00 27.05 134 ASP B N 1
ATOM 6896 C CA . ASP B 1 134 ? -9.917 108.730 39.859 1.00 28.00 134 ASP B CA 1
ATOM 6897 C C . ASP B 1 134 ? -9.458 107.897 38.655 1.00 27.17 134 ASP B C 1
ATOM 6898 O O . ASP B 1 134 ? -10.143 107.867 37.629 1.00 28.23 134 ASP B O 1
ATOM 6903 N N . GLU B 1 135 ? -8.296 107.250 38.764 1.00 26.25 135 GLU B N 1
ATOM 6904 C CA . GLU B 1 135 ? -7.818 106.361 37.708 1.00 25.44 135 GLU B CA 1
ATOM 6905 C C . GLU B 1 135 ? -7.419 104.991 38.278 1.00 24.17 135 GLU B C 1
ATOM 6906 O O . GLU B 1 135 ? -7.173 104.854 39.483 1.00 23.68 135 GLU B O 1
ATOM 6912 N N . ASP B 1 136 ? -7.375 103.989 37.407 1.00 23.08 136 ASP B N 1
ATOM 6913 C CA . ASP B 1 136 ? -7.034 102.622 37.818 1.00 22.15 136 ASP B CA 1
ATOM 6914 C C . ASP B 1 136 ? -5.502 102.482 37.958 1.00 21.35 136 ASP B C 1
ATOM 6915 O O . ASP B 1 136 ? -4.841 101.796 37.170 1.00 20.82 136 ASP B O 1
ATOM 6920 N N . THR B 1 137 ? -4.947 103.200 38.929 1.00 20.25 137 THR B N 1
ATOM 6921 C CA . THR B 1 137 ? -3.504 103.215 39.182 1.00 20.21 137 THR B CA 1
ATOM 6922 C C . THR B 1 137 ? -3.247 103.065 40.664 1.00 20.11 137 THR B C 1
ATOM 6923 O O . THR B 1 137 ? -3.920 103.691 41.486 1.00 20.76 137 THR B O 1
ATOM 6927 N N . VAL B 1 138 ? -2.266 102.236 41.006 1.00 19.53 138 VAL B N 1
ATOM 6928 C CA . VAL B 1 138 ? -1.831 102.088 42.380 1.00 18.18 138 VAL B CA 1
ATOM 6929 C C . VAL B 1 138 ? -0.515 102.855 42.532 1.00 18.53 138 VAL B C 1
ATOM 6930 O O . VAL B 1 138 ? 0.423 102.693 41.721 1.00 17.14 138 VAL B O 1
ATOM 6934 N N . HIS B 1 139 ? -0.498 103.738 43.530 1.00 19.34 139 HIS B N 1
ATOM 6935 C CA . HIS B 1 139 ? 0.664 104.562 43.852 1.00 20.74 139 HIS B CA 1
ATOM 6936 C C . HIS B 1 139 ? 1.462 103.863 44.941 1.00 21.05 139 HIS B C 1
ATOM 6937 O O . HIS B 1 139 ? 0.961 103.645 46.043 1.00 21.92 139 HIS B O 1
ATOM 6944 N N . VAL B 1 140 ? 2.704 103.507 44.630 1.00 21.25 140 VAL B N 1
ATOM 6945 C CA . VAL B 1 140 ? 3.557 102.845 45.621 1.00 21.35 140 VAL B CA 1
ATOM 6946 C C . VAL B 1 140 ? 4.708 103.787 45.984 1.00 22.06 140 VAL B C 1
ATOM 6947 O O . VAL B 1 140 ? 5.282 104.450 45.113 1.00 22.96 140 VAL B O 1
ATOM 6951 N N . SER B 1 141 ? 5.034 103.822 47.260 1.00 23.11 141 SER B N 1
ATOM 6952 C CA . SER B 1 141 ? 6.113 104.655 47.775 1.00 24.56 141 SER B CA 1
ATOM 6953 C C . SER B 1 141 ? 6.871 103.831 48.830 1.00 24.87 141 SER B C 1
ATOM 6954 O O . SER B 1 141 ? 6.388 102.783 49.310 1.00 24.73 141 SER B O 1
ATOM 6957 N N . GLY B 1 142 ? 8.073 104.291 49.157 1.00 24.99 142 GLY B N 1
ATOM 6958 C CA . GLY B 1 142 ? 8.893 103.637 50.162 1.00 24.88 142 GLY B CA 1
ATOM 6959 C C . GLY B 1 142 ? 9.471 102.322 49.671 1.00 24.64 142 GLY B C 1
ATOM 6960 O O . GLY B 1 142 ? 9.753 101.432 50.457 1.00 25.27 142 GLY B O 1
ATOM 6961 N N . VAL B 1 143 ? 9.640 102.186 48.364 1.00 23.20 143 VAL B N 1
ATOM 6962 C CA . VAL B 1 143 ? 10.159 100.931 47.824 1.00 22.29 143 VAL B CA 1
ATOM 6963 C C . VAL B 1 143 ? 11.597 101.065 47.275 1.00 21.46 143 VAL B C 1
ATOM 6964 O O . VAL B 1 143 ? 12.185 102.151 47.291 1.00 20.02 143 VAL B O 1
ATOM 6968 N N . ALA B 1 144 ? 12.158 99.953 46.804 1.00 20.52 144 ALA B N 1
ATOM 6969 C CA . ALA B 1 144 ? 13.544 99.919 46.363 1.00 19.59 144 ALA B CA 1
ATOM 6970 C C . ALA B 1 144 ? 13.643 100.216 44.869 1.00 18.68 144 ALA B C 1
ATOM 6971 O O . ALA B 1 144 ? 12.933 99.590 44.059 1.00 18.85 144 ALA B O 1
ATOM 6973 N N . ALA B 1 145 ? 14.512 101.158 44.511 1.00 17.60 145 ALA B N 1
ATOM 6974 C CA . ALA B 1 145 ? 14.791 101.451 43.103 1.00 17.71 145 ALA B CA 1
ATOM 6975 C C . ALA B 1 145 ? 15.358 100.207 42.408 1.00 17.70 145 ALA B C 1
ATOM 6976 O O . ALA B 1 145 ? 16.065 99.410 43.041 1.00 17.34 145 ALA B O 1
ATOM 6978 N N . TRP B 1 146 ? 15.055 100.090 41.112 1.00 17.17 146 TRP B N 1
ATOM 6979 C CA . TRP B 1 146 ? 15.588 99.048 40.197 1.00 17.53 146 TRP B CA 1
ATOM 6980 C C . TRP B 1 146 ? 15.020 97.658 40.452 1.00 16.49 146 TRP B C 1
ATOM 6981 O O . TRP B 1 146 ? 15.568 96.665 39.986 1.00 16.73 146 TRP B O 1
ATOM 6992 N N . HIS B 1 147 ? 13.911 97.609 41.176 1.00 16.54 147 HIS B N 1
ATOM 6993 C CA . HIS B 1 147 ? 13.150 96.367 41.346 1.00 16.30 147 HIS B CA 1
ATOM 6994 C C . HIS B 1 147 ? 11.913 96.469 40.453 1.00 16.97 147 HIS B C 1
ATOM 6995 O O . HIS B 1 147 ? 11.478 97.579 40.091 1.00 16.81 147 HIS B O 1
ATOM 7002 N N . GLU B 1 148 ? 11.330 95.326 40.111 1.00 17.39 148 GLU B N 1
ATOM 7003 C CA . GLU B 1 148 ? 10.092 95.304 39.332 1.00 17.14 148 GLU B CA 1
ATOM 7004 C C . GLU B 1 148 ? 8.919 95.059 40.255 1.00 16.78 148 GLU B C 1
ATOM 7005 O O . GLU B 1 148 ? 9.010 94.196 41.122 1.00 16.61 148 GLU B O 1
ATOM 7011 N N . TYR B 1 149 ? 7.808 95.779 40.045 1.00 15.70 149 TYR B N 1
ATOM 7012 C CA . TYR B 1 149 ? 6.634 95.656 40.934 1.00 16.07 149 TYR B CA 1
ATOM 7013 C C . TYR B 1 149 ? 5.384 95.332 40.163 1.00 15.52 149 TYR B C 1
ATOM 7014 O O . TYR B 1 149 ? 5.221 95.769 39.013 1.00 15.94 149 TYR B O 1
ATOM 7023 N N . THR B 1 150 ? 4.477 94.601 40.818 1.00 16.00 150 THR B N 1
ATOM 7024 C CA . THR B 1 150 ? 3.169 94.264 40.241 1.00 16.32 150 THR B CA 1
ATOM 7025 C C . THR B 1 150 ? 2.048 94.412 41.265 1.00 15.94 150 THR B C 1
ATOM 7026 O O . THR B 1 150 ? 2.288 94.374 42.465 1.00 17.14 150 THR B O 1
ATOM 7030 N N . VAL B 1 151 ? 0.815 94.569 40.787 1.00 16.27 151 VAL B N 1
ATOM 7031 C CA . VAL B 1 151 ? -0.347 94.469 41.668 1.00 15.87 151 VAL B CA 1
ATOM 7032 C C . VAL B 1 151 ? -1.103 93.210 41.275 1.00 15.72 151 VAL B C 1
ATOM 7033 O O . VAL B 1 151 ? -1.263 92.907 40.080 1.00 15.04 151 VAL B O 1
ATOM 7037 N N . SER B 1 152 ? -1.537 92.463 42.287 1.00 14.84 152 SER B N 1
ATOM 7038 C CA . SER B 1 152 ? -2.556 91.422 42.091 1.00 15.52 152 SER B CA 1
ATOM 7039 C C . SER B 1 152 ? -3.872 91.956 42.646 1.00 15.35 152 SER B C 1
ATOM 7040 O O . SER B 1 152 ? -4.012 92.141 43.850 1.00 15.88 152 SER B O 1
ATOM 7043 N N . PHE B 1 153 ? -4.829 92.210 41.771 1.00 14.91 153 PHE B N 1
ATOM 7044 C CA . PHE B 1 153 ? -6.075 92.834 42.182 1.00 16.00 153 PHE B CA 1
ATOM 7045 C C . PHE B 1 153 ? -7.270 92.012 41.802 1.00 16.22 153 PHE B C 1
ATOM 7046 O O . PHE B 1 153 ? -7.211 91.254 40.828 1.00 16.09 153 PHE B O 1
ATOM 7054 N N . LEU B 1 154 ? -8.354 92.121 42.573 1.00 17.22 154 LEU B N 1
ATOM 7055 C CA . LEU B 1 154 ? -9.629 91.513 42.174 1.00 16.71 154 LEU B CA 1
ATOM 7056 C C . LEU B 1 154 ? -10.285 92.365 41.103 1.00 16.98 154 LEU B C 1
ATOM 7057 O O . LEU B 1 154 ? -10.380 93.593 41.248 1.00 17.64 154 LEU B O 1
ATOM 7062 N N . ALA B 1 155 ? -10.764 91.708 40.045 1.00 16.13 155 ALA B N 1
ATOM 7063 C CA . ALA B 1 155 ? -11.512 92.355 38.984 1.00 16.04 155 ALA B CA 1
ATOM 7064 C C . ALA B 1 155 ? -12.855 91.675 38.803 1.00 15.97 155 ALA B C 1
ATOM 7065 O O . ALA B 1 155 ? -12.942 90.440 38.810 1.00 16.11 155 ALA B O 1
ATOM 7067 N N . TYR B 1 156 ? -13.907 92.467 38.623 1.00 15.81 156 TYR B N 1
ATOM 7068 C CA . TYR B 1 156 ? -15.179 91.909 38.170 1.00 16.33 156 TYR B CA 1
ATOM 7069 C C . TYR B 1 156 ? -15.084 91.595 36.695 1.00 16.20 156 TYR B C 1
ATOM 7070 O O . TYR B 1 156 ? -14.496 92.355 35.911 1.00 16.61 156 TYR B O 1
ATOM 7079 N N . ILE B 1 157 ? -15.667 90.473 36.312 1.00 16.16 157 ILE B N 1
ATOM 7080 C CA . ILE B 1 157 ? -15.765 90.077 34.921 1.00 16.21 157 ILE B CA 1
ATOM 7081 C C . ILE B 1 157 ? -17.120 90.557 34.451 1.00 16.96 157 ILE B C 1
ATOM 7082 O O . ILE B 1 157 ? -18.157 90.014 34.859 1.00 16.68 157 ILE B O 1
ATOM 7087 N N . ILE B 1 158 ? -17.111 91.575 33.592 1.00 16.75 158 ILE B N 1
ATOM 7088 C CA . ILE B 1 158 ? -18.358 92.264 33.231 1.00 17.00 158 ILE B CA 1
ATOM 7089 C C . ILE B 1 158 ? -18.899 91.853 31.873 1.00 17.14 158 ILE B C 1
ATOM 7090 O O . ILE B 1 158 ? -19.922 92.355 31.440 1.00 18.35 158 ILE B O 1
ATOM 7095 N N . TRP B 1 159 ? -18.203 90.936 31.194 1.00 16.40 159 TRP B N 1
ATOM 7096 C CA . TRP B 1 159 ? -18.621 90.416 29.912 1.00 16.38 159 TRP B CA 1
ATOM 7097 C C . TRP B 1 159 ? -18.326 88.921 29.881 1.00 16.63 159 TRP B C 1
ATOM 7098 O O . TRP B 1 159 ? -17.174 88.488 30.087 1.00 16.25 159 TRP B O 1
ATOM 7109 N N . ASP B 1 160 ? -19.368 88.114 29.668 1.00 16.55 160 ASP B N 1
ATOM 7110 C CA . ASP B 1 160 ? -19.201 86.668 29.639 1.00 16.43 160 ASP B CA 1
ATOM 7111 C C . ASP B 1 160 ? -18.078 86.322 28.662 1.00 15.59 160 ASP B C 1
ATOM 7112 O O . ASP B 1 160 ? -18.127 86.731 27.517 1.00 14.66 160 ASP B O 1
ATOM 7117 N N . PRO B 1 161 ? -17.054 85.569 29.113 1.00 16.07 161 PRO B N 1
ATOM 7118 C CA . PRO B 1 161 ? -15.898 85.446 28.186 1.00 16.24 161 PRO B CA 1
ATOM 7119 C C . PRO B 1 161 ? -16.189 84.728 26.851 1.00 16.23 161 PRO B C 1
ATOM 7120 O O . PRO B 1 161 ? -15.694 85.161 25.822 1.00 16.54 161 PRO B O 1
ATOM 7124 N N . VAL B 1 162 ? -16.999 83.668 26.855 1.00 16.23 162 VAL B N 1
ATOM 7125 C CA . VAL B 1 162 ? -17.344 82.972 25.597 1.00 16.55 162 VAL B CA 1
ATOM 7126 C C . VAL B 1 162 ? -18.271 83.830 24.713 1.00 17.02 162 VAL B C 1
ATOM 7127 O O . VAL B 1 162 ? -18.045 83.923 23.518 1.00 16.68 162 VAL B O 1
ATOM 7131 N N . GLU B 1 163 ? -19.282 84.477 25.301 1.00 18.45 163 GLU B N 1
ATOM 7132 C CA . GLU B 1 163 ? -20.121 85.396 24.506 1.00 19.37 163 GLU B CA 1
ATOM 7133 C C . GLU B 1 163 ? -19.271 86.527 23.902 1.00 18.69 163 GLU B C 1
ATOM 7134 O O . GLU B 1 163 ? -19.470 86.926 22.746 1.00 19.15 163 GLU B O 1
ATOM 7140 N N . MET B 1 164 ? -18.315 87.028 24.681 1.00 17.80 164 MET B N 1
ATOM 7141 C CA . MET B 1 164 ? -17.376 88.045 24.198 1.00 17.93 164 MET B CA 1
ATOM 7142 C C . MET B 1 164 ? -16.556 87.529 23.018 1.00 17.47 164 MET B C 1
ATOM 7143 O O . MET B 1 164 ? -16.428 88.199 21.976 1.00 16.30 164 MET B O 1
ATOM 7148 N N . TYR B 1 165 ? -15.981 86.341 23.184 1.00 16.91 165 TYR B N 1
ATOM 7149 C CA . TYR B 1 165 ? -15.221 85.714 22.109 1.00 16.80 165 TYR B CA 1
ATOM 7150 C C . TYR B 1 165 ? -16.052 85.623 20.813 1.00 18.21 165 TYR B C 1
ATOM 7151 O O . TYR B 1 165 ? -15.588 85.992 19.725 1.00 17.25 165 TYR B O 1
ATOM 7160 N N . ASN B 1 166 ? -17.295 85.174 20.942 1.00 19.25 166 ASN B N 1
ATOM 7161 C CA . ASN B 1 166 ? -18.142 85.023 19.755 1.00 20.62 166 ASN B CA 1
ATOM 7162 C C . ASN B 1 166 ? -18.465 86.365 19.106 1.00 20.42 166 ASN B C 1
ATOM 7163 O O . ASN B 1 166 ? -18.427 86.473 17.876 1.00 21.33 166 ASN B O 1
ATOM 7168 N N . HIS B 1 167 ? -18.727 87.375 19.934 1.00 21.09 167 HIS B N 1
ATOM 7169 C CA . HIS B 1 167 ? -18.935 88.769 19.482 1.00 21.36 167 HIS B CA 1
ATOM 7170 C C . HIS B 1 167 ? -17.736 89.275 18.697 1.00 21.72 167 HIS B C 1
ATOM 7171 O O . HIS B 1 167 ? -17.891 89.760 17.568 1.00 21.53 167 HIS B O 1
ATOM 7178 N N . LEU B 1 168 ? -16.540 89.173 19.296 1.00 21.63 168 LEU B N 1
ATOM 7179 C CA . LEU B 1 168 ? -15.318 89.643 18.631 1.00 23.14 168 LEU B CA 1
ATOM 7180 C C . LEU B 1 168 ? -15.041 88.870 17.353 1.00 23.70 168 LEU B C 1
ATOM 7181 O O . LEU B 1 168 ? -14.624 89.450 16.350 1.00 24.34 168 LEU B O 1
ATOM 7186 N N . THR B 1 169 ? -15.252 87.560 17.398 1.00 24.29 169 THR B N 1
ATOM 7187 C CA . THR B 1 169 ? -14.877 86.686 16.285 1.00 25.79 169 THR B CA 1
ATOM 7188 C C . THR B 1 169 ? -15.808 86.917 15.103 1.00 27.09 169 THR B C 1
ATOM 7189 O O . THR B 1 169 ? -15.369 86.890 13.937 1.00 26.89 169 THR B O 1
ATOM 7193 N N . ASN B 1 170 ? -17.080 87.156 15.419 1.00 28.02 170 ASN B N 1
ATOM 7194 C CA . ASN B 1 170 ? -18.128 87.331 14.421 1.00 30.82 170 ASN B CA 1
ATOM 7195 C C . ASN B 1 170 ? -18.542 88.775 14.159 1.00 31.80 170 ASN B C 1
ATOM 7196 O O . ASN B 1 170 ? -19.582 89.001 13.535 1.00 32.80 170 ASN B O 1
ATOM 7201 N N . ASP B 1 171 ? -17.762 89.732 14.665 1.00 32.81 171 ASP B N 1
ATOM 7202 C CA . ASP B 1 171 ? -17.933 91.151 14.345 1.00 34.22 171 ASP B CA 1
ATOM 7203 C C . ASP B 1 171 ? -19.383 91.597 14.632 1.00 33.98 171 ASP B C 1
ATOM 7204 O O . ASP B 1 171 ? -20.034 92.208 13.782 1.00 34.30 171 ASP B O 1
ATOM 7209 N N . TRP B 1 172 ? -19.879 91.279 15.827 1.00 33.33 172 TRP B N 1
ATOM 7210 C CA . TRP B 1 172 ? -21.250 91.618 16.226 1.00 33.21 172 TRP B CA 1
ATOM 7211 C C . TRP B 1 172 ? -21.467 93.102 16.551 1.00 33.49 172 TRP B C 1
ATOM 7212 O O . TRP B 1 172 ? -22.579 93.497 16.908 1.00 33.15 172 TRP B O 1
ATOM 7223 N N . GLY B 1 173 ? -20.416 93.917 16.445 1.00 34.31 173 GLY B N 1
ATOM 7224 C CA . GLY B 1 173 ? -20.552 95.380 16.570 1.00 34.80 173 GLY B CA 1
ATOM 7225 C C . GLY B 1 173 ? -21.224 95.912 17.831 1.00 35.54 173 GLY B C 1
ATOM 7226 O O . GLY B 1 173 ? -20.698 95.755 18.934 1.00 35.53 173 GLY B O 1
ATOM 7227 N N . ASP B 1 174 ? -22.388 96.540 17.661 1.00 36.01 174 ASP B N 1
ATOM 7228 C CA . ASP B 1 174 ? -23.113 97.220 18.744 1.00 36.42 174 ASP B CA 1
ATOM 7229 C C . ASP B 1 174 ? -24.041 96.319 19.578 1.00 35.35 174 ASP B C 1
ATOM 7230 O O . ASP B 1 174 ? -24.718 96.799 20.488 1.00 35.42 174 ASP B O 1
ATOM 7235 N N . LYS B 1 175 ? -24.089 95.027 19.262 1.00 33.82 175 LYS B N 1
ATOM 7236 C CA . LYS B 1 175 ? -24.916 94.069 20.006 1.00 32.22 175 LYS B CA 1
ATOM 7237 C C . LYS B 1 175 ? -24.628 94.116 21.517 1.00 30.82 175 LYS B C 1
ATOM 7238 O O . LYS B 1 175 ? -23.472 94.157 21.928 1.00 30.36 175 LYS B O 1
ATOM 7244 N N . GLU B 1 176 ? -25.683 94.135 22.330 1.00 28.33 176 GLU B N 1
ATOM 7245 C CA . GLU B 1 176 ? -25.546 94.216 23.780 1.00 27.25 176 GLU B CA 1
ATOM 7246 C C . GLU B 1 176 ? -24.572 93.140 24.313 1.00 25.05 176 GLU B C 1
ATOM 7247 O O . GLU B 1 176 ? -24.634 91.981 23.896 1.00 23.60 176 GLU B O 1
ATOM 7253 N N . HIS B 1 177 ? -23.685 93.531 25.220 1.00 23.30 177 HIS B N 1
ATOM 7254 C CA . HIS B 1 177 ? -22.749 92.574 25.820 1.00 22.28 177 HIS B CA 1
ATOM 7255 C C . HIS B 1 177 ? -23.429 91.854 26.961 1.00 22.09 177 HIS B C 1
ATOM 7256 O O . HIS B 1 177 ? -23.999 92.497 27.844 1.00 21.27 177 HIS B O 1
ATOM 7263 N N . GLU B 1 178 ? -23.315 90.529 26.991 1.00 22.00 178 GLU B N 1
ATOM 7264 C CA . GLU B 1 178 ? -23.912 89.778 28.096 1.00 22.21 178 GLU B CA 1
ATOM 7265 C C . GLU B 1 178 ? -23.014 89.742 29.320 1.00 21.15 178 GLU B C 1
ATOM 7266 O O . GLU B 1 178 ? -21.874 89.278 29.243 1.00 20.78 178 GLU B O 1
ATOM 7272 N N . ILE B 1 179 ? -23.549 90.212 30.448 1.00 19.60 179 ILE B N 1
ATOM 7273 C CA . ILE B 1 179 ? -22.846 90.277 31.725 1.00 19.24 179 ILE B CA 1
ATOM 7274 C C . ILE B 1 179 ? -23.070 88.954 32.467 1.00 18.98 179 ILE B C 1
ATOM 7275 O O . ILE B 1 179 ? -24.232 88.535 32.652 1.00 18.97 179 ILE B O 1
ATOM 7280 N N . PRO B 1 180 ? -21.969 88.281 32.883 1.00 18.09 180 PRO B N 1
ATOM 7281 C CA . PRO B 1 180 ? -22.129 86.998 33.567 1.00 17.95 180 PRO B CA 1
ATOM 7282 C C . PRO B 1 180 ? -22.435 87.182 35.059 1.00 18.46 180 PRO B C 1
ATOM 7283 O O . PRO B 1 180 ? -22.160 88.240 35.619 1.00 17.66 180 PRO B O 1
ATOM 7287 N N . PHE B 1 181 ? -22.984 86.163 35.713 1.00 18.73 181 PHE B N 1
ATOM 7288 C CA . PHE B 1 181 ? -23.203 86.275 37.150 1.00 19.10 181 PHE B CA 1
ATOM 7289 C C . PHE B 1 181 ? -22.829 85.019 37.900 1.00 19.34 181 PHE B C 1
ATOM 7290 O O . PHE B 1 181 ? -22.753 83.947 37.315 1.00 20.99 181 PHE B O 1
ATOM 7298 N N . ASP B 1 182 ? -22.557 85.170 39.186 1.00 19.66 182 ASP B N 1
ATOM 7299 C CA . ASP B 1 182 ? -21.904 84.154 39.986 1.00 18.71 182 ASP B CA 1
ATOM 7300 C C . ASP B 1 182 ? -22.887 83.683 41.054 1.00 19.71 182 ASP B C 1
ATOM 7301 O O . ASP B 1 182 ? -23.215 84.449 42.002 1.00 19.28 182 ASP B O 1
ATOM 7306 N N . ILE B 1 183 ? -23.334 82.428 40.934 1.00 19.60 183 ILE B N 1
ATOM 7307 C CA . ILE B 1 183 ? -24.294 81.880 41.925 1.00 19.23 183 ILE B CA 1
ATOM 7308 C C . ILE B 1 183 ? -23.726 81.600 43.297 1.00 19.65 183 ILE B C 1
ATOM 7309 O O . ILE B 1 183 ? -24.444 81.067 44.172 1.00 19.99 183 ILE B O 1
ATOM 7314 N N . TYR B 1 184 ? -22.457 81.932 43.530 1.00 20.05 184 TYR B N 1
ATOM 7315 C CA . TYR B 1 184 ? -21.952 81.820 44.882 1.00 21.10 184 TYR B CA 1
ATOM 7316 C C . TYR B 1 184 ? -22.691 82.802 45.820 1.00 21.59 184 TYR B C 1
ATOM 7317 O O . TYR B 1 184 ? -22.795 82.556 47.015 1.00 21.81 184 TYR B O 1
ATOM 7326 N N . HIS B 1 185 ? -23.184 83.900 45.255 1.00 22.16 185 HIS B N 1
ATOM 7327 C CA . HIS B 1 185 ? -23.971 84.880 46.018 1.00 22.15 185 HIS B CA 1
ATOM 7328 C C . HIS B 1 185 ? -25.431 84.442 46.087 1.00 22.56 185 HIS B C 1
ATOM 7329 O O . HIS B 1 185 ? -26.036 84.167 45.054 1.00 22.98 185 HIS B O 1
ATOM 7336 N N . PRO B 1 186 ? -26.023 84.409 47.303 1.00 22.95 186 PRO B N 1
ATOM 7337 C CA . PRO B 1 186 ? -27.334 83.794 47.456 1.00 22.89 186 PRO B CA 1
ATOM 7338 C C . PRO B 1 186 ? -28.440 84.420 46.618 1.00 22.61 186 PRO B C 1
ATOM 7339 O O . PRO B 1 186 ? -29.315 83.712 46.141 1.00 23.03 186 PRO B O 1
ATOM 7343 N N . ALA B 1 187 ? -28.414 85.736 46.433 1.00 23.67 187 ALA B N 1
ATOM 7344 C CA . ALA B 1 187 ? -29.457 86.393 45.636 1.00 22.75 187 ALA B CA 1
ATOM 7345 C C . ALA B 1 187 ? -29.423 85.973 44.184 1.00 22.91 187 ALA B C 1
ATOM 7346 O O . ALA B 1 187 ? -30.477 85.709 43.571 1.00 22.93 187 ALA B O 1
ATOM 7348 N N . THR B 1 188 ? -28.213 85.935 43.619 1.00 21.73 188 THR B N 1
ATOM 7349 C CA . THR B 1 188 ? -28.060 85.475 42.250 1.00 20.50 188 THR B CA 1
ATOM 7350 C C . THR B 1 188 ? -28.421 83.992 42.149 1.00 20.02 188 THR B C 1
ATOM 7351 O O . THR B 1 188 ? -28.999 83.573 41.161 1.00 20.40 188 THR B O 1
ATOM 7355 N N . ARG B 1 189 ? -28.043 83.212 43.160 1.00 21.25 189 ARG B N 1
ATOM 7356 C CA . ARG B 1 189 ? -28.323 81.774 43.149 1.00 21.98 189 ARG B CA 1
ATOM 7357 C C . ARG B 1 189 ? -29.831 81.550 43.106 1.00 22.79 189 ARG B C 1
ATOM 7358 O O . ARG B 1 189 ? -30.350 80.799 42.271 1.00 22.55 189 ARG B O 1
ATOM 7366 N N . LYS B 1 190 ? -30.538 82.249 43.992 1.00 23.06 190 LYS B N 1
ATOM 7367 C CA . LYS B 1 190 ? -31.989 82.123 44.078 1.00 23.98 190 LYS B CA 1
ATOM 7368 C C . LYS B 1 190 ? -32.598 82.549 42.760 1.00 23.31 190 LYS B C 1
ATOM 7369 O O . LYS B 1 190 ? -33.480 81.882 42.256 1.00 23.20 190 LYS B O 1
ATOM 7375 N N . PHE B 1 191 ? -32.110 83.642 42.174 1.00 23.81 191 PHE B N 1
ATOM 7376 C CA . PHE B 1 191 ? -32.604 84.079 40.868 1.00 22.38 191 PHE B CA 1
ATOM 7377 C C . PHE B 1 191 ? -32.418 83.037 39.761 1.00 22.93 191 PHE B C 1
ATOM 7378 O O . PHE B 1 191 ? -33.298 82.862 38.919 1.00 22.48 191 PHE B O 1
ATOM 7386 N N . VAL B 1 192 ? -31.256 82.377 39.750 1.00 23.11 192 VAL B N 1
ATOM 7387 C CA . VAL B 1 192 ? -30.934 81.382 38.697 1.00 23.26 192 VAL B CA 1
ATOM 7388 C C . VAL B 1 192 ? -31.920 80.193 38.772 1.00 23.48 192 VAL B C 1
ATOM 7389 O O . VAL B 1 192 ? -32.509 79.789 37.760 1.00 24.09 192 VAL B O 1
ATOM 7393 N N . PHE B 1 193 ? -32.112 79.676 39.979 1.00 23.81 193 PHE B N 1
ATOM 7394 C CA . PHE B 1 193 ? -33.053 78.567 40.205 1.00 25.19 193 PHE B CA 1
ATOM 7395 C C . PHE B 1 193 ? -34.524 78.945 39.994 1.00 25.78 193 PHE B C 1
ATOM 7396 O O . PHE B 1 193 ? -35.269 78.198 39.343 1.00 25.84 193 PHE B O 1
ATOM 7404 N N . ASP B 1 194 ? -34.950 80.103 40.507 1.00 26.29 194 ASP B N 1
ATOM 7405 C CA . ASP B 1 194 ? -36.318 80.580 40.200 1.00 27.21 194 ASP B CA 1
ATOM 7406 C C . ASP B 1 194 ? -36.545 80.728 38.713 1.00 26.89 194 ASP B C 1
ATOM 7407 O O . ASP B 1 194 ? -37.592 80.351 38.198 1.00 26.54 194 ASP B O 1
ATOM 7412 N N . THR B 1 195 ? -35.561 81.286 38.011 1.00 26.70 195 THR B N 1
ATOM 7413 C CA . THR B 1 195 ? -35.665 81.465 36.565 1.00 26.19 195 THR B CA 1
ATOM 7414 C C . THR B 1 195 ? -35.747 80.123 35.846 1.00 26.44 195 THR B C 1
ATOM 7415 O O . THR B 1 195 ? -36.521 79.977 34.892 1.00 26.27 195 THR B O 1
ATOM 7419 N N . PHE B 1 196 ? -34.952 79.149 36.289 1.00 26.22 196 PHE B N 1
ATOM 7420 C CA . PHE B 1 196 ? -34.951 77.840 35.619 1.00 26.91 196 PHE B CA 1
ATOM 7421 C C . PHE B 1 196 ? -36.276 77.104 35.865 1.00 27.13 196 PHE B C 1
ATOM 7422 O O . PHE B 1 196 ? -36.853 76.512 34.939 1.00 26.64 196 PHE B O 1
ATOM 7430 N N . GLU B 1 197 ? -36.742 77.173 37.115 1.00 28.15 197 GLU B N 1
ATOM 7431 C CA . GLU B 1 197 ? -38.034 76.601 37.520 1.00 29.52 197 GLU B CA 1
ATOM 7432 C C . GLU B 1 197 ? -39.111 77.107 36.578 1.00 28.88 197 GLU B C 1
ATOM 7433 O O . GLU B 1 197 ? -39.888 76.321 36.024 1.00 29.53 197 GLU B O 1
ATOM 7439 N N . GLN B 1 198 ? -39.123 78.420 36.364 1.00 28.82 198 GLN B N 1
ATOM 7440 C CA . GLN B 1 198 ? -40.091 79.049 35.490 1.00 28.64 198 GLN B CA 1
ATOM 7441 C C . GLN B 1 198 ? -39.890 78.675 34.019 1.00 28.56 198 GLN B C 1
ATOM 7442 O O . GLN B 1 198 ? -40.866 78.452 33.292 1.00 27.63 198 GLN B O 1
ATOM 7448 N N . TRP B 1 199 ? -38.629 78.586 33.580 1.00 27.63 199 TRP B N 1
ATOM 7449 C CA . TRP B 1 199 ? -38.313 78.189 32.190 1.00 27.22 199 TRP B CA 1
ATOM 7450 C C . TRP B 1 199 ? -38.768 76.769 31.840 1.00 27.13 199 TRP B C 1
ATOM 7451 O O . TRP B 1 199 ? -39.254 76.534 30.720 1.00 26.39 199 TRP B O 1
ATOM 7462 N N . LEU B 1 200 ? -38.582 75.838 32.779 1.00 27.62 200 LEU B N 1
ATOM 7463 C CA . LEU B 1 200 ? -39.031 74.452 32.606 1.00 28.57 200 LEU B CA 1
ATOM 7464 C C . LEU B 1 200 ? -40.550 74.456 32.393 1.00 30.26 200 LEU B C 1
ATOM 7465 O O . LEU B 1 200 ? -41.022 73.932 31.376 1.00 30.16 200 LEU B O 1
ATOM 7470 N N . LYS B 1 201 ? -41.288 75.098 33.318 1.00 31.08 201 LYS B N 1
ATOM 7471 C CA . LYS B 1 201 ? -42.747 75.306 33.159 1.00 32.97 201 LYS B CA 1
ATOM 7472 C C . LYS B 1 201 ? -43.116 75.843 31.778 1.00 33.19 201 LYS B C 1
ATOM 7473 O O . LYS B 1 201 ? -44.083 75.384 31.165 1.00 33.04 201 LYS B O 1
ATOM 7479 N N . ASP B 1 202 ? -42.345 76.818 31.292 1.00 33.90 202 ASP B N 1
ATOM 7480 C CA . ASP B 1 202 ? -42.636 77.482 30.018 1.00 34.31 202 ASP B CA 1
ATOM 7481 C C . ASP B 1 202 ? -42.078 76.759 28.779 1.00 34.10 202 ASP B C 1
ATOM 7482 O O . ASP B 1 202 ? -42.235 77.243 27.660 1.00 34.02 202 ASP B O 1
ATOM 7487 N N . SER B 1 203 ? -41.443 75.605 28.963 1.00 33.70 203 SER B N 1
ATOM 7488 C CA . SER B 1 203 ? -40.838 74.883 27.830 1.00 33.38 203 SER B CA 1
ATOM 7489 C C . SER B 1 203 ? -41.316 73.430 27.717 1.00 33.44 203 SER B C 1
ATOM 7490 O O . SER B 1 203 ? -40.501 72.511 27.860 1.00 32.73 203 SER B O 1
ATOM 7493 N N . PRO B 1 204 ? -42.623 73.217 27.444 1.00 33.46 204 PRO B N 1
ATOM 7494 C CA . PRO B 1 204 ? -43.151 71.854 27.434 1.00 33.70 204 PRO B CA 1
ATOM 7495 C C . PRO B 1 204 ? -42.611 70.960 26.313 1.00 33.50 204 PRO B C 1
ATOM 7496 O O . PRO B 1 204 ? -42.552 69.750 26.485 1.00 34.00 204 PRO B O 1
ATOM 7500 N N . GLN B 1 205 ? -42.237 71.530 25.172 1.00 33.57 205 GLN B N 1
ATOM 7501 C CA . GLN B 1 205 ? -41.783 70.694 24.064 1.00 33.60 205 GLN B CA 1
ATOM 7502 C C . GLN B 1 205 ? -40.300 70.293 24.151 1.00 32.16 205 GLN B C 1
ATOM 7503 O O . GLN B 1 205 ? -39.837 69.498 23.337 1.00 31.82 205 GLN B O 1
ATOM 7509 N N . THR B 1 206 ? -39.577 70.831 25.130 1.00 30.78 206 THR B N 1
ATOM 7510 C CA . THR B 1 206 ? -38.142 70.550 25.292 1.00 28.99 206 THR B CA 1
ATOM 7511 C C . THR B 1 206 ? -37.934 69.201 25.966 1.00 27.70 206 THR B C 1
ATOM 7512 O O . THR B 1 206 ? -38.477 68.965 27.033 1.00 27.74 206 THR B O 1
ATOM 7516 N N . ASP B 1 207 ? -37.147 68.317 25.351 1.00 26.19 207 ASP B N 1
ATOM 7517 C CA . ASP B 1 207 ? -36.886 66.998 25.942 1.00 24.60 207 ASP B CA 1
ATOM 7518 C C . ASP B 1 207 ? -35.537 66.935 26.669 1.00 23.56 207 ASP B C 1
ATOM 7519 O O . ASP B 1 207 ? -35.369 66.224 27.665 1.00 22.00 207 ASP B O 1
ATOM 7524 N N . VAL B 1 208 ? -34.581 67.702 26.159 1.00 22.18 208 VAL B N 1
ATOM 7525 C CA . VAL B 1 208 ? -33.206 67.640 26.623 1.00 21.25 208 VAL B CA 1
ATOM 7526 C C . VAL B 1 208 ? -32.766 69.071 26.881 1.00 20.34 208 VAL B C 1
ATOM 7527 O O . VAL B 1 208 ? -32.813 69.900 25.967 1.00 20.58 208 VAL B O 1
ATOM 7531 N N . VAL B 1 209 ? -32.396 69.369 28.124 1.00 20.30 209 VAL B N 1
ATOM 7532 C CA . VAL B 1 209 ? -31.820 70.675 28.453 1.00 20.05 209 VAL B CA 1
ATOM 7533 C C . VAL B 1 209 ? -30.306 70.567 28.191 1.00 19.99 209 VAL B C 1
ATOM 7534 O O . VAL B 1 209 ? -29.607 69.831 28.894 1.00 19.56 209 VAL B O 1
ATOM 7538 N N . ARG B 1 210 ? -29.826 71.248 27.153 1.00 19.79 210 ARG B N 1
ATOM 7539 C CA . ARG B 1 210 ? -28.388 71.222 26.825 1.00 19.88 210 ARG B CA 1
ATOM 7540 C C . ARG B 1 210 ? -27.682 72.378 27.566 1.00 18.73 210 ARG B C 1
ATOM 7541 O O . ARG B 1 210 ? -27.569 73.498 27.027 1.00 18.87 210 ARG B O 1
ATOM 7549 N N . PHE B 1 211 ? -27.249 72.109 28.806 1.00 18.54 211 PHE B N 1
ATOM 7550 C CA . PHE B 1 211 ? -26.543 73.094 29.648 1.00 18.05 211 PHE B CA 1
ATOM 7551 C C . PHE B 1 211 ? -25.185 73.462 29.089 1.00 18.23 211 PHE B C 1
ATOM 7552 O O . PHE B 1 211 ? -24.279 72.608 29.028 1.00 17.26 211 PHE B O 1
ATOM 7560 N N . THR B 1 212 ? -25.051 74.727 28.697 1.00 18.23 212 THR B N 1
ATOM 7561 C CA . THR B 1 212 ? -23.858 75.190 27.959 1.00 18.52 212 THR B CA 1
ATOM 7562 C C . THR B 1 212 ? -23.292 76.443 28.648 1.00 17.71 212 THR B C 1
ATOM 7563 O O . THR B 1 212 ? -23.349 77.535 28.091 1.00 18.73 212 THR B O 1
ATOM 7567 N N . THR B 1 213 ? -22.771 76.312 29.864 1.00 17.14 213 THR B N 1
ATOM 7568 C CA . THR B 1 213 ? -22.636 75.046 30.576 1.00 17.09 213 THR B CA 1
ATOM 7569 C C . THR B 1 213 ? -23.230 75.227 31.979 1.00 17.01 213 THR B C 1
ATOM 7570 O O . THR B 1 213 ? -24.451 75.318 32.124 1.00 18.26 213 THR B O 1
ATOM 7574 N N . PHE B 1 214 ? -22.396 75.331 33.000 1.00 17.58 214 PHE B N 1
ATOM 7575 C CA . PHE B 1 214 ? -22.919 75.601 34.317 1.00 17.77 214 PHE B CA 1
ATOM 7576 C C . PHE B 1 214 ? -22.435 76.924 34.902 1.00 17.47 214 PHE B C 1
ATOM 7577 O O . PHE B 1 214 ? -22.854 77.978 34.439 1.00 18.74 214 PHE B O 1
ATOM 7585 N N . PHE B 1 215 ? -21.591 76.886 35.913 1.00 16.78 215 PHE B N 1
ATOM 7586 C CA . PHE B 1 215 ? -21.433 78.051 36.779 1.00 17.61 215 PHE B CA 1
ATOM 7587 C C . PHE B 1 215 ? -20.155 78.835 36.671 1.00 17.48 215 PHE B C 1
ATOM 7588 O O . PHE B 1 215 ? -20.136 80.024 37.030 1.00 17.42 215 PHE B O 1
ATOM 7596 N N . TYR B 1 216 ? -19.075 78.167 36.269 1.00 17.18 216 TYR B N 1
ATOM 7597 C CA . TYR B 1 216 ? -17.754 78.830 36.182 1.00 16.34 216 TYR B CA 1
ATOM 7598 C C . TYR B 1 216 ? -17.078 78.558 34.858 1.00 16.38 216 TYR B C 1
ATOM 7599 O O . TYR B 1 216 ? -16.898 77.405 34.461 1.00 16.39 216 TYR B O 1
ATOM 7608 N N . GLN B 1 217 ? -16.727 79.654 34.192 1.00 16.33 217 GLN B N 1
ATOM 7609 C CA . GLN B 1 217 ? -16.023 79.670 32.918 1.00 15.29 217 GLN B CA 1
ATOM 7610 C C . GLN B 1 217 ? -14.525 79.374 33.053 1.00 14.64 217 GLN B C 1
ATOM 7611 O O . GLN B 1 217 ? -13.842 79.954 33.926 1.00 15.34 217 GLN B O 1
ATOM 7617 N N . PHE B 1 218 ? -13.986 78.514 32.173 1.00 14.04 218 PHE B N 1
ATOM 7618 C CA . PHE B 1 218 ? -12.551 78.239 32.203 1.00 13.31 218 PHE B CA 1
ATOM 7619 C C . PHE B 1 218 ? -11.797 79.525 31.917 1.00 13.52 218 PHE B C 1
ATOM 7620 O O . PHE B 1 218 ? -12.294 80.385 31.179 1.00 13.35 218 PHE B O 1
ATOM 7628 N N . THR B 1 219 ? -10.607 79.645 32.502 1.00 12.42 219 THR B N 1
ATOM 7629 C CA . THR B 1 219 ? -9.811 80.871 32.401 1.00 13.28 219 THR B CA 1
ATOM 7630 C C . THR B 1 219 ? -9.717 81.354 30.944 1.00 13.09 219 THR B C 1
ATOM 7631 O O . THR B 1 219 ? -9.209 80.656 30.078 1.00 12.85 219 THR B O 1
ATOM 7635 N N . LEU B 1 220 ? -10.226 82.555 30.695 1.00 13.54 220 LEU B N 1
ATOM 7636 C CA . LEU B 1 220 ? -10.277 83.127 29.365 1.00 13.48 220 LEU B CA 1
ATOM 7637 C C . LEU B 1 220 ? -10.290 84.653 29.550 1.00 13.56 220 LEU B C 1
ATOM 7638 O O . LEU B 1 220 ? -11.331 85.253 29.816 1.00 15.02 220 LEU B O 1
ATOM 7643 N N . LEU B 1 221 ? -9.115 85.272 29.455 1.00 12.63 221 LEU B N 1
ATOM 7644 C CA . LEU B 1 221 ? -8.979 86.714 29.714 1.00 12.77 221 LEU B CA 1
ATOM 7645 C C . LEU B 1 221 ? -8.384 87.340 28.454 1.00 13.51 221 LEU B C 1
ATOM 7646 O O . LEU B 1 221 ? -7.486 86.743 27.840 1.00 12.10 221 LEU B O 1
ATOM 7651 N N . PHE B 1 222 ? -8.874 88.531 28.099 1.00 13.52 222 PHE B N 1
ATOM 7652 C CA . PHE B 1 222 ? -8.375 89.240 26.920 1.00 13.75 222 PHE B CA 1
ATOM 7653 C C . PHE B 1 222 ? -7.568 90.453 27.298 1.00 13.17 222 PHE B C 1
ATOM 7654 O O . PHE B 1 222 ? -7.692 90.981 28.426 1.00 13.63 222 PHE B O 1
ATOM 7662 N N . ASP B 1 223 ? -6.789 90.941 26.322 1.00 13.78 223 ASP B N 1
ATOM 7663 C CA . ASP B 1 223 ? -5.903 92.063 26.549 1.00 14.58 223 ASP B CA 1
ATOM 7664 C C . ASP B 1 223 ? -6.422 93.379 25.955 1.00 16.18 223 ASP B C 1
ATOM 7665 O O . ASP B 1 223 ? -7.521 93.422 25.389 1.00 15.35 223 ASP B O 1
ATOM 7670 N N . GLU B 1 224 ? -5.630 94.443 26.106 1.00 16.23 224 GLU B N 1
ATOM 7671 C CA . GLU B 1 224 ? -6.038 95.782 25.703 1.00 17.35 224 GLU B CA 1
ATOM 7672 C C . GLU B 1 224 ? -6.150 95.927 24.188 1.00 17.89 224 GLU B C 1
ATOM 7673 O O . GLU B 1 224 ? -6.723 96.913 23.693 1.00 17.71 224 GLU B O 1
ATOM 7679 N N . LYS B 1 225 ? -5.607 94.960 23.456 1.00 16.88 225 LYS B N 1
ATOM 7680 C CA . LYS B 1 225 ? -5.739 94.929 22.000 1.00 17.77 225 LYS B CA 1
ATOM 7681 C C . LYS B 1 225 ? -6.863 94.009 21.521 1.00 17.75 225 LYS B C 1
ATOM 7682 O O . LYS B 1 225 ? -6.978 93.739 20.324 1.00 17.20 225 LYS B O 1
ATOM 7688 N N . ARG B 1 226 ? -7.695 93.550 22.459 1.00 17.08 226 ARG B N 1
ATOM 7689 C CA . ARG B 1 226 ? -8.825 92.661 22.175 1.00 17.56 226 ARG B CA 1
ATOM 7690 C C . ARG B 1 226 ? -8.362 91.298 21.659 1.00 17.65 226 ARG B C 1
ATOM 7691 O O . ARG B 1 226 ? -9.083 90.642 20.903 1.00 17.71 226 ARG B O 1
ATOM 7699 N N . ARG B 1 227 ? -7.157 90.872 22.071 1.00 16.18 227 ARG B N 1
ATOM 7700 C CA . ARG B 1 227 ? -6.644 89.538 21.736 1.00 15.25 227 ARG B CA 1
ATOM 7701 C C . ARG B 1 227 ? -6.718 88.679 22.994 1.00 15.18 227 ARG B C 1
ATOM 7702 O O . ARG B 1 227 ? -6.761 89.203 24.118 1.00 14.72 227 ARG B O 1
ATOM 7710 N N . GLU B 1 228 ? -6.625 87.360 22.836 1.00 14.63 228 GLU B N 1
ATOM 7711 C CA . GLU B 1 228 ? -6.585 86.526 24.035 1.00 13.96 228 GLU B CA 1
ATOM 7712 C C . GLU B 1 228 ? -5.278 86.769 24.789 1.00 13.50 228 GLU B C 1
ATOM 7713 O O . GLU B 1 228 ? -4.209 86.848 24.179 1.00 14.88 228 GLU B O 1
ATOM 7719 N N . LYS B 1 229 ? -5.379 86.906 26.104 1.00 12.58 229 LYS B N 1
ATOM 7720 C CA . LYS B 1 229 ? -4.215 87.191 26.934 1.00 12.15 229 LYS B CA 1
ATOM 7721 C C . LYS B 1 229 ? -3.805 85.961 27.724 1.00 11.76 229 LYS B C 1
ATOM 7722 O O . LYS B 1 229 ? -2.609 85.625 27.778 1.00 11.89 229 LYS B O 1
ATOM 7728 N N . VAL B 1 230 ? -4.797 85.310 28.333 1.00 11.77 230 VAL B N 1
ATOM 7729 C CA . VAL B 1 230 ? -4.569 84.137 29.175 1.00 12.20 230 VAL B CA 1
ATOM 7730 C C . VAL B 1 230 ? -5.673 83.137 28.905 1.00 12.27 230 VAL B C 1
ATOM 7731 O O . VAL B 1 230 ? -6.850 83.482 28.942 1.00 13.60 230 VAL B O 1
ATOM 7735 N N . VAL B 1 231 ? -5.308 81.890 28.668 1.00 12.79 231 VAL B N 1
ATOM 7736 C CA . VAL B 1 231 ? -6.334 80.858 28.513 1.00 11.99 231 VAL B CA 1
ATOM 7737 C C . VAL B 1 231 ? -5.869 79.563 29.198 1.00 12.30 231 VAL B C 1
ATOM 7738 O O . VAL B 1 231 ? -4.700 79.197 29.114 1.00 11.92 231 VAL B O 1
ATOM 7742 N N . ASP B 1 232 ? -6.789 78.856 29.860 1.00 11.59 232 ASP B N 1
ATOM 7743 C CA . ASP B 1 232 ? -6.468 77.506 30.341 1.00 11.59 232 ASP B CA 1
ATOM 7744 C C . ASP B 1 232 ? -7.792 76.768 30.343 1.00 12.39 232 ASP B C 1
ATOM 7745 O O . ASP B 1 232 ? -8.685 77.135 31.102 1.00 13.24 232 ASP B O 1
ATOM 7750 N N . TRP B 1 233 ? -7.934 75.743 29.505 1.00 11.88 233 TRP B N 1
ATOM 7751 C CA . TRP B 1 233 ? -9.223 75.034 29.408 1.00 12.93 233 TRP B CA 1
ATOM 7752 C C . TRP B 1 233 ? -9.676 74.408 30.758 1.00 13.47 233 TRP B C 1
ATOM 7753 O O . TRP B 1 233 ? -10.874 74.165 30.984 1.00 13.34 233 TRP B O 1
ATOM 7764 N N . PHE B 1 234 ? -8.711 74.178 31.638 1.00 14.18 234 PHE B N 1
ATOM 7765 C CA . PHE B 1 234 ? -8.963 73.665 32.997 1.00 14.93 234 PHE B CA 1
ATOM 7766 C C . PHE B 1 234 ? -8.938 74.733 34.078 1.00 15.39 234 PHE B C 1
ATOM 7767 O O . PHE B 1 234 ? -9.129 74.415 35.254 1.00 16.46 234 PHE B O 1
ATOM 7775 N N . GLY B 1 235 ? -8.731 75.989 33.701 1.00 15.69 235 GLY B N 1
ATOM 7776 C CA . GLY B 1 235 ? -8.345 77.022 34.673 1.00 15.57 235 GLY B CA 1
ATOM 7777 C C . GLY B 1 235 ? -9.469 77.518 35.566 1.00 16.47 235 GLY B C 1
ATOM 7778 O O . GLY B 1 235 ? -10.603 77.721 35.090 1.00 14.89 235 GLY B O 1
ATOM 7779 N N . CYS B 1 236 ? -9.129 77.700 36.852 1.00 16.86 236 CYS B N 1
ATOM 7780 C CA . CYS B 1 236 ? -10.031 78.147 37.930 1.00 19.30 236 CYS B CA 1
ATOM 7781 C C . CYS B 1 236 ? -9.908 79.621 38.278 1.00 18.01 236 CYS B C 1
ATOM 7782 O O . CYS B 1 236 ? -10.340 80.008 39.344 1.00 18.48 236 CYS B O 1
ATOM 7785 N N . ALA B 1 237 ? -9.320 80.441 37.418 1.00 17.07 237 ALA B N 1
ATOM 7786 C CA . ALA B 1 237 ? -9.048 81.844 37.788 1.00 17.17 237 ALA B CA 1
ATOM 7787 C C . ALA B 1 237 ? -10.369 82.625 38.049 1.00 17.00 237 ALA B C 1
ATOM 7788 O O . ALA B 1 237 ? -10.438 83.465 38.954 1.00 17.68 237 ALA B O 1
ATOM 7790 N N . CYS B 1 238 ? -11.400 82.324 37.261 1.00 16.57 238 CYS B N 1
ATOM 7791 C CA . CYS B 1 238 ? -12.614 83.145 37.203 1.00 16.38 238 CYS B CA 1
ATOM 7792 C C . CYS B 1 238 ? -13.671 82.632 38.181 1.00 16.55 238 CYS B C 1
ATOM 7793 O O . CYS B 1 238 ? -14.841 82.459 37.813 1.00 16.02 238 CYS B O 1
ATOM 7796 N N . THR B 1 239 ? -13.236 82.346 39.405 1.00 16.72 239 THR B N 1
ATOM 7797 C CA . THR B 1 239 ? -14.097 81.645 40.375 1.00 17.38 239 THR B CA 1
ATOM 7798 C C . THR B 1 239 ? -14.019 82.241 41.784 1.00 17.75 239 THR B C 1
ATOM 7799 O O . THR B 1 239 ? -14.462 81.617 42.768 1.00 17.91 239 THR B O 1
ATOM 7803 N N . VAL B 1 240 ? -13.444 83.435 41.902 1.00 17.24 240 VAL B N 1
ATOM 7804 C CA . VAL B 1 240 ? -13.247 83.997 43.232 1.00 17.28 240 VAL B CA 1
ATOM 7805 C C . VAL B 1 240 ? -14.245 85.081 43.555 1.00 18.00 240 VAL B C 1
ATOM 7806 O O . VAL B 1 240 ? -14.903 85.616 42.659 1.00 17.97 240 VAL B O 1
ATOM 7810 N N . SER B 1 241 ? -14.346 85.370 44.850 1.00 19.71 241 SER B N 1
ATOM 7811 C CA . SER B 1 241 ? -15.088 86.507 45.383 1.00 19.68 241 SER B CA 1
ATOM 7812 C C . SER B 1 241 ? -14.676 86.702 46.843 1.00 20.25 241 SER B C 1
ATOM 7813 O O . SER B 1 241 ? -14.153 85.774 47.483 1.00 19.59 241 SER B O 1
ATOM 7816 N N . PRO B 1 242 ? -14.897 87.917 47.389 1.00 20.00 242 PRO B N 1
ATOM 7817 C CA . PRO B 1 242 ? -14.595 88.107 48.816 1.00 21.22 242 PRO B CA 1
ATOM 7818 C C . PRO B 1 242 ? -15.313 87.018 49.661 1.00 21.65 242 PRO B C 1
ATOM 7819 O O . PRO B 1 242 ? -14.698 86.408 50.526 1.00 22.56 242 PRO B O 1
ATOM 7823 N N . ARG B 1 243 ? -16.585 86.764 49.371 1.00 22.93 243 ARG B N 1
ATOM 7824 C CA . ARG B 1 243 ? -17.387 85.765 50.098 1.00 24.09 243 ARG B CA 1
ATOM 7825 C C . ARG B 1 243 ? -16.739 84.364 50.052 1.00 23.80 243 ARG B C 1
ATOM 7826 O O . ARG B 1 243 ? -16.541 83.700 51.088 1.00 23.16 243 ARG B O 1
ATOM 7834 N N . ALA B 1 244 ? -16.434 83.909 48.840 1.00 23.10 244 ALA B N 1
ATOM 7835 C CA . ALA B 1 244 ? -15.792 82.604 48.671 1.00 22.47 244 ALA B CA 1
ATOM 7836 C C . ALA B 1 244 ? -14.414 82.518 49.304 1.00 22.38 244 ALA B C 1
ATOM 7837 O O . ALA B 1 244 ? -14.075 81.481 49.887 1.00 22.57 244 ALA B O 1
ATOM 7839 N N . LEU B 1 245 ? -13.600 83.572 49.202 1.00 22.22 245 LEU B N 1
ATOM 7840 C CA . LEU B 1 245 ? -12.279 83.528 49.827 1.00 23.56 245 LEU B CA 1
ATOM 7841 C C . LEU B 1 245 ? -12.356 83.385 51.360 1.00 24.29 245 LEU B C 1
ATOM 7842 O O . LEU B 1 245 ? -11.568 82.667 51.973 1.00 24.16 245 LEU B O 1
ATOM 7847 N N . ASP B 1 246 ? -13.291 84.094 51.973 1.00 25.94 246 ASP B N 1
ATOM 7848 C CA . ASP B 1 246 ? -13.417 84.042 53.425 1.00 27.14 246 ASP B CA 1
ATOM 7849 C C . ASP B 1 246 ? -13.863 82.638 53.870 1.00 26.76 246 ASP B C 1
ATOM 7850 O O . ASP B 1 246 ? -13.304 82.074 54.820 1.00 26.90 246 ASP B O 1
ATOM 7855 N N . ASP B 1 247 ? -14.828 82.069 53.146 1.00 27.13 247 ASP B N 1
ATOM 7856 C CA . ASP B 1 247 ? -15.349 80.719 53.397 1.00 27.08 247 ASP B CA 1
ATOM 7857 C C . ASP B 1 247 ? -14.313 79.610 53.281 1.00 27.86 247 ASP B C 1
ATOM 7858 O O . ASP B 1 247 ? -14.336 78.637 54.051 1.00 27.60 247 ASP B O 1
ATOM 7863 N N . PHE B 1 248 ? -13.414 79.744 52.306 1.00 26.78 248 PHE B N 1
ATOM 7864 C CA . PHE B 1 248 ? -12.353 78.775 52.151 1.00 26.22 248 PHE B CA 1
ATOM 7865 C C . PHE B 1 248 ? -11.491 78.750 53.421 1.00 26.72 248 PHE B C 1
ATOM 7866 O O . PHE B 1 248 ? -11.156 77.676 53.935 1.00 24.67 248 PHE B O 1
ATOM 7874 N N . GLU B 1 249 ? -11.125 79.942 53.911 1.00 26.87 249 GLU B N 1
ATOM 7875 C CA . GLU B 1 249 ? -10.355 80.050 55.139 1.00 28.60 249 GLU B CA 1
ATOM 7876 C C . GLU B 1 249 ? -11.077 79.346 56.283 1.00 28.69 249 GLU B C 1
ATOM 7877 O O . GLU B 1 249 ? -10.447 78.630 57.055 1.00 28.55 249 GLU B O 1
ATOM 7883 N N . ALA B 1 250 ? -12.395 79.522 56.351 1.00 29.64 250 ALA B N 1
ATOM 7884 C CA . ALA B 1 250 ? -13.215 78.957 57.424 1.00 30.64 250 ALA B CA 1
ATOM 7885 C C . ALA B 1 250 ? -13.113 77.444 57.407 1.00 31.37 250 ALA B C 1
ATOM 7886 O O . ALA B 1 250 ? -12.909 76.813 58.450 1.00 31.37 250 ALA B O 1
ATOM 7888 N N . LYS B 1 251 ? -13.188 76.874 56.211 1.00 31.23 251 LYS B N 1
ATOM 7889 C CA . LYS B 1 251 ? -13.175 75.424 56.047 1.00 31.84 251 LYS B CA 1
ATOM 7890 C C . LYS B 1 251 ? -11.770 74.802 56.113 1.00 31.30 251 LYS B C 1
ATOM 7891 O O . LYS B 1 251 ? -11.573 73.802 56.808 1.00 31.53 251 LYS B O 1
ATOM 7897 N N . TYR B 1 252 ? -10.793 75.374 55.405 1.00 30.20 252 TYR B N 1
ATOM 7898 C CA . TYR B 1 252 ? -9.470 74.752 55.311 1.00 29.35 252 TYR B CA 1
ATOM 7899 C C . TYR B 1 252 ? -8.515 75.202 56.376 1.00 29.91 252 TYR B C 1
ATOM 7900 O O . TYR B 1 252 ? -7.459 74.589 56.551 1.00 30.60 252 TYR B O 1
ATOM 7909 N N . GLY B 1 253 ? -8.893 76.257 57.098 1.00 29.80 253 GLY B N 1
ATOM 7910 C CA . GLY B 1 253 ? -8.114 76.737 58.222 1.00 29.38 253 GLY B CA 1
ATOM 7911 C C . GLY B 1 253 ? -6.852 77.486 57.865 1.00 29.36 253 GLY B C 1
ATOM 7912 O O . GLY B 1 253 ? -5.958 77.608 58.697 1.00 29.60 253 GLY B O 1
ATOM 7913 N N . TYR B 1 254 ? -6.764 77.985 56.623 1.00 28.96 254 TYR B N 1
ATOM 7914 C CA . TYR B 1 254 ? -5.696 78.908 56.242 1.00 27.99 254 TYR B CA 1
ATOM 7915 C C . TYR B 1 254 ? -6.199 79.923 55.214 1.00 27.68 254 TYR B C 1
ATOM 7916 O O . TYR B 1 254 ? -7.223 79.719 54.547 1.00 27.57 254 TYR B O 1
ATOM 7925 N N . ARG B 1 255 ? -5.482 81.033 55.119 1.00 27.21 255 ARG B N 1
ATOM 7926 C CA . ARG B 1 255 ? -5.893 82.145 54.273 1.00 26.95 255 ARG B CA 1
ATOM 7927 C C . ARG B 1 255 ? -5.125 82.088 52.952 1.00 25.06 255 ARG B C 1
ATOM 7928 O O . ARG B 1 255 ? -3.888 82.071 52.953 1.00 25.51 255 ARG B O 1
ATOM 7936 N N . LEU B 1 256 ? -5.853 82.054 51.840 1.00 24.77 256 LEU B N 1
ATOM 7937 C CA . LEU B 1 256 ? -5.241 82.127 50.492 1.00 23.37 256 LEU B CA 1
ATOM 7938 C C . LEU B 1 256 ? -4.746 83.547 50.219 1.00 23.19 256 LEU B C 1
ATOM 7939 O O . LEU B 1 256 ? -5.375 84.518 50.670 1.00 24.69 256 LEU B O 1
ATOM 7944 N N . ARG B 1 257 ? -3.636 83.666 49.501 1.00 21.05 257 ARG B N 1
ATOM 7945 C CA . ARG B 1 257 ? -3.113 84.965 49.038 1.00 20.01 257 ARG B CA 1
ATOM 7946 C C . ARG B 1 257 ? -3.595 85.192 47.596 1.00 19.11 257 ARG B C 1
ATOM 7947 O O . ARG B 1 257 ? -3.862 84.220 46.871 1.00 18.63 257 ARG B O 1
ATOM 7955 N N . PRO B 1 258 ? -3.687 86.463 47.145 1.00 19.25 258 PRO B N 1
ATOM 7956 C CA . PRO B 1 258 ? -3.879 86.677 45.698 1.00 18.40 258 PRO B CA 1
ATOM 7957 C C . PRO B 1 258 ? -2.841 85.862 44.908 1.00 17.27 258 PRO B C 1
ATOM 7958 O O . PRO B 1 258 ? -3.131 85.348 43.821 1.00 17.56 258 PRO B O 1
ATOM 7962 N N . GLU B 1 259 ? -1.661 85.677 45.489 1.00 16.89 259 GLU B N 1
ATOM 7963 C CA . GLU B 1 259 ? -0.578 84.961 44.819 1.00 16.52 259 GLU B CA 1
ATOM 7964 C C . GLU B 1 259 ? -0.927 83.504 44.536 1.00 17.26 259 GLU B C 1
ATOM 7965 O O . GLU B 1 259 ? -0.401 82.905 43.596 1.00 17.20 259 GLU B O 1
ATOM 7971 N N . ASP B 1 260 ? -1.798 82.930 45.369 1.00 16.80 260 ASP B N 1
ATOM 7972 C CA . ASP B 1 260 ? -2.278 81.560 45.147 1.00 18.14 260 ASP B CA 1
ATOM 7973 C C . ASP B 1 260 ? -3.115 81.413 43.909 1.00 17.60 260 ASP B C 1
ATOM 7974 O O . ASP B 1 260 ? -3.387 80.285 43.476 1.00 19.06 260 ASP B O 1
ATOM 7979 N N . PHE B 1 261 ? -3.550 82.545 43.354 1.00 16.66 261 PHE B N 1
ATOM 7980 C CA . PHE B 1 261 ? -4.318 82.560 42.104 1.00 15.85 261 PHE B CA 1
ATOM 7981 C C . PHE B 1 261 ? -3.509 83.042 40.907 1.00 15.45 261 PHE B C 1
ATOM 7982 O O . PHE B 1 261 ? -3.454 82.361 39.862 1.00 16.57 261 PHE B O 1
ATOM 7990 N N . VAL B 1 262 ? -2.867 84.190 41.049 1.00 13.80 262 VAL B N 1
ATOM 7991 C CA . VAL B 1 262 ? -2.025 84.707 39.955 1.00 14.53 262 VAL B CA 1
ATOM 7992 C C . VAL B 1 262 ? -0.780 83.819 39.707 1.00 14.46 262 VAL B C 1
ATOM 7993 O O . VAL B 1 262 ? -0.287 83.738 38.581 1.00 14.36 262 VAL B O 1
ATOM 7997 N N . ASP B 1 263 ? -0.275 83.188 40.773 1.00 14.28 263 ASP B N 1
ATOM 7998 C CA . ASP B 1 263 ? 0.767 82.169 40.656 1.00 14.25 263 ASP B CA 1
ATOM 7999 C C . ASP B 1 263 ? 1.977 82.703 39.879 1.00 14.82 263 ASP B C 1
ATOM 8000 O O . ASP B 1 263 ? 2.492 82.063 38.943 1.00 14.60 263 ASP B O 1
ATOM 8005 N N . GLY B 1 264 ? 2.425 83.891 40.277 1.00 14.56 264 GLY B N 1
ATOM 8006 C CA . GLY B 1 264 ? 3.579 84.524 39.656 1.00 15.82 264 GLY B CA 1
ATOM 8007 C C . GLY B 1 264 ? 3.434 84.907 38.192 1.00 16.41 264 GLY B C 1
ATOM 8008 O O . GLY B 1 264 ? 4.438 85.225 37.562 1.00 17.71 264 GLY B O 1
ATOM 8009 N N . GLY B 1 265 ? 2.199 84.921 37.669 1.00 16.23 265 GLY B N 1
ATOM 8010 C CA . GLY B 1 265 ? 1.955 85.142 36.235 1.00 15.14 265 GLY B CA 1
ATOM 8011 C C . GLY B 1 265 ? 1.604 83.883 35.420 1.00 14.76 265 GLY B C 1
ATOM 8012 O O . GLY B 1 265 ? 1.271 83.965 34.219 1.00 14.39 265 GLY B O 1
ATOM 8013 N N . ALA B 1 266 ? 1.594 82.735 36.087 1.00 13.73 266 ALA B N 1
ATOM 8014 C CA . ALA B 1 266 ? 1.287 81.441 35.467 1.00 14.16 266 ALA B CA 1
ATOM 8015 C C . ALA B 1 266 ? -0.188 81.102 35.544 1.00 14.61 266 ALA B C 1
ATOM 8016 O O . ALA B 1 266 ? -0.680 80.254 34.784 1.00 15.80 266 ALA B O 1
ATOM 8018 N N . TYR B 1 267 ? -0.879 81.744 36.490 1.00 14.64 267 TYR B N 1
ATOM 8019 C CA . TYR B 1 267 ? -2.310 81.541 36.708 1.00 14.02 267 TYR B CA 1
ATOM 8020 C C . TYR B 1 267 ? -2.668 80.066 36.891 1.00 13.48 267 TYR B C 1
ATOM 8021 O O . TYR B 1 267 ? -3.698 79.618 36.408 1.00 11.55 267 TYR B O 1
ATOM 8030 N N . ASN B 1 268 ? -1.812 79.317 37.579 1.00 12.77 268 ASN B N 1
ATOM 8031 C CA . ASN B 1 268 ? -2.124 77.913 37.910 1.00 13.27 268 ASN B CA 1
ATOM 8032 C C . ASN B 1 268 ? -2.409 77.042 36.703 1.00 13.73 268 ASN B C 1
ATOM 8033 O O . ASN B 1 268 ? -3.288 76.204 36.750 1.00 13.69 268 ASN B O 1
ATOM 8038 N N . SER B 1 269 ? -1.694 77.296 35.605 1.00 13.14 269 SER B N 1
ATOM 8039 C CA . SER B 1 269 ? -1.703 76.411 34.417 1.00 13.81 269 SER B CA 1
ATOM 8040 C C . SER B 1 269 ? -1.692 74.941 34.832 1.00 13.37 269 SER B C 1
ATOM 8041 O O . SER B 1 269 ? -0.976 74.588 35.771 1.00 13.39 269 SER B O 1
ATOM 8044 N N . ALA B 1 270 ? -2.445 74.086 34.130 1.00 14.19 270 ALA B N 1
ATOM 8045 C CA . ALA B 1 270 ? -2.472 72.650 34.489 1.00 14.12 270 ALA B CA 1
ATOM 8046 C C . ALA B 1 270 ? -1.108 72.009 34.275 1.00 13.66 270 ALA B C 1
ATOM 8047 O O . ALA B 1 270 ? -0.871 70.910 34.764 1.00 13.80 270 ALA B O 1
ATOM 8049 N N . TRP B 1 271 ? -0.207 72.718 33.579 1.00 11.82 271 TRP B N 1
ATOM 8050 C CA . TRP B 1 271 ? 1.182 72.264 33.385 1.00 12.22 271 TRP B CA 1
ATOM 8051 C C . TRP B 1 271 ? 2.038 72.478 34.655 1.00 12.35 271 TRP B C 1
ATOM 8052 O O . TRP B 1 271 ? 3.065 71.819 34.822 1.00 11.48 271 TRP B O 1
ATOM 8063 N N . ARG B 1 272 ? 1.621 73.387 35.539 1.00 11.47 272 ARG B N 1
ATOM 8064 C CA . ARG B 1 272 ? 2.359 73.627 36.808 1.00 12.71 272 ARG B CA 1
ATOM 8065 C C . ARG B 1 272 ? 2.196 72.406 37.732 1.00 13.60 272 ARG B C 1
ATOM 8066 O O . ARG B 1 272 ? 1.086 71.878 37.839 1.00 13.97 272 ARG B O 1
ATOM 8074 N N . VAL B 1 273 ? 3.261 71.979 38.413 1.00 14.22 273 VAL B N 1
ATOM 8075 C CA . VAL B 1 273 ? 3.108 70.909 39.414 1.00 15.59 273 VAL B CA 1
ATOM 8076 C C . VAL B 1 273 ? 2.110 71.418 40.467 1.00 16.37 273 VAL B C 1
ATOM 8077 O O . VAL B 1 273 ? 2.349 72.469 41.067 1.00 15.61 273 VAL B O 1
ATOM 8081 N N . PRO B 1 274 ? 0.998 70.694 40.700 1.00 17.29 274 PRO B N 1
ATOM 8082 C CA . PRO B 1 274 ? -0.050 71.306 41.506 1.00 18.23 274 PRO B CA 1
ATOM 8083 C C . PRO B 1 274 ? 0.360 71.454 42.974 1.00 19.32 274 PRO B C 1
ATOM 8084 O O . PRO B 1 274 ? 1.094 70.625 43.514 1.00 18.66 274 PRO B O 1
ATOM 8088 N N . ARG B 1 275 ? -0.078 72.553 43.570 1.00 20.25 275 ARG B N 1
ATOM 8089 C CA . ARG B 1 275 ? 0.227 72.883 44.956 1.00 21.08 275 ARG B CA 1
ATOM 8090 C C . ARG B 1 275 ? -0.994 72.502 45.807 1.00 21.43 275 ARG B C 1
ATOM 8091 O O . ARG B 1 275 ? -2.101 72.366 45.279 1.00 19.82 275 ARG B O 1
ATOM 8099 N N . LYS B 1 276 ? -0.799 72.340 47.120 1.00 21.96 276 LYS B N 1
ATOM 8100 C CA . LYS B 1 276 ? -1.909 72.049 48.020 1.00 22.62 276 LYS B CA 1
ATOM 8101 C C . LYS B 1 276 ? -3.012 73.092 47.855 1.00 22.03 276 LYS B C 1
ATOM 8102 O O . LYS B 1 276 ? -4.171 72.753 47.743 1.00 22.49 276 LYS B O 1
ATOM 8108 N N . ALA B 1 277 ? -2.647 74.368 47.783 1.00 22.09 277 ALA B N 1
ATOM 8109 C CA . ALA B 1 277 ? -3.666 75.415 47.664 1.00 21.10 277 ALA B CA 1
ATOM 8110 C C . ALA B 1 277 ? -4.532 75.271 46.407 1.00 20.18 277 ALA B C 1
ATOM 8111 O O . ALA B 1 277 ? -5.726 75.543 46.441 1.00 19.96 277 ALA B O 1
ATOM 8113 N N . GLN B 1 278 ? -3.945 74.856 45.285 1.00 19.43 278 GLN B N 1
ATOM 8114 C CA . GLN B 1 278 ? -4.768 74.591 44.085 1.00 18.87 278 GLN B CA 1
ATOM 8115 C C . GLN B 1 278 ? -5.717 73.424 44.268 1.00 18.13 278 GLN B C 1
ATOM 8116 O O . GLN B 1 278 ? -6.846 73.450 43.791 1.00 18.46 278 GLN B O 1
ATOM 8122 N N . ARG B 1 279 ? -5.229 72.362 44.899 1.00 18.01 279 ARG B N 1
ATOM 8123 C CA . ARG B 1 279 ? -6.061 71.193 45.085 1.00 18.54 279 ARG B CA 1
ATOM 8124 C C . ARG B 1 279 ? -7.179 71.483 46.068 1.00 18.36 279 ARG B C 1
ATOM 8125 O O . ARG B 1 279 ? -8.308 71.044 45.861 1.00 17.74 279 ARG B O 1
ATOM 8133 N N . ASP B 1 280 ? -6.856 72.223 47.135 1.00 18.88 280 ASP B N 1
ATOM 8134 C CA . ASP B 1 280 ? -7.892 72.627 48.095 1.00 19.05 280 ASP B CA 1
ATOM 8135 C C . ASP B 1 280 ? -8.927 73.495 47.423 1.00 18.13 280 ASP B C 1
ATOM 8136 O O . ASP B 1 280 ? -10.115 73.289 47.628 1.00 18.62 280 ASP B O 1
ATOM 8141 N N . TRP B 1 281 ? -8.490 74.458 46.605 1.00 18.62 281 TRP B N 1
ATOM 8142 C CA . TRP B 1 281 ? -9.458 75.287 45.850 1.00 18.28 281 TRP B CA 1
ATOM 8143 C C . TRP B 1 281 ? -10.366 74.480 44.926 1.00 18.63 281 TRP B C 1
ATOM 8144 O O . TRP B 1 281 ? -11.576 74.706 44.893 1.00 19.27 281 TRP B O 1
ATOM 8155 N N . ILE B 1 282 ? -9.797 73.530 44.183 1.00 18.92 282 ILE B N 1
ATOM 8156 C CA . ILE B 1 282 ? -10.612 72.647 43.327 1.00 19.25 282 ILE B CA 1
ATOM 8157 C C . ILE B 1 282 ? -11.647 71.861 44.144 1.00 19.03 282 ILE B C 1
ATOM 8158 O O . ILE B 1 282 ? -12.797 71.703 43.723 1.00 18.25 282 ILE B O 1
ATOM 8163 N N . ASP B 1 283 ? -11.224 71.331 45.289 1.00 19.98 283 ASP B N 1
ATOM 8164 C CA . ASP B 1 283 ? -12.151 70.576 46.154 1.00 21.37 283 ASP B CA 1
ATOM 8165 C C . ASP B 1 283 ? -13.265 71.492 46.652 1.00 21.13 283 ASP B C 1
ATOM 8166 O O . ASP B 1 283 ? -14.435 71.142 46.595 1.00 20.31 283 ASP B O 1
ATOM 8171 N N . PHE B 1 284 ? -12.868 72.676 47.123 1.00 21.86 284 PHE B N 1
ATOM 8172 C CA . PHE B 1 284 ? -13.803 73.704 47.600 1.00 22.34 284 PHE B CA 1
ATOM 8173 C C . PHE B 1 284 ? -14.830 74.085 46.527 1.00 21.93 284 PHE B C 1
ATOM 8174 O O . PHE B 1 284 ? -16.070 74.023 46.728 1.00 22.03 284 PHE B O 1
ATOM 8182 N N . LEU B 1 285 ? -14.311 74.458 45.361 1.00 21.56 285 LEU B N 1
ATOM 8183 C CA . LEU B 1 285 ? -15.132 74.813 44.241 1.00 20.85 285 LEU B CA 1
ATOM 8184 C C . LEU B 1 285 ? -16.009 73.660 43.748 1.00 19.98 285 LEU B C 1
ATOM 8185 O O . LEU B 1 285 ? -17.198 73.853 43.489 1.00 19.32 285 LEU B O 1
ATOM 8190 N N . SER B 1 286 ? -15.433 72.465 43.627 1.00 18.18 286 SER B N 1
ATOM 8191 C CA . SER B 1 286 ? -16.182 71.341 43.055 1.00 19.64 286 SER B CA 1
ATOM 8192 C C . SER B 1 286 ? -17.388 70.928 43.951 1.00 19.30 286 SER B C 1
ATOM 8193 O O . SER B 1 286 ? -18.469 70.606 43.452 1.00 19.52 286 SER B O 1
ATOM 8196 N N . GLY B 1 287 ? -17.214 70.997 45.271 1.00 20.26 287 GLY B N 1
ATOM 8197 C CA . GLY B 1 287 ? -18.323 70.719 46.197 1.00 20.23 287 GLY B CA 1
ATOM 8198 C C . GLY B 1 287 ? -19.517 71.616 45.922 1.00 20.64 287 GLY B C 1
ATOM 8199 O O . GLY B 1 287 ? -20.660 71.148 45.833 1.00 21.21 287 GLY B O 1
ATOM 8200 N N . PHE B 1 288 ? -19.247 72.918 45.807 1.00 19.88 288 PHE B N 1
ATOM 8201 C CA . PHE B 1 288 ? -20.288 73.913 45.507 1.00 19.74 288 PHE B CA 1
ATOM 8202 C C . PHE B 1 288 ? -20.930 73.700 44.134 1.00 18.82 288 PHE B C 1
ATOM 8203 O O . PHE B 1 288 ? -22.153 73.638 44.016 1.00 18.30 288 PHE B O 1
ATOM 8211 N N . VAL B 1 289 ? -20.097 73.610 43.087 1.00 18.67 289 VAL B N 1
ATOM 8212 C CA . VAL B 1 289 ? -20.591 73.384 41.739 1.00 18.02 289 VAL B CA 1
ATOM 8213 C C . VAL B 1 289 ? -21.431 72.109 41.684 1.00 18.20 289 VAL B C 1
ATOM 8214 O O . VAL B 1 289 ? -22.522 72.109 41.139 1.00 17.58 289 VAL B O 1
ATOM 8218 N N . ARG B 1 290 ? -20.922 71.026 42.254 1.00 18.94 290 ARG B N 1
ATOM 8219 C CA . ARG B 1 290 ? -21.624 69.748 42.154 1.00 18.77 290 ARG B CA 1
ATOM 8220 C C . ARG B 1 290 ? -23.002 69.777 42.819 1.00 19.50 290 ARG B C 1
ATOM 8221 O O . ARG B 1 290 ? -23.976 69.290 42.249 1.00 19.26 290 ARG B O 1
ATOM 8229 N N . GLU B 1 291 ? -23.084 70.370 44.001 1.00 20.34 291 GLU B N 1
ATOM 8230 C CA . GLU B 1 291 ? -24.372 70.432 44.699 1.00 22.07 291 GLU B CA 1
ATOM 8231 C C . GLU B 1 291 ? -25.378 71.147 43.811 1.00 20.94 291 GLU B C 1
ATOM 8232 O O . GLU B 1 291 ? -26.550 70.748 43.682 1.00 21.22 291 GLU B O 1
ATOM 8238 N N . ASN B 1 292 ? -24.916 72.218 43.167 1.00 21.01 292 ASN B N 1
ATOM 8239 C CA . ASN B 1 292 ? -25.798 73.036 42.360 1.00 20.12 292 ASN B CA 1
ATOM 8240 C C . ASN B 1 292 ? -26.154 72.418 40.996 1.00 20.09 292 ASN B C 1
ATOM 8241 O O . ASN B 1 292 ? -27.268 72.564 40.511 1.00 18.92 292 ASN B O 1
ATOM 8246 N N . VAL B 1 293 ? -25.227 71.662 40.401 1.00 19.76 293 VAL B N 1
ATOM 8247 C CA . VAL B 1 293 ? -25.569 70.896 39.201 1.00 19.48 293 VAL B CA 1
ATOM 8248 C C . VAL B 1 293 ? -26.630 69.820 39.483 1.00 19.87 293 VAL B C 1
ATOM 8249 O O . VAL B 1 293 ? -27.537 69.623 38.690 1.00 20.19 293 VAL B O 1
ATOM 8253 N N . LYS B 1 294 ? -26.493 69.139 40.614 1.00 21.59 294 LYS B N 1
ATOM 8254 C CA . LYS B 1 294 ? -27.426 68.073 40.959 1.00 22.36 294 LYS B CA 1
ATOM 8255 C C . LYS B 1 294 ? -28.828 68.666 41.066 1.00 22.75 294 LYS B C 1
ATOM 8256 O O . LYS B 1 294 ? -29.804 68.095 40.563 1.00 22.81 294 LYS B O 1
ATOM 8262 N N . GLN B 1 295 ? -28.927 69.836 41.688 1.00 23.60 295 GLN B N 1
ATOM 8263 C CA . GLN B 1 295 ? -30.225 70.518 41.780 1.00 23.68 295 GLN B CA 1
ATOM 8264 C C . GLN B 1 295 ? -30.798 70.845 40.402 1.00 23.62 295 GLN B C 1
ATOM 8265 O O . GLN B 1 295 ? -31.964 70.553 40.137 1.00 23.63 295 GLN B O 1
ATOM 8271 N N . LEU B 1 296 ? -29.988 71.397 39.487 1.00 22.46 296 LEU B N 1
ATOM 8272 C CA . LEU B 1 296 ? -30.464 71.600 38.118 1.00 21.64 296 LEU B CA 1
ATOM 8273 C C . LEU B 1 296 ? -30.960 70.327 37.425 1.00 21.28 296 LEU B C 1
ATOM 8274 O O . LEU B 1 296 ? -31.945 70.358 36.660 1.00 21.19 296 LEU B O 1
ATOM 8279 N N . ALA B 1 297 ? -30.249 69.224 37.664 1.00 21.31 297 ALA B N 1
ATOM 8280 C CA . ALA B 1 297 ? -30.587 67.927 37.051 1.00 21.50 297 ALA B CA 1
ATOM 8281 C C . ALA B 1 297 ? -31.849 67.368 37.709 1.00 21.52 297 ALA B C 1
ATOM 8282 O O . ALA B 1 297 ? -32.714 66.842 37.032 1.00 21.18 297 ALA B O 1
ATOM 8284 N N . ASP B 1 298 ? -31.913 67.465 39.035 1.00 22.62 298 ASP B N 1
ATOM 8285 C CA . ASP B 1 298 ? -33.123 67.062 39.777 1.00 23.65 298 ASP B CA 1
ATOM 8286 C C . ASP B 1 298 ? -34.335 67.825 39.267 1.00 24.24 298 ASP B C 1
ATOM 8287 O O . ASP B 1 298 ? -35.405 67.231 39.028 1.00 25.03 298 ASP B O 1
ATOM 8292 N N . MET B 1 299 ? -34.181 69.131 39.050 1.00 24.52 299 MET B N 1
ATOM 8293 C CA . MET B 1 299 ? -35.292 69.940 38.514 1.00 24.06 299 MET B CA 1
ATOM 8294 C C . MET B 1 299 ? -35.716 69.544 37.106 1.00 23.77 299 MET B C 1
ATOM 8295 O O . MET B 1 299 ? -36.926 69.434 36.804 1.00 22.06 299 MET B O 1
ATOM 8300 N N . SER B 1 300 ? -34.730 69.298 36.240 1.00 22.97 300 SER B N 1
ATOM 8301 C CA . SER B 1 300 ? -35.004 68.884 34.879 1.00 23.78 300 SER B CA 1
ATOM 8302 C C . SER B 1 300 ? -35.824 67.589 34.894 1.00 23.78 300 SER B C 1
ATOM 8303 O O . SER B 1 300 ? -36.824 67.462 34.185 1.00 24.53 300 SER B O 1
ATOM 8306 N N . HIS B 1 301 ? -35.374 66.650 35.713 1.00 24.78 301 HIS B N 1
ATOM 8307 C CA . HIS B 1 301 ? -35.995 65.326 35.818 1.00 25.51 301 HIS B CA 1
ATOM 8308 C C . HIS B 1 301 ? -37.420 65.402 36.356 1.00 27.15 301 HIS B C 1
ATOM 8309 O O . HIS B 1 301 ? -38.329 64.784 35.790 1.00 27.37 301 HIS B O 1
ATOM 8316 N N . ALA B 1 302 ? -37.608 66.156 37.442 1.00 28.51 302 ALA B N 1
ATOM 8317 C CA . ALA B 1 302 ? -38.960 66.391 37.986 1.00 29.52 302 ALA B CA 1
ATOM 8318 C C . ALA B 1 302 ? -39.892 66.923 36.898 1.00 29.67 302 ALA B C 1
ATOM 8319 O O . ALA B 1 302 ? -41.075 66.614 36.895 1.00 31.09 302 ALA B O 1
ATOM 8321 N N . ALA B 1 303 ? -39.353 67.685 35.947 1.00 29.28 303 ALA B N 1
ATOM 8322 C CA . ALA B 1 303 ? -40.157 68.222 34.838 1.00 29.18 303 ALA B CA 1
ATOM 8323 C C . ALA B 1 303 ? -40.225 67.304 33.614 1.00 28.65 303 ALA B C 1
ATOM 8324 O O . ALA B 1 303 ? -40.770 67.671 32.582 1.00 29.29 303 ALA B O 1
ATOM 8326 N N . GLY B 1 304 ? -39.688 66.097 33.737 1.00 28.71 304 GLY B N 1
ATOM 8327 C CA . GLY B 1 304 ? -39.744 65.123 32.638 1.00 27.72 304 GLY B CA 1
ATOM 8328 C C . GLY B 1 304 ? -38.705 65.355 31.553 1.00 27.18 304 GLY B C 1
ATOM 8329 O O . GLY B 1 304 ? -38.881 64.924 30.418 1.00 27.37 304 GLY B O 1
ATOM 8330 N N . LYS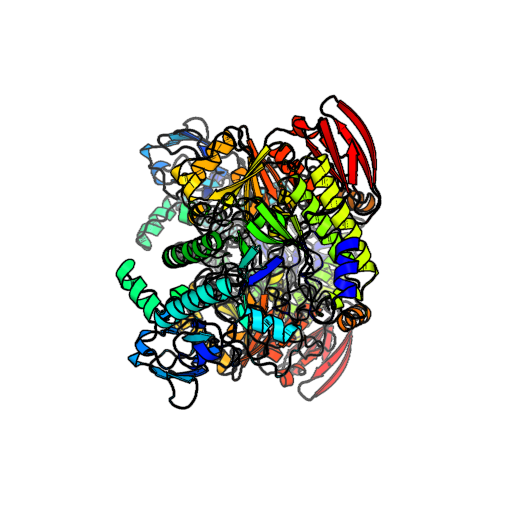 B 1 305 ? -37.618 66.037 31.906 1.00 25.97 305 LYS B N 1
ATOM 8331 C CA . LYS B 1 305 ? -36.603 66.375 30.911 1.00 25.17 305 LYS B CA 1
ATOM 8332 C C . LYS B 1 305 ? -35.280 65.734 31.248 1.00 24.62 305 LYS B C 1
ATOM 8333 O O . LYS B 1 305 ? -35.011 65.421 32.408 1.00 23.90 305 LYS B O 1
ATOM 8339 N N . GLU B 1 306 ? -34.452 65.526 30.226 1.00 23.61 306 GLU B N 1
ATOM 8340 C CA . GLU B 1 306 ? -33.106 65.047 30.478 1.00 23.33 306 GLU B CA 1
ATOM 8341 C C . GLU B 1 306 ? -32.159 66.235 30.663 1.00 22.08 306 GLU B C 1
ATOM 8342 O O . GLU B 1 306 ? -32.423 67.320 30.171 1.00 23.36 306 GLU B O 1
ATOM 8348 N N . ALA B 1 307 ? -31.071 66.025 31.384 1.00 20.37 307 ALA B N 1
ATOM 8349 C CA . ALA B 1 307 ? -30.097 67.089 31.618 1.00 19.69 307 ALA B CA 1
ATOM 8350 C C . ALA B 1 307 ? -28.762 66.648 30.990 1.00 19.79 307 ALA B C 1
ATOM 8351 O O . ALA B 1 307 ? -28.219 65.603 31.354 1.00 19.25 307 ALA B O 1
ATOM 8353 N N . MET B 1 308 ? -28.255 67.466 30.069 1.00 19.35 308 MET B N 1
ATOM 8354 C CA . MET B 1 308 ? -27.038 67.177 29.293 1.00 18.51 308 MET B CA 1
ATOM 8355 C C . MET B 1 308 ? -26.059 68.305 29.540 1.00 18.64 308 MET B C 1
ATOM 8356 O O . MET B 1 308 ? -26.444 69.481 29.468 1.00 19.04 308 MET B O 1
ATOM 8361 N N . MET B 1 309 ? -24.802 67.954 29.820 1.00 17.50 309 MET B N 1
ATOM 8362 C CA . MET B 1 309 ? -23.751 68.942 30.069 1.00 17.48 309 MET B CA 1
ATOM 8363 C C . MET B 1 309 ? -22.815 69.049 28.863 1.00 17.05 309 MET B C 1
ATOM 8364 O O . MET B 1 309 ? -22.342 68.027 28.345 1.00 16.81 309 MET B O 1
ATOM 8369 N N . PHE B 1 310 ? -22.516 70.274 28.439 1.00 16.24 310 PHE B N 1
ATOM 8370 C CA . PHE B 1 310 ? -21.471 70.479 27.438 1.00 15.46 310 PHE B CA 1
ATOM 8371 C C . PHE B 1 310 ? -20.108 70.368 28.131 1.00 14.94 310 PHE B C 1
ATOM 8372 O O . PHE B 1 310 ? -19.876 70.973 29.178 1.00 14.04 310 PHE B O 1
ATOM 8380 N N . LEU B 1 311 ? -19.208 69.568 27.566 1.00 14.53 311 LEU B N 1
ATOM 8381 C CA . LEU B 1 311 ? -17.872 69.438 28.151 1.00 14.13 311 LEU B CA 1
ATOM 8382 C C . LEU B 1 311 ? -17.025 70.628 27.690 1.00 14.48 311 LEU B C 1
ATOM 8383 O O . LEU B 1 311 ? -16.220 70.523 26.775 1.00 14.04 311 LEU B O 1
ATOM 8388 N N . GLY B 1 312 ? -17.202 71.763 28.336 1.00 15.35 312 GLY B N 1
ATOM 8389 C CA . GLY B 1 312 ? -16.479 72.963 27.917 1.00 14.97 312 GLY B CA 1
ATOM 8390 C C . GLY B 1 312 ? -17.138 74.189 28.475 1.00 15.22 312 GLY B C 1
ATOM 8391 O O . GLY B 1 312 ? -18.056 74.096 29.314 1.00 14.14 312 GLY B O 1
ATOM 8392 N N . ASP B 1 313 ? -16.672 75.343 28.013 1.00 14.63 313 ASP B N 1
ATOM 8393 C CA . ASP B 1 313 ? -17.126 76.627 28.539 1.00 15.60 313 ASP B CA 1
ATOM 8394 C C . ASP B 1 313 ? -17.252 76.642 30.078 1.00 15.62 313 ASP B C 1
ATOM 8395 O O . ASP B 1 313 ? -16.253 76.435 30.787 1.00 14.99 313 ASP B O 1
ATOM 8400 N N . GLN B 1 314 ? -18.464 76.826 30.623 1.00 16.49 314 GLN B N 1
ATOM 8401 C CA . GLN B 1 314 ? -18.586 76.909 32.076 1.00 16.23 314 GLN B CA 1
ATOM 8402 C C . GLN B 1 314 ? -18.612 75.544 32.768 1.00 16.45 314 GLN B C 1
ATOM 8403 O O . GLN B 1 314 ? -19.556 75.225 33.499 1.00 17.60 314 GLN B O 1
ATOM 8409 N N . TRP B 1 315 ? -17.569 74.746 32.553 1.00 15.26 315 TRP B N 1
ATOM 8410 C CA . TRP B 1 315 ? -17.508 73.400 33.118 1.00 13.96 315 TRP B CA 1
ATOM 8411 C C . TRP B 1 315 ? -16.621 73.268 34.355 1.00 14.67 315 TRP B C 1
ATOM 8412 O O . TRP B 1 315 ? -16.446 72.158 34.887 1.00 15.17 315 TRP B O 1
ATOM 8423 N N . ILE B 1 316 ? -16.063 74.384 34.817 1.00 13.86 316 ILE B N 1
ATOM 8424 C CA . ILE B 1 316 ? -15.094 74.374 35.895 1.00 14.30 316 ILE B CA 1
ATOM 8425 C C . ILE B 1 316 ? -15.797 73.937 37.181 1.00 15.67 316 ILE B C 1
ATOM 8426 O O . ILE B 1 316 ? -16.876 74.456 37.511 1.00 15.88 316 ILE B O 1
ATOM 8431 N N . GLY B 1 317 ? -15.193 72.972 37.876 1.00 15.79 317 GLY B N 1
ATOM 8432 C CA . GLY B 1 317 ? -15.748 72.469 39.133 1.00 16.61 317 GLY B CA 1
ATOM 8433 C C . GLY B 1 317 ? -16.605 71.238 38.948 1.00 17.10 317 GLY B C 1
ATOM 8434 O O . GLY B 1 317 ? -16.969 70.607 39.931 1.00 18.23 317 GLY B O 1
ATOM 8435 N N . THR B 1 318 ? -16.947 70.871 37.713 1.00 15.83 318 THR B N 1
ATOM 8436 C CA . THR B 1 318 ? -17.779 69.681 37.545 1.00 17.13 318 THR B CA 1
ATOM 8437 C C . THR B 1 318 ? -16.955 68.407 37.829 1.00 17.03 318 THR B C 1
ATOM 8438 O O . THR B 1 318 ? -17.431 67.460 38.490 1.00 17.50 318 THR B O 1
ATOM 8442 N N . GLU B 1 319 ? -15.711 68.406 37.353 1.00 16.60 319 GLU B N 1
ATOM 8443 C CA . GLU B 1 319 ? -14.762 67.305 37.572 1.00 17.11 319 GLU B CA 1
ATOM 8444 C C . GLU B 1 319 ? -15.338 65.949 37.134 1.00 17.24 319 GLU B C 1
ATOM 8445 O O . GLU B 1 319 ? -15.528 65.032 37.977 1.00 17.21 319 GLU B O 1
ATOM 8451 N N . PRO B 1 320 ? -15.597 65.800 35.811 1.00 16.84 320 PRO B N 1
ATOM 8452 C CA . PRO B 1 320 ? -16.315 64.621 35.319 1.00 16.94 320 PRO B CA 1
ATOM 8453 C C . PRO B 1 320 ? -15.586 63.288 35.536 1.00 16.49 320 PRO B C 1
ATOM 8454 O O . PRO B 1 320 ? -16.236 62.247 35.490 1.00 17.32 320 PRO B O 1
ATOM 8458 N N . TYR B 1 321 ? -14.281 63.328 35.752 1.00 16.43 321 TYR B N 1
ATOM 8459 C CA . TYR B 1 321 ? -13.521 62.113 36.018 1.00 16.59 321 TYR B CA 1
ATOM 8460 C C . TYR B 1 321 ? -13.274 61.838 37.501 1.00 17.73 321 TYR B C 1
ATOM 8461 O O . TYR B 1 321 ? -12.648 60.824 37.847 1.00 18.50 321 TYR B O 1
ATOM 8470 N N . LYS B 1 322 ? -13.748 62.723 38.386 1.00 17.45 322 LYS B N 1
ATOM 8471 C CA . LYS B 1 322 ? -13.529 62.473 39.820 1.00 18.92 322 LYS B CA 1
ATOM 8472 C C . LYS B 1 322 ? -14.687 61.670 40.370 1.00 19.02 322 LYS B C 1
ATOM 8473 O O . LYS B 1 322 ? -15.829 61.820 39.915 1.00 18.90 322 LYS B O 1
ATOM 8479 N N . ASP B 1 323 ? -14.383 60.788 41.328 1.00 20.39 323 ASP B N 1
ATOM 8480 C CA . ASP B 1 323 ? -15.393 59.961 42.004 1.00 21.51 323 ASP B CA 1
ATOM 8481 C C . ASP B 1 323 ? -16.615 60.800 42.389 1.00 20.83 323 ASP B C 1
ATOM 8482 O O . ASP B 1 323 ? -16.460 61.940 42.797 1.00 21.30 323 ASP B O 1
ATOM 8487 N N . GLY B 1 324 ? -17.812 60.232 42.293 1.00 20.73 324 GLY B N 1
ATOM 8488 C CA . GLY B 1 324 ? -19.030 60.956 42.711 1.00 20.47 324 GLY B CA 1
ATOM 8489 C C . GLY B 1 324 ? -19.729 61.741 41.607 1.00 19.40 324 GLY B C 1
ATOM 8490 O O . GLY B 1 324 ? -20.821 62.291 41.816 1.00 18.71 324 GLY B O 1
ATOM 8491 N N . PHE B 1 325 ? -19.131 61.798 40.410 1.00 19.47 325 PHE B N 1
ATOM 8492 C CA . PHE B 1 325 ? -19.775 62.526 39.311 1.00 19.32 325 PHE B CA 1
ATOM 8493 C C . PHE B 1 325 ? -21.140 61.921 38.992 1.00 20.06 325 PHE B C 1
ATOM 8494 O O . PHE B 1 325 ? -22.121 62.638 38.713 1.00 19.33 325 PHE B O 1
ATOM 8502 N N . ASP B 1 326 ? -21.202 60.596 39.085 1.00 20.30 326 ASP B N 1
ATOM 8503 C CA . ASP B 1 326 ? -22.439 59.856 38.851 1.00 21.56 326 ASP B CA 1
ATOM 8504 C C . ASP B 1 326 ? -23.575 60.292 39.801 1.00 21.75 326 ASP B C 1
ATOM 8505 O O . ASP B 1 326 ? -24.741 60.164 39.462 1.00 21.55 326 ASP B O 1
ATOM 8510 N N . GLU B 1 327 ? -23.226 60.838 40.964 1.00 22.00 327 GLU B N 1
ATOM 8511 C CA . GLU B 1 327 ? -24.238 61.213 41.968 1.00 23.62 327 GLU B CA 1
ATOM 8512 C C . GLU B 1 327 ? -25.018 62.451 41.550 1.00 23.17 327 GLU B C 1
ATOM 8513 O O . GLU B 1 327 ? -26.111 62.731 42.066 1.00 23.45 327 GLU B O 1
ATOM 8519 N N . LEU B 1 328 ? -24.483 63.183 40.574 1.00 22.20 328 LEU B N 1
ATOM 8520 C CA . LEU B 1 328 ? -25.221 64.305 39.991 1.00 22.00 328 LEU B CA 1
ATOM 8521 C C . LEU B 1 328 ? -26.481 63.890 39.242 1.00 22.00 328 LEU B C 1
ATOM 8522 O O . LEU B 1 328 ? -27.432 64.676 39.132 1.00 22.04 328 LEU B O 1
ATOM 8527 N N . GLY B 1 329 ? -26.478 62.676 38.691 1.00 21.38 329 GLY B N 1
ATOM 8528 C CA . GLY B 1 329 ? -27.600 62.207 37.902 1.00 21.73 329 GLY B CA 1
ATOM 8529 C C . GLY B 1 329 ? -27.721 62.850 36.528 1.00 21.44 329 GLY B C 1
ATOM 8530 O O . GLY B 1 329 ? -28.807 62.857 35.922 1.00 21.30 329 GLY B O 1
ATOM 8531 N N . LEU B 1 330 ? -26.610 63.389 36.017 1.00 20.59 330 LEU B N 1
ATOM 8532 C CA . LEU B 1 330 ? -26.627 63.915 34.650 1.00 20.26 330 LEU B CA 1
ATOM 8533 C C . LEU B 1 330 ? -26.867 62.787 33.669 1.00 20.12 330 LEU B C 1
ATOM 8534 O O . LEU B 1 330 ? -26.262 61.711 33.773 1.00 21.58 330 LEU B O 1
ATOM 8539 N N . ASP B 1 331 ? -27.745 63.043 32.721 1.00 18.91 331 ASP B N 1
ATOM 8540 C CA . ASP B 1 331 ? -28.106 62.041 31.737 1.00 19.95 331 ASP B CA 1
ATOM 8541 C C . ASP B 1 331 ? -27.010 61.854 30.687 1.00 19.11 331 ASP B C 1
ATOM 8542 O O . ASP B 1 331 ? -26.754 60.730 30.243 1.00 19.29 331 ASP B O 1
ATOM 8547 N N . ALA B 1 332 ? -26.365 62.964 30.317 1.00 18.26 332 ALA B N 1
ATOM 8548 C CA . ALA B 1 332 ? -25.410 62.941 29.224 1.00 16.55 332 ALA B CA 1
ATOM 8549 C C . ALA B 1 332 ? -24.386 64.051 29.298 1.00 16.46 332 ALA B C 1
ATOM 8550 O O . ALA B 1 332 ? -24.604 65.099 29.919 1.00 15.17 332 ALA B O 1
ATOM 8552 N N . VAL B 1 333 ? -23.263 63.794 28.640 1.00 14.79 333 VAL B N 1
ATOM 8553 C CA . VAL B 1 333 ? -22.281 64.832 28.320 1.00 14.96 333 VAL B CA 1
ATOM 8554 C C . VAL B 1 333 ? -22.198 64.898 26.798 1.00 15.57 333 VAL B C 1
ATOM 8555 O O . VAL B 1 333 ? -22.162 63.863 26.129 1.00 15.58 333 VAL B O 1
ATOM 8559 N N . VAL B 1 334 ? -22.162 66.103 26.252 1.00 15.54 334 VAL B N 1
ATOM 8560 C CA . VAL B 1 334 ? -21.934 66.292 24.824 1.00 15.06 334 VAL B CA 1
ATOM 8561 C C . VAL B 1 334 ? -20.640 67.094 24.778 1.00 15.02 334 VAL B C 1
ATOM 8562 O O . VAL B 1 334 ? -20.382 67.896 25.681 1.00 15.04 334 VAL B O 1
ATOM 8566 N N . GLY B 1 335 ? -19.801 66.846 23.780 1.00 14.72 335 GLY B N 1
ATOM 8567 C CA . GLY B 1 335 ? -18.607 67.701 23.629 1.00 15.31 335 GLY B CA 1
ATOM 8568 C C . GLY B 1 335 ? -18.163 67.851 22.197 1.00 15.90 335 GLY B C 1
ATOM 8569 O O . GLY B 1 335 ? -18.700 67.182 21.308 1.00 16.78 335 GLY B O 1
ATOM 8570 N N . SER B 1 336 ? -17.171 68.722 22.002 1.00 16.15 336 SER B N 1
ATOM 8571 C CA . SER B 1 336 ? -16.597 69.057 20.714 1.00 17.29 336 SER B CA 1
ATOM 8572 C C . SER B 1 336 ? -15.583 68.014 20.275 1.00 16.48 336 SER B C 1
ATOM 8573 O O . SER B 1 336 ? -14.582 67.744 20.973 1.00 15.25 336 SER B O 1
ATOM 8576 N N . ILE B 1 337 ? -15.846 67.440 19.108 1.00 15.46 337 ILE B N 1
ATOM 8577 C CA . ILE B 1 337 ? -14.957 66.436 18.537 1.00 15.19 337 ILE B CA 1
ATOM 8578 C C . ILE B 1 337 ? -13.910 67.206 17.728 1.00 14.55 337 ILE B C 1
ATOM 8579 O O . ILE B 1 337 ? -14.214 67.709 16.654 1.00 15.20 337 ILE B O 1
ATOM 8584 N N . GLY B 1 338 ? -12.687 67.290 18.247 1.00 14.96 338 GLY B N 1
ATOM 8585 C CA . GLY B 1 338 ? -11.609 68.028 17.583 1.00 14.63 338 GLY B CA 1
ATOM 8586 C C . GLY B 1 338 ? -10.567 67.108 16.971 1.00 14.70 338 GLY B C 1
ATOM 8587 O O . GLY B 1 338 ? -9.825 67.513 16.067 1.00 14.97 338 GLY B O 1
ATOM 8588 N N . ASP B 1 339 ? -10.523 65.863 17.456 1.00 13.90 339 ASP B N 1
ATOM 8589 C CA . ASP B 1 339 ? -9.486 64.892 17.129 1.00 13.22 339 ASP B CA 1
ATOM 8590 C C . ASP B 1 339 ? -9.761 63.647 17.991 1.00 13.80 339 ASP B C 1
ATOM 8591 O O . ASP B 1 339 ? -10.807 63.572 18.661 1.00 12.67 339 ASP B O 1
ATOM 8596 N N . GLY B 1 340 ? -8.881 62.652 17.944 1.00 12.92 340 GLY B N 1
ATOM 8597 C CA . GLY B 1 340 ? -9.074 61.430 18.769 1.00 12.97 340 GLY B CA 1
ATOM 8598 C C . GLY B 1 340 ? -9.047 61.678 20.275 1.00 12.90 340 GLY B C 1
ATOM 8599 O O . GLY B 1 340 ? -9.862 61.120 21.017 1.00 13.32 340 GLY B O 1
ATOM 8600 N N . THR B 1 341 ? -8.099 62.501 20.725 1.00 12.30 341 THR B N 1
ATOM 8601 C CA . THR B 1 341 ? -7.906 62.796 22.144 1.00 12.95 341 THR B CA 1
ATOM 8602 C C . THR B 1 341 ? -9.140 63.459 22.737 1.00 13.20 341 THR B C 1
ATOM 8603 O O . THR B 1 341 ? -9.667 63.003 23.742 1.00 14.16 341 THR B O 1
ATOM 8607 N N . THR B 1 342 ? -9.631 64.489 22.058 1.00 13.17 342 THR B N 1
ATOM 8608 C CA . THR B 1 342 ? -10.831 65.165 22.509 1.00 13.34 342 THR B CA 1
ATOM 8609 C C . THR B 1 342 ? -12.086 64.297 22.414 1.00 13.69 342 THR B C 1
ATOM 8610 O O . THR B 1 342 ? -13.036 64.533 23.161 1.00 13.43 342 THR B O 1
ATOM 8614 N N . THR B 1 343 ? -12.102 63.315 21.510 1.00 13.13 343 THR B N 1
ATOM 8615 C CA . THR B 1 343 ? -13.204 62.327 21.473 1.00 13.20 343 THR B CA 1
ATOM 8616 C C . THR B 1 343 ? -13.172 61.483 22.765 1.00 13.91 343 THR B C 1
ATOM 8617 O O . THR B 1 343 ? -14.202 61.287 23.406 1.00 13.57 343 THR B O 1
ATOM 8621 N N . ARG B 1 344 ? -11.984 60.987 23.137 1.00 12.89 344 ARG B N 1
ATOM 8622 C CA . ARG B 1 344 ? -11.830 60.162 24.343 1.00 13.50 344 ARG B CA 1
ATOM 8623 C C . ARG B 1 344 ? -12.162 60.946 25.619 1.00 13.56 344 ARG B C 1
ATOM 8624 O O . ARG B 1 344 ? -12.669 60.358 26.602 1.00 13.65 344 ARG B O 1
ATOM 8632 N N . MET B 1 345 ? -11.866 62.252 25.624 1.00 13.14 345 MET B N 1
ATOM 8633 C CA . MET B 1 345 ? -12.225 63.088 26.776 1.00 13.88 345 MET B CA 1
ATOM 8634 C C . MET B 1 345 ? -13.694 62.913 27.104 1.00 13.35 345 MET B C 1
ATOM 8635 O O . MET B 1 345 ? -14.041 62.825 28.275 1.00 14.29 345 MET B O 1
ATOM 8640 N N . ILE B 1 346 ? -14.533 62.901 26.071 1.00 13.92 346 ILE B N 1
ATOM 8641 C CA . ILE B 1 346 ? -15.992 62.751 26.229 1.00 13.78 346 ILE B CA 1
ATOM 8642 C C . ILE B 1 346 ? -16.340 61.302 26.507 1.00 14.81 346 ILE B C 1
ATOM 8643 O O . ILE B 1 346 ? -17.042 60.986 27.494 1.00 14.36 346 ILE B O 1
ATOM 8648 N N . ALA B 1 347 ? -15.851 60.419 25.623 1.00 14.73 347 ALA B N 1
ATOM 8649 C CA . ALA B 1 347 ? -16.285 59.018 25.580 1.00 14.98 347 ALA B CA 1
ATOM 8650 C C . ALA B 1 347 ? -16.054 58.272 26.884 1.00 15.49 347 ALA B C 1
ATOM 8651 O O . ALA B 1 347 ? -16.858 57.403 27.267 1.00 16.85 347 ALA B O 1
ATOM 8653 N N . ASP B 1 348 ? -14.946 58.580 27.548 1.00 14.35 348 ASP B N 1
ATOM 8654 C CA . ASP B 1 348 ? -14.519 57.780 28.697 1.00 15.42 348 ASP B CA 1
ATOM 8655 C C . ASP B 1 348 ? -15.202 58.188 30.004 1.00 15.43 348 ASP B C 1
ATOM 8656 O O . ASP B 1 348 ? -14.971 57.552 31.030 1.00 15.87 348 ASP B O 1
ATOM 8661 N N . ILE B 1 349 ? -16.039 59.222 29.975 1.00 15.50 349 ILE B N 1
ATOM 8662 C CA . ILE B 1 349 ? -16.700 59.675 31.222 1.00 16.35 349 ILE B CA 1
ATOM 8663 C C . ILE B 1 349 ? -17.687 58.607 31.746 1.00 17.26 349 ILE B C 1
ATOM 8664 O O . ILE B 1 349 ? -18.636 58.267 31.063 1.00 17.41 349 ILE B O 1
ATOM 8669 N N . PRO B 1 350 ? -17.450 58.070 32.955 1.00 19.50 350 PRO B N 1
ATOM 8670 C CA . PRO B 1 350 ? -18.254 56.908 33.373 1.00 21.00 350 PRO B CA 1
ATOM 8671 C C . PRO B 1 350 ? -19.589 57.222 34.024 1.00 22.44 350 PRO B C 1
ATOM 8672 O O . PRO B 1 350 ? -20.498 56.367 33.990 1.00 24.18 350 PRO B O 1
ATOM 8676 N N . GLY B 1 351 ? -19.735 58.410 34.606 1.00 22.58 351 GLY B N 1
ATOM 8677 C CA . GLY B 1 351 ? -20.919 58.666 35.444 1.00 23.28 351 GLY B CA 1
ATOM 8678 C C . GLY B 1 351 ? -22.158 59.290 34.817 1.00 23.10 351 GLY B C 1
ATOM 8679 O O . GLY B 1 351 ? -22.904 59.994 35.514 1.00 23.34 351 GLY B O 1
ATOM 8680 N N . VAL B 1 352 ? -22.395 59.041 33.525 1.00 22.75 352 VAL B N 1
ATOM 8681 C CA . VAL B 1 352 ? -23.597 59.532 32.841 1.00 22.06 352 VAL B CA 1
ATOM 8682 C C . VAL B 1 352 ? -24.232 58.384 32.062 1.00 22.29 352 VAL B C 1
ATOM 8683 O O . VAL B 1 352 ? -23.586 57.364 31.851 1.00 22.26 352 VAL B O 1
ATOM 8687 N N . LYS B 1 353 ? -25.480 58.547 31.635 1.00 21.97 353 LYS B N 1
ATOM 8688 C CA . LYS B 1 353 ? -26.185 57.498 30.885 1.00 22.62 353 LYS B CA 1
ATOM 8689 C C . LYS B 1 353 ? -25.751 57.368 29.419 1.00 21.91 353 LYS B C 1
ATOM 8690 O O . LYS B 1 353 ? -25.703 56.252 28.866 1.00 22.51 353 LYS B O 1
ATOM 8696 N N . TYR B 1 354 ? -25.428 58.481 28.778 1.00 19.63 354 TYR B N 1
ATOM 8697 C CA . TYR B 1 354 ? -24.982 58.408 27.391 1.00 18.87 354 TYR B CA 1
ATOM 8698 C C . TYR B 1 354 ? -24.094 59.591 27.039 1.00 18.01 354 TYR B C 1
ATOM 8699 O O . TYR B 1 354 ? -24.026 60.550 27.791 1.00 17.38 354 TYR B O 1
ATOM 8708 N N . THR B 1 355 ? -23.382 59.486 25.922 1.00 16.11 355 THR B N 1
ATOM 8709 C CA . THR B 1 355 ? -22.481 60.557 25.524 1.00 15.12 355 THR B CA 1
ATOM 8710 C C . THR B 1 355 ? -22.746 60.945 24.071 1.00 15.25 355 THR B C 1
ATOM 8711 O O . THR B 1 355 ? -23.263 60.152 23.283 1.00 15.71 355 THR B O 1
ATOM 8715 N N . GLU B 1 356 ? -22.350 62.160 23.706 1.00 15.04 356 GLU B N 1
ATOM 8716 C CA . GLU B 1 356 ? -22.670 62.678 22.401 1.00 16.24 356 GLU B CA 1
ATOM 8717 C C . GLU B 1 356 ? -21.504 63.528 21.915 1.00 16.02 356 GLU B C 1
ATOM 8718 O O . GLU B 1 356 ? -20.941 64.307 22.677 1.00 16.58 356 GLU B O 1
ATOM 8724 N N . GLY B 1 357 ? -21.128 63.338 20.659 1.00 16.84 357 GLY B N 1
ATOM 8725 C CA . GLY B 1 357 ? -20.128 64.186 20.016 1.00 16.52 357 GLY B CA 1
ATOM 8726 C C . GLY B 1 357 ? -20.757 65.172 19.037 1.00 16.11 357 GLY B C 1
ATOM 8727 O O . GLY B 1 357 ? -21.675 64.825 18.265 1.00 15.88 357 GLY B O 1
ATOM 8728 N N . ARG B 1 358 ? -20.270 66.404 19.094 1.00 15.09 358 ARG B N 1
ATOM 8729 C CA . ARG B 1 358 ? -20.624 67.436 18.136 1.00 15.91 358 ARG B CA 1
ATOM 8730 C C . ARG B 1 358 ? -19.466 67.501 17.135 1.00 15.85 358 ARG B C 1
ATOM 8731 O O . ARG B 1 358 ? -18.369 67.951 17.467 1.00 16.25 358 ARG B O 1
ATOM 8739 N N . PHE B 1 359 ? -19.705 66.989 15.935 1.00 15.32 359 PHE B N 1
ATOM 8740 C CA . PHE B 1 359 ? -18.662 66.844 14.919 1.00 15.97 359 PHE B CA 1
ATOM 8741 C C . PHE B 1 359 ? -18.428 68.106 14.101 1.00 16.56 359 PHE B C 1
ATOM 8742 O O . PHE B 1 359 ? -19.216 69.055 14.152 1.00 17.13 359 PHE B O 1
ATOM 8750 N N . LEU B 1 360 ? -17.323 68.099 13.355 1.00 16.86 360 LEU B N 1
ATOM 8751 C CA . LEU B 1 360 ? -16.935 69.190 12.478 1.00 18.11 360 LEU B CA 1
ATOM 8752 C C . LEU B 1 360 ? -17.170 68.798 11.009 1.00 17.89 360 LEU B C 1
ATOM 8753 O O . LEU B 1 360 ? -17.190 67.608 10.683 1.00 17.88 360 LEU B O 1
ATOM 8758 N N . PRO B 1 361 ? -17.327 69.802 10.119 1.00 18.50 361 PRO B N 1
ATOM 8759 C CA . PRO B 1 361 ? -17.281 71.240 10.378 1.00 18.65 361 PRO B CA 1
ATOM 8760 C C . PRO B 1 361 ? -18.543 71.814 11.022 1.00 18.93 361 PRO B C 1
ATOM 8761 O O . PRO B 1 361 ? -19.651 71.294 10.815 1.00 19.60 361 PRO B O 1
ATOM 8765 N N . TYR B 1 362 ? -18.375 72.877 11.796 1.00 19.30 362 TYR B N 1
ATOM 8766 C CA . TYR B 1 362 ? -19.522 73.688 12.215 1.00 20.42 362 TYR B CA 1
ATOM 8767 C C . TYR B 1 362 ? -20.205 74.295 10.974 1.00 19.80 362 TYR B C 1
ATOM 8768 O O . TYR B 1 362 ? -19.521 74.755 10.038 1.00 19.22 362 TYR B O 1
ATOM 8777 N N . PHE B 1 363 ? -21.545 74.301 10.962 1.00 19.78 363 PHE B N 1
ATOM 8778 C CA . PHE B 1 363 ? -22.292 74.766 9.789 1.00 20.31 363 PHE B CA 1
ATOM 8779 C C . PHE B 1 363 ? -22.264 76.295 9.755 1.00 20.70 363 PHE B C 1
ATOM 8780 O O . PHE B 1 363 ? -23.129 76.969 10.322 1.00 20.12 363 PHE B O 1
ATOM 8788 N N . PHE B 1 364 ? -21.226 76.837 9.129 1.00 22.22 364 PHE B N 1
ATOM 8789 C CA . PHE B 1 364 ? -20.930 78.266 9.244 1.00 23.76 364 PHE B CA 1
ATOM 8790 C C . PHE B 1 364 ? -20.223 78.793 7.977 1.00 23.59 364 PHE B C 1
ATOM 8791 O O . PHE B 1 364 ? -19.517 78.039 7.313 1.00 23.82 364 PHE B O 1
ATOM 8799 N N . PRO B 1 365 ? -20.409 80.089 7.638 1.00 24.64 365 PRO B N 1
ATOM 8800 C CA . PRO B 1 365 ? -19.868 80.629 6.375 1.00 24.84 365 PRO B CA 1
ATOM 8801 C C . PRO B 1 365 ? -18.342 80.565 6.277 1.00 25.16 365 PRO B C 1
ATOM 8802 O O . PRO B 1 365 ? -17.795 80.755 5.189 1.00 24.35 365 PRO B O 1
ATOM 8806 N N . ASP B 1 366 ? -17.654 80.327 7.394 1.00 24.88 366 ASP B N 1
ATOM 8807 C CA . ASP B 1 366 ? -16.189 80.256 7.355 1.00 25.39 366 ASP B CA 1
ATOM 8808 C C . ASP B 1 366 ? -15.706 79.020 6.613 1.00 24.72 366 ASP B C 1
ATOM 8809 O O . ASP B 1 366 ? -14.611 79.027 6.039 1.00 24.08 366 ASP B O 1
ATOM 8814 N N . THR B 1 367 ? -16.515 77.963 6.613 1.00 23.63 367 THR B N 1
ATOM 8815 C CA . THR B 1 367 ? -16.184 76.785 5.832 1.00 24.22 367 THR B CA 1
ATOM 8816 C C . THR B 1 367 ? -17.206 76.518 4.729 1.00 23.74 367 THR B C 1
ATOM 8817 O O . THR B 1 367 ? -16.864 75.953 3.701 1.00 23.19 367 THR B O 1
ATOM 8821 N N . PHE B 1 368 ? -18.448 76.934 4.947 1.00 23.04 368 PHE B N 1
ATOM 8822 C CA . PHE B 1 368 ? -19.485 76.752 3.933 1.00 23.13 368 PHE B CA 1
ATOM 8823 C C . PHE B 1 368 ? -19.579 77.963 3.013 1.00 23.25 368 PHE B C 1
ATOM 8824 O O . PHE B 1 368 ? -20.484 78.786 3.135 1.00 24.00 368 PHE B O 1
ATOM 8832 N N . TYR B 1 369 ? -18.592 78.077 2.124 1.00 23.28 369 TYR B N 1
ATOM 8833 C CA . TYR B 1 369 ? -18.575 79.130 1.131 1.00 23.20 369 TYR B CA 1
ATOM 8834 C C . TYR B 1 369 ? -18.325 78.527 -0.252 1.00 23.74 369 TYR B C 1
ATOM 8835 O O . TYR B 1 369 ? -17.689 77.470 -0.382 1.00 22.93 369 TYR B O 1
ATOM 8844 N N . GLU B 1 370 ? -18.839 79.194 -1.285 1.00 24.80 370 GLU B N 1
ATOM 8845 C CA . GLU B 1 370 ? -18.706 78.691 -2.658 1.00 26.24 370 GLU B CA 1
ATOM 8846 C C . GLU B 1 370 ? -17.237 78.567 -2.969 1.00 26.21 370 GLU B C 1
ATOM 8847 O O . GLU B 1 370 ? -16.468 79.493 -2.743 1.00 27.41 370 GLU B O 1
ATOM 8853 N N . GLY B 1 371 ? -16.843 77.421 -3.494 1.00 26.73 371 GLY B N 1
ATOM 8854 C CA . GLY B 1 371 ? -15.451 77.198 -3.799 1.00 27.34 371 GLY B CA 1
ATOM 8855 C C . GLY B 1 371 ? -14.787 76.261 -2.811 1.00 27.58 371 GLY B C 1
ATOM 8856 O O . GLY B 1 371 ? -13.757 75.666 -3.131 1.00 28.71 371 GLY B O 1
ATOM 8857 N N . ASN B 1 372 ? -15.357 76.129 -1.608 1.00 26.64 372 ASN B N 1
ATOM 8858 C CA . ASN B 1 372 ? -14.806 75.200 -0.621 1.00 26.48 372 ASN B CA 1
ATOM 8859 C C . ASN B 1 372 ? -15.450 73.823 -0.730 1.00 25.66 372 ASN B C 1
ATOM 8860 O O . ASN B 1 372 ? -16.569 73.703 -1.193 1.00 26.69 372 ASN B O 1
ATOM 8865 N N . ASP B 1 373 ? -14.738 72.791 -0.296 1.00 25.21 373 ASP B N 1
ATOM 8866 C CA . ASP B 1 373 ? -15.283 71.446 -0.243 1.00 25.03 373 ASP B CA 1
ATOM 8867 C C . ASP B 1 373 ? -15.330 70.952 1.221 1.00 23.94 373 ASP B C 1
ATOM 8868 O O . ASP B 1 373 ? -14.411 70.244 1.658 1.00 23.60 373 ASP B O 1
ATOM 8873 N N . PRO B 1 374 ? -16.399 71.316 1.972 1.00 23.14 374 PRO B N 1
ATOM 8874 C CA . PRO B 1 374 ? -16.510 70.972 3.399 1.00 22.38 374 PRO B CA 1
ATOM 8875 C C . PRO B 1 374 ? -16.518 69.473 3.686 1.00 22.20 374 PRO B C 1
ATOM 8876 O O . PRO B 1 374 ? -16.242 69.081 4.830 1.00 21.21 374 PRO B O 1
ATOM 8880 N N . SER B 1 375 ? -16.807 68.634 2.677 1.00 20.52 375 SER B N 1
ATOM 8881 C CA . SER B 1 375 ? -16.806 67.195 2.905 1.00 20.90 375 SER B CA 1
ATOM 8882 C C . SER B 1 375 ? -15.427 66.688 3.289 1.00 20.20 375 SER B C 1
ATOM 8883 O O . SER B 1 375 ? -15.331 65.675 3.991 1.00 19.28 375 SER B O 1
ATOM 8886 N N . ILE B 1 376 ? -14.366 67.348 2.814 1.00 18.34 376 ILE B N 1
ATOM 8887 C CA . ILE B 1 376 ? -13.022 66.921 3.207 1.00 19.20 376 ILE B CA 1
ATOM 8888 C C . ILE B 1 376 ? -12.854 67.021 4.722 1.00 18.30 376 ILE B C 1
ATOM 8889 O O . ILE B 1 376 ? -12.534 66.019 5.362 1.00 18.11 376 ILE B O 1
ATOM 8894 N N . GLU B 1 377 ? -13.113 68.190 5.285 1.00 18.67 377 GLU B N 1
ATOM 8895 C CA . GLU B 1 377 ? -13.066 68.352 6.756 1.00 19.22 377 GLU B CA 1
ATOM 8896 C C . GLU B 1 377 ? -14.027 67.392 7.491 1.00 18.50 377 GLU B C 1
ATOM 8897 O O . GLU B 1 377 ? -13.682 66.839 8.558 1.00 17.97 377 GLU B O 1
ATOM 8903 N N . GLY B 1 378 ? -15.237 67.237 6.951 1.00 16.65 378 GLY B N 1
ATOM 8904 C CA . GLY B 1 378 ? -16.225 66.335 7.544 1.00 16.77 378 GLY B CA 1
ATOM 8905 C C . GLY B 1 378 ? -15.673 64.941 7.698 1.00 17.67 378 GLY B C 1
ATOM 8906 O O . GLY B 1 378 ? -15.787 64.330 8.772 1.00 17.14 378 GLY B O 1
ATOM 8907 N N . LEU B 1 379 ? -15.050 64.431 6.631 1.00 17.39 379 LEU B N 1
ATOM 8908 C CA . LEU B 1 379 ? -14.508 63.071 6.679 1.00 18.27 379 LEU B CA 1
ATOM 8909 C C . LEU B 1 379 ? -13.204 62.989 7.464 1.00 18.50 379 LEU B C 1
ATOM 8910 O O . LEU B 1 379 ? -12.945 61.966 8.106 1.00 20.26 379 LEU B O 1
ATOM 8915 N N . ASP B 1 380 ? -12.389 64.040 7.412 1.00 18.64 380 ASP B N 1
ATOM 8916 C CA . ASP B 1 380 ? -11.174 64.113 8.252 1.00 18.92 380 ASP B CA 1
ATOM 8917 C C . ASP B 1 380 ? -11.592 63.963 9.732 1.00 17.50 380 ASP B C 1
ATOM 8918 O O . ASP B 1 380 ? -11.035 63.126 10.482 1.00 16.67 380 ASP B O 1
ATOM 8923 N N . ASN B 1 381 ? -12.576 64.770 10.136 1.00 16.64 381 ASN B N 1
ATOM 8924 C CA . ASN B 1 381 ? -13.082 64.769 11.526 1.00 16.74 381 ASN B CA 1
ATOM 8925 C C . ASN B 1 381 ? -13.640 63.390 11.910 1.00 16.74 381 ASN B C 1
ATOM 8926 O O . ASN B 1 381 ? -13.330 62.864 12.991 1.00 16.52 381 ASN B O 1
ATOM 8931 N N . TRP B 1 382 ? -14.449 62.803 11.020 1.00 15.39 382 TRP B N 1
ATOM 8932 C CA . TRP B 1 382 ? -15.012 61.467 11.288 1.00 15.47 382 TRP B CA 1
ATOM 8933 C C . TRP B 1 382 ? -13.913 60.414 11.460 1.00 15.03 382 TRP B C 1
ATOM 8934 O O . TRP B 1 382 ? -13.963 59.598 12.387 1.00 15.28 382 TRP B O 1
ATOM 8945 N N . ARG B 1 383 ? -12.910 60.422 10.585 1.00 14.72 383 ARG B N 1
ATOM 8946 C CA . ARG B 1 383 ? -11.895 59.361 10.656 1.00 15.33 383 ARG B CA 1
ATOM 8947 C C . ARG B 1 383 ? -11.098 59.483 11.978 1.00 15.75 383 ARG B C 1
ATOM 8948 O O . ARG B 1 383 ? -10.735 58.472 12.581 1.00 15.07 383 ARG B O 1
ATOM 8956 N N . LYS B 1 384 ? -10.816 60.717 12.389 1.00 16.45 384 LYS B N 1
ATOM 8957 C CA . LYS B 1 384 ? -10.015 60.949 13.608 1.00 17.75 384 LYS B CA 1
ATOM 8958 C C . LYS B 1 384 ? -10.771 60.491 14.846 1.00 17.42 384 LYS B C 1
ATOM 8959 O O . LYS B 1 384 ? -10.180 59.934 15.779 1.00 17.09 384 LYS B O 1
ATOM 8965 N N . ALA B 1 385 ? -12.079 60.749 14.844 1.00 16.87 385 ALA B N 1
ATOM 8966 C CA . ALA B 1 385 ? -12.946 60.326 15.932 1.00 16.03 385 ALA B CA 1
ATOM 8967 C C . ALA B 1 385 ? -13.217 58.828 15.894 1.00 16.01 385 ALA B C 1
ATOM 8968 O O . ALA B 1 385 ? -13.266 58.168 16.948 1.00 15.27 385 ALA B O 1
ATOM 8970 N N . ARG B 1 386 ? -13.416 58.280 14.689 1.00 15.20 386 ARG B N 1
ATOM 8971 C CA . ARG B 1 386 ? -13.849 56.902 14.562 1.00 14.57 386 ARG B CA 1
ATOM 8972 C C . ARG B 1 386 ? -12.811 55.948 15.149 1.00 14.18 386 ARG B C 1
ATOM 8973 O O . ARG B 1 386 ? -13.177 54.981 15.808 1.00 13.57 386 ARG B O 1
ATOM 8981 N N . ARG B 1 387 ? -11.528 56.215 14.929 1.00 13.75 387 ARG B N 1
ATOM 8982 C CA . ARG B 1 387 ? -10.509 55.299 15.470 1.00 13.93 387 ARG B CA 1
ATOM 8983 C C . ARG B 1 387 ? -10.540 55.264 17.011 1.00 13.74 387 ARG B C 1
ATOM 8984 O O . ARG B 1 387 ? -10.282 54.230 17.616 1.00 13.93 387 ARG B O 1
ATOM 8992 N N . ALA B 1 388 ? -10.926 56.388 17.621 1.00 13.34 388 ALA B N 1
ATOM 8993 C CA . ALA B 1 388 ? -11.081 56.479 19.073 1.00 13.27 388 ALA B CA 1
ATOM 8994 C C . ALA B 1 388 ? -12.370 55.812 19.538 1.00 14.11 388 ALA B C 1
ATOM 8995 O O . ALA B 1 388 ? -12.397 55.119 20.573 1.00 13.40 388 ALA B O 1
ATOM 8997 N N . ILE B 1 389 ? -13.449 56.038 18.786 1.00 13.37 389 ILE B N 1
ATOM 8998 C CA . ILE B 1 389 ? -14.744 55.459 19.130 1.00 14.73 389 ILE B CA 1
ATOM 8999 C C . ILE B 1 389 ? -14.722 53.921 19.193 1.00 14.86 389 ILE B C 1
ATOM 9000 O O . ILE B 1 389 ? -15.405 53.311 20.014 1.00 15.39 389 ILE B O 1
ATOM 9005 N N . LEU B 1 390 ? -13.952 53.278 18.324 1.00 15.03 390 LEU B N 1
ATOM 9006 C CA . LEU B 1 390 ? -13.774 51.818 18.430 1.00 15.65 390 LEU B CA 1
ATOM 9007 C C . LEU B 1 390 ? -13.199 51.379 19.772 1.00 16.21 390 LEU B C 1
ATOM 9008 O O . LEU B 1 390 ? -13.517 50.287 20.261 1.00 16.69 390 LEU B O 1
ATOM 9013 N N . ARG B 1 391 ? -12.375 52.235 20.384 1.00 15.63 391 ARG B N 1
ATOM 9014 C CA . ARG B 1 391 ? -11.755 51.917 21.659 1.00 15.79 391 ARG B CA 1
ATOM 9015 C C . ARG B 1 391 ? -12.648 52.334 22.808 1.00 16.26 391 ARG B C 1
ATOM 9016 O O . ARG B 1 391 ? -12.540 51.791 23.901 1.00 16.78 391 ARG B O 1
ATOM 9024 N N . SER B 1 392 ? -13.513 53.318 22.580 1.00 16.07 392 SER B N 1
ATOM 9025 C CA . SER B 1 392 ? -14.414 53.783 23.638 1.00 16.65 392 SER B CA 1
ATOM 9026 C C . SER B 1 392 ? -15.612 54.418 22.951 1.00 16.64 392 SER B C 1
ATOM 9027 O O . SER B 1 392 ? -15.542 55.555 22.519 1.00 15.65 392 SER B O 1
ATOM 9030 N N . PRO B 1 393 ? -16.699 53.654 22.799 1.00 17.59 393 PRO B N 1
ATOM 9031 C CA . PRO B 1 393 ? -17.845 54.114 22.011 1.00 18.52 393 PRO B CA 1
ATOM 9032 C C . PRO B 1 393 ? -18.487 55.343 22.623 1.00 19.12 393 PRO B C 1
ATOM 9033 O O . PRO B 1 393 ? -18.509 55.494 23.845 1.00 18.64 393 PRO B O 1
ATOM 9037 N N . ILE B 1 394 ? -18.975 56.233 21.765 1.00 19.22 394 ILE B N 1
ATOM 9038 C CA . ILE B 1 394 ? -19.833 57.310 22.213 1.00 19.54 394 ILE B CA 1
ATOM 9039 C C . ILE B 1 394 ? -21.224 57.002 21.691 1.00 18.90 394 ILE B C 1
ATOM 9040 O O . ILE B 1 394 ? -21.385 56.370 20.638 1.00 18.29 394 ILE B O 1
ATOM 9045 N N . SER B 1 395 ? -22.235 57.450 22.415 1.00 18.13 395 SER B N 1
ATOM 9046 C CA . SER B 1 395 ? -23.597 57.031 22.102 1.00 18.15 395 SER B CA 1
ATOM 9047 C C . SER B 1 395 ? -24.225 57.672 20.861 1.00 17.92 395 SER B C 1
ATOM 9048 O O . SER B 1 395 ? -24.994 57.010 20.145 1.00 18.19 395 SER B O 1
ATOM 9051 N N . ARG B 1 396 ? -23.909 58.941 20.607 1.00 17.31 396 ARG B N 1
ATOM 9052 C CA . ARG B 1 396 ? -24.627 59.750 19.599 1.00 17.41 396 ARG B CA 1
ATOM 9053 C C . ARG B 1 396 ? -23.662 60.690 18.894 1.00 17.69 396 ARG B C 1
ATOM 9054 O O . ARG B 1 396 ? -22.626 61.049 19.456 1.00 16.50 396 ARG B O 1
ATOM 9062 N N . MET B 1 397 ? -24.014 61.100 17.679 1.00 17.67 397 MET B N 1
ATOM 9063 C CA . MET B 1 397 ? -23.266 62.132 16.976 1.00 18.07 397 MET B CA 1
ATOM 9064 C C . MET B 1 397 ? -24.211 63.261 16.555 1.00 18.35 397 MET B C 1
ATOM 9065 O O . MET B 1 397 ? -25.416 63.190 16.772 1.00 18.62 397 MET B O 1
ATOM 9070 N N . GLY B 1 398 ? -23.674 64.295 15.926 1.00 18.16 398 GLY B N 1
ATOM 9071 C CA . GLY B 1 398 ? -24.496 65.367 15.427 1.00 18.40 398 GLY B CA 1
ATOM 9072 C C . GLY B 1 398 ? -23.651 66.547 15.040 1.00 19.03 398 GLY B C 1
ATOM 9073 O O . GLY B 1 398 ? -22.425 66.507 15.173 1.00 19.34 398 GLY B O 1
ATOM 9074 N N . TYR B 1 399 ? -24.318 67.600 14.571 1.00 18.97 399 TYR B N 1
ATOM 9075 C CA . TYR B 1 399 ? -23.679 68.808 14.064 1.00 19.64 399 TYR B CA 1
ATOM 9076 C C . TYR B 1 399 ? -24.350 70.038 14.650 1.00 20.70 399 TYR B C 1
ATOM 9077 O O . TYR B 1 399 ? -25.435 69.943 15.235 1.00 20.80 399 TYR B O 1
ATOM 9086 N N . GLY B 1 400 ? -23.688 71.178 14.531 1.00 20.65 400 GLY B N 1
ATOM 9087 C CA . GLY B 1 400 ? -24.251 72.435 14.991 1.00 21.68 400 GLY B CA 1
ATOM 9088 C C . GLY B 1 400 ? -24.129 73.518 13.934 1.00 21.92 400 GLY B C 1
ATOM 9089 O O . GLY B 1 400 ? -23.391 73.366 12.952 1.00 20.47 400 GLY B O 1
ATOM 9090 N N . GLY B 1 401 ? -24.867 74.609 14.135 1.00 22.93 401 GLY B N 1
ATOM 9091 C CA . GLY B 1 401 ? -24.807 75.747 13.214 1.00 23.74 401 GLY B CA 1
ATOM 9092 C C . GLY B 1 401 ? -26.041 75.894 12.334 1.00 24.43 401 GLY B C 1
ATOM 9093 O O . GLY B 1 401 ? -27.155 75.510 12.725 1.00 24.13 401 GLY B O 1
ATOM 9094 N N . TYR B 1 402 ? -25.842 76.455 11.144 1.00 24.86 402 TYR B N 1
ATOM 9095 C CA . TYR B 1 402 ? -26.953 76.772 10.232 1.00 25.65 402 TYR B CA 1
ATOM 9096 C C . TYR B 1 402 ? -27.202 75.659 9.237 1.00 25.13 402 TYR B C 1
ATOM 9097 O O . TYR B 1 402 ? -26.444 75.483 8.283 1.00 24.22 402 TYR B O 1
ATOM 9106 N N . LEU B 1 403 ? -28.279 74.912 9.444 1.00 24.88 403 LEU B N 1
ATOM 9107 C CA . LEU B 1 403 ? -28.606 73.855 8.520 1.00 25.35 403 LEU B CA 1
ATOM 9108 C C . LEU B 1 403 ? -28.778 74.389 7.103 1.00 25.61 403 LEU B C 1
ATOM 9109 O O . LEU B 1 403 ? -28.424 73.705 6.140 1.00 25.75 403 LEU B O 1
ATOM 9114 N N . SER B 1 404 ? -29.325 75.604 6.974 1.00 26.60 404 SER B N 1
ATOM 9115 C CA . SER B 1 404 ? -29.525 76.223 5.655 1.00 27.23 404 SER B CA 1
ATOM 9116 C C . SER B 1 404 ? -28.223 76.368 4.877 1.00 27.65 404 SER B C 1
ATOM 9117 O O . SER B 1 404 ? -28.234 76.369 3.635 1.00 28.13 404 SER B O 1
ATOM 9120 N N . LEU B 1 405 ? -27.102 76.489 5.588 1.00 27.09 405 LEU B N 1
ATOM 9121 C CA . LEU B 1 405 ? -25.803 76.553 4.910 1.00 26.96 405 LEU B CA 1
ATOM 9122 C C . LEU B 1 405 ? -25.330 75.205 4.400 1.00 26.42 405 LEU B C 1
ATOM 9123 O O . LEU B 1 405 ? -24.868 75.094 3.262 1.00 26.85 405 LEU B O 1
ATOM 9128 N N . ALA B 1 406 ? -25.444 74.176 5.238 1.00 26.29 406 ALA B N 1
ATOM 9129 C CA . ALA B 1 406 ? -25.044 72.833 4.858 1.00 25.81 406 ALA B CA 1
ATOM 9130 C C . ALA B 1 406 ? -25.897 72.303 3.695 1.00 25.83 406 ALA B C 1
ATOM 9131 O O . ALA B 1 406 ? -25.399 71.558 2.860 1.00 25.11 406 ALA B O 1
ATOM 9133 N N . ALA B 1 407 ? -27.171 72.698 3.658 1.00 25.83 407 ALA B N 1
ATOM 9134 C CA . ALA B 1 407 ? -28.110 72.233 2.617 1.00 26.16 407 ALA B CA 1
ATOM 9135 C C . ALA B 1 407 ? -27.710 72.634 1.198 1.00 26.64 407 ALA B C 1
ATOM 9136 O O . ALA B 1 407 ? -28.128 71.982 0.237 1.00 26.96 407 ALA B O 1
ATOM 9138 N N . LYS B 1 408 ? -26.893 73.687 1.074 1.00 26.90 408 LYS B N 1
ATOM 9139 C CA . LYS B 1 408 ? -26.462 74.208 -0.224 1.00 27.00 408 LYS B CA 1
ATOM 9140 C C . LYS B 1 408 ? -25.279 73.467 -0.820 1.00 26.58 408 LYS B C 1
ATOM 9141 O O . LYS B 1 408 ? -24.840 73.802 -1.930 1.00 26.27 408 LYS B O 1
ATOM 9147 N N . PHE B 1 409 ? -24.740 72.486 -0.084 1.00 25.83 409 PHE B N 1
ATOM 9148 C CA . PHE B 1 409 ? -23.533 71.742 -0.500 1.00 24.76 409 PHE B CA 1
ATOM 9149 C C . PHE B 1 409 ? -23.895 70.271 -0.617 1.00 24.74 409 PHE B C 1
ATOM 9150 O O . PHE B 1 409 ? -23.826 69.530 0.373 1.00 22.73 409 PHE B O 1
ATOM 9158 N N . PRO B 1 410 ? -24.322 69.846 -1.828 1.00 24.74 410 PRO B N 1
ATOM 9159 C CA . PRO B 1 410 ? -24.888 68.508 -1.952 1.00 24.69 410 PRO B CA 1
ATOM 9160 C C . PRO B 1 410 ? -23.866 67.390 -1.779 1.00 24.43 410 PRO B C 1
ATOM 9161 O O . PRO B 1 410 ? -24.231 66.334 -1.286 1.00 24.52 410 PRO B O 1
ATOM 9165 N N . LYS B 1 411 ? -22.597 67.616 -2.127 1.00 24.05 411 LYS B N 1
ATOM 9166 C CA . LYS B 1 411 ? -21.580 66.611 -1.830 1.00 23.44 411 LYS B CA 1
ATOM 9167 C C . LYS B 1 411 ? -21.420 66.456 -0.322 1.00 22.36 411 LYS B C 1
ATOM 9168 O O . LYS B 1 411 ? -21.254 65.341 0.177 1.00 22.37 411 LYS B O 1
ATOM 9174 N N . PHE B 1 412 ? -21.458 67.577 0.395 1.00 21.05 412 PHE B N 1
ATOM 9175 C CA . PHE B 1 412 ? -21.388 67.526 1.855 1.00 20.55 412 PHE B CA 1
ATOM 9176 C C . PHE B 1 412 ? -22.588 66.773 2.435 1.00 20.15 412 PHE B C 1
ATOM 9177 O O . PHE B 1 412 ? -22.436 65.904 3.307 1.00 19.80 412 PHE B O 1
ATOM 9185 N N . VAL B 1 413 ? -23.789 67.093 1.954 1.00 20.04 413 VAL B N 1
ATOM 9186 C CA . VAL B 1 413 ? -24.991 66.370 2.407 1.00 19.34 413 VAL B CA 1
ATOM 9187 C C . VAL B 1 413 ? -24.848 64.866 2.209 1.00 19.85 413 VAL B C 1
ATOM 9188 O O . VAL B 1 413 ? -25.169 64.080 3.128 1.00 20.33 413 VAL B O 1
ATOM 9192 N N . ASP B 1 414 ? -24.360 64.456 1.030 1.00 19.66 414 ASP B N 1
ATOM 9193 C CA . ASP B 1 414 ? -24.122 63.037 0.732 1.00 19.37 414 ASP B CA 1
ATOM 9194 C C . ASP B 1 414 ? -23.070 62.438 1.658 1.00 18.82 414 ASP B C 1
ATOM 9195 O O . ASP B 1 414 ? -23.105 61.262 1.968 1.00 18.43 414 ASP B O 1
ATOM 9200 N N . THR B 1 415 ? -22.119 63.260 2.077 1.00 18.86 415 THR B N 1
ATOM 9201 C CA . THR B 1 415 ? -21.043 62.781 2.949 1.00 18.00 415 THR B CA 1
ATOM 9202 C C . THR B 1 415 ? -21.609 62.450 4.334 1.00 17.32 415 THR B C 1
ATOM 9203 O O . THR B 1 415 ? -21.300 61.400 4.931 1.00 16.97 415 THR B O 1
ATOM 9207 N N . VAL B 1 416 ? -22.435 63.353 4.839 1.00 17.02 416 VAL B N 1
ATOM 9208 C CA . VAL B 1 416 ? -23.061 63.159 6.151 1.00 17.75 416 VAL B CA 1
ATOM 9209 C C . VAL B 1 416 ? -23.988 61.947 6.141 1.00 17.71 416 VAL B C 1
ATOM 9210 O O . VAL B 1 416 ? -24.045 61.179 7.115 1.00 17.96 416 VAL B O 1
ATOM 9214 N N . THR B 1 417 ? -24.679 61.743 5.023 1.00 18.03 417 THR B N 1
ATOM 9215 C CA . THR B 1 417 ? -25.534 60.575 4.921 1.00 17.88 417 THR B CA 1
ATOM 9216 C C . THR B 1 417 ? -24.712 59.312 5.188 1.00 18.16 417 THR B C 1
ATOM 9217 O O . THR B 1 417 ? -25.117 58.437 5.962 1.00 18.54 417 THR B O 1
ATOM 9221 N N . HIS B 1 418 ? -23.544 59.232 4.546 1.00 18.13 418 HIS B N 1
ATOM 9222 C CA . HIS B 1 418 ? -22.636 58.122 4.726 1.00 18.08 418 HIS B CA 1
ATOM 9223 C C . HIS B 1 418 ? -22.128 58.003 6.181 1.00 17.33 418 HIS B C 1
ATOM 9224 O O . HIS B 1 418 ? -22.145 56.911 6.763 1.00 18.65 418 HIS B O 1
ATOM 9231 N N . ILE B 1 419 ? -21.668 59.116 6.747 1.00 17.08 419 ILE B N 1
ATOM 9232 C CA . ILE B 1 419 ? -21.107 59.138 8.117 1.00 15.80 419 ILE B CA 1
ATOM 9233 C C . ILE B 1 419 ? -22.153 58.646 9.140 1.00 16.46 419 ILE B C 1
ATOM 9234 O O . ILE B 1 419 ? -21.880 57.794 9.984 1.00 16.83 419 ILE B O 1
ATOM 9239 N N . ALA B 1 420 ? -23.360 59.189 9.046 1.00 16.66 420 ALA B N 1
ATOM 9240 C CA . ALA B 1 420 ? -24.416 58.852 10.002 1.00 16.72 420 ALA B CA 1
ATOM 9241 C C . ALA B 1 420 ? -24.726 57.371 9.911 1.00 17.52 420 ALA B C 1
ATOM 9242 O O . ALA B 1 420 ? -24.879 56.702 10.951 1.00 16.75 420 ALA B O 1
ATOM 9244 N N . ASN B 1 421 ? -24.793 56.846 8.679 1.00 17.51 421 ASN B N 1
ATOM 9245 C CA . ASN B 1 421 ? -25.095 55.421 8.485 1.00 18.06 421 ASN B CA 1
ATOM 9246 C C . ASN B 1 421 ? -23.983 54.556 9.070 1.00 17.99 421 ASN B C 1
ATOM 9247 O O . ASN B 1 421 ? -24.249 53.543 9.726 1.00 17.19 421 ASN B O 1
ATOM 9252 N N . GLU B 1 422 ? -22.741 54.980 8.844 1.00 17.87 422 GLU B N 1
ATOM 9253 C CA . GLU B 1 422 ? -21.606 54.263 9.379 1.00 17.33 422 GLU B CA 1
ATOM 9254 C C . GLU B 1 422 ? -21.520 54.344 10.907 1.00 17.03 422 GLU B C 1
ATOM 9255 O O . GLU B 1 422 ? -21.198 53.344 11.560 1.00 16.54 422 GLU B O 1
ATOM 9261 N N . PHE B 1 423 ? -21.822 55.509 11.478 1.00 16.28 423 PHE B N 1
ATOM 9262 C CA . PHE B 1 423 ? -21.818 55.636 12.947 1.00 16.89 423 PHE B CA 1
ATOM 9263 C C . PHE B 1 423 ? -22.797 54.598 13.563 1.00 16.96 423 PHE B C 1
ATOM 9264 O O . PHE B 1 423 ? -22.455 53.859 14.505 1.00 16.66 423 PHE B O 1
ATOM 9272 N N . ARG B 1 424 ? -24.004 54.543 13.013 1.00 17.38 424 ARG B N 1
ATOM 9273 C CA . ARG B 1 424 ? -25.016 53.584 13.462 1.00 17.42 424 ARG B CA 1
ATOM 9274 C C . ARG B 1 424 ? -24.614 52.141 13.196 1.00 18.02 424 ARG B C 1
ATOM 9275 O O . ARG B 1 424 ? -24.917 51.249 14.018 1.00 17.93 424 ARG B O 1
ATOM 9283 N N . ASP B 1 425 ? -23.953 51.896 12.057 1.00 18.25 425 ASP B N 1
ATOM 9284 C CA . ASP B 1 425 ? -23.538 50.525 11.723 1.00 19.24 425 ASP B CA 1
ATOM 9285 C C . ASP B 1 425 ? -22.542 49.980 12.705 1.00 19.38 425 ASP B C 1
ATOM 9286 O O . ASP B 1 425 ? -22.648 48.820 13.144 1.00 19.87 425 ASP B O 1
ATOM 9291 N N . ILE B 1 426 ? -21.569 50.815 13.046 1.00 19.45 426 ILE B N 1
ATOM 9292 C CA . ILE B 1 426 ? -20.568 50.449 14.039 1.00 20.09 426 ILE B CA 1
ATOM 9293 C C . ILE B 1 426 ? -21.274 50.170 15.353 1.00 20.98 426 ILE B C 1
ATOM 9294 O O . ILE B 1 426 ? -21.024 49.142 15.983 1.00 20.71 426 ILE B O 1
ATOM 9299 N N . HIS B 1 427 ? -22.150 51.079 15.777 1.00 22.39 427 HIS B N 1
ATOM 9300 C CA . HIS B 1 427 ? -22.846 50.863 17.037 1.00 24.32 427 HIS B CA 1
ATOM 9301 C C . HIS B 1 427 ? -23.613 49.534 17.060 1.00 24.63 427 HIS B C 1
ATOM 9302 O O . HIS B 1 427 ? -23.577 48.786 18.048 1.00 25.93 427 HIS B O 1
ATOM 9309 N N . ASP B 1 428 ? -24.294 49.239 15.964 1.00 25.11 428 ASP B N 1
ATOM 9310 C CA . ASP B 1 428 ? -25.082 48.032 15.874 1.00 25.64 428 ASP B CA 1
ATOM 9311 C C . ASP B 1 428 ? -24.240 46.766 15.888 1.00 26.29 428 ASP B C 1
ATOM 9312 O O . ASP B 1 428 ? -24.564 45.812 16.598 1.00 27.24 428 ASP B O 1
ATOM 9317 N N . ARG B 1 429 ? -23.153 46.762 15.132 1.00 25.64 429 ARG B N 1
ATOM 9318 C CA . ARG B 1 429 ? -22.322 45.579 15.035 1.00 26.15 429 ARG B CA 1
ATOM 9319 C C . ARG B 1 429 ? -21.562 45.269 16.338 1.00 26.21 429 ARG B C 1
ATOM 9320 O O . ARG B 1 429 ? -21.320 44.095 16.666 1.00 27.11 429 ARG B O 1
ATOM 9328 N N . THR B 1 430 ? -21.211 46.311 17.086 1.00 25.85 430 THR B N 1
ATOM 9329 C CA . THR B 1 430 ? -20.388 46.170 18.283 1.00 26.16 430 THR B CA 1
ATOM 9330 C C . THR B 1 430 ? -21.221 46.137 19.579 1.00 25.69 430 THR B C 1
ATOM 9331 O O . THR B 1 430 ? -20.699 45.820 20.655 1.00 25.22 430 THR B O 1
ATOM 9335 N N . GLY B 1 431 ? -22.495 46.499 19.468 1.00 25.57 431 GLY B N 1
ATOM 9336 C CA . GLY B 1 431 ? -23.372 46.690 20.620 1.00 25.19 431 GLY B CA 1
ATOM 9337 C C . GLY B 1 431 ? -22.942 47.775 21.577 1.00 25.44 431 GLY B C 1
ATOM 9338 O O . GLY B 1 431 ? -23.293 47.744 22.752 1.00 24.13 431 GLY B O 1
ATOM 9339 N N . GLY B 1 432 ? -22.161 48.735 21.093 1.00 24.89 432 GLY B N 1
ATOM 9340 C CA . GLY B 1 432 ? -21.656 49.792 21.967 1.00 25.17 432 GLY B CA 1
ATOM 9341 C C . GLY B 1 432 ? -20.590 49.354 22.957 1.00 25.48 432 GLY B C 1
ATOM 9342 O O . GLY B 1 432 ? -20.392 49.994 23.994 1.00 26.18 432 GLY B O 1
ATOM 9343 N N . VAL B 1 433 ? -19.904 48.256 22.645 1.00 23.98 433 VAL B N 1
ATOM 9344 C CA . VAL B 1 433 ? -18.897 47.690 23.526 1.00 23.60 433 VAL B CA 1
ATOM 9345 C C . VAL B 1 433 ? -17.520 48.125 23.016 1.00 21.99 433 VAL B C 1
ATOM 9346 O O . VAL B 1 433 ? -17.308 48.170 21.807 1.00 21.81 433 VAL B O 1
ATOM 9350 N N . ALA B 1 434 ? -16.604 48.441 23.928 1.00 20.66 434 ALA B N 1
ATOM 9351 C CA . ALA B 1 434 ? -15.229 48.768 23.543 1.00 20.16 434 ALA B CA 1
ATOM 9352 C C . ALA B 1 434 ? -14.495 47.563 22.970 1.00 19.88 434 ALA B C 1
ATOM 9353 O O . ALA B 1 434 ? -14.676 46.425 23.437 1.00 20.55 434 ALA B O 1
ATOM 9355 N N . ALA B 1 435 ? -13.662 47.811 21.963 1.00 19.41 435 ALA B N 1
ATOM 9356 C CA . ALA B 1 435 ? -12.790 46.770 21.422 1.00 19.21 435 ALA B CA 1
ATOM 9357 C C . ALA B 1 435 ? -11.887 46.197 22.510 1.00 19.15 435 ALA B C 1
ATOM 9358 O O . ALA B 1 435 ? -11.560 46.864 23.499 1.00 18.06 435 ALA B O 1
ATOM 9360 N N . GLU B 1 436 ? -11.450 44.962 22.292 1.00 19.19 436 GLU B N 1
ATOM 9361 C CA . GLU B 1 436 ? -10.461 44.329 23.154 1.00 20.45 436 GLU B CA 1
ATOM 9362 C C . GLU B 1 436 ? -9.158 45.126 23.151 1.00 19.89 436 GLU B C 1
ATOM 9363 O O . GLU B 1 436 ? -8.643 45.434 22.092 1.00 19.81 436 GLU B O 1
ATOM 9369 N N . GLY B 1 437 ? -8.609 45.436 24.325 1.00 20.60 437 GLY B N 1
ATOM 9370 C CA . GLY B 1 437 ? -7.280 46.090 24.392 1.00 20.59 437 GLY B CA 1
ATOM 9371 C C . GLY B 1 437 ? -6.185 45.040 24.560 1.00 20.94 437 GLY B C 1
ATOM 9372 O O . GLY B 1 437 ? -6.358 44.082 25.330 1.00 20.58 437 GLY B O 1
ATOM 9373 N N . GLU B 1 438 ? -5.061 45.198 23.859 1.00 20.39 438 GLU B N 1
ATOM 9374 C CA . GLU B 1 438 ? -4.061 44.115 23.810 1.00 20.90 438 GLU B CA 1
ATOM 9375 C C . GLU B 1 438 ? -2.956 44.223 24.878 1.00 20.63 438 GLU B C 1
ATOM 9376 O O . GLU B 1 438 ? -2.195 43.258 25.114 1.00 21.09 438 GLU B O 1
ATOM 9382 N N . LEU B 1 439 ? -2.864 45.402 25.500 1.00 18.54 439 LEU B N 1
ATOM 9383 C CA . LEU B 1 439 ? -1.929 45.680 26.570 1.00 17.38 439 LEU B CA 1
ATOM 9384 C C . LEU B 1 439 ? -2.619 46.706 27.469 1.00 16.12 439 LEU B C 1
ATOM 9385 O O . LEU B 1 439 ? -3.523 47.410 27.016 1.00 15.43 439 LEU B O 1
ATOM 9390 N N . ASN B 1 440 ? -2.179 46.790 28.721 1.00 15.28 440 ASN B N 1
ATOM 9391 C CA . ASN B 1 440 ? -2.704 47.781 29.677 1.00 15.52 440 ASN B CA 1
ATOM 9392 C C . ASN B 1 440 ? -1.664 48.868 29.873 1.00 15.17 440 ASN B C 1
ATOM 9393 O O . ASN B 1 440 ? -0.551 48.597 30.332 1.00 15.49 440 ASN B O 1
ATOM 9398 N N . VAL B 1 441 ? -2.002 50.092 29.471 1.00 14.46 441 VAL B N 1
ATOM 9399 C CA . VAL B 1 441 ? -1.029 51.183 29.447 1.00 14.18 441 VAL B CA 1
ATOM 9400 C C . VAL B 1 441 ? -1.466 52.240 30.457 1.00 13.79 441 VAL B C 1
ATOM 9401 O O . VAL B 1 441 ? -2.632 52.604 30.468 1.00 14.61 441 VAL B O 1
ATOM 9405 N N . ALA B 1 442 ? -0.561 52.713 31.318 1.00 13.05 442 ALA B N 1
ATOM 9406 C CA . ALA B 1 442 ? -0.928 53.752 32.298 1.00 12.67 442 ALA B CA 1
ATOM 9407 C C . ALA B 1 442 ? -0.083 54.993 32.033 1.00 13.38 442 ALA B C 1
ATOM 9408 O O . ALA B 1 442 ? 1.144 54.891 31.982 1.00 14.11 442 ALA B O 1
ATOM 9410 N N . ILE B 1 443 ? -0.734 56.142 31.845 1.00 13.28 443 ILE B N 1
ATOM 9411 C CA . ILE B 1 443 ? -0.050 57.422 31.764 1.00 13.29 443 ILE B CA 1
ATOM 9412 C C . ILE B 1 443 ? 0.078 57.909 33.210 1.00 12.84 443 ILE B C 1
ATOM 9413 O O . ILE B 1 443 ? -0.935 57.980 33.936 1.00 13.27 443 ILE B O 1
ATOM 9418 N N . LEU B 1 444 ? 1.319 58.203 33.624 1.00 11.77 444 LEU B N 1
ATOM 9419 C CA . LEU B 1 444 ? 1.623 58.587 35.007 1.00 12.41 444 LEU B CA 1
ATOM 9420 C C . LEU B 1 444 ? 2.005 60.071 35.032 1.00 11.55 444 LEU B C 1
ATOM 9421 O O . LEU B 1 444 ? 2.949 60.484 34.373 1.00 11.63 444 LEU B O 1
ATOM 9426 N N . ASN B 1 445 ? 1.228 60.877 35.757 1.00 13.06 445 ASN B N 1
ATOM 9427 C CA . ASN B 1 445 ? 1.554 62.290 35.955 1.00 13.05 445 ASN B CA 1
ATOM 9428 C C . ASN B 1 445 ? 1.030 62.808 37.343 1.00 13.50 445 ASN B C 1
ATOM 9429 O O . ASN B 1 445 ? 0.566 62.010 38.145 1.00 12.89 445 ASN B O 1
ATOM 9434 N N . SER B 1 446 ? 1.100 64.115 37.626 1.00 12.84 446 SER B N 1
ATOM 9435 C CA . SER B 1 446 ? 0.643 64.617 38.930 1.00 13.91 446 SER B CA 1
ATOM 9436 C C . SER B 1 446 ? -0.862 64.513 39.155 1.00 14.58 446 SER B C 1
ATOM 9437 O O . SER B 1 446 ? -1.339 64.388 40.307 1.00 16.03 446 SER B O 1
ATOM 9440 N N . TRP B 1 447 ? -1.606 64.592 38.059 1.00 14.08 447 TRP B N 1
ATOM 9441 C CA . TRP B 1 447 ? -3.064 64.669 38.104 1.00 13.83 447 TRP B CA 1
ATOM 9442 C C . TRP B 1 447 ? -3.782 63.307 38.120 1.00 13.51 447 TRP B C 1
ATOM 9443 O O . TRP B 1 447 ? -4.753 63.124 38.850 1.00 13.76 447 TRP B O 1
ATOM 9454 N N . GLY B 1 448 ? -3.337 62.388 37.274 1.00 14.24 448 GLY B N 1
ATOM 9455 C CA . GLY B 1 448 ? -3.993 61.089 37.168 1.00 13.94 448 GLY B CA 1
ATOM 9456 C C . GLY B 1 448 ? -5.387 61.183 36.582 1.00 14.06 448 GLY B C 1
ATOM 9457 O O . GLY B 1 448 ? -5.646 61.994 35.676 1.00 14.58 448 GLY B O 1
ATOM 9458 N N . LYS B 1 449 ? -6.294 60.378 37.146 1.00 14.16 449 LYS B N 1
ATOM 9459 C CA . LYS B 1 449 ? -7.610 60.086 36.587 1.00 14.40 449 LYS B CA 1
ATOM 9460 C C . LYS B 1 449 ? -8.430 61.333 36.354 1.00 14.23 449 LYS B C 1
ATOM 9461 O O . LYS B 1 449 ? -9.141 61.426 35.346 1.00 14.47 449 LYS B O 1
ATOM 9467 N N . MET B 1 450 ? -8.346 62.292 37.287 1.00 14.02 450 MET B N 1
ATOM 9468 C CA . MET B 1 450 ? -9.153 63.516 37.151 1.00 13.98 450 MET B CA 1
ATOM 9469 C C . MET B 1 450 ? -8.845 64.292 35.881 1.00 13.78 450 MET B C 1
ATOM 9470 O O . MET B 1 450 ? -9.671 65.083 35.451 1.00 14.68 450 MET B O 1
ATOM 9475 N N . ARG B 1 451 ? -7.663 64.098 35.294 1.00 13.88 451 ARG B N 1
ATOM 9476 C CA . ARG B 1 451 ? -7.371 64.702 33.992 1.00 13.32 451 ARG B CA 1
ATOM 9477 C C . ARG B 1 451 ? -7.183 63.648 32.895 1.00 13.44 451 ARG B C 1
ATOM 9478 O O . ARG B 1 451 ? -6.305 63.813 32.032 1.00 13.12 451 ARG B O 1
ATOM 9486 N N . SER B 1 452 ? -8.021 62.604 32.897 1.00 13.06 452 SER B N 1
ATOM 9487 C CA . SER B 1 452 ? -7.982 61.603 31.817 1.00 13.70 452 SER B CA 1
ATOM 9488 C C . SER B 1 452 ? -8.115 62.288 30.440 1.00 13.01 452 SER B C 1
ATOM 9489 O O . SER B 1 452 ? -9.040 63.079 30.226 1.00 13.65 452 SER B O 1
ATOM 9492 N N . TRP B 1 453 ? -7.196 61.942 29.533 1.00 13.11 453 TRP B N 1
ATOM 9493 C CA . TRP B 1 453 ? -7.136 62.452 28.145 1.00 12.95 453 TRP B CA 1
ATOM 9494 C C . TRP B 1 453 ? -6.914 63.945 28.101 1.00 13.28 453 TRP B C 1
ATOM 9495 O O . TRP B 1 453 ? -7.089 64.564 27.055 1.00 13.81 453 TRP B O 1
ATOM 9506 N N . MET B 1 454 ? -6.520 64.534 29.237 1.00 13.76 454 MET B N 1
ATOM 9507 C CA . MET B 1 454 ? -6.492 65.996 29.353 1.00 12.93 454 MET B CA 1
ATOM 9508 C C . MET B 1 454 ? -5.084 66.541 29.544 1.00 13.58 454 MET B C 1
ATOM 9509 O O . MET B 1 454 ? -4.865 67.760 29.574 1.00 15.42 454 MET B O 1
ATOM 9514 N N . ALA B 1 455 ? -4.110 65.644 29.622 1.00 13.36 455 ALA B N 1
ATOM 9515 C CA . ALA B 1 455 ? -2.713 66.050 29.770 1.00 13.19 455 ALA B CA 1
ATOM 9516 C C . ALA B 1 455 ? -2.248 66.795 28.536 1.00 13.75 455 ALA B C 1
ATOM 9517 O O . ALA B 1 455 ? -2.620 66.433 27.399 1.00 14.40 455 ALA B O 1
ATOM 9519 N N . PHE B 1 456 ? -1.437 67.824 28.762 1.00 13.46 456 PHE B N 1
ATOM 9520 C CA . PHE B 1 456 ? -0.755 68.567 27.704 1.00 13.98 456 PHE B CA 1
ATOM 9521 C C . PHE B 1 456 ? -1.652 69.603 27.028 1.00 14.76 456 PHE B C 1
ATOM 9522 O O . PHE B 1 456 ? -1.192 70.361 26.188 1.00 18.31 456 PHE B O 1
ATOM 9530 N N . THR B 1 457 ? -2.920 69.648 27.376 1.00 15.30 457 THR B N 1
ATOM 9531 C CA . THR B 1 457 ? -3.804 70.637 26.743 1.00 14.44 457 THR B CA 1
ATOM 9532 C C . THR B 1 457 ? -3.618 71.998 27.397 1.00 14.40 457 THR B C 1
ATOM 9533 O O . THR B 1 457 ? -3.417 72.067 28.622 1.00 13.91 457 THR B O 1
ATOM 9537 N N . VAL B 1 458 ? -3.637 73.063 26.580 1.00 13.38 458 VAL B N 1
ATOM 9538 C CA . VAL B 1 458 ? -3.712 74.450 27.091 1.00 12.80 458 VAL B CA 1
ATOM 9539 C C . VAL B 1 458 ? -5.085 74.963 26.645 1.00 13.51 458 VAL B C 1
ATOM 9540 O O . VAL B 1 458 ? -6.041 74.994 27.447 1.00 12.69 458 VAL B O 1
ATOM 9544 N N . ALA B 1 459 ? -5.204 75.328 25.366 1.00 12.94 459 ALA B N 1
ATOM 9545 C CA . ALA B 1 459 ? -6.518 75.599 24.775 1.00 13.28 459 ALA B CA 1
ATOM 9546 C C . ALA B 1 459 ? -7.043 74.308 24.132 1.00 13.66 459 ALA B C 1
ATOM 9547 O O . ALA B 1 459 ? -6.269 73.536 23.516 1.00 13.05 459 ALA B O 1
ATOM 9549 N N . HIS B 1 460 ? -8.341 74.066 24.280 1.00 12.89 460 HIS B N 1
ATOM 9550 C CA . HIS B 1 460 ? -8.964 72.810 23.792 1.00 13.16 460 HIS B CA 1
ATOM 9551 C C . HIS B 1 460 ? -8.670 72.574 22.317 1.00 13.37 460 HIS B C 1
ATOM 9552 O O . HIS B 1 460 ? -8.930 73.466 21.477 1.00 13.42 460 HIS B O 1
ATOM 9559 N N . ALA B 1 461 ? -8.176 71.376 21.994 1.00 12.72 461 ALA B N 1
ATOM 9560 C CA . ALA B 1 461 ? -7.918 70.948 20.605 1.00 13.75 461 ALA B CA 1
ATOM 9561 C C . ALA B 1 461 ? -6.957 71.833 19.815 1.00 13.93 461 ALA B C 1
ATOM 9562 O O . ALA B 1 461 ? -7.023 71.868 18.565 1.00 14.63 461 ALA B O 1
ATOM 9564 N N . LEU B 1 462 ? -6.060 72.532 20.511 1.00 13.11 462 LEU B N 1
ATOM 9565 C CA . LEU B 1 462 ? -5.114 73.445 19.831 1.00 12.74 462 LEU B CA 1
ATOM 9566 C C . LEU B 1 462 ? -3.647 73.231 20.300 1.00 13.47 462 LEU B C 1
ATOM 9567 O O . LEU B 1 462 ? -3.037 74.115 20.902 1.00 12.81 462 LEU B O 1
ATOM 9572 N N . PRO B 1 463 ? -3.089 72.040 20.031 1.00 14.69 463 PRO B N 1
ATOM 9573 C CA . PRO B 1 463 ? -1.681 71.794 20.371 1.00 14.18 463 PRO B CA 1
ATOM 9574 C C . PRO B 1 463 ? -0.793 72.768 19.580 1.00 15.11 463 PRO B C 1
ATOM 9575 O O . PRO B 1 463 ? -1.179 73.241 18.499 1.00 15.08 463 PRO B O 1
ATOM 9579 N N . ASN B 1 464 ? 0.334 73.136 20.157 1.00 15.18 464 ASN B N 1
ATOM 9580 C CA . ASN B 1 464 ? 1.162 74.199 19.581 1.00 15.11 464 ASN B CA 1
ATOM 9581 C C . ASN B 1 464 ? 2.628 73.779 19.653 1.00 14.30 464 ASN B C 1
ATOM 9582 O O . ASN B 1 464 ? 2.913 72.650 20.025 1.00 14.11 464 ASN B O 1
ATOM 9587 N N . LYS B 1 465 ? 3.546 74.682 19.295 1.00 14.00 465 LYS B N 1
ATOM 9588 C CA . LYS B 1 465 ? 4.975 74.346 19.232 1.00 13.87 465 LYS B CA 1
ATOM 9589 C C . LYS B 1 465 ? 5.434 73.694 20.540 1.00 13.43 465 LYS B C 1
ATOM 9590 O O . LYS B 1 465 ? 6.204 72.713 20.535 1.00 14.16 465 LYS B O 1
ATOM 9596 N N . GLN B 1 466 ? 4.952 74.241 21.661 1.00 12.39 466 GLN B N 1
ATOM 9597 C CA . GLN B 1 466 ? 5.454 73.842 22.990 1.00 12.88 466 GLN B CA 1
ATOM 9598 C C . GLN B 1 466 ? 4.842 72.535 23.453 1.00 12.90 466 GLN B C 1
ATOM 9599 O O . GLN B 1 466 ? 5.420 71.822 24.302 1.00 13.68 466 GLN B O 1
ATOM 9605 N N . THR B 1 467 ? 3.689 72.183 22.890 1.00 13.18 467 THR B N 1
ATOM 9606 C CA . THR B 1 467 ? 2.967 71.015 23.403 1.00 13.17 467 THR B CA 1
ATOM 9607 C C . THR B 1 467 ? 2.855 69.794 22.495 1.00 12.57 467 THR B C 1
ATOM 9608 O O . THR B 1 467 ? 2.637 68.694 22.995 1.00 11.36 467 THR B O 1
ATOM 9612 N N . TYR B 1 468 ? 2.989 69.965 21.185 1.00 11.59 468 TYR B N 1
ATOM 9613 C CA . TYR B 1 468 ? 2.566 68.899 20.244 1.00 11.71 468 TYR B CA 1
ATOM 9614 C C . TYR B 1 468 ? 3.416 67.609 20.304 1.00 11.69 468 TYR B C 1
ATOM 9615 O O . TYR B 1 468 ? 2.931 66.515 19.962 1.00 12.59 468 TYR B O 1
ATOM 9624 N N . SER B 1 469 ? 4.662 67.742 20.764 1.00 11.14 469 SER B N 1
ATOM 9625 C CA . SER B 1 469 ? 5.616 66.625 20.888 1.00 11.27 469 SER B CA 1
ATOM 9626 C C . SER B 1 469 ? 5.162 65.683 22.009 1.00 10.62 469 SER B C 1
ATOM 9627 O O . SER B 1 469 ? 5.582 64.531 22.084 1.00 10.83 469 SER B O 1
ATOM 9630 N N . TYR B 1 470 ? 4.274 66.180 22.866 1.00 10.39 470 TYR B N 1
ATOM 9631 C CA . TYR B 1 470 ? 3.692 65.357 23.935 1.00 10.93 470 TYR B CA 1
ATOM 9632 C C . TYR B 1 470 ? 2.226 65.026 23.706 1.00 11.18 470 TYR B C 1
ATOM 9633 O O . TYR B 1 470 ? 1.769 63.929 23.999 1.00 11.73 470 TYR B O 1
ATOM 9642 N N . TYR B 1 471 ? 1.471 66.005 23.220 1.00 11.78 471 TYR B N 1
ATOM 9643 C CA . TYR B 1 471 ? 0.067 65.748 22.870 1.00 11.66 471 TYR B CA 1
ATOM 9644 C C . TYR B 1 471 ? -0.022 64.580 21.888 1.00 11.45 471 TYR B C 1
ATOM 9645 O O . TYR B 1 471 ? -0.968 63.802 21.949 1.00 11.13 471 TYR B O 1
ATOM 9654 N N . GLY B 1 472 ? 0.974 64.430 21.021 1.00 11.60 472 GLY B N 1
ATOM 9655 C CA . GLY B 1 472 ? 0.965 63.307 20.052 1.00 12.60 472 GLY B CA 1
ATOM 9656 C C . GLY B 1 472 ? 0.966 61.932 20.706 1.00 12.70 472 GLY B C 1
ATOM 9657 O O . GLY B 1 472 ? 0.488 60.954 20.120 1.00 13.07 472 GLY B O 1
ATOM 9658 N N . ILE B 1 473 ? 1.522 61.840 21.912 1.00 13.31 473 ILE B N 1
ATOM 9659 C CA . ILE B 1 473 ? 1.402 60.609 22.714 1.00 12.36 473 ILE B CA 1
ATOM 9660 C C . ILE B 1 473 ? -0.087 60.256 22.896 1.00 11.98 473 ILE B C 1
ATOM 9661 O O . ILE B 1 473 ? -0.503 59.118 22.640 1.00 10.33 473 ILE B O 1
ATOM 9666 N N . LEU B 1 474 ? -0.880 61.222 23.347 1.00 12.21 474 LEU B N 1
ATOM 9667 C CA . LEU B 1 474 ? -2.307 60.956 23.606 1.00 13.15 474 LEU B CA 1
ATOM 9668 C C . LEU B 1 474 ? -3.060 60.718 22.305 1.00 12.50 474 LEU B C 1
ATOM 9669 O O . LEU B 1 474 ? -3.876 59.817 22.210 1.00 12.69 474 LEU B O 1
ATOM 9674 N N . GLU B 1 475 ? -2.802 61.544 21.301 1.00 13.14 475 GLU B N 1
ATOM 9675 C CA . GLU B 1 475 ? -3.498 61.351 20.022 1.00 12.34 475 GLU B CA 1
ATOM 9676 C C . GLU B 1 475 ? -3.222 59.956 19.444 1.00 12.95 475 GLU B C 1
ATOM 9677 O O . GLU B 1 475 ? -4.156 59.277 18.987 1.00 12.99 475 GLU B O 1
ATOM 9683 N N . SER B 1 476 ? -1.955 59.516 19.497 1.00 13.24 476 SER B N 1
ATOM 9684 C CA . SER B 1 476 ? -1.592 58.141 19.096 1.00 12.51 476 SER B CA 1
ATOM 9685 C C . SER B 1 476 ? -2.388 57.092 19.881 1.00 13.01 476 SER B C 1
ATOM 9686 O O . SER B 1 476 ? -3.044 56.235 19.284 1.00 11.70 476 SER B O 1
ATOM 9689 N N . LEU B 1 477 ? -2.360 57.186 21.212 1.00 12.36 477 LEU B N 1
ATOM 9690 C CA . LEU B 1 477 ? -3.071 56.246 22.065 1.00 12.51 477 LEU B CA 1
ATOM 9691 C C . LEU B 1 477 ? -4.607 56.258 21.927 1.00 12.70 477 LEU B C 1
ATOM 9692 O O . LEU B 1 477 ? -5.252 55.251 22.212 1.00 12.87 477 LEU B O 1
ATOM 9697 N N . SER B 1 478 ? -5.165 57.418 21.581 1.00 13.01 478 SER B N 1
ATOM 9698 C CA . SER B 1 478 ? -6.620 57.623 21.608 1.00 12.97 478 SER B CA 1
ATOM 9699 C C . SER B 1 478 ? -7.356 56.572 20.751 1.00 13.93 478 SER B C 1
ATOM 9700 O O . SER B 1 478 ? -8.453 56.138 21.115 1.00 13.48 478 SER B O 1
ATOM 9703 N N . GLY B 1 479 ? -6.749 56.175 19.625 1.00 13.34 479 GLY B N 1
ATOM 9704 C CA . GLY B 1 479 ? -7.347 55.156 18.760 1.00 14.67 479 GLY B CA 1
ATOM 9705 C C . GLY B 1 479 ? -6.607 53.838 18.725 1.00 14.43 479 GLY B C 1
ATOM 9706 O O . GLY B 1 479 ? -6.938 52.976 17.899 1.00 15.73 479 GLY B O 1
ATOM 9707 N N . MET B 1 480 ? -5.602 53.680 19.599 1.00 13.98 480 MET B N 1
ATOM 9708 C CA . MET B 1 480 ? -4.724 52.505 19.627 1.00 13.98 480 MET B CA 1
ATOM 9709 C C . MET B 1 480 ? -5.376 51.272 20.297 1.00 14.32 480 MET B C 1
ATOM 9710 O O . MET B 1 480 ? -6.166 51.403 21.244 1.00 14.29 480 MET B O 1
ATOM 9715 N N . ARG B 1 481 ? -5.020 50.076 19.813 1.00 14.97 481 ARG B N 1
ATOM 9716 C CA . ARG B 1 481 ? -5.580 48.807 20.300 1.00 15.52 481 ARG B CA 1
ATOM 9717 C C . ARG B 1 481 ? -5.037 48.356 21.667 1.00 16.34 481 ARG B C 1
ATOM 9718 O O . ARG B 1 481 ? -4.737 47.160 21.875 1.00 16.92 481 ARG B O 1
ATOM 9726 N N . VAL B 1 482 ? -4.964 49.305 22.611 1.00 15.90 482 VAL B N 1
ATOM 9727 C CA . VAL B 1 482 ? -4.569 49.024 23.989 1.00 15.69 482 VAL B CA 1
ATOM 9728 C C . VAL B 1 482 ? -5.533 49.710 24.964 1.00 14.95 482 VAL B C 1
ATOM 9729 O O . VAL B 1 482 ? -6.269 50.616 24.566 1.00 15.06 482 VAL B O 1
ATOM 9733 N N . ASN B 1 483 ? -5.547 49.250 26.210 1.00 13.66 483 ASN B N 1
ATOM 9734 C CA . ASN B 1 483 ? -6.354 49.865 27.257 1.00 15.55 483 ASN B CA 1
ATOM 9735 C C . ASN B 1 483 ? -5.527 50.930 27.950 1.00 15.46 483 ASN B C 1
ATOM 9736 O O . ASN B 1 483 ? -4.445 50.627 28.468 1.00 17.25 483 ASN B O 1
ATOM 9741 N N . VAL B 1 484 ? -6.023 52.163 27.977 1.00 14.70 484 VAL B N 1
ATOM 9742 C CA . VAL B 1 484 ? -5.245 53.293 28.520 1.00 13.84 484 VAL B CA 1
ATOM 9743 C C . VAL B 1 484 ? -5.899 53.804 29.805 1.00 14.52 484 VAL B C 1
ATOM 9744 O O . VAL B 1 484 ? -7.116 54.014 29.838 1.00 13.42 484 VAL B O 1
ATOM 9748 N N . ARG B 1 485 ? -5.114 53.958 30.870 1.00 14.21 485 ARG B N 1
ATOM 9749 C CA . ARG B 1 485 ? -5.636 54.544 32.095 1.00 14.16 485 ARG B CA 1
ATOM 9750 C C . ARG B 1 485 ? -4.700 55.681 32.503 1.00 14.16 485 ARG B C 1
ATOM 9751 O O . ARG B 1 485 ? -3.573 55.752 32.005 1.00 13.63 485 ARG B O 1
ATOM 9759 N N . PHE B 1 486 ? -5.168 56.554 33.402 1.00 13.53 486 PHE B N 1
ATOM 9760 C CA . PHE B 1 486 ? -4.399 57.709 33.873 1.00 13.92 486 PHE B CA 1
ATOM 9761 C C . PHE B 1 486 ? -4.261 57.595 35.396 1.00 13.87 486 PHE B C 1
ATOM 9762 O O . PHE B 1 486 ? -5.251 57.394 36.115 1.00 14.47 486 PHE B O 1
ATOM 9770 N N . ILE B 1 487 ? -3.017 57.631 35.866 1.00 13.62 487 ILE B N 1
ATOM 9771 C CA . ILE B 1 487 ? -2.715 57.404 37.265 1.00 13.49 487 ILE B CA 1
ATOM 9772 C C . ILE B 1 487 ? -1.799 58.521 37.763 1.00 13.85 487 ILE B C 1
ATOM 9773 O O . ILE B 1 487 ? -1.099 59.186 36.972 1.00 13.57 487 ILE B O 1
ATOM 9778 N N . SER B 1 488 ? -1.788 58.710 39.077 1.00 13.50 488 SER B N 1
ATOM 9779 C CA . SER B 1 488 ? -1.006 59.796 39.667 1.00 13.19 488 SER B CA 1
ATOM 9780 C C . SER B 1 488 ? 0.131 59.275 40.527 1.00 14.29 488 SER B C 1
ATOM 9781 O O . SER B 1 488 ? 0.154 58.081 40.920 1.00 14.09 488 SER B O 1
ATOM 9784 N N . PHE B 1 489 ? 1.068 60.168 40.848 1.00 13.23 489 PHE B N 1
ATOM 9785 C CA . PHE B 1 489 ? 2.142 59.784 41.764 1.00 14.32 489 PHE B CA 1
ATOM 9786 C C . PHE B 1 489 ? 1.588 59.439 43.125 1.00 15.05 489 PHE B C 1
ATOM 9787 O O . PHE B 1 489 ? 2.087 58.509 43.789 1.00 15.44 489 PHE B O 1
ATOM 9795 N N . ASP B 1 490 ? 0.546 60.159 43.522 1.00 15.07 490 ASP B N 1
ATOM 9796 C CA . ASP B 1 490 ? -0.110 59.879 44.808 1.00 16.90 490 ASP B CA 1
ATOM 9797 C C . ASP B 1 490 ? -0.641 58.441 44.826 1.00 16.90 490 ASP B C 1
ATOM 9798 O O . ASP B 1 490 ? -0.466 57.745 45.818 1.00 17.50 490 ASP B O 1
ATOM 9803 N N . ASP B 1 491 ? -1.279 58.010 43.725 1.00 16.43 491 ASP B N 1
ATOM 9804 C CA . ASP B 1 491 ? -1.762 56.609 43.573 1.00 17.70 491 ASP B CA 1
ATOM 9805 C C . ASP B 1 491 ? -0.631 55.592 43.788 1.00 16.85 491 ASP B C 1
ATOM 9806 O O . ASP B 1 491 ? -0.770 54.597 44.540 1.00 18.12 491 ASP B O 1
ATOM 9811 N N . VAL B 1 492 ? 0.476 55.830 43.097 1.00 16.77 492 VAL B N 1
ATOM 9812 C CA . VAL B 1 492 ? 1.624 54.931 43.114 1.00 16.19 492 VAL B CA 1
ATOM 9813 C C . VAL B 1 492 ? 2.256 54.901 44.500 1.00 16.82 492 VAL B C 1
ATOM 9814 O O . VAL B 1 492 ? 2.609 53.836 45.013 1.00 16.42 492 VAL B O 1
ATOM 9818 N N . LEU B 1 493 ? 2.390 56.061 45.120 1.00 17.53 493 LEU B N 1
ATOM 9819 C CA . LEU B 1 493 ? 2.947 56.117 46.473 1.00 17.86 493 LEU B CA 1
ATOM 9820 C C . LEU B 1 493 ? 2.078 55.426 47.548 1.00 19.02 493 LEU B C 1
ATOM 9821 O O . LEU B 1 493 ? 2.624 54.782 48.480 1.00 19.10 493 LEU B O 1
ATOM 9826 N N . ALA B 1 494 ? 0.758 55.535 47.409 1.00 19.31 494 ALA B N 1
ATOM 9827 C CA . ALA B 1 494 ? -0.185 54.963 48.382 1.00 20.24 494 ALA B CA 1
ATOM 9828 C C . ALA B 1 494 ? -0.383 53.467 48.192 1.00 21.32 494 ALA B C 1
ATOM 9829 O O . ALA B 1 494 ? -0.451 52.720 49.184 1.00 20.98 494 ALA B O 1
ATOM 9831 N N . HIS B 1 495 ? -0.453 53.034 46.932 1.00 21.00 495 HIS B N 1
ATOM 9832 C CA . HIS B 1 495 ? -0.920 51.695 46.598 1.00 21.96 495 HIS B CA 1
ATOM 9833 C C . HIS B 1 495 ? 0.026 50.862 45.767 1.00 21.21 495 HIS B C 1
ATOM 9834 O O . HIS B 1 495 ? -0.264 49.696 45.481 1.00 21.06 495 HIS B O 1
ATOM 9841 N N . GLY B 1 496 ? 1.136 51.450 45.341 1.00 19.56 496 GLY B N 1
ATOM 9842 C CA . GLY B 1 496 ? 2.027 50.731 44.450 1.00 18.89 496 GLY B CA 1
ATOM 9843 C C . GLY B 1 496 ? 1.487 50.791 43.029 1.00 18.56 496 GLY B C 1
ATOM 9844 O O . GLY B 1 496 ? 0.597 51.603 42.720 1.00 18.89 496 GLY B O 1
ATOM 9845 N N . ILE B 1 497 ? 2.036 49.931 42.169 1.00 17.26 497 ILE B N 1
ATOM 9846 C CA . ILE B 1 497 ? 1.675 49.892 40.752 1.00 17.07 497 ILE B CA 1
ATOM 9847 C C . ILE B 1 497 ? 0.752 48.704 40.572 1.00 18.06 497 ILE B C 1
ATOM 9848 O O . ILE B 1 497 ? 1.101 47.588 40.943 1.00 16.22 497 ILE B O 1
ATOM 9853 N N . ASP B 1 498 ? -0.439 48.959 40.035 1.00 18.51 498 ASP B N 1
ATOM 9854 C CA . ASP B 1 498 ? -1.456 47.924 39.907 1.00 20.50 498 ASP B CA 1
ATOM 9855 C C . ASP B 1 498 ? -0.871 46.777 39.087 1.00 19.91 498 ASP B C 1
ATOM 9856 O O . ASP B 1 498 ? -0.241 47.016 38.055 1.00 18.75 498 ASP B O 1
ATOM 9861 N N . SER B 1 499 ? -1.104 45.536 39.529 1.00 19.66 499 SER B N 1
ATOM 9862 C CA . SER B 1 499 ? -0.422 44.364 38.953 1.00 19.95 499 SER B CA 1
ATOM 9863 C C . SER B 1 499 ? -0.911 43.973 37.553 1.00 20.01 499 SER B C 1
ATOM 9864 O O . SER B 1 499 ? -0.288 43.121 36.905 1.00 20.70 499 SER B O 1
ATOM 9867 N N . ASP B 1 500 ? -1.999 44.586 37.083 1.00 19.06 500 ASP B N 1
ATOM 9868 C CA . ASP B 1 500 ? -2.440 44.376 35.689 1.00 18.28 500 ASP B CA 1
ATOM 9869 C C . ASP B 1 500 ? -1.821 45.330 34.660 1.00 16.75 500 ASP B C 1
ATOM 9870 O O . ASP B 1 500 ? -2.033 45.156 33.486 1.00 17.80 500 ASP B O 1
ATOM 9875 N N . ILE B 1 501 ? -1.046 46.322 35.093 1.00 15.19 501 ILE B N 1
ATOM 9876 C CA . ILE B 1 501 ? -0.479 47.302 34.149 1.00 14.40 501 ILE B CA 1
ATOM 9877 C C . ILE B 1 501 ? 0.736 46.714 33.408 1.00 14.01 501 ILE B C 1
ATOM 9878 O O . ILE B 1 501 ? 1.609 46.107 34.035 1.00 14.58 501 ILE B O 1
ATOM 9883 N N . ASP B 1 502 ? 0.783 46.868 32.088 1.00 13.59 502 ASP B N 1
ATOM 9884 C CA . ASP B 1 502 ? 1.911 46.355 31.302 1.00 14.30 502 ASP B CA 1
ATOM 9885 C C . ASP B 1 502 ? 2.984 47.418 31.105 1.00 13.93 502 ASP B C 1
ATOM 9886 O O . ASP B 1 502 ? 4.176 47.122 31.149 1.00 13.64 502 ASP B O 1
ATOM 9891 N N . VAL B 1 503 ? 2.552 48.656 30.884 1.00 13.34 503 VAL B N 1
ATOM 9892 C CA . VAL B 1 503 ? 3.496 49.718 30.518 1.00 13.38 503 VAL B CA 1
ATOM 9893 C C . VAL B 1 503 ? 3.092 50.994 31.253 1.00 12.92 503 VAL B C 1
ATOM 9894 O O . VAL B 1 503 ? 1.920 51.337 31.259 1.00 12.25 503 VAL B O 1
ATOM 9898 N N . ILE B 1 504 ? 4.073 51.708 31.806 1.00 12.78 504 ILE B N 1
ATOM 9899 C CA . ILE B 1 504 ? 3.867 53.072 32.292 1.00 13.18 504 ILE B CA 1
ATOM 9900 C C . ILE B 1 504 ? 4.545 54.067 31.346 1.00 13.00 504 ILE B C 1
ATOM 9901 O O . ILE B 1 504 ? 5.679 53.868 30.911 1.00 13.63 504 ILE B O 1
ATOM 9906 N N . ILE B 1 505 ? 3.838 55.139 31.019 1.00 12.86 505 ILE B N 1
ATOM 9907 C CA . ILE B 1 505 ? 4.435 56.201 30.238 1.00 11.72 505 ILE B CA 1
ATOM 9908 C C . ILE B 1 505 ? 4.505 57.441 31.117 1.00 11.93 505 ILE B C 1
ATOM 9909 O O . ILE B 1 505 ? 3.510 57.813 31.740 1.00 12.25 505 ILE B O 1
ATOM 9914 N N . ASN B 1 506 ? 5.664 58.087 31.140 1.00 11.20 506 ASN B N 1
ATOM 9915 C CA . ASN B 1 506 ? 5.841 59.387 31.792 1.00 11.93 506 ASN B CA 1
ATOM 9916 C C . ASN B 1 506 ? 6.449 60.306 30.742 1.00 12.51 506 ASN B C 1
ATOM 9917 O O . ASN B 1 506 ? 7.533 60.019 30.204 1.00 12.76 506 ASN B O 1
ATOM 9922 N N . GLY B 1 507 ? 5.787 61.416 30.455 1.00 12.02 507 GLY B N 1
ATOM 9923 C CA . GLY B 1 507 ? 6.313 62.307 29.430 1.00 12.83 507 GLY B CA 1
ATOM 9924 C C . GLY B 1 507 ? 6.081 63.776 29.725 1.00 12.46 507 GLY B C 1
ATOM 9925 O O . GLY B 1 507 ? 5.113 64.162 30.428 1.00 11.75 507 GLY B O 1
ATOM 9926 N N . GLY B 1 508 ? 6.969 64.594 29.183 1.00 11.51 508 GLY B N 1
ATOM 9927 C CA . GLY B 1 508 ? 6.809 66.022 29.293 1.00 11.73 508 GLY B CA 1
ATOM 9928 C C . GLY B 1 508 ? 8.152 66.681 29.559 1.00 11.68 508 GLY B C 1
ATOM 9929 O O . GLY B 1 508 ? 9.193 66.004 29.614 1.00 10.68 508 GLY B O 1
ATOM 9930 N N . PRO B 1 509 ? 8.137 68.002 29.664 1.00 12.00 509 PRO B N 1
ATOM 9931 C CA . PRO B 1 509 ? 9.338 68.708 30.033 1.00 11.81 509 PRO B CA 1
ATOM 9932 C C . PRO B 1 509 ? 9.526 68.712 31.542 1.00 12.61 509 PRO B C 1
ATOM 9933 O O . PRO B 1 509 ? 8.576 68.447 32.302 1.00 13.23 509 PRO B O 1
ATOM 9937 N N . VAL B 1 510 ? 10.747 69.046 31.965 1.00 12.09 510 VAL B N 1
ATOM 9938 C CA . VAL B 1 510 ? 11.105 69.136 33.388 1.00 11.65 510 VAL B CA 1
ATOM 9939 C C . VAL B 1 510 ? 10.202 70.133 34.155 1.00 12.08 510 VAL B C 1
ATOM 9940 O O . VAL B 1 510 ? 9.735 71.109 33.582 1.00 11.94 510 VAL B O 1
ATOM 9944 N N . ASP B 1 511 ? 9.945 69.855 35.433 1.00 12.01 511 ASP B N 1
ATOM 9945 C CA . ASP B 1 511 ? 9.221 70.795 36.297 1.00 14.62 511 ASP B CA 1
ATOM 9946 C C . ASP B 1 511 ? 7.802 71.086 35.814 1.00 12.85 511 ASP B C 1
ATOM 9947 O O . ASP B 1 511 ? 7.326 72.224 35.903 1.00 12.49 511 ASP B O 1
ATOM 9952 N N . THR B 1 512 ? 7.118 70.059 35.311 1.00 12.63 512 THR B N 1
ATOM 9953 C CA . THR B 1 512 ? 5.723 70.210 34.955 1.00 12.19 512 THR B CA 1
ATOM 9954 C C . THR B 1 512 ? 4.933 69.123 35.645 1.00 12.17 512 THR B C 1
ATOM 9955 O O . THR B 1 512 ? 5.507 68.144 36.092 1.00 11.87 512 THR B O 1
ATOM 9959 N N . ALA B 1 513 ? 3.611 69.286 35.700 1.00 11.87 513 ALA B N 1
ATOM 9960 C CA . ALA B 1 513 ? 2.706 68.255 36.235 1.00 11.47 513 ALA B CA 1
ATOM 9961 C C . ALA B 1 513 ? 2.840 66.953 35.459 1.00 11.61 513 ALA B C 1
ATOM 9962 O O . ALA B 1 513 ? 2.509 65.890 35.972 1.00 12.24 513 ALA B O 1
ATOM 9964 N N . PHE B 1 514 ? 3.332 67.034 34.222 1.00 12.40 514 PHE B N 1
ATOM 9965 C CA . PHE B 1 514 ? 3.323 65.853 33.372 1.00 12.23 514 PHE B CA 1
ATOM 9966 C C . PHE B 1 514 ? 4.517 64.985 33.605 1.00 13.24 514 PHE B C 1
ATOM 9967 O O . PHE B 1 514 ? 4.378 63.752 33.606 1.00 15.14 514 PHE B O 1
ATOM 9975 N N . THR B 1 515 ? 5.683 65.581 33.874 1.00 13.55 515 THR B N 1
ATOM 9976 C CA . THR B 1 515 ? 6.788 64.741 34.345 1.00 14.11 515 THR B CA 1
ATOM 9977 C C . THR B 1 515 ? 6.666 64.465 35.841 1.00 15.26 515 THR B C 1
ATOM 9978 O O . THR B 1 515 ? 6.861 63.331 36.268 1.00 16.65 515 THR B O 1
ATOM 9982 N N . GLY B 1 516 ? 6.364 65.501 36.624 1.00 16.37 516 GLY B N 1
ATOM 9983 C CA . GLY B 1 516 ? 6.129 65.327 38.058 1.00 16.67 516 GLY B CA 1
ATOM 9984 C C . GLY B 1 516 ? 6.913 66.249 38.975 1.00 17.50 516 GLY B C 1
ATOM 9985 O O . GLY B 1 516 ? 6.492 66.491 40.109 1.00 19.03 516 GLY B O 1
ATOM 9986 N N . GLY B 1 517 ? 8.052 66.761 38.528 1.00 17.51 517 GLY B N 1
ATOM 9987 C CA . GLY B 1 517 ? 8.843 67.682 39.394 1.00 17.27 517 GLY B CA 1
ATOM 9988 C C . GLY B 1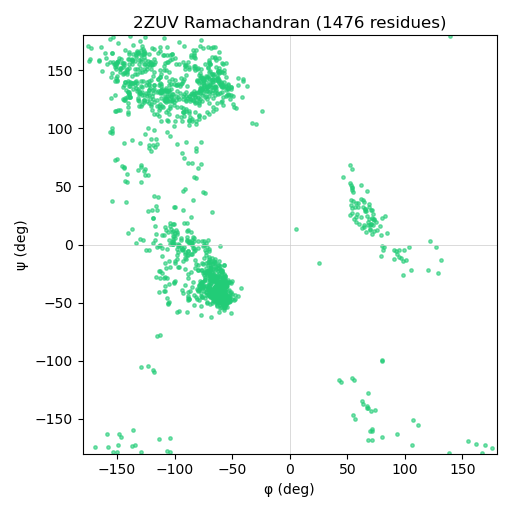 517 ? 9.567 66.949 40.531 1.00 17.09 517 GLY B C 1
ATOM 9989 O O . GLY B 1 517 ? 10.026 65.804 40.361 1.00 16.86 517 GLY B O 1
ATOM 9990 N N . ASP B 1 518 ? 9.630 67.580 41.708 1.00 16.69 518 ASP B N 1
ATOM 9991 C CA . ASP B 1 518 ? 10.476 67.045 42.782 1.00 16.62 518 ASP B CA 1
ATOM 9992 C C . ASP B 1 518 ? 9.956 65.742 43.391 1.00 16.00 518 ASP B C 1
ATOM 9993 O O . ASP B 1 518 ? 10.642 65.123 44.205 1.00 16.34 518 ASP B O 1
ATOM 9998 N N . VAL B 1 519 ? 8.762 65.304 42.984 1.00 15.00 519 VAL B N 1
ATOM 9999 C CA . VAL B 1 519 ? 8.283 63.965 43.415 1.00 15.21 519 VAL B CA 1
ATOM 10000 C C . VAL B 1 519 ? 9.307 62.893 43.015 1.00 14.66 519 VAL B C 1
ATOM 10001 O O . VAL B 1 519 ? 9.399 61.850 43.668 1.00 14.20 519 VAL B O 1
ATOM 10005 N N . TRP B 1 520 ? 10.078 63.145 41.950 1.00 14.33 520 TRP B N 1
ATOM 10006 C CA . TRP B 1 520 ? 11.088 62.179 41.515 1.00 14.18 520 TRP B CA 1
ATOM 10007 C C . TRP B 1 520 ? 12.315 62.094 42.421 1.00 14.90 520 TRP B C 1
ATOM 10008 O O . TRP B 1 520 ? 13.170 61.216 42.221 1.00 16.27 520 TRP B O 1
ATOM 10019 N N . THR B 1 521 ? 12.386 62.986 43.417 1.00 14.84 521 THR B N 1
ATOM 10020 C CA . THR B 1 521 ? 13.420 62.931 44.467 1.00 15.75 521 THR B CA 1
ATOM 10021 C C . THR B 1 521 ? 12.928 62.157 45.687 1.00 16.10 521 THR B C 1
ATOM 10022 O O . THR B 1 521 ? 13.682 61.992 46.661 1.00 15.66 521 THR B O 1
ATOM 10026 N N . ASN B 1 522 ? 11.663 61.722 45.663 1.00 14.89 522 ASN B N 1
ATOM 10027 C CA . ASN B 1 522 ? 11.119 60.937 46.769 1.00 15.76 522 ASN B CA 1
ATOM 10028 C C . ASN B 1 522 ? 11.574 59.495 46.503 1.00 14.83 522 ASN B C 1
ATOM 10029 O O . ASN B 1 522 ? 11.160 58.896 45.500 1.00 14.35 522 ASN B O 1
ATOM 10034 N N . PRO B 1 523 ? 12.445 58.930 47.382 1.00 14.56 523 PRO B N 1
ATOM 10035 C CA . PRO B 1 523 ? 13.014 57.600 47.061 1.00 14.06 523 PRO B CA 1
ATOM 10036 C C . PRO B 1 523 ? 11.943 56.502 46.974 1.00 13.41 523 PRO B C 1
ATOM 10037 O O . PRO B 1 523 ? 12.129 55.518 46.269 1.00 13.15 523 PRO B O 1
ATOM 10041 N N . LYS B 1 524 ? 10.816 56.666 47.667 1.00 13.68 524 LYS B N 1
ATOM 10042 C CA . LYS B 1 524 ? 9.778 55.633 47.584 1.00 15.22 524 LYS B CA 1
ATOM 10043 C C . LYS B 1 524 ? 9.238 55.536 46.150 1.00 14.96 524 LYS B C 1
ATOM 10044 O O . LYS B 1 524 ? 8.931 54.438 45.667 1.00 15.42 524 LYS B O 1
ATOM 10050 N N . LEU B 1 525 ? 9.134 56.674 45.458 1.00 14.67 525 LEU B N 1
ATOM 10051 C CA . LEU B 1 525 ? 8.641 56.638 44.063 1.00 14.51 525 LEU B CA 1
ATOM 10052 C C . LEU B 1 525 ? 9.654 55.901 43.166 1.00 13.98 525 LEU B C 1
ATOM 10053 O O . LEU B 1 525 ? 9.286 55.012 42.367 1.00 13.95 525 LEU B O 1
ATOM 10058 N N . VAL B 1 526 ? 10.936 56.253 43.327 1.00 13.49 526 VAL B N 1
ATOM 10059 C CA . VAL B 1 526 ? 11.993 55.678 42.520 1.00 13.93 526 VAL B CA 1
ATOM 10060 C C . VAL B 1 526 ? 12.097 54.164 42.824 1.00 13.48 526 VAL B C 1
ATOM 10061 O O . VAL B 1 526 ? 12.231 53.337 41.916 1.00 13.43 526 VAL B O 1
ATOM 10065 N N . GLU B 1 527 ? 12.035 53.808 44.104 1.00 12.88 527 GLU B N 1
ATOM 10066 C CA . GLU B 1 527 ? 12.102 52.390 44.486 1.00 12.90 527 GLU B CA 1
ATOM 10067 C C . GLU B 1 527 ? 10.948 51.611 43.851 1.00 13.83 527 GLU B C 1
ATOM 10068 O O . GLU B 1 527 ? 11.127 50.493 43.351 1.00 13.54 527 GLU B O 1
ATOM 10074 N N . THR B 1 528 ? 9.742 52.178 43.925 1.00 13.36 528 THR B N 1
ATOM 10075 C CA . THR B 1 528 ? 8.567 51.450 43.478 1.00 14.15 528 THR B CA 1
ATOM 10076 C C . THR B 1 528 ? 8.647 51.200 41.979 1.00 13.93 528 THR B C 1
ATOM 10077 O O . THR B 1 528 ? 8.341 50.078 41.502 1.00 13.29 528 THR B O 1
ATOM 10081 N N . VAL B 1 529 ? 9.033 52.240 41.227 1.00 11.92 529 VAL B N 1
ATOM 10082 C CA . VAL B 1 529 ? 9.063 52.114 39.765 1.00 11.69 529 VAL B CA 1
ATOM 10083 C C . VAL B 1 529 ? 10.209 51.201 39.363 1.00 11.95 529 VAL B C 1
ATOM 10084 O O . VAL B 1 529 ? 10.012 50.310 38.546 1.00 11.76 529 VAL B O 1
ATOM 10088 N N . ARG B 1 530 ? 11.381 51.363 39.984 1.00 11.39 530 ARG B N 1
ATOM 10089 C CA . ARG B 1 530 ? 12.526 50.510 39.603 1.00 11.79 530 ARG B CA 1
ATOM 10090 C C . ARG B 1 530 ? 12.256 49.014 39.872 1.00 11.98 530 ARG B C 1
ATOM 10091 O O . ARG B 1 530 ? 12.536 48.155 39.019 1.00 12.79 530 ARG B O 1
ATOM 10099 N N . ALA B 1 531 ? 11.714 48.719 41.054 1.00 12.72 531 ALA B N 1
ATOM 10100 C CA . ALA B 1 531 ? 11.413 47.338 41.434 1.00 12.65 531 ALA B CA 1
ATOM 10101 C C . ALA B 1 531 ? 10.423 46.732 40.453 1.00 13.05 531 ALA B C 1
ATOM 10102 O O . ALA B 1 531 ? 10.588 45.565 40.028 1.00 12.87 531 ALA B O 1
ATOM 10104 N N . TRP B 1 532 ? 9.422 47.532 40.067 1.00 11.13 532 TRP B N 1
ATOM 10105 C CA . TRP B 1 532 ? 8.367 47.074 39.164 1.00 13.08 532 TRP B CA 1
ATOM 10106 C C . TRP B 1 532 ? 8.899 46.793 37.769 1.00 12.53 532 TRP B C 1
ATOM 10107 O O . TRP B 1 532 ? 8.536 45.748 37.176 1.00 14.41 532 TRP B O 1
ATOM 10118 N N . VAL B 1 533 ? 9.759 47.678 37.242 1.00 11.36 533 VAL B N 1
ATOM 10119 C CA . VAL B 1 533 ? 10.414 47.411 35.943 1.00 11.89 533 VAL B CA 1
ATOM 10120 C C . VAL B 1 533 ? 11.327 46.187 36.039 1.00 12.93 533 VAL B C 1
ATOM 10121 O O . VAL B 1 533 ? 11.252 45.291 35.196 1.00 12.54 533 VAL B O 1
ATOM 10125 N N . ARG B 1 534 ? 12.125 46.114 37.101 1.00 13.75 534 ARG B N 1
ATOM 10126 C CA . ARG B 1 534 ? 13.021 44.953 37.292 1.00 14.52 534 ARG B CA 1
ATOM 10127 C C . ARG B 1 534 ? 12.265 43.603 37.301 1.00 15.23 534 ARG B C 1
ATOM 10128 O O . ARG B 1 534 ? 12.802 42.573 36.823 1.00 15.33 534 ARG B O 1
ATOM 10136 N N . GLY B 1 535 ? 11.016 43.630 37.776 1.00 15.06 535 GLY B N 1
ATOM 10137 C CA . GLY B 1 535 ? 10.136 42.439 37.820 1.00 15.86 535 GLY B CA 1
ATOM 10138 C C . GLY B 1 535 ? 9.366 42.132 36.541 1.00 16.31 535 GLY B C 1
ATOM 10139 O O . GLY B 1 535 ? 8.623 41.137 36.472 1.00 16.25 535 GLY B O 1
ATOM 10140 N N . GLY B 1 536 ? 9.559 42.969 35.524 1.00 15.75 536 GLY B N 1
ATOM 10141 C CA . GLY B 1 536 ? 9.012 42.737 34.196 1.00 16.13 536 GLY B CA 1
ATOM 10142 C C . GLY B 1 536 ? 8.108 43.843 33.677 1.00 16.23 536 GLY B C 1
ATOM 10143 O O . GLY B 1 536 ? 7.525 43.715 32.586 1.00 15.17 536 GLY B O 1
ATOM 10144 N N . GLY B 1 537 ? 7.975 44.918 34.454 1.00 15.07 537 GLY B N 1
ATOM 10145 C CA . GLY B 1 537 ? 7.262 46.128 33.981 1.00 15.06 537 GLY B CA 1
ATOM 10146 C C . GLY B 1 537 ? 7.972 46.790 32.818 1.00 15.36 537 GLY B C 1
ATOM 10147 O O . GLY B 1 537 ? 9.112 46.426 32.481 1.00 16.15 537 GLY B O 1
ATOM 10148 N N . ALA B 1 538 ? 7.311 47.764 32.187 1.00 14.42 538 ALA B N 1
ATOM 10149 C CA . ALA B 1 538 ? 7.878 48.498 31.065 1.00 13.74 538 ALA B CA 1
ATOM 10150 C C . ALA B 1 538 ? 7.684 49.983 31.365 1.00 13.53 538 ALA B C 1
ATOM 10151 O O . ALA B 1 538 ? 6.575 50.409 31.689 1.00 13.11 538 ALA B O 1
ATOM 10153 N N . PHE B 1 539 ? 8.756 50.764 31.242 1.00 13.86 539 PHE B N 1
ATOM 10154 C CA . PHE B 1 539 ? 8.677 52.207 31.468 1.00 13.50 539 PHE B CA 1
ATOM 10155 C C . PHE B 1 539 ? 9.092 52.959 30.231 1.00 13.05 539 PHE B C 1
ATOM 10156 O O . PHE B 1 539 ? 10.196 52.786 29.756 1.00 13.69 539 PHE B O 1
ATOM 10164 N N . VAL B 1 540 ? 8.197 53.791 29.705 1.00 12.34 540 VAL B N 1
ATOM 10165 C CA . VAL B 1 540 ? 8.482 54.569 28.508 1.00 11.20 540 VAL B CA 1
ATOM 10166 C C . VAL B 1 540 ? 8.536 56.012 28.897 1.00 11.92 540 VAL B C 1
ATOM 10167 O O . VAL B 1 540 ? 7.536 56.554 29.367 1.00 12.53 540 VAL B O 1
ATOM 10171 N N . GLY B 1 541 ? 9.695 56.648 28.725 1.00 12.04 541 GLY B N 1
ATOM 10172 C CA . GLY B 1 541 ? 9.796 58.045 29.145 1.00 11.87 541 GLY B CA 1
ATOM 10173 C C . GLY B 1 541 ? 9.946 58.942 27.935 1.00 12.07 541 GLY B C 1
ATOM 10174 O O . GLY B 1 541 ? 10.760 58.649 27.037 1.00 12.24 541 GLY B O 1
ATOM 10175 N N . VAL B 1 542 ? 9.152 60.006 27.863 1.00 11.98 542 VAL B N 1
ATOM 10176 C CA . VAL B 1 542 ? 9.227 60.878 26.670 1.00 11.99 542 VAL B CA 1
ATOM 10177 C C . VAL B 1 542 ? 9.634 62.298 27.035 1.00 12.20 542 VAL B C 1
ATOM 10178 O O . VAL B 1 542 ? 9.073 62.876 27.957 1.00 11.45 542 VAL B O 1
ATOM 10182 N N . GLY B 1 543 ? 10.587 62.857 26.295 1.00 12.33 543 GLY B N 1
ATOM 10183 C CA . GLY B 1 543 ? 11.066 64.214 26.539 1.00 11.67 543 GLY B CA 1
ATOM 10184 C C . GLY B 1 543 ? 12.067 64.287 27.671 1.00 11.65 543 GLY B C 1
ATOM 10185 O O . GLY B 1 543 ? 13.237 64.017 27.474 1.00 10.79 543 GLY B O 1
ATOM 10186 N N . GLU B 1 544 ? 11.597 64.691 28.857 1.00 11.89 544 GLU B N 1
ATOM 10187 C CA . GLU B 1 544 ? 12.450 64.780 30.043 1.00 12.22 544 GLU B CA 1
ATOM 10188 C C . GLU B 1 544 ? 11.804 63.971 31.178 1.00 11.65 544 GLU B C 1
ATOM 10189 O O . GLU B 1 544 ? 11.480 64.519 32.263 1.00 10.65 544 GLU B O 1
ATOM 10195 N N . PRO B 1 545 ? 11.612 62.655 30.942 1.00 12.23 545 PRO B N 1
ATOM 10196 C CA . PRO B 1 545 ? 10.947 61.799 31.924 1.00 12.46 545 PRO B CA 1
ATOM 10197 C C . PRO B 1 545 ? 11.708 61.694 33.249 1.00 11.93 545 PRO B C 1
ATOM 10198 O O . PRO B 1 545 ? 12.963 61.684 33.287 1.00 13.15 545 PRO B O 1
ATOM 10202 N N . SER B 1 546 ? 10.940 61.675 34.338 1.00 12.15 546 SER B N 1
ATOM 10203 C CA . SER B 1 546 ? 11.500 61.515 35.700 1.00 12.60 546 SER B CA 1
ATOM 10204 C C . SER B 1 546 ? 12.548 62.592 36.064 1.00 12.51 546 SER B C 1
ATOM 10205 O O . SER B 1 546 ? 13.382 62.379 36.940 1.00 12.98 546 SER B O 1
ATOM 10208 N N . SER B 1 547 ? 12.492 63.751 35.405 1.00 12.86 547 SER B N 1
ATOM 10209 C CA . SER B 1 547 ? 13.530 64.795 35.594 1.00 12.06 547 SER B CA 1
ATOM 10210 C C . SER B 1 547 ? 13.318 65.552 36.920 1.00 12.51 547 SER B C 1
ATOM 10211 O O . SER B 1 547 ? 12.169 65.835 37.314 1.00 12.89 547 SER B O 1
ATOM 10214 N N . ALA B 1 548 ? 14.424 65.840 37.611 1.00 13.67 548 ALA B N 1
ATOM 10215 C CA . ALA B 1 548 ? 14.419 66.635 38.847 1.00 14.12 548 ALA B CA 1
ATOM 10216 C C . ALA B 1 548 ? 15.659 67.521 38.771 1.00 15.38 548 ALA B C 1
ATOM 10217 O O . ALA B 1 548 ? 16.804 67.018 38.775 1.00 16.23 548 ALA B O 1
ATOM 10219 N N . PRO B 1 549 ? 15.457 68.835 38.635 1.00 15.60 549 PRO B N 1
ATOM 10220 C CA . PRO B 1 549 ? 16.620 69.687 38.484 1.00 15.82 549 PRO B CA 1
ATOM 10221 C C . PRO B 1 549 ? 17.389 69.878 39.824 1.00 16.50 549 PRO B C 1
ATOM 10222 O O . PRO B 1 549 ? 16.771 69.929 40.920 1.00 16.73 549 PRO B O 1
ATOM 10226 N N . ARG B 1 550 ? 18.714 69.944 39.716 1.00 16.82 550 ARG B N 1
ATOM 10227 C CA . ARG B 1 550 ? 19.640 70.214 40.831 1.00 18.52 550 ARG B CA 1
ATOM 10228 C C . ARG B 1 550 ? 19.460 69.322 42.058 1.00 19.61 550 ARG B C 1
ATOM 10229 O O . ARG B 1 550 ? 19.749 69.758 43.174 1.00 22.28 550 ARG B O 1
ATOM 10237 N N . PHE B 1 551 ? 18.925 68.120 41.886 1.00 18.30 551 PHE B N 1
ATOM 10238 C CA . PHE B 1 551 ? 18.874 67.184 43.003 1.00 17.03 551 PHE B CA 1
ATOM 10239 C C . PHE B 1 551 ? 20.161 66.372 43.057 1.00 17.01 551 PHE B C 1
ATOM 10240 O O . PHE B 1 551 ? 20.782 66.246 44.122 1.00 17.01 551 PHE B O 1
ATOM 10248 N N . GLN B 1 552 ? 20.582 65.847 41.901 1.00 15.75 552 GLN B N 1
ATOM 10249 C CA . GLN B 1 552 ? 21.851 65.126 41.800 1.00 15.78 552 GLN B CA 1
ATOM 10250 C C . GLN B 1 552 ? 22.641 65.831 40.731 1.00 15.83 552 GLN B C 1
ATOM 10251 O O . GLN B 1 552 ? 22.128 66.062 39.620 1.00 16.11 552 GLN B O 1
ATOM 10257 N N . THR B 1 553 ? 23.890 66.170 41.025 1.00 14.81 553 THR B N 1
ATOM 10258 C CA . THR B 1 553 ? 24.719 66.831 40.021 1.00 15.55 553 THR B CA 1
ATOM 10259 C C . THR B 1 553 ? 24.860 65.982 38.750 1.00 15.59 553 THR B C 1
ATOM 10260 O O . THR B 1 553 ? 24.862 66.516 37.638 1.00 15.83 553 THR B O 1
ATOM 10264 N N . GLY B 1 554 ? 24.961 64.664 38.918 1.00 14.97 554 GLY B N 1
ATOM 10265 C CA . GLY B 1 554 ? 25.304 63.779 37.800 1.00 15.32 554 GLY B CA 1
ATOM 10266 C C . GLY B 1 554 ? 24.139 63.095 37.090 1.00 16.22 554 GLY B C 1
ATOM 10267 O O . GLY B 1 554 ? 24.357 62.343 36.141 1.00 17.27 554 GLY B O 1
ATOM 10268 N N . ARG B 1 555 ? 22.912 63.356 37.532 1.00 14.14 555 ARG B N 1
ATOM 10269 C CA . ARG B 1 555 ? 21.757 62.622 37.025 1.00 14.81 555 ARG B CA 1
ATOM 10270 C C . ARG B 1 555 ? 20.549 63.568 37.022 1.00 13.84 555 ARG B C 1
ATOM 10271 O O . ARG B 1 555 ? 20.119 64.050 38.066 1.00 13.91 555 ARG B O 1
ATOM 10279 N N . PHE B 1 556 ? 20.034 63.852 35.832 1.00 12.58 556 PHE B N 1
ATOM 10280 C CA . PHE B 1 556 ? 18.921 64.777 35.671 1.00 12.21 556 PHE B CA 1
ATOM 10281 C C . PHE B 1 556 ? 17.616 63.969 35.607 1.00 12.09 556 PHE B C 1
ATOM 10282 O O . PHE B 1 556 ? 16.713 64.154 36.436 1.00 11.82 556 PHE B O 1
ATOM 10290 N N . PHE B 1 557 ? 17.538 63.042 34.646 1.00 11.58 557 PHE B N 1
ATOM 10291 C CA . PHE B 1 557 ? 16.429 62.045 34.621 1.00 11.75 557 PHE B CA 1
ATOM 10292 C C . PHE B 1 557 ? 16.705 61.081 35.783 1.00 13.02 557 PHE B C 1
ATOM 10293 O O . PHE B 1 557 ? 17.704 60.357 35.761 1.00 12.96 557 PHE B O 1
ATOM 10301 N N . GLN B 1 558 ? 15.845 61.066 36.795 1.00 13.31 558 GLN B N 1
ATOM 10302 C CA . GLN B 1 558 ? 16.115 60.235 37.970 1.00 13.43 558 GLN B CA 1
ATOM 10303 C C . GLN B 1 558 ? 16.065 58.745 37.622 1.00 14.44 558 GLN B C 1
ATOM 10304 O O . GLN B 1 558 ? 16.762 57.935 38.254 1.00 14.32 558 GLN B O 1
ATOM 10310 N N . LEU B 1 559 ? 15.287 58.386 36.597 1.00 13.26 559 LEU B N 1
ATOM 10311 C CA . LEU B 1 559 ? 15.306 57.015 36.090 1.00 12.91 559 LEU B CA 1
ATOM 10312 C C . LEU B 1 559 ? 16.125 56.807 34.817 1.00 11.99 559 LEU B C 1
ATOM 10313 O O . LEU B 1 559 ? 15.786 55.948 33.995 1.00 11.17 559 LEU B O 1
ATOM 10318 N N . ALA B 1 560 ? 17.200 57.579 34.649 1.00 12.24 560 ALA B N 1
ATOM 10319 C CA . ALA B 1 560 ? 18.075 57.391 33.492 1.00 11.88 560 ALA B CA 1
ATOM 10320 C C . ALA B 1 560 ? 18.544 55.939 33.427 1.00 12.22 560 ALA B C 1
ATOM 10321 O O . ALA B 1 560 ? 18.735 55.407 32.343 1.00 12.19 560 ALA B O 1
ATOM 10323 N N . ASP B 1 561 ? 18.750 55.300 34.584 1.00 12.40 561 ASP B N 1
ATOM 10324 C CA . ASP B 1 561 ? 19.249 53.919 34.578 1.00 12.36 561 ASP B CA 1
ATOM 10325 C C . ASP B 1 561 ? 18.259 52.952 33.915 1.00 12.87 561 ASP B C 1
ATOM 10326 O O . ASP B 1 561 ? 18.661 51.983 33.264 1.00 12.85 561 ASP B O 1
ATOM 10331 N N . VAL B 1 562 ? 16.975 53.245 34.072 1.00 11.93 562 VAL B N 1
ATOM 10332 C CA . VAL B 1 562 ? 15.930 52.404 33.489 1.00 12.52 562 VAL B CA 1
ATOM 10333 C C . VAL B 1 562 ? 15.883 52.569 31.965 1.00 12.79 562 VAL B C 1
ATOM 10334 O O . VAL B 1 562 ? 15.851 51.596 31.225 1.00 13.38 562 VAL B O 1
ATOM 10338 N N . ILE B 1 563 ? 15.849 53.813 31.504 1.00 12.71 563 ILE B N 1
ATOM 10339 C CA . ILE B 1 563 ? 15.643 54.072 30.082 1.00 13.48 563 ILE B CA 1
ATOM 10340 C C . ILE B 1 563 ? 16.933 54.158 29.286 1.00 14.38 563 ILE B C 1
ATOM 10341 O O . ILE B 1 563 ? 16.900 54.209 28.042 1.00 15.72 563 ILE B O 1
ATOM 10346 N N . GLY B 1 564 ? 18.052 54.163 30.009 1.00 13.44 564 GLY B N 1
ATOM 10347 C CA . GLY B 1 564 ? 19.398 54.178 29.434 1.00 13.80 564 GLY B CA 1
ATOM 10348 C C . GLY B 1 564 ? 19.871 55.515 28.860 1.00 13.50 564 GLY B C 1
ATOM 10349 O O . GLY B 1 564 ? 20.857 55.555 28.146 1.00 12.78 564 GLY B O 1
ATOM 10350 N N . VAL B 1 565 ? 19.155 56.602 29.152 1.00 12.66 565 VAL B N 1
ATOM 10351 C CA . VAL B 1 565 ? 19.456 57.913 28.577 1.00 11.18 565 VAL B CA 1
ATOM 10352 C C . VAL B 1 565 ? 19.382 58.976 29.682 1.00 10.61 565 VAL B C 1
ATOM 10353 O O . VAL B 1 565 ? 18.489 58.908 30.512 1.00 11.78 565 VAL B O 1
ATOM 10357 N N . ASP B 1 566 ? 20.317 59.931 29.695 1.00 11.20 566 ASP B N 1
ATOM 10358 C CA . ASP B 1 566 ? 20.141 61.118 30.528 1.00 11.08 566 ASP B CA 1
ATOM 10359 C C . ASP B 1 566 ? 20.327 62.337 29.647 1.00 11.05 566 ASP B C 1
ATOM 10360 O O . ASP B 1 566 ? 20.808 62.225 28.505 1.00 11.88 566 ASP B O 1
ATOM 10365 N N . GLU B 1 567 ? 19.965 63.494 30.196 1.00 10.27 567 GLU B N 1
ATOM 10366 C CA . GLU B 1 567 ? 20.225 64.777 29.543 1.00 11.01 567 GLU B CA 1
ATOM 10367 C C . GLU B 1 567 ? 21.393 65.489 30.224 1.00 11.35 567 GLU B C 1
ATOM 10368 O O . GLU B 1 567 ? 21.350 65.748 31.453 1.00 12.43 567 GLU B O 1
ATOM 10374 N N . GLU B 1 568 ? 22.416 65.816 29.427 1.00 11.07 568 GLU B N 1
ATOM 10375 C CA . GLU B 1 568 ? 23.556 66.647 29.881 1.00 11.66 568 GLU B CA 1
ATOM 10376 C C . GLU B 1 568 ? 23.017 68.051 30.249 1.00 12.01 568 GLU B C 1
ATOM 10377 O O . GLU B 1 568 ? 22.255 68.651 29.487 1.00 11.75 568 GLU B O 1
ATOM 10383 N N . ARG B 1 569 ? 23.378 68.550 31.437 1.00 10.88 569 ARG B N 1
ATOM 10384 C CA . ARG B 1 569 ? 22.867 69.850 31.927 1.00 11.69 569 ARG B CA 1
ATOM 10385 C C . ARG B 1 569 ? 24.012 70.838 32.145 1.00 12.04 569 ARG B C 1
ATOM 10386 O O . ARG B 1 569 ? 23.875 71.818 32.921 1.00 12.33 569 ARG B O 1
ATOM 10394 N N . TYR B 1 570 ? 25.116 70.559 31.434 1.00 11.04 570 TYR B N 1
ATOM 10395 C CA . TYR B 1 570 ? 26.335 71.378 31.400 1.00 12.26 570 TYR B CA 1
ATOM 10396 C C . TYR B 1 570 ? 27.077 71.316 32.742 1.00 11.69 570 TYR B C 1
ATOM 10397 O O . TYR B 1 570 ? 27.922 72.175 33.020 1.00 13.37 570 TYR B O 1
ATOM 10406 N N . GLN B 1 571 ? 26.738 70.326 33.568 1.00 12.38 571 GLN B N 1
ATOM 10407 C CA . GLN B 1 571 ? 27.463 70.070 34.811 1.00 12.58 571 GLN B CA 1
ATOM 10408 C C . GLN B 1 571 ? 28.507 68.969 34.606 1.00 12.61 571 GLN B C 1
ATOM 10409 O O . GLN B 1 571 ? 29.464 68.841 35.392 1.00 12.90 571 GLN B O 1
ATOM 10415 N N . THR B 1 572 ? 28.345 68.185 33.552 1.00 12.31 572 THR B N 1
ATOM 10416 C CA . THR B 1 572 ? 29.140 66.983 33.396 1.00 13.13 572 THR B CA 1
ATOM 10417 C C . THR B 1 572 ? 29.923 66.975 32.074 1.00 12.61 572 THR B C 1
ATOM 10418 O O . THR B 1 572 ? 30.243 65.921 31.521 1.00 11.51 572 THR B O 1
ATOM 10422 N N . LEU B 1 573 ? 30.253 68.164 31.589 1.00 12.63 573 LEU B N 1
ATOM 10423 C CA . LEU B 1 573 ? 30.971 68.267 30.308 1.00 12.90 573 LEU B CA 1
ATOM 10424 C C . LEU B 1 573 ? 32.373 67.664 30.363 1.00 12.59 573 LEU B C 1
ATOM 10425 O O . LEU B 1 573 ? 32.913 67.292 29.316 1.00 11.78 573 LEU B O 1
ATOM 10430 N N . SER B 1 574 ? 32.950 67.553 31.559 1.00 11.95 574 SER B N 1
ATOM 10431 C CA . SER B 1 574 ? 34.284 66.955 31.687 1.00 12.84 574 SER B CA 1
ATOM 10432 C C . SER B 1 574 ? 34.298 65.455 31.391 1.00 12.91 574 SER B C 1
ATOM 10433 O O . SER B 1 574 ? 35.360 64.888 31.125 1.00 13.02 574 SER B O 1
ATOM 10436 N N . VAL B 1 575 ? 33.130 64.816 31.466 1.00 12.29 575 VAL B N 1
ATOM 10437 C CA . VAL B 1 575 ? 33.034 63.366 31.265 1.00 12.01 575 VAL B CA 1
ATOM 10438 C C . VAL B 1 575 ? 32.734 63.083 29.804 1.00 12.35 575 VAL B C 1
ATOM 10439 O O . VAL B 1 575 ? 31.681 63.473 29.308 1.00 12.28 575 VAL B O 1
ATOM 10443 N N . ASP B 1 576 ? 33.645 62.386 29.126 1.00 13.12 576 ASP B N 1
ATOM 10444 C CA . ASP B 1 576 ? 33.439 62.035 27.725 1.00 13.28 576 ASP B CA 1
ATOM 10445 C C . ASP B 1 576 ? 32.259 61.089 27.624 1.00 13.21 576 ASP B C 1
ATOM 10446 O O . ASP B 1 576 ? 32.183 60.132 28.380 1.00 13.31 576 ASP B O 1
ATOM 10451 N N . LYS B 1 577 ? 31.352 61.388 26.686 1.00 12.72 577 LYS B N 1
ATOM 10452 C CA . LYS B 1 577 ? 30.211 60.523 26.403 1.00 13.51 577 LYS B CA 1
ATOM 10453 C C . LYS B 1 577 ? 30.516 59.607 25.206 1.00 12.95 577 LYS B C 1
ATOM 10454 O O . LYS B 1 577 ? 30.842 60.088 24.125 1.00 13.42 577 LYS B O 1
ATOM 10460 N N . TYR B 1 578 ? 30.347 58.305 25.382 1.00 14.00 578 TYR B N 1
ATOM 10461 C CA . TYR B 1 578 ? 30.632 57.341 24.300 1.00 14.81 578 TYR B CA 1
ATOM 10462 C C . TYR B 1 578 ? 29.344 56.665 23.837 1.00 14.97 578 TYR B C 1
ATOM 10463 O O . TYR B 1 578 ? 28.656 56.045 24.638 1.00 15.09 578 TYR B O 1
ATOM 10472 N N . PHE B 1 579 ? 29.007 56.837 22.559 1.00 14.25 579 PHE B N 1
ATOM 10473 C CA . PHE B 1 579 ? 27.740 56.358 22.019 1.00 14.82 579 PHE B CA 1
ATOM 10474 C C . PHE B 1 579 ? 28.018 55.035 21.314 1.00 14.93 579 PHE B C 1
ATOM 10475 O O . PHE B 1 579 ? 28.869 54.997 20.443 1.00 15.40 579 PHE B O 1
ATOM 10483 N N . PRO B 1 580 ? 27.267 53.974 21.649 1.00 14.97 580 PRO B N 1
ATOM 10484 C CA . PRO B 1 580 ? 27.405 52.719 20.891 1.00 15.52 580 PRO B CA 1
ATOM 10485 C C . PRO B 1 580 ? 26.815 52.914 19.489 1.00 15.69 580 PRO B C 1
ATOM 10486 O O . PRO B 1 580 ? 26.025 53.841 19.283 1.00 16.13 580 PRO B O 1
ATOM 10490 N N . PRO B 1 581 ? 27.224 52.072 18.525 1.00 16.85 581 PRO B N 1
ATOM 10491 C CA . PRO B 1 581 ? 26.680 52.160 17.166 1.00 16.89 581 PRO B CA 1
ATOM 10492 C C . PRO B 1 581 ? 25.178 51.963 17.190 1.00 17.08 581 PRO B C 1
ATOM 10493 O O . PRO B 1 581 ? 24.655 51.138 17.944 1.00 17.26 581 PRO B O 1
ATOM 10497 N N . VAL B 1 582 ? 24.495 52.764 16.384 1.00 17.59 582 VAL B N 1
ATOM 10498 C CA . VAL B 1 582 ? 23.041 52.710 16.282 1.00 17.76 582 VAL B CA 1
ATOM 10499 C C . VAL B 1 582 ? 22.646 51.375 15.681 1.00 19.25 582 VAL B C 1
ATOM 10500 O O . VAL B 1 582 ? 23.396 50.807 14.869 1.00 19.44 582 VAL B O 1
ATOM 10504 N N . VAL B 1 583 ? 21.506 50.858 16.115 1.00 19.53 583 VAL B N 1
ATOM 10505 C CA . VAL B 1 583 ? 20.937 49.624 15.580 1.00 20.27 583 VAL B CA 1
ATOM 10506 C C . VAL B 1 583 ? 19.763 50.017 14.663 1.00 21.15 583 VAL B C 1
ATOM 10507 O O . VAL B 1 583 ? 18.640 50.200 15.132 1.00 21.33 583 VAL B O 1
ATOM 10511 N N . PRO B 1 584 ? 20.025 50.163 13.351 1.00 21.45 584 PRO B N 1
ATOM 10512 C CA . PRO B 1 584 ? 18.989 50.634 12.447 1.00 22.14 584 PRO B CA 1
ATOM 10513 C C . PRO B 1 584 ? 17.908 49.584 12.136 1.00 22.12 584 PRO B C 1
ATOM 10514 O O . PRO B 1 584 ? 16.808 49.960 11.759 1.00 23.07 584 PRO B O 1
ATOM 10518 N N . ASP B 1 585 ? 18.225 48.301 12.280 1.00 21.98 585 ASP B N 1
ATOM 10519 C CA . ASP B 1 585 ? 17.240 47.223 12.058 1.00 23.09 585 ASP B CA 1
ATOM 10520 C C . ASP B 1 585 ? 16.791 46.629 13.398 1.00 21.36 585 ASP B C 1
ATOM 10521 O O . ASP B 1 585 ? 17.545 45.908 14.028 1.00 21.82 585 ASP B O 1
ATOM 10526 N N . HIS B 1 586 ? 15.559 46.946 13.822 1.00 19.72 586 HIS B N 1
ATOM 10527 C CA . HIS B 1 586 ? 15.069 46.612 15.167 1.00 18.61 586 HIS B CA 1
ATOM 10528 C C . HIS B 1 586 ? 13.550 46.507 15.120 1.00 17.68 586 HIS B C 1
ATOM 10529 O O . HIS B 1 586 ? 12.924 47.228 14.365 1.00 17.68 586 HIS B O 1
ATOM 10536 N N . PHE B 1 587 ? 12.967 45.628 15.937 1.00 17.25 587 PHE B N 1
ATOM 10537 C CA . PHE B 1 587 ? 11.502 45.514 16.060 1.00 16.69 587 PHE B CA 1
ATOM 10538 C C . PHE B 1 587 ? 10.816 46.883 16.163 1.00 16.53 587 PHE B C 1
ATOM 10539 O O . PHE B 1 587 ? 9.788 47.125 15.544 1.00 16.54 587 PHE B O 1
ATOM 10547 N N . ILE B 1 588 ? 11.372 47.779 16.978 1.00 15.82 588 ILE B N 1
ATOM 10548 C CA . ILE B 1 588 ? 10.682 49.044 17.272 1.00 15.03 588 ILE B CA 1
ATOM 10549 C C . ILE B 1 588 ? 10.508 49.933 16.017 1.00 15.16 588 ILE B C 1
ATOM 10550 O O . ILE B 1 588 ? 9.469 50.569 15.814 1.00 15.27 588 ILE B O 1
ATOM 10555 N N . THR B 1 589 ? 11.548 49.972 15.195 1.00 15.47 589 THR B N 1
ATOM 10556 C CA . THR B 1 589 ? 11.591 50.821 14.023 1.00 14.85 589 THR B CA 1
ATOM 10557 C C . THR B 1 589 ? 11.293 50.043 12.735 1.00 16.29 589 THR B C 1
ATOM 10558 O O . THR B 1 589 ? 11.558 50.540 11.636 1.00 16.15 589 THR B O 1
ATOM 10562 N N . ALA B 1 590 ? 10.701 48.859 12.872 1.00 17.02 590 ALA B N 1
ATOM 10563 C CA . ALA B 1 590 ? 10.463 47.990 11.707 1.00 17.83 590 ALA B CA 1
ATOM 10564 C C . ALA B 1 590 ? 9.542 48.612 10.656 1.00 18.48 590 ALA B C 1
ATOM 10565 O O . ALA B 1 590 ? 9.637 48.273 9.466 1.00 19.27 590 ALA B O 1
ATOM 10567 N N . ASP B 1 591 ? 8.645 49.501 11.073 1.00 18.45 591 ASP B N 1
ATOM 10568 C CA . ASP B 1 591 ? 7.737 50.143 10.128 1.00 19.25 591 ASP B CA 1
ATOM 10569 C C . ASP B 1 591 ? 8.137 51.558 9.729 1.00 19.61 591 ASP B C 1
ATOM 10570 O O . ASP B 1 591 ? 7.390 52.231 9.020 1.00 21.40 591 ASP B O 1
ATOM 10575 N N . VAL B 1 592 ? 9.290 52.040 10.187 1.00 18.40 592 VAL B N 1
ATOM 10576 C CA . VAL B 1 592 ? 9.738 53.381 9.802 1.00 17.21 592 VAL B CA 1
ATOM 10577 C C . VAL B 1 592 ? 10.143 53.379 8.319 1.00 17.90 592 VAL B C 1
ATOM 10578 O O . VAL B 1 592 ? 10.911 52.516 7.929 1.00 17.67 592 VAL B O 1
ATOM 10582 N N . PRO B 1 593 ? 9.597 54.313 7.501 1.00 18.18 593 PRO B N 1
ATOM 10583 C CA . PRO B 1 593 ? 9.932 54.272 6.068 1.00 19.34 593 PRO B CA 1
ATOM 10584 C C . PRO B 1 593 ? 11.419 54.487 5.872 1.00 19.76 593 PRO B C 1
ATOM 10585 O O . PRO B 1 593 ? 12.009 55.414 6.436 1.00 20.38 593 PRO B O 1
ATOM 10589 N N . VAL B 1 594 ? 12.020 53.595 5.113 1.00 20.17 594 VAL B N 1
ATOM 10590 C CA . VAL B 1 594 ? 13.433 53.672 4.808 1.00 20.97 594 VAL B CA 1
ATOM 10591 C C . VAL B 1 594 ? 13.689 54.738 3.733 1.00 21.01 594 VAL B C 1
ATOM 10592 O O . VAL B 1 594 ? 12.855 54.929 2.826 1.00 21.81 594 VAL B O 1
ATOM 10596 N N . ASP B 1 595 ? 14.834 55.424 3.851 1.00 19.88 595 ASP B N 1
ATOM 10597 C CA . ASP B 1 595 ? 15.312 56.355 2.839 1.00 19.52 595 ASP B CA 1
ATOM 10598 C C . ASP B 1 595 ? 16.706 55.906 2.418 1.00 19.32 595 ASP B C 1
ATOM 10599 O O . ASP B 1 595 ? 17.687 56.142 3.143 1.00 18.16 595 ASP B O 1
ATOM 10604 N N . PRO B 1 596 ? 16.784 55.214 1.264 1.00 20.03 596 PRO B N 1
ATOM 10605 C CA . PRO B 1 596 ? 18.019 54.560 0.866 1.00 19.97 596 PRO B CA 1
ATOM 10606 C C . PRO B 1 596 ? 19.184 55.543 0.800 1.00 20.06 596 PRO B C 1
ATOM 10607 O O . PRO B 1 596 ? 20.244 55.249 1.373 1.00 20.06 596 PRO B O 1
ATOM 10611 N N . ALA B 1 597 ? 18.997 56.698 0.167 1.00 19.95 597 ALA B N 1
ATOM 10612 C CA . ALA B 1 597 ? 20.081 57.698 0.073 1.00 19.53 597 ALA B CA 1
ATOM 10613 C C . ALA B 1 597 ? 20.544 58.223 1.449 1.00 19.47 597 ALA B C 1
ATOM 10614 O O . ALA B 1 597 ? 21.758 58.425 1.683 1.00 18.59 597 ALA B O 1
ATOM 10616 N N . ALA B 1 598 ? 19.589 58.457 2.352 1.00 18.78 598 ALA B N 1
ATOM 10617 C CA . ALA B 1 598 ? 19.954 58.888 3.721 1.00 18.68 598 ALA B CA 1
ATOM 10618 C C . ALA B 1 598 ? 20.755 57.788 4.398 1.00 18.10 598 ALA B C 1
ATOM 10619 O O . ALA B 1 598 ? 21.787 58.067 5.025 1.00 17.75 598 ALA B O 1
ATOM 10621 N N . ARG B 1 599 ? 20.290 56.544 4.277 1.00 18.95 599 ARG B N 1
ATOM 10622 C CA . ARG B 1 599 ? 20.992 55.417 4.922 1.00 19.68 599 ARG B CA 1
ATOM 10623 C C . ARG B 1 599 ? 22.411 55.245 4.357 1.00 20.08 599 ARG B C 1
ATOM 10624 O O . ARG B 1 599 ? 23.390 55.055 5.099 1.00 19.40 599 ARG B O 1
ATOM 10632 N N . GLU B 1 600 ? 22.497 55.305 3.032 1.00 19.43 600 GLU B N 1
ATOM 10633 C CA . GLU B 1 600 ? 23.769 55.219 2.322 1.00 19.52 600 GLU B CA 1
ATOM 10634 C C . GLU B 1 600 ? 24.773 56.268 2.797 1.00 18.51 600 GLU B C 1
ATOM 10635 O O . GLU B 1 600 ? 25.920 55.922 3.110 1.00 18.67 600 GLU B O 1
ATOM 10641 N N . ALA B 1 601 ? 24.359 57.536 2.857 1.00 17.58 601 ALA B N 1
ATOM 10642 C CA . ALA B 1 601 ? 25.238 58.619 3.313 1.00 17.59 601 ALA B CA 1
ATOM 10643 C C . ALA B 1 601 ? 25.628 58.467 4.793 1.00 17.98 601 ALA B C 1
ATOM 10644 O O . ALA B 1 601 ? 26.781 58.709 5.154 1.00 17.39 601 ALA B O 1
ATOM 10646 N N . TRP B 1 602 ? 24.670 58.039 5.619 1.00 17.14 602 TRP B N 1
ATOM 10647 C CA . TRP B 1 602 ? 24.934 57.763 7.033 1.00 17.24 602 TRP B CA 1
ATOM 10648 C C . TRP B 1 602 ? 25.964 56.626 7.233 1.00 17.90 602 TRP B C 1
ATOM 10649 O O . TRP B 1 602 ? 26.907 56.764 8.037 1.00 16.94 602 TRP B O 1
ATOM 10660 N N . GLU B 1 603 ? 25.779 55.514 6.516 1.00 17.91 603 GLU B N 1
ATOM 10661 C CA . GLU B 1 603 ? 26.708 54.385 6.579 1.00 20.29 603 GLU B CA 1
ATOM 10662 C C . GLU B 1 603 ? 28.107 54.821 6.123 1.00 20.66 603 GLU B C 1
ATOM 10663 O O . GLU B 1 603 ? 29.130 54.495 6.770 1.00 20.20 603 GLU B O 1
ATOM 10669 N N . GLN B 1 604 ? 28.147 55.592 5.040 1.00 20.78 604 GLN B N 1
ATOM 10670 C CA . GLN B 1 604 ? 29.410 56.051 4.478 1.00 22.09 604 GLN B CA 1
ATOM 10671 C C . GLN B 1 604 ? 30.149 57.023 5.382 1.00 21.40 604 GLN B C 1
ATOM 10672 O O . GLN B 1 604 ? 31.366 56.932 5.476 1.00 22.23 604 GLN B O 1
ATOM 10678 N N . ALA B 1 605 ? 29.444 57.968 6.014 1.00 19.75 605 ALA B N 1
ATOM 10679 C CA . ALA B 1 605 ? 30.121 58.957 6.871 1.00 19.95 605 ALA B CA 1
ATOM 10680 C C . ALA B 1 605 ? 30.738 58.394 8.150 1.00 19.82 605 ALA B C 1
ATOM 10681 O O . ALA B 1 605 ? 31.722 58.951 8.651 1.00 20.64 605 ALA B O 1
ATOM 10683 N N . GLY B 1 606 ? 30.184 57.304 8.666 1.00 19.40 606 GLY B N 1
ATOM 10684 C CA . GLY B 1 606 ? 30.707 56.663 9.881 1.00 18.98 606 GLY B CA 1
ATOM 10685 C C . GLY B 1 606 ? 30.479 57.427 11.184 1.00 18.29 606 GLY B C 1
ATOM 10686 O O . GLY B 1 606 ? 29.734 58.415 11.234 1.00 17.73 606 GLY B O 1
ATOM 10687 N N . TYR B 1 607 ? 31.155 56.977 12.234 1.00 17.79 607 TYR B N 1
ATOM 10688 C CA . TYR B 1 607 ? 30.968 57.544 13.576 1.00 16.96 607 TYR B CA 1
ATOM 10689 C C . TYR B 1 607 ? 32.203 58.330 13.966 1.00 16.90 607 TYR B C 1
ATOM 10690 O O . TYR B 1 607 ? 33.317 58.008 13.507 1.00 15.96 607 TYR B O 1
ATOM 10699 N N . ARG B 1 608 ? 32.023 59.321 14.843 1.00 15.66 608 ARG B N 1
ATOM 10700 C CA . ARG B 1 608 ? 33.155 60.135 15.307 1.00 16.05 608 ARG B CA 1
ATOM 10701 C C . ARG B 1 608 ? 34.114 59.235 16.083 1.00 15.77 608 ARG B C 1
ATOM 10702 O O . ARG B 1 608 ? 33.677 58.427 16.916 1.00 15.90 608 ARG B O 1
ATOM 10710 N N . ILE B 1 609 ? 35.412 59.374 15.828 1.00 16.67 609 ILE B N 1
ATOM 10711 C CA . ILE B 1 609 ? 36.373 58.665 16.660 1.00 17.40 609 ILE B CA 1
ATOM 10712 C C . ILE B 1 609 ? 36.573 59.515 17.938 1.00 16.93 609 ILE B C 1
ATOM 10713 O O . ILE B 1 609 ? 36.382 60.734 17.917 1.00 17.00 609 ILE B O 1
ATOM 10718 N N . PRO B 1 610 ? 36.958 58.873 19.053 1.00 16.57 610 PRO B N 1
ATOM 10719 C CA . PRO B 1 610 ? 37.210 59.638 20.286 1.00 15.80 610 PRO B CA 1
ATOM 10720 C C . PRO B 1 610 ? 38.145 60.822 20.079 1.00 14.83 610 PRO B C 1
ATOM 10721 O O . PRO B 1 610 ? 39.171 60.711 19.399 1.00 15.16 610 PRO B O 1
ATOM 10725 N N . LEU B 1 611 ? 37.755 61.968 20.630 1.00 14.43 611 LEU B N 1
ATOM 10726 C CA . LEU B 1 611 ? 38.555 63.191 20.614 1.00 13.93 611 LEU B CA 1
ATOM 10727 C C . LEU B 1 611 ? 38.430 63.809 22.001 1.00 14.44 611 LEU B C 1
ATOM 10728 O O . LEU B 1 611 ? 37.333 63.788 22.592 1.00 12.22 611 LEU B O 1
ATOM 10733 N N . SER B 1 612 ? 39.546 64.332 22.530 1.00 14.21 612 SER B N 1
ATOM 10734 C CA . SER B 1 612 ? 39.543 64.923 23.873 1.00 14.26 612 SER B CA 1
ATOM 10735 C C . SER B 1 612 ? 38.419 65.919 24.100 1.00 14.53 612 SER B C 1
ATOM 10736 O O . SER B 1 612 ? 38.234 66.865 23.312 1.00 14.24 612 SER B O 1
ATOM 10739 N N . GLY B 1 613 ? 37.670 65.696 25.186 1.00 14.26 613 GLY B N 1
ATOM 10740 C CA . GLY B 1 613 ? 36.578 66.592 25.549 1.00 15.53 613 GLY B CA 1
ATOM 10741 C C . GLY B 1 613 ? 35.343 66.542 24.661 1.00 15.57 613 GLY B C 1
ATOM 10742 O O . GLY B 1 613 ? 34.431 67.353 24.841 1.00 16.69 613 GLY B O 1
ATOM 10743 N N . CYS B 1 614 ? 35.288 65.576 23.751 1.00 16.17 614 CYS B N 1
ATOM 10744 C CA . CYS B 1 614 ? 34.197 65.466 22.780 1.00 17.29 614 CYS B CA 1
ATOM 10745 C C . CYS B 1 614 ? 33.598 64.067 22.733 1.00 17.05 614 CYS B C 1
ATOM 10746 O O . CYS B 1 614 ? 32.698 63.796 21.907 1.00 17.57 614 CYS B O 1
ATOM 10749 N N . GLY B 1 615 ? 34.055 63.173 23.611 1.00 16.44 615 GLY B N 1
ATOM 10750 C CA . GLY B 1 615 ? 33.567 61.795 23.597 1.00 16.23 615 GLY B CA 1
ATOM 10751 C C . GLY B 1 615 ? 33.736 61.158 22.221 1.00 15.67 615 GLY B C 1
ATOM 10752 O O . GLY B 1 615 ? 34.682 61.465 21.496 1.00 15.95 615 GLY B O 1
ATOM 10753 N N . GLY B 1 616 ? 32.822 60.275 21.832 1.00 15.55 616 GLY B N 1
ATOM 10754 C CA . GLY B 1 616 ? 32.998 59.602 20.525 1.00 15.63 616 GLY B CA 1
ATOM 10755 C C . GLY B 1 616 ? 31.808 58.718 20.204 1.00 15.31 616 GLY B C 1
ATOM 10756 O O . GLY B 1 616 ? 30.951 58.484 21.063 1.00 15.12 616 GLY B O 1
ATOM 10757 N N . GLY B 1 617 ? 31.762 58.203 18.980 1.00 14.84 617 GLY B N 1
ATOM 10758 C CA . GLY B 1 617 ? 30.713 57.254 18.622 1.00 13.92 617 GLY B CA 1
ATOM 10759 C C . GLY B 1 617 ? 29.468 57.858 17.991 1.00 14.42 617 GLY B C 1
ATOM 10760 O O . GLY B 1 617 ? 28.599 57.113 17.547 1.00 15.06 617 GLY B O 1
ATOM 10761 N N . GLN B 1 618 ? 29.367 59.190 17.969 1.00 14.47 618 GLN B N 1
ATOM 10762 C CA . GLN B 1 618 ? 28.181 59.867 17.415 1.00 14.59 618 GLN B CA 1
ATOM 10763 C C . GLN B 1 618 ? 28.245 59.768 15.885 1.00 14.80 618 GLN B C 1
ATOM 10764 O O . GLN B 1 618 ? 29.332 59.854 15.307 1.00 14.59 618 GLN B O 1
ATOM 10770 N N . SER B 1 619 ? 27.111 59.556 15.216 1.00 14.60 619 SER B N 1
ATOM 10771 C CA . SER B 1 619 ? 27.186 59.507 13.761 1.00 14.26 619 SER B CA 1
ATOM 10772 C C . SER B 1 619 ? 27.549 60.880 13.222 1.00 14.52 619 SER B C 1
ATOM 10773 O O . SER B 1 619 ? 27.088 61.926 13.731 1.00 13.26 619 SER B O 1
ATOM 10776 N N . ILE B 1 620 ? 28.389 60.881 12.189 1.00 14.65 620 ILE B N 1
ATOM 10777 C CA . ILE B 1 620 ? 28.790 62.119 11.515 1.00 15.45 620 ILE B CA 1
ATOM 10778 C C . ILE B 1 620 ? 27.644 62.736 10.691 1.00 15.92 620 ILE B C 1
ATOM 10779 O O . ILE B 1 620 ? 27.507 63.971 10.625 1.00 16.20 620 ILE B O 1
ATOM 10784 N N . LYS B 1 621 ? 26.819 61.878 10.103 1.00 15.02 621 LYS B N 1
ATOM 10785 C CA . LYS B 1 621 ? 25.623 62.336 9.398 1.00 15.56 621 LYS B CA 1
ATOM 10786 C C . LYS B 1 621 ? 24.391 61.715 10.062 1.00 15.21 621 LYS B C 1
ATOM 10787 O O . LYS B 1 621 ? 24.492 60.647 10.675 1.00 14.92 621 LYS B O 1
ATOM 10793 N N . PRO B 1 622 ? 23.219 62.366 9.923 1.00 15.57 622 PRO B N 1
ATOM 10794 C CA . PRO B 1 622 ? 22.024 61.823 10.542 1.00 15.66 622 PRO B CA 1
ATOM 10795 C C . PRO B 1 622 ? 21.391 60.701 9.733 1.00 16.34 622 PRO B C 1
ATOM 10796 O O . PRO B 1 622 ? 21.327 60.790 8.515 1.00 17.73 622 PRO B O 1
ATOM 10800 N N . LEU B 1 623 ? 20.881 59.669 10.399 1.00 16.72 623 LEU B N 1
ATOM 10801 C CA . LEU B 1 623 ? 20.099 58.643 9.712 1.00 16.59 623 LEU B CA 1
ATOM 10802 C C . LEU B 1 623 ? 18.679 59.140 9.391 1.00 17.11 623 LEU B C 1
ATOM 10803 O O . LEU B 1 623 ? 18.167 58.919 8.263 1.00 16.66 623 LEU B O 1
ATOM 10808 N N . GLY B 1 624 ? 18.042 59.777 10.381 1.00 16.02 624 GLY B N 1
ATOM 10809 C CA . GLY B 1 624 ? 16.782 60.526 10.170 1.00 16.26 624 GLY B CA 1
ATOM 10810 C C . GLY B 1 624 ? 15.632 59.565 9.925 1.00 15.35 624 GLY B C 1
ATOM 10811 O O . GLY B 1 624 ? 15.716 58.395 10.287 1.00 15.96 624 GLY B O 1
ATOM 10812 N N . GLY B 1 625 ? 14.559 60.043 9.309 1.00 15.51 625 GLY B N 1
ATOM 10813 C CA . GLY B 1 625 ? 13.451 59.152 8.944 1.00 15.65 625 GLY B CA 1
ATOM 10814 C C . GLY B 1 625 ? 12.263 59.212 9.906 1.00 15.30 625 GLY B C 1
ATOM 10815 O O . GLY B 1 625 ? 11.179 58.679 9.598 1.00 14.81 625 GLY B O 1
ATOM 10816 N N . ILE B 1 626 ? 12.474 59.834 11.076 1.00 15.12 626 ILE B N 1
ATOM 10817 C CA . ILE B 1 626 ? 11.429 59.944 12.120 1.00 15.02 626 ILE B CA 1
ATOM 10818 C C . ILE B 1 626 ? 11.310 61.373 12.608 1.00 14.56 626 ILE B C 1
ATOM 10819 O O . ILE B 1 626 ? 12.327 62.001 12.940 1.00 14.83 626 ILE B O 1
ATOM 10824 N N . ASP B 1 627 ? 10.076 61.882 12.676 1.00 14.94 627 ASP B N 1
ATOM 10825 C CA . ASP B 1 627 ? 9.822 63.219 13.188 1.00 14.84 627 ASP B CA 1
ATOM 10826 C C . ASP B 1 627 ? 9.663 63.114 14.703 1.00 14.92 627 ASP B C 1
ATOM 10827 O O . ASP B 1 627 ? 8.640 62.606 15.196 1.00 13.91 627 ASP B O 1
ATOM 10832 N N . PHE B 1 628 ? 10.664 63.587 15.442 1.00 14.08 628 PHE B N 1
ATOM 10833 C CA . PHE B 1 628 ? 10.578 63.528 16.900 1.00 13.96 628 PHE B CA 1
ATOM 10834 C C . PHE B 1 628 ? 10.126 64.854 17.507 1.00 13.48 628 PHE B C 1
ATOM 10835 O O . PHE B 1 628 ? 10.202 65.047 18.732 1.00 13.82 628 PHE B O 1
ATOM 10843 N N . GLY B 1 629 ? 9.626 65.783 16.685 1.00 13.65 629 GLY B N 1
ATOM 10844 C CA . GLY B 1 629 ? 9.174 67.051 17.278 1.00 13.47 629 GLY B CA 1
ATOM 10845 C C . GLY B 1 629 ? 10.305 67.887 17.863 1.00 14.18 629 GLY B C 1
ATOM 10846 O O . GLY B 1 629 ? 11.414 67.981 17.285 1.00 13.24 629 GLY B O 1
ATOM 10847 N N . GLU B 1 630 ? 10.050 68.484 19.025 1.00 13.26 630 GLU B N 1
ATOM 10848 C CA . GLU B 1 630 ? 10.988 69.433 19.625 1.00 13.99 630 GLU B CA 1
ATOM 10849 C C . GLU B 1 630 ? 12.219 68.687 20.166 1.00 13.71 630 GLU B C 1
ATOM 10850 O O . GLU B 1 630 ? 12.070 67.658 20.836 1.00 13.59 630 GLU B O 1
ATOM 10856 N N . PRO B 1 631 ? 13.427 69.224 19.906 1.00 13.92 631 PRO B N 1
ATOM 10857 C CA . PRO B 1 631 ? 14.625 68.525 20.386 1.00 14.21 631 PRO B CA 1
ATOM 10858 C C . PRO B 1 631 ? 14.754 68.572 21.909 1.00 13.94 631 PRO B C 1
ATOM 10859 O O . PRO B 1 631 ? 14.302 69.528 22.565 1.00 14.49 631 PRO B O 1
ATOM 10863 N N . VAL B 1 632 ? 15.362 67.534 22.466 1.00 13.88 632 VAL B N 1
ATOM 10864 C CA . VAL B 1 632 ? 15.814 67.583 23.847 1.00 12.64 632 VAL B CA 1
ATOM 10865 C C . VAL B 1 632 ? 17.339 67.575 23.725 1.00 12.59 632 VAL B C 1
ATOM 10866 O O . VAL B 1 632 ? 17.958 66.546 23.399 1.00 13.18 632 VAL B O 1
ATOM 10870 N N . LEU B 1 633 ? 17.952 68.731 23.967 1.00 12.28 633 LEU B N 1
ATOM 10871 C CA . LEU B 1 633 ? 19.382 68.873 23.664 1.00 12.87 633 LEU B CA 1
ATOM 10872 C C . LEU B 1 633 ? 20.275 68.017 24.584 1.00 12.78 633 LEU B C 1
ATOM 10873 O O . LEU B 1 633 ? 20.072 67.979 25.815 1.00 12.25 633 LEU B O 1
ATOM 10878 N N . ASN B 1 634 ? 21.258 67.356 23.954 1.00 12.46 634 ASN B N 1
ATOM 10879 C CA . ASN B 1 634 ? 22.379 66.757 24.643 1.00 12.53 634 ASN B CA 1
ATOM 10880 C C . ASN B 1 634 ? 21.981 65.560 25.499 1.00 12.83 634 ASN B C 1
ATOM 10881 O O . ASN B 1 634 ? 22.622 65.257 26.520 1.00 13.04 634 ASN B O 1
ATOM 10886 N N . THR B 1 635 ? 20.961 64.833 25.053 1.00 11.29 635 THR B N 1
ATOM 10887 C CA . THR B 1 635 ? 20.695 63.522 25.663 1.00 11.32 635 THR B CA 1
ATOM 10888 C C . THR B 1 635 ? 21.824 62.587 25.225 1.00 11.72 635 THR B C 1
ATOM 10889 O O . THR B 1 635 ? 22.357 62.749 24.112 1.00 12.33 635 THR B O 1
ATOM 10893 N N . TYR B 1 636 ? 22.179 61.618 26.083 1.00 11.79 636 TYR B N 1
ATOM 10894 C CA . TYR B 1 636 ? 23.322 60.731 25.786 1.00 12.89 636 TYR B CA 1
ATOM 10895 C C . TYR B 1 636 ? 23.053 59.391 26.442 1.00 13.26 636 TYR B C 1
ATOM 10896 O O . TYR B 1 636 ? 22.275 59.325 27.403 1.00 12.54 636 TYR B O 1
ATOM 10905 N N . PRO B 1 637 ? 23.677 58.312 25.927 1.00 13.46 637 PRO B N 1
ATOM 10906 C CA . PRO B 1 637 ? 23.461 57.017 26.562 1.00 13.18 637 PRO B CA 1
ATOM 10907 C C . PRO B 1 637 ? 24.282 56.870 27.831 1.00 13.65 637 PRO B C 1
ATOM 10908 O O . PRO B 1 637 ? 25.491 57.168 27.831 1.00 14.09 637 PRO B O 1
ATOM 10912 N N . VAL B 1 638 ? 23.658 56.376 28.898 1.00 13.58 638 VAL B N 1
ATOM 10913 C CA . VAL B 1 638 ? 24.352 56.334 30.188 1.00 15.27 638 VAL B CA 1
ATOM 10914 C C . VAL B 1 638 ? 25.487 55.297 30.228 1.00 16.04 638 VAL B C 1
ATOM 10915 O O . VAL B 1 638 ? 26.408 55.398 31.051 1.00 17.35 638 VAL B O 1
ATOM 10919 N N . ASN B 1 639 ? 25.386 54.279 29.380 1.00 16.61 639 ASN B N 1
ATOM 10920 C CA . ASN B 1 639 ? 26.460 53.312 29.163 1.00 16.81 639 ASN B CA 1
ATOM 10921 C C . ASN B 1 639 ? 26.361 52.716 27.769 1.00 17.08 639 ASN B C 1
ATOM 10922 O O . ASN B 1 639 ? 25.433 53.013 27.023 1.00 16.86 639 ASN B O 1
ATOM 10927 N N . GLU B 1 640 ? 27.306 51.849 27.439 1.00 16.77 640 GLU B N 1
ATOM 10928 C CA . GLU B 1 640 ? 27.420 51.373 26.083 1.00 18.42 640 GLU B CA 1
ATOM 10929 C C . GLU B 1 640 ? 26.573 50.135 25.830 1.00 18.65 640 GLU B C 1
ATOM 10930 O O . GLU B 1 640 ? 26.591 49.593 24.732 1.00 19.68 640 GLU B O 1
ATOM 10936 N N . ASN B 1 641 ? 25.824 49.703 26.839 1.00 18.12 641 ASN B N 1
ATOM 10937 C CA . ASN B 1 641 ? 24.936 48.545 26.678 1.00 18.97 641 ASN B CA 1
ATOM 10938 C C . ASN B 1 641 ? 23.493 48.940 26.364 1.00 18.55 641 ASN B C 1
ATOM 10939 O O . ASN B 1 641 ? 22.660 48.089 26.049 1.00 18.05 641 ASN B O 1
ATOM 10944 N N . VAL B 1 642 ? 23.217 50.241 26.411 1.00 17.57 642 VAL B N 1
ATOM 10945 C CA . VAL B 1 642 ? 21.946 50.788 25.926 1.00 16.98 642 VAL B CA 1
ATOM 10946 C C . VAL B 1 642 ? 21.861 50.609 24.407 1.00 15.49 642 VAL B C 1
ATOM 10947 O O . VAL B 1 642 ? 22.856 50.765 23.718 1.00 14.82 642 VAL B O 1
ATOM 10951 N N . THR B 1 643 ? 20.679 50.299 23.886 1.00 15.14 643 THR B N 1
ATOM 10952 C CA . THR B 1 643 ? 20.509 50.207 22.427 1.00 14.82 643 THR B CA 1
ATOM 10953 C C . THR B 1 643 ? 20.046 51.554 21.861 1.00 14.75 643 THR B C 1
ATOM 10954 O O . THR B 1 643 ? 18.929 52.010 22.144 1.00 15.05 643 THR B O 1
ATOM 10958 N N . LEU B 1 644 ? 20.892 52.190 21.061 1.00 12.86 644 LEU B N 1
ATOM 10959 C CA . LEU B 1 644 ? 20.495 53.424 20.406 1.00 13.32 644 LEU B CA 1
ATOM 10960 C C . LEU B 1 644 ? 19.786 53.069 19.100 1.00 13.60 644 LEU B C 1
ATOM 10961 O O . LEU B 1 644 ? 20.318 52.307 18.281 1.00 14.43 644 LEU B O 1
ATOM 10966 N N . LEU B 1 645 ? 18.590 53.626 18.927 1.00 13.54 645 LEU B N 1
ATOM 10967 C CA . LEU B 1 645 ? 17.785 53.366 17.734 1.00 13.73 645 LEU B CA 1
ATOM 10968 C C . LEU B 1 645 ? 17.742 54.588 16.840 1.00 13.98 645 LEU B C 1
ATOM 10969 O O . LEU B 1 645 ? 17.705 54.455 15.624 1.00 13.80 645 LEU B O 1
ATOM 10974 N N . ARG B 1 646 ? 17.725 55.774 17.445 1.00 13.41 646 ARG B N 1
ATOM 10975 C CA . ARG B 1 646 ? 18.093 56.995 16.720 1.00 13.52 646 ARG B CA 1
ATOM 10976 C C . ARG B 1 646 ? 18.933 57.880 17.624 1.00 13.48 646 ARG B C 1
ATOM 10977 O O . ARG B 1 646 ? 18.511 58.226 18.744 1.00 12.13 646 ARG B O 1
ATOM 10985 N N . ALA B 1 647 ? 20.100 58.265 17.118 1.00 12.98 647 ALA B N 1
ATOM 10986 C CA . ALA B 1 647 ? 20.971 59.197 17.861 1.00 13.25 647 ALA B CA 1
ATOM 10987 C C . ALA B 1 647 ? 21.679 60.135 16.890 1.00 14.01 647 ALA B C 1
ATOM 10988 O O . ALA B 1 647 ? 22.894 60.096 16.733 1.00 14.63 647 ALA B O 1
ATOM 10990 N N . ASP B 1 648 ? 20.891 60.980 16.222 1.00 14.52 648 ASP B N 1
ATOM 10991 C CA . ASP B 1 648 ? 21.389 61.920 15.215 1.00 15.48 648 ASP B CA 1
ATOM 10992 C C . ASP B 1 648 ? 21.740 63.266 15.832 1.00 15.41 648 ASP B C 1
ATOM 10993 O O . ASP B 1 648 ? 21.172 63.662 16.855 1.00 16.12 648 ASP B O 1
ATOM 10998 N N . GLY B 1 649 ? 22.658 63.960 15.171 1.00 14.46 649 GLY B N 1
ATOM 10999 C CA . GLY B 1 649 ? 23.039 65.321 15.534 1.00 14.77 649 GLY B CA 1
ATOM 11000 C C . GLY B 1 649 ? 23.683 65.424 16.910 1.00 14.18 649 GLY B C 1
ATOM 11001 O O . GLY B 1 649 ? 23.505 66.437 17.599 1.00 14.75 649 GLY B O 1
ATOM 11002 N N . GLY B 1 650 ? 24.408 64.379 17.318 1.00 14.22 650 GLY B N 1
ATOM 11003 C CA . GLY B 1 650 ? 25.196 64.405 18.569 1.00 13.26 650 GLY B CA 1
ATOM 11004 C C . GLY B 1 650 ? 24.351 64.207 19.837 1.00 13.62 650 GLY B C 1
ATOM 11005 O O . GLY B 1 650 ? 24.801 64.498 20.929 1.00 13.39 650 GLY B O 1
ATOM 11006 N N . GLN B 1 651 ? 23.118 63.723 19.698 1.00 12.59 651 GLN B N 1
ATOM 11007 C CA . GLN B 1 651 ? 22.295 63.435 20.870 1.00 13.64 651 GLN B CA 1
ATOM 11008 C C . GLN B 1 651 ? 21.333 62.283 20.571 1.00 13.12 651 GLN B C 1
ATOM 11009 O O . GLN B 1 651 ? 21.362 61.724 19.477 1.00 13.61 651 GLN B O 1
ATOM 11015 N N . VAL B 1 652 ? 20.490 61.930 21.534 1.00 12.38 652 VAL B N 1
ATOM 11016 C CA . VAL B 1 652 ? 19.675 60.728 21.412 1.00 12.88 652 VAL B CA 1
ATOM 11017 C C . VAL B 1 652 ? 18.200 61.066 21.260 1.00 13.35 652 VAL B C 1
ATOM 11018 O O . VAL B 1 652 ? 17.661 61.854 22.066 1.00 13.36 652 VAL B O 1
ATOM 11022 N N . GLN B 1 653 ? 17.537 60.425 20.286 1.00 11.60 653 GLN B N 1
ATOM 11023 C CA . GLN B 1 653 ? 16.090 60.604 20.138 1.00 12.28 653 GLN B CA 1
ATOM 11024 C C . GLN B 1 653 ? 15.324 59.350 20.536 1.00 11.69 653 GLN B C 1
ATOM 11025 O O . GLN B 1 653 ? 14.159 59.433 20.946 1.00 11.25 653 GLN B O 1
ATOM 11031 N N . LEU B 1 654 ? 15.947 58.173 20.380 1.00 12.26 654 LEU B N 1
ATOM 11032 C CA . LEU B 1 654 ? 15.211 56.950 20.631 1.00 12.12 654 LEU B CA 1
ATOM 11033 C C . LEU B 1 654 ? 16.139 55.841 21.090 1.00 13.21 654 LEU B C 1
ATOM 11034 O O . LEU B 1 654 ? 17.150 55.556 20.430 1.00 12.93 654 LEU B O 1
ATOM 11039 N N . ALA B 1 655 ? 15.800 55.199 22.210 1.00 12.81 655 ALA B N 1
ATOM 11040 C CA . ALA B 1 655 ? 16.691 54.179 22.765 1.00 14.20 655 ALA B CA 1
ATOM 11041 C C . ALA B 1 655 ? 15.883 53.180 23.574 1.00 14.78 655 ALA B C 1
ATOM 11042 O O . ALA B 1 655 ? 14.785 53.505 24.053 1.00 14.56 655 ALA B O 1
ATOM 11044 N N . THR B 1 656 ? 16.420 51.975 23.738 1.00 14.66 656 THR B N 1
ATOM 11045 C CA . THR B 1 656 ? 15.786 50.964 24.595 1.00 15.80 656 THR B CA 1
ATOM 11046 C C . THR B 1 656 ? 16.872 50.337 25.460 1.00 15.63 656 THR B C 1
ATOM 11047 O O . THR B 1 656 ? 18.033 50.257 25.038 1.00 16.69 656 THR B O 1
ATOM 11051 N N . ASN B 1 657 ? 16.518 49.958 26.675 1.00 15.36 657 ASN B N 1
ATOM 11052 C CA . ASN B 1 657 ? 17.474 49.423 27.635 1.00 15.19 657 ASN B CA 1
ATOM 11053 C C . ASN B 1 657 ? 16.842 48.276 28.392 1.00 14.45 657 ASN B C 1
ATOM 11054 O O . ASN B 1 657 ? 15.729 48.401 28.884 1.00 13.75 657 ASN B O 1
ATOM 11059 N N . ASP B 1 658 ? 17.541 47.142 28.499 1.00 14.83 658 ASP B N 1
ATOM 11060 C CA . ASP B 1 658 ? 17.039 46.059 29.355 1.00 15.02 658 ASP B CA 1
ATOM 11061 C C . ASP B 1 658 ? 17.297 46.406 30.800 1.00 15.21 658 ASP B C 1
ATOM 11062 O O . ASP B 1 658 ? 18.367 46.956 31.131 1.00 15.93 658 ASP B O 1
ATOM 11067 N N . TYR B 1 659 ? 16.364 46.042 31.671 1.00 14.57 659 TYR B N 1
ATOM 11068 C CA . TYR B 1 659 ? 16.453 46.397 33.087 1.00 14.63 659 TYR B CA 1
ATOM 11069 C C . TYR B 1 659 ? 15.909 45.244 33.897 1.00 15.22 659 TYR B C 1
ATOM 11070 O O . TYR B 1 659 ? 14.708 45.219 34.216 1.00 13.83 659 TYR B O 1
ATOM 11079 N N . GLY B 1 660 ? 16.772 44.273 34.224 1.00 15.13 660 GLY B N 1
ATOM 11080 C CA . GLY B 1 660 ? 16.261 43.034 34.855 1.00 16.21 660 GLY B CA 1
ATOM 11081 C C . GLY B 1 660 ? 15.323 42.340 33.876 1.00 16.43 660 GLY B C 1
ATOM 11082 O O . GLY B 1 660 ? 15.618 42.242 32.675 1.00 17.57 660 GLY B O 1
ATOM 11083 N N . LYS B 1 661 ? 14.177 41.893 34.372 1.00 16.49 661 LYS B N 1
ATOM 11084 C CA . LYS B 1 661 ? 13.166 41.254 33.550 1.00 17.14 661 LYS B CA 1
ATOM 11085 C C . LYS B 1 661 ? 12.433 42.221 32.607 1.00 16.64 661 LYS B C 1
ATOM 11086 O O . LYS B 1 661 ? 11.883 41.790 31.597 1.00 16.72 661 LYS B O 1
ATOM 11092 N N . GLY B 1 662 ? 12.400 43.514 32.948 1.00 15.09 662 GLY B N 1
ATOM 11093 C CA . GLY B 1 662 ? 11.640 44.492 32.151 1.00 14.15 662 GLY B CA 1
ATOM 11094 C C . GLY B 1 662 ? 12.544 45.355 31.270 1.00 12.60 662 GLY B C 1
ATOM 11095 O O . GLY B 1 662 ? 13.715 45.057 31.062 1.00 13.99 662 GLY B O 1
ATOM 11096 N N . ARG B 1 663 ? 11.993 46.432 30.739 1.00 12.80 663 ARG B N 1
ATOM 11097 C CA . ARG B 1 663 ? 12.738 47.301 29.827 1.00 12.28 663 ARG B CA 1
ATOM 11098 C C . ARG B 1 663 ? 12.322 48.746 29.996 1.00 12.66 663 ARG B C 1
ATOM 11099 O O . ARG B 1 663 ? 11.175 49.024 30.427 1.00 11.74 663 ARG B O 1
ATOM 11107 N N . GLY B 1 664 ? 13.265 49.649 29.702 1.00 12.78 664 GLY B N 1
ATOM 11108 C CA . GLY B 1 664 ? 12.953 51.077 29.540 1.00 12.47 664 GLY B CA 1
ATOM 11109 C C . GLY B 1 664 ? 13.149 51.505 28.087 1.00 12.83 664 GLY B C 1
ATOM 11110 O O . GLY B 1 664 ? 13.991 50.952 27.351 1.00 13.30 664 GLY B O 1
ATOM 11111 N N . VAL B 1 665 ? 12.373 52.504 27.668 1.00 12.52 665 VAL B N 1
ATOM 11112 C CA . VAL B 1 665 ? 12.515 53.086 26.339 1.00 12.56 665 VAL B CA 1
ATOM 11113 C C . VAL B 1 665 ? 12.499 54.587 26.518 1.00 12.54 665 VAL B C 1
ATOM 11114 O O . VAL B 1 665 ? 11.671 55.099 27.268 1.00 12.72 665 VAL B O 1
ATOM 11118 N N . TYR B 1 666 ? 13.421 55.271 25.848 1.00 12.55 666 TYR B N 1
ATOM 11119 C CA . TYR B 1 666 ? 13.425 56.732 25.808 1.00 12.39 666 TYR B CA 1
ATOM 11120 C C . TYR B 1 666 ? 12.986 57.217 24.426 1.00 12.86 666 TYR B C 1
ATOM 11121 O O . TYR B 1 666 ? 13.496 56.721 23.399 1.00 12.28 666 TYR B O 1
ATOM 11130 N N . ILE B 1 667 ? 12.057 58.172 24.387 1.00 12.59 667 ILE B N 1
ATOM 11131 C CA . ILE B 1 667 ? 11.688 58.852 23.127 1.00 12.46 667 ILE B CA 1
ATOM 11132 C C . ILE B 1 667 ? 11.781 60.362 23.376 1.00 12.67 667 ILE B C 1
ATOM 11133 O O . ILE B 1 667 ? 11.205 60.841 24.341 1.00 12.91 667 ILE B O 1
ATOM 11138 N N . SER B 1 668 ? 12.490 61.109 22.528 1.00 12.61 668 SER B N 1
ATOM 11139 C CA . SER B 1 668 ? 12.708 62.529 22.827 1.00 11.71 668 SER B CA 1
ATOM 11140 C C . SER B 1 668 ? 11.436 63.345 22.599 1.00 12.20 668 SER B C 1
ATOM 11141 O O . SER B 1 668 ? 11.250 64.363 23.235 1.00 12.46 668 SER B O 1
ATOM 11144 N N . GLY B 1 669 ? 10.574 62.895 21.694 1.00 12.40 669 GLY B N 1
ATOM 11145 C CA . GLY B 1 669 ? 9.327 63.602 21.382 1.00 11.37 669 GLY B CA 1
ATOM 11146 C C . GLY B 1 669 ? 8.500 62.761 20.424 1.00 12.40 669 GLY B C 1
ATOM 11147 O O . GLY B 1 669 ? 9.047 61.885 19.708 1.00 11.18 669 GLY B O 1
ATOM 11148 N N . LEU B 1 670 ? 7.191 63.010 20.382 1.00 12.29 670 LEU B N 1
ATOM 11149 C CA . LEU B 1 670 ? 6.334 62.156 19.548 1.00 12.91 670 LEU B CA 1
ATOM 11150 C C . LEU B 1 670 ? 5.107 62.860 18.982 1.00 13.20 670 LEU B C 1
ATOM 11151 O O . LEU B 1 670 ? 3.979 62.580 19.393 1.00 13.79 670 LEU B O 1
ATOM 11156 N N . PRO B 1 671 ? 5.325 63.721 17.989 1.00 13.41 671 PRO B N 1
ATOM 11157 C CA . PRO B 1 671 ? 4.191 64.297 17.259 1.00 13.73 671 PRO B CA 1
ATOM 11158 C C . PRO B 1 671 ? 3.339 63.179 16.705 1.00 13.95 671 PRO B C 1
ATOM 11159 O O . PRO B 1 671 ? 3.852 62.134 16.302 1.00 13.32 671 PRO B O 1
ATOM 11163 N N . TYR B 1 672 ? 2.023 63.378 16.685 1.00 14.89 672 TYR B N 1
ATOM 11164 C CA . TYR B 1 672 ? 1.157 62.365 16.104 1.00 14.50 672 TYR B CA 1
ATOM 11165 C C . TYR B 1 672 ? 1.356 62.181 14.586 1.00 14.53 672 TYR B C 1
ATOM 11166 O O . TYR B 1 672 ? 1.382 63.161 13.843 1.00 14.06 672 TYR B O 1
ATOM 11175 N N . SER B 1 673 ? 1.405 60.927 14.147 1.00 14.02 673 SER B N 1
ATOM 11176 C CA . SER B 1 673 ? 1.230 60.578 12.718 1.00 14.80 673 SER B CA 1
ATOM 11177 C C . SER B 1 673 ? 0.950 59.104 12.691 1.00 14.81 673 SER B C 1
ATOM 11178 O O . SER B 1 673 ? 1.131 58.450 13.714 1.00 14.81 673 SER B O 1
ATOM 11181 N N . ALA B 1 674 ? 0.550 58.544 11.540 1.00 14.09 674 ALA B N 1
ATOM 11182 C CA . ALA B 1 674 ? 0.346 57.102 11.475 1.00 14.45 674 ALA B CA 1
ATOM 11183 C C . ALA B 1 674 ? 1.652 56.366 11.805 1.00 14.30 674 ALA B C 1
ATOM 11184 O O . ALA B 1 674 ? 1.673 55.412 12.590 1.00 14.41 674 ALA B O 1
ATOM 11186 N N . ALA B 1 675 ? 2.742 56.823 11.214 1.00 14.09 675 ALA B N 1
ATOM 11187 C CA . ALA B 1 675 ? 4.056 56.203 11.465 1.00 13.75 675 ALA B CA 1
ATOM 11188 C C . ALA B 1 675 ? 4.469 56.315 12.931 1.00 13.81 675 ALA B C 1
ATOM 11189 O O . ALA B 1 675 ? 4.961 55.338 13.526 1.00 13.78 675 ALA B O 1
ATOM 11191 N N . ASN B 1 676 ? 4.281 57.494 13.516 1.00 13.71 676 ASN B N 1
ATOM 11192 C CA . ASN B 1 676 ? 4.646 57.658 14.935 1.00 13.08 676 ASN B CA 1
ATOM 11193 C C . ASN B 1 676 ? 3.734 56.913 15.904 1.00 12.79 676 ASN B C 1
ATOM 11194 O O . ASN B 1 676 ? 4.192 56.407 16.920 1.00 12.33 676 ASN B O 1
ATOM 11199 N N . ALA B 1 677 ? 2.440 56.815 15.597 1.00 12.63 677 ALA B N 1
ATOM 11200 C CA . ALA B 1 677 ? 1.575 55.983 16.426 1.00 12.24 677 ALA B CA 1
ATOM 11201 C C . ALA B 1 677 ? 1.987 54.503 16.339 1.00 12.73 677 ALA B C 1
ATOM 11202 O O . ALA B 1 677 ? 1.983 53.795 17.348 1.00 11.51 677 ALA B O 1
ATOM 11204 N N . ARG B 1 678 ? 2.359 54.048 15.141 1.00 13.04 678 ARG B N 1
ATOM 11205 C CA . ARG B 1 678 ? 2.931 52.691 14.990 1.00 13.29 678 ARG B CA 1
ATOM 11206 C C . ARG B 1 678 ? 4.226 52.523 15.785 1.00 13.31 678 ARG B C 1
ATOM 11207 O O . ARG B 1 678 ? 4.466 51.476 16.398 1.00 13.46 678 ARG B O 1
ATOM 11215 N N . LEU B 1 679 ? 5.073 53.547 15.749 1.00 13.31 679 LEU B N 1
ATOM 11216 C CA . LEU B 1 679 ? 6.318 53.531 16.518 1.00 14.12 679 LEU B CA 1
ATOM 11217 C C . LEU B 1 679 ? 6.022 53.332 18.007 1.00 13.76 679 LEU B C 1
ATOM 11218 O O . LEU B 1 679 ? 6.620 52.470 18.661 1.00 13.71 679 LEU B O 1
ATOM 11223 N N . LEU B 1 680 ? 5.079 54.115 18.530 1.00 13.62 680 LEU B N 1
ATOM 11224 C CA . LEU B 1 680 ? 4.704 54.008 19.946 1.00 13.15 680 LEU B CA 1
ATOM 11225 C C . LEU B 1 680 ? 4.107 52.646 20.245 1.00 13.36 680 LEU B C 1
ATOM 11226 O O . LEU B 1 680 ? 4.442 52.020 21.260 1.00 13.49 680 LEU B O 1
ATOM 11231 N N . GLU B 1 681 ? 3.225 52.183 19.370 1.00 14.00 681 GLU B N 1
ATOM 11232 C CA . GLU B 1 681 ? 2.665 50.849 19.534 1.00 15.05 681 GLU B CA 1
ATOM 11233 C C . GLU B 1 681 ? 3.759 49.761 19.622 1.00 14.96 681 GLU B C 1
ATOM 11234 O O . GLU B 1 681 ? 3.715 48.908 20.505 1.00 14.54 681 GLU B O 1
ATOM 11240 N N . ARG B 1 682 ? 4.722 49.780 18.703 1.00 14.55 682 ARG B N 1
ATOM 11241 C CA . ARG B 1 682 ? 5.815 48.822 18.753 1.00 14.56 682 ARG B CA 1
ATOM 11242 C C . ARG B 1 682 ? 6.650 48.999 20.040 1.00 14.40 682 ARG B C 1
ATOM 11243 O O . ARG B 1 682 ? 7.100 48.015 20.650 1.00 15.15 682 ARG B O 1
ATOM 11251 N N . VAL B 1 683 ? 6.835 50.251 20.465 1.00 14.33 683 VAL B N 1
ATOM 11252 C CA . VAL B 1 683 ? 7.499 50.533 21.758 1.00 14.09 683 VAL B CA 1
ATOM 11253 C C . VAL B 1 683 ? 6.806 49.825 22.929 1.00 14.15 683 VAL B C 1
ATOM 11254 O O . VAL B 1 683 ? 7.471 49.184 23.765 1.00 13.91 683 VAL B O 1
ATOM 11258 N N . LEU B 1 684 ? 5.480 49.915 22.980 1.00 14.82 684 LEU B N 1
ATOM 11259 C CA . LEU B 1 684 ? 4.701 49.306 24.057 1.00 14.81 684 LEU B CA 1
ATOM 11260 C C . LEU B 1 684 ? 4.822 47.785 24.067 1.00 15.52 684 LEU B C 1
ATOM 11261 O O . LEU B 1 684 ? 4.986 47.176 25.126 1.00 15.59 684 LEU B O 1
ATOM 11266 N N . PHE B 1 685 ? 4.708 47.163 22.893 1.00 15.68 685 PHE B N 1
ATOM 11267 C CA . PHE B 1 685 ? 4.844 45.712 22.844 1.00 15.56 685 PHE B CA 1
ATOM 11268 C C . PHE B 1 685 ? 6.266 45.263 23.167 1.00 15.77 685 PHE B C 1
ATOM 11269 O O . PHE B 1 685 ? 6.457 44.290 23.885 1.00 15.56 685 PHE B O 1
ATOM 11277 N N . TYR B 1 686 ? 7.260 45.958 22.636 1.00 16.22 686 TYR B N 1
ATOM 11278 C CA . TYR B 1 686 ? 8.646 45.562 22.863 1.00 16.10 686 TYR B CA 1
ATOM 11279 C C . TYR B 1 686 ? 9.052 45.756 24.325 1.00 16.11 686 TYR B C 1
ATOM 11280 O O . TYR B 1 686 ? 9.677 44.881 24.926 1.00 14.65 686 TYR B O 1
ATOM 11289 N N . ALA B 1 687 ? 8.689 46.905 24.898 1.00 15.63 687 ALA B N 1
ATOM 11290 C CA . ALA B 1 687 ? 9.132 47.242 26.251 1.00 15.02 687 ALA B CA 1
ATOM 11291 C C . ALA B 1 687 ? 8.530 46.271 27.264 1.00 14.99 687 ALA B C 1
ATOM 11292 O O . ALA B 1 687 ? 9.138 45.963 28.306 1.00 15.27 687 ALA B O 1
ATOM 11294 N N . SER B 1 688 ? 7.335 45.773 26.957 1.00 14.65 688 SER B N 1
ATOM 11295 C CA . SER B 1 688 ? 6.683 44.825 27.843 1.00 15.45 688 SER B CA 1
ATOM 11296 C C . SER B 1 688 ? 7.051 43.364 27.543 1.00 16.48 688 SER B C 1
ATOM 11297 O O . SER B 1 688 ? 6.416 42.463 28.118 1.00 16.80 688 SER B O 1
ATOM 11300 N N . HIS B 1 689 ? 8.072 43.130 26.706 1.00 16.34 689 HIS B N 1
ATOM 11301 C CA . HIS B 1 689 ? 8.461 41.740 26.312 1.00 18.10 689 HIS B CA 1
ATOM 11302 C C . HIS B 1 689 ? 7.272 40.978 25.716 1.00 18.82 689 HIS B C 1
ATOM 11303 O O . HIS B 1 689 ? 7.095 39.763 25.946 1.00 19.78 689 HIS B O 1
ATOM 11310 N N . ASN B 1 690 ? 6.458 41.696 24.946 1.00 18.81 690 ASN B N 1
ATOM 11311 C CA . ASN B 1 690 ? 5.278 41.120 24.290 1.00 20.11 690 ASN B CA 1
ATOM 11312 C C . ASN B 1 690 ? 5.391 41.166 22.763 1.00 20.02 690 ASN B C 1
ATOM 11313 O O . ASN B 1 690 ? 4.382 41.320 22.063 1.00 20.20 690 ASN B O 1
ATOM 11318 N N . GLU B 1 691 ? 6.611 41.028 22.235 1.00 21.29 691 GLU B N 1
ATOM 11319 C CA . GLU B 1 691 ? 6.787 41.012 20.769 1.00 23.71 691 GLU B CA 1
ATOM 11320 C C . GLU B 1 691 ? 5.992 39.862 20.132 1.00 24.60 691 GLU B C 1
ATOM 11321 O O . GLU B 1 691 ? 5.421 40.034 19.052 1.00 24.35 691 GLU B O 1
ATOM 11327 N N . ASP B 1 692 ? 5.926 38.722 20.823 1.00 26.41 692 ASP B N 1
ATOM 11328 C CA . ASP B 1 692 ? 5.150 37.559 20.329 1.00 28.05 692 ASP B CA 1
ATOM 11329 C C . ASP B 1 692 ? 3.636 37.851 20.273 1.00 27.77 692 ASP B C 1
ATOM 11330 O O . ASP B 1 692 ? 2.930 37.290 19.433 1.00 28.34 692 ASP B O 1
ATOM 11335 N N . LYS B 1 693 ? 3.158 38.743 21.144 1.00 25.58 693 LYS B N 1
ATOM 11336 C CA . LYS B 1 693 ? 1.752 39.155 21.163 1.00 25.11 693 LYS B CA 1
ATOM 11337 C C . LYS B 1 693 ? 1.398 40.233 20.139 1.00 23.16 693 LYS B C 1
ATOM 11338 O O . LYS B 1 693 ? 0.212 40.504 19.893 1.00 22.57 693 LYS B O 1
ATOM 11344 N N . TYR B 1 694 ? 2.414 40.864 19.557 1.00 21.39 694 TYR B N 1
ATOM 11345 C CA . TYR B 1 694 ? 2.187 42.005 18.665 1.00 20.59 694 TYR B CA 1
ATOM 11346 C C . TYR B 1 694 ? 1.314 41.665 17.439 1.00 20.75 694 TYR B C 1
ATOM 11347 O O . TYR B 1 694 ? 0.382 42.401 17.101 1.00 19.09 694 TYR B O 1
ATOM 11356 N N . ALA B 1 695 ? 1.630 40.564 16.762 1.00 20.24 695 ALA B N 1
ATOM 11357 C CA . ALA B 1 695 ? 0.950 40.271 15.498 1.00 21.13 695 ALA B CA 1
ATOM 11358 C C . ALA B 1 695 ? -0.555 40.021 15.624 1.00 20.91 695 ALA B C 1
ATOM 11359 O O . ALA B 1 695 ? -1.291 40.393 14.720 1.00 21.36 695 ALA B O 1
ATOM 11361 N N . ALA B 1 696 ? -1.006 39.387 16.708 1.00 20.65 696 ALA B N 1
ATOM 11362 C CA . ALA B 1 696 ? -2.448 39.080 16.856 1.00 20.64 696 ALA B CA 1
ATOM 11363 C C . ALA B 1 696 ? -3.320 40.340 16.809 1.00 20.99 696 ALA B C 1
ATOM 11364 O O . ALA B 1 696 ? -3.111 41.281 17.595 1.00 20.44 696 ALA B O 1
ATOM 11366 N N . TRP B 1 697 ? -4.274 40.354 15.874 1.00 20.93 697 TRP B N 1
ATOM 11367 C CA . TRP B 1 697 ? -5.238 41.460 15.722 1.00 21.14 697 TRP B CA 1
ATOM 11368 C C . TRP B 1 697 ? -4.524 42.765 15.390 1.00 21.27 697 TRP B C 1
ATOM 11369 O O . TRP B 1 697 ? -4.732 43.790 16.055 1.00 21.23 697 TRP B O 1
ATOM 11380 N N . SER B 1 698 ? -3.677 42.701 14.367 1.00 20.96 698 SER B N 1
ATOM 11381 C CA . SER B 1 698 ? -2.880 43.839 13.901 1.00 21.12 698 SER B CA 1
ATOM 11382 C C . SER B 1 698 ? -2.993 44.021 12.396 1.00 21.84 698 SER B C 1
ATOM 11383 O O . SER B 1 698 ? -3.278 43.065 11.682 1.00 21.77 698 SER B O 1
ATOM 11386 N N . SER B 1 699 ? -2.753 45.253 11.937 1.00 21.24 699 SER B N 1
ATOM 11387 C CA . SER B 1 699 ? -2.728 45.614 10.518 1.00 20.99 699 SER B CA 1
ATOM 11388 C C . SER B 1 699 ? -1.280 45.794 10.102 1.00 21.01 699 SER B C 1
ATOM 11389 O O . SER B 1 699 ? -0.546 46.530 10.760 1.00 21.17 699 SER B O 1
ATOM 11392 N N . SER B 1 700 ? -0.851 45.120 9.030 1.00 20.47 700 SER B N 1
ATOM 11393 C CA . SER B 1 700 ? 0.511 45.335 8.519 1.00 20.16 700 SER B CA 1
ATOM 11394 C C . SER B 1 700 ? 0.702 46.813 8.135 1.00 20.27 700 SER B C 1
ATOM 11395 O O . SER B 1 700 ? 1.726 47.415 8.442 1.00 20.44 700 SER B O 1
ATOM 11398 N N . ASN B 1 701 ? -0.305 47.403 7.490 1.00 20.22 701 ASN B N 1
ATOM 11399 C CA . ASN B 1 701 ? -0.248 48.816 7.081 1.00 19.05 701 ASN B CA 1
ATOM 11400 C C . ASN B 1 701 ? -0.529 49.766 8.264 1.00 18.37 701 ASN B C 1
ATOM 11401 O O . ASN B 1 701 ? -1.607 49.683 8.867 1.00 18.35 701 ASN B O 1
ATOM 11406 N N . PRO B 1 702 ? 0.416 50.690 8.593 1.00 18.05 702 PRO B N 1
ATOM 11407 C CA . PRO B 1 702 ? 0.184 51.586 9.742 1.00 17.90 702 PRO B CA 1
ATOM 11408 C C . PRO B 1 702 ? -0.965 52.594 9.539 1.00 17.54 702 PRO B C 1
ATOM 11409 O O . PRO B 1 702 ? -1.385 53.264 10.501 1.00 17.07 702 PRO B O 1
ATOM 11413 N N . GLU B 1 703 ? -1.451 52.706 8.302 1.00 16.66 703 GLU B N 1
ATOM 11414 C CA . GLU B 1 703 ? -2.552 53.622 7.968 1.00 17.84 703 GLU B CA 1
ATOM 11415 C C . GLU B 1 703 ? -3.916 53.043 8.274 1.00 16.99 703 GLU B C 1
ATOM 11416 O O . GLU B 1 703 ? -4.922 53.742 8.135 1.00 17.31 703 GLU B O 1
ATOM 11422 N N . CYS B 1 704 ? -3.936 51.784 8.697 1.00 16.44 704 CYS B N 1
ATOM 11423 C CA . CYS B 1 704 ? -5.145 51.077 9.094 1.00 17.50 704 CYS B CA 1
ATOM 11424 C C . CYS B 1 704 ? -5.015 50.555 10.512 1.00 16.99 704 CYS B C 1
ATOM 11425 O O . CYS B 1 704 ? -3.898 50.378 11.029 1.00 17.02 704 CYS B O 1
ATOM 11428 N N . GLU B 1 705 ? -6.156 50.308 11.140 1.00 17.24 705 GLU B N 1
ATOM 11429 C CA . GLU B 1 705 ? -6.180 49.795 12.486 1.00 17.87 705 GLU B CA 1
ATOM 11430 C C . GLU B 1 705 ? -7.216 48.707 12.624 1.00 18.20 705 GLU B C 1
ATOM 11431 O O . GLU B 1 705 ? -8.195 48.661 11.879 1.00 19.11 705 GLU B O 1
ATOM 11437 N N . VAL B 1 706 ? -7.000 47.842 13.600 1.00 18.70 706 VAL B N 1
ATOM 11438 C CA . VAL B 1 706 ? -7.842 46.665 13.787 1.00 18.66 706 VAL B CA 1
ATOM 11439 C C . VAL B 1 706 ? -8.526 46.729 15.144 1.00 19.32 706 VAL B C 1
ATOM 11440 O O . VAL B 1 706 ? -7.895 47.074 16.154 1.00 19.28 706 VAL B O 1
ATOM 11444 N N . ALA B 1 707 ? -9.812 46.382 15.171 1.00 20.14 707 ALA B N 1
ATOM 11445 C CA . ALA B 1 707 ? -10.531 46.263 16.431 1.00 20.45 707 ALA B CA 1
ATOM 11446 C C . ALA B 1 707 ? -11.194 44.897 16.516 1.00 21.29 707 ALA B C 1
ATOM 11447 O O . ALA B 1 707 ? -11.953 44.482 15.623 1.00 20.51 707 ALA B O 1
ATOM 11449 N N . HIS B 1 708 ? -10.866 44.198 17.591 1.00 22.13 708 HIS B N 1
ATOM 11450 C CA . HIS B 1 708 ? -11.336 42.837 17.825 1.00 23.70 708 HIS B CA 1
ATOM 11451 C C . HIS B 1 708 ? -12.415 42.825 18.909 1.00 24.81 708 HIS B C 1
ATOM 11452 O O . HIS B 1 708 ? -12.254 43.425 19.996 1.00 24.22 708 HIS B O 1
ATOM 11459 N N . PHE B 1 709 ? -13.506 42.124 18.614 1.00 25.78 709 PHE B N 1
ATOM 11460 C CA . PHE B 1 709 ? -14.618 41.990 19.541 1.00 27.87 709 PHE B CA 1
ATOM 11461 C C . PHE B 1 709 ? -14.823 40.501 19.850 1.00 29.58 709 PHE B C 1
ATOM 11462 O O . PHE B 1 709 ? -15.701 39.862 19.278 1.00 30.72 709 PHE B O 1
ATOM 11470 N N . PRO B 1 710 ? -14.004 39.945 20.762 1.00 31.69 710 PRO B N 1
ATOM 11471 C CA . PRO B 1 710 ? -13.953 38.491 20.963 1.00 33.32 710 PRO B CA 1
ATOM 11472 C C . PRO B 1 710 ? -15.297 37.873 21.333 1.00 35.39 710 PRO B C 1
ATOM 11473 O O . PRO B 1 710 ? -15.540 36.706 21.027 1.00 36.07 710 PRO B O 1
ATOM 11477 N N . GLU B 1 711 ? -16.144 38.651 21.997 1.00 37.21 711 GLU B N 1
ATOM 11478 C CA . GLU B 1 711 ? -17.495 38.241 22.368 1.00 39.14 711 GLU B CA 1
ATOM 11479 C C . GLU B 1 711 ? -18.382 38.101 21.120 1.00 39.87 711 GLU B C 1
ATOM 11480 O O . GLU B 1 711 ? -18.852 36.997 20.796 1.00 41.16 711 GLU B O 1
ATOM 11486 N N . GLN B 1 712 ? -18.573 39.220 20.417 1.00 39.97 712 GLN B N 1
ATOM 11487 C CA . GLN B 1 712 ? -19.364 39.294 19.189 1.00 39.69 712 GLN B CA 1
ATOM 11488 C C . GLN B 1 712 ? -18.809 38.408 18.089 1.00 38.58 712 GLN B C 1
ATOM 11489 O O . GLN B 1 712 ? -19.385 38.360 17.003 1.00 39.03 712 GLN B O 1
ATOM 11495 N N . GLY B 1 713 ? -17.698 37.722 18.377 1.00 37.19 713 GLY B N 1
ATOM 11496 C CA . GLY B 1 713 ? -16.984 36.879 17.413 1.00 35.28 713 GLY B CA 1
ATOM 11497 C C . GLY B 1 713 ? -16.579 37.599 16.129 1.00 33.96 713 GLY B C 1
ATOM 11498 O O . GLY B 1 713 ? -16.723 37.067 15.025 1.00 34.49 713 GLY B O 1
ATOM 11499 N N . LEU B 1 714 ? -16.041 38.804 16.272 1.00 31.73 714 LEU B N 1
ATOM 11500 C CA . LEU B 1 714 ? -15.957 39.716 15.159 1.00 28.81 714 LEU B CA 1
ATOM 11501 C C . LEU B 1 714 ? -14.714 40.605 15.232 1.00 27.07 714 LEU B C 1
ATOM 11502 O O . LEU B 1 714 ? -14.222 40.905 16.308 1.00 24.69 714 LEU B O 1
ATOM 11507 N N . TYR B 1 715 ? -14.220 41.025 14.074 1.00 24.88 715 TYR B N 1
ATOM 11508 C CA . TYR B 1 715 ? -13.294 42.143 14.038 1.00 23.87 715 TYR B CA 1
ATOM 11509 C C . TYR B 1 715 ? -13.583 43.049 12.864 1.00 22.58 715 TYR B C 1
ATOM 11510 O O . TYR B 1 715 ? -14.257 42.645 11.910 1.00 22.99 715 TYR B O 1
ATOM 11519 N N . CYS B 1 716 ? -13.102 44.290 12.958 1.00 21.12 716 CYS B N 1
ATOM 11520 C CA . CYS B 1 716 ? -13.124 45.214 11.841 1.00 19.85 716 CYS B CA 1
ATOM 11521 C C . CYS B 1 716 ? -11.727 45.751 11.602 1.00 20.24 716 CYS B C 1
ATOM 11522 O O . CYS B 1 716 ? -10.825 45.663 12.480 1.00 19.12 716 CYS B O 1
ATOM 11525 N N . VAL B 1 717 ? -11.539 46.289 10.404 1.00 19.33 717 VAL B N 1
ATOM 11526 C CA . VAL B 1 717 ? -10.292 46.984 10.063 1.00 19.67 717 VAL B CA 1
ATOM 11527 C C . VAL B 1 717 ? -10.705 48.274 9.411 1.00 18.96 717 VAL B C 1
ATOM 11528 O O . VAL B 1 717 ? -11.604 48.286 8.578 1.00 19.44 717 VAL B O 1
ATOM 11532 N N . ILE B 1 718 ? -10.108 49.382 9.853 1.00 18.53 718 ILE B N 1
ATOM 11533 C CA . ILE B 1 718 ? -10.497 50.693 9.368 1.00 17.05 718 ILE B CA 1
ATOM 11534 C C . ILE B 1 718 ? -9.332 51.362 8.665 1.00 18.01 718 ILE B C 1
ATOM 11535 O O . ILE B 1 718 ? -8.158 51.165 9.054 1.00 17.52 718 ILE B O 1
ATOM 11540 N N . ASN B 1 719 ? -9.675 52.176 7.665 1.00 16.98 719 ASN B N 1
ATOM 11541 C CA . ASN B 1 719 ? -8.732 53.001 6.933 1.00 17.63 719 ASN B CA 1
ATOM 11542 C C . ASN B 1 719 ? -8.748 54.425 7.477 1.00 17.50 719 ASN B C 1
ATOM 11543 O O . ASN B 1 719 ? -9.741 55.135 7.329 1.00 17.65 719 ASN B O 1
ATOM 11548 N N . ASN B 1 720 ? -7.665 54.840 8.144 1.00 17.75 720 ASN B N 1
ATOM 11549 C CA . ASN B 1 720 ? -7.639 56.151 8.814 1.00 18.07 720 ASN B CA 1
ATOM 11550 C C . ASN B 1 720 ? -7.372 57.323 7.869 1.00 18.05 720 ASN B C 1
ATOM 11551 O O . ASN B 1 720 ? -7.279 58.490 8.294 1.00 18.39 720 ASN B O 1
ATOM 11556 N N . THR B 1 721 ? -7.260 57.018 6.575 1.00 18.22 721 THR B N 1
ATOM 11557 C CA . THR B 1 721 ? -6.876 58.021 5.587 1.00 18.57 721 THR B CA 1
ATOM 11558 C C . THR B 1 721 ? -7.978 58.233 4.553 1.00 18.89 721 THR B C 1
ATOM 11559 O O . THR B 1 721 ? -8.919 57.454 4.495 1.00 18.84 721 THR B O 1
ATOM 11563 N N . ASP B 1 722 ? -7.842 59.285 3.744 1.00 19.56 722 ASP B N 1
ATOM 11564 C CA . ASP B 1 722 ? -8.707 59.478 2.562 1.00 20.17 722 ASP B CA 1
ATOM 11565 C C . ASP B 1 722 ? -8.194 58.831 1.256 1.00 21.03 722 ASP B C 1
ATOM 11566 O O . ASP B 1 722 ? -8.650 59.212 0.164 1.00 20.68 722 ASP B O 1
ATOM 11571 N N . GLN B 1 723 ? -7.268 57.872 1.367 1.00 20.40 723 GLN B N 1
ATOM 11572 C CA . GLN B 1 723 ? -6.655 57.223 0.209 1.00 20.68 723 GLN B CA 1
ATOM 11573 C C . GLN B 1 723 ? -6.932 55.742 0.322 1.00 20.96 723 GLN B C 1
ATOM 11574 O O . GLN B 1 723 ? -7.159 55.250 1.424 1.00 21.14 723 GLN B O 1
ATOM 11580 N N . PRO B 1 724 ? -6.899 55.011 -0.815 1.00 20.79 724 PRO B N 1
ATOM 11581 C CA . PRO B 1 724 ? -7.042 53.564 -0.737 1.00 20.67 724 PRO B CA 1
ATOM 11582 C C . PRO B 1 724 ? -5.902 52.936 0.094 1.00 20.99 724 PRO B C 1
ATOM 11583 O O . PRO B 1 724 ? -4.785 53.443 0.078 1.00 21.77 724 PRO B O 1
ATOM 11587 N N . GLN B 1 725 ? -6.171 51.843 0.804 1.00 20.54 725 GLN B N 1
ATOM 11588 C CA . GLN B 1 725 ? -5.106 51.211 1.565 1.00 20.74 725 GLN B CA 1
ATOM 11589 C C . GLN B 1 725 ? -5.261 49.716 1.530 1.00 21.24 725 GLN B C 1
ATOM 11590 O O . GLN B 1 725 ? -6.310 49.189 1.922 1.00 21.43 725 GLN B O 1
ATOM 11596 N N . LYS B 1 726 ? -4.216 49.021 1.079 1.00 21.05 726 LYS B N 1
ATOM 11597 C CA . LYS B 1 726 ? -4.187 47.587 1.223 1.00 21.83 726 LYS B CA 1
ATOM 11598 C C . LYS B 1 726 ? -3.493 47.237 2.531 1.00 21.64 726 LYS B C 1
ATOM 11599 O O . LYS B 1 726 ? -2.508 47.862 2.912 1.00 22.69 726 LYS B O 1
ATOM 11605 N N . THR B 1 727 ? -3.995 46.214 3.201 1.00 21.29 727 THR B N 1
ATOM 11606 C CA . THR B 1 727 ? -3.374 45.767 4.427 1.00 20.75 727 THR B CA 1
ATOM 11607 C C . THR B 1 727 ? -3.629 44.298 4.637 1.00 21.35 727 THR B C 1
ATOM 11608 O O . THR B 1 727 ? -4.591 43.737 4.096 1.00 21.31 727 THR B O 1
ATOM 11612 N N . THR B 1 728 ? -2.743 43.663 5.397 1.00 21.46 728 THR B N 1
ATOM 11613 C CA . THR B 1 728 ? -2.936 42.279 5.795 1.00 21.84 728 THR B CA 1
ATOM 11614 C C . THR B 1 728 ? -3.188 42.274 7.285 1.00 22.25 728 THR B C 1
ATOM 11615 O O . THR B 1 728 ? -2.393 42.818 8.049 1.00 22.27 728 THR B O 1
ATOM 11619 N N . VAL B 1 729 ? -4.290 41.662 7.698 1.00 21.42 729 VAL B N 1
ATOM 11620 C CA . VAL B 1 729 ? -4.587 41.535 9.121 1.00 22.03 729 VAL B CA 1
ATOM 11621 C C . VAL B 1 729 ? -4.144 40.154 9.585 1.00 22.66 729 VAL B C 1
ATOM 11622 O O . VAL B 1 729 ? -4.374 39.161 8.884 1.00 22.38 729 VAL B O 1
ATOM 11626 N N . THR B 1 730 ? -3.511 40.084 10.757 1.00 21.96 730 THR B N 1
ATOM 11627 C CA . THR B 1 730 ? -3.140 38.788 11.330 1.00 23.21 730 THR B CA 1
ATOM 11628 C C . THR B 1 730 ? -4.086 38.465 12.472 1.00 24.73 730 THR B C 1
ATOM 11629 O O . THR B 1 730 ? -4.331 39.321 13.330 1.00 24.11 730 THR B O 1
ATOM 11633 N N . LEU B 1 731 ? -4.641 37.248 12.469 1.00 25.67 731 LEU B N 1
ATOM 11634 C CA . LEU B 1 731 ? -5.592 36.819 13.504 1.00 27.87 731 LEU B CA 1
ATOM 11635 C C . LEU B 1 731 ? -4.868 36.121 14.647 1.00 28.97 731 LEU B C 1
ATOM 11636 O O . LEU B 1 731 ? -3.689 35.820 14.524 1.00 29.46 731 LEU B O 1
ATOM 11641 N N . ALA B 1 732 ? -5.576 35.849 15.745 1.00 30.83 732 ALA B N 1
ATOM 11642 C CA . ALA B 1 732 ? -4.970 35.226 16.932 1.00 32.78 732 ALA B CA 1
ATOM 11643 C C . ALA B 1 732 ? -4.275 33.895 16.637 1.00 34.26 732 ALA B C 1
ATOM 11644 O O . ALA B 1 732 ? -3.237 33.596 17.228 1.00 34.14 732 ALA B O 1
ATOM 11646 N N . ASP B 1 733 ? -4.833 33.124 15.702 1.00 35.85 733 ASP B N 1
ATOM 11647 C CA . ASP B 1 733 ? -4.301 31.793 15.357 1.00 37.57 733 ASP B CA 1
ATOM 11648 C C . ASP B 1 733 ? -3.134 31.829 14.367 1.00 37.78 733 ASP B C 1
ATOM 11649 O O . ASP B 1 733 ? -2.634 30.783 13.950 1.00 38.79 733 ASP B O 1
ATOM 11654 N N . GLY B 1 734 ? -2.705 33.026 13.981 1.00 37.55 734 GLY B N 1
ATOM 11655 C CA . GLY B 1 734 ? -1.633 33.164 12.998 1.00 36.76 734 GLY B CA 1
ATOM 11656 C C . GLY B 1 734 ? -2.118 33.236 11.558 1.00 36.00 734 GLY B C 1
ATOM 11657 O O . GLY B 1 734 ? -1.346 33.583 10.665 1.00 36.27 734 GLY B O 1
ATOM 11658 N N . THR B 1 735 ? -3.387 32.921 11.310 1.00 35.49 735 THR B N 1
ATOM 11659 C CA . THR B 1 735 ? -3.914 33.077 9.944 1.00 34.75 735 THR B CA 1
ATOM 11660 C C . THR B 1 735 ? -3.971 34.558 9.568 1.00 33.88 735 THR B C 1
ATOM 11661 O O . THR B 1 735 ? -3.915 35.434 10.444 1.00 33.55 735 THR B O 1
ATOM 11665 N N . THR B 1 736 ? -4.049 34.839 8.274 1.00 32.09 736 THR B N 1
ATOM 11666 C CA . THR B 1 736 ? -4.093 36.221 7.807 1.00 30.86 736 THR B CA 1
ATOM 11667 C C . THR B 1 736 ? -5.247 36.440 6.841 1.00 29.82 736 THR B C 1
ATOM 11668 O O . THR B 1 736 ? -5.812 35.492 6.323 1.00 30.10 736 THR B O 1
ATOM 11672 N N . GLU B 1 737 ? -5.616 37.693 6.620 1.00 28.33 737 GLU B N 1
ATOM 11673 C CA . GLU B 1 737 ? -6.557 38.038 5.564 1.00 27.80 737 GLU B CA 1
ATOM 11674 C C . GLU B 1 737 ? -6.144 39.366 4.974 1.00 26.61 737 GLU B C 1
ATOM 11675 O O . GLU B 1 737 ? -5.773 40.306 5.706 1.00 26.42 737 GLU B O 1
ATOM 11681 N N . ASP B 1 738 ? -6.203 39.451 3.653 1.00 25.77 738 ASP B N 1
ATOM 11682 C CA . ASP B 1 738 ? -5.865 40.672 2.954 1.00 25.52 738 ASP B CA 1
ATOM 11683 C C . ASP B 1 738 ? -7.085 41.494 2.691 1.00 25.59 738 ASP B C 1
ATOM 11684 O O . ASP B 1 738 ? -8.164 40.948 2.405 1.00 25.32 738 ASP B O 1
ATOM 11689 N N . PHE B 1 739 ? -6.906 42.810 2.794 1.00 24.38 739 PHE B N 1
ATOM 11690 C CA . PHE B 1 739 ? -7.990 43.764 2.612 1.00 23.81 739 PHE B CA 1
ATOM 11691 C C . PHE B 1 739 ? -7.534 44.818 1.655 1.00 23.73 739 PHE B C 1
ATOM 11692 O O . PHE B 1 739 ? -6.353 45.137 1.593 1.00 23.51 739 PHE B O 1
ATOM 11700 N N . ASP B 1 740 ? -8.488 45.338 0.889 1.00 24.00 740 ASP B N 1
ATOM 11701 C CA . ASP B 1 740 ? -8.259 46.454 0.008 1.00 23.52 740 ASP B CA 1
ATOM 11702 C C . ASP B 1 740 ? -9.312 47.428 0.439 1.00 23.69 740 ASP B C 1
ATOM 11703 O O . ASP B 1 740 ? -10.476 47.331 0.010 1.00 23.77 740 ASP B O 1
ATOM 11708 N N . LEU B 1 741 ? -8.928 48.348 1.322 1.00 22.45 741 LEU B N 1
ATOM 11709 C CA . LEU B 1 741 ? -9.871 49.274 1.936 1.00 22.24 741 LEU B CA 1
ATOM 11710 C C . LEU B 1 741 ? -9.984 50.525 1.100 1.00 21.88 741 LEU B C 1
ATOM 11711 O O . LEU B 1 741 ? -8.973 51.141 0.801 1.00 22.94 741 LEU B O 1
ATOM 11716 N N . PRO B 1 742 ? -11.215 50.891 0.681 1.00 22.43 742 PRO B N 1
ATOM 11717 C CA . PRO B 1 742 ? -11.399 52.202 0.050 1.00 22.05 742 PRO B CA 1
ATOM 11718 C C . PRO B 1 742 ? -11.118 53.336 1.034 1.00 22.24 742 PRO B C 1
ATOM 11719 O O . PRO B 1 742 ? -11.114 53.117 2.256 1.00 21.05 742 PRO B O 1
ATOM 11723 N N . ASP B 1 743 ? -10.864 54.515 0.474 1.00 21.28 743 ASP B N 1
ATOM 11724 C CA . ASP B 1 743 ? -10.948 55.812 1.126 1.00 21.24 743 ASP B CA 1
ATOM 11725 C C . ASP B 1 743 ? -11.896 55.816 2.351 1.00 20.78 743 ASP B C 1
ATOM 11726 O O . ASP B 1 743 ? -13.098 55.635 2.198 1.00 19.83 743 ASP B O 1
ATOM 11731 N N . SER B 1 744 ? -11.336 56.031 3.554 1.00 19.89 744 SER B N 1
ATOM 11732 C CA . SER B 1 744 ? -12.105 56.127 4.808 1.00 19.45 744 SER B CA 1
ATOM 11733 C C . SER B 1 744 ? -12.908 54.885 5.163 1.00 19.69 744 SER B C 1
ATOM 11734 O O . SER B 1 744 ? -13.815 54.935 6.009 1.00 19.74 744 SER B O 1
ATOM 11737 N N . GLY B 1 745 ? -12.559 53.765 4.545 1.00 19.29 745 GLY B N 1
ATOM 11738 C CA . GLY B 1 745 ? -13.381 52.572 4.610 1.00 19.93 745 GLY B CA 1
ATOM 11739 C C . GLY B 1 745 ? -13.289 51.786 5.895 1.00 20.31 745 GLY B C 1
ATOM 11740 O O . GLY B 1 745 ? -12.503 52.113 6.798 1.00 20.04 745 GLY B O 1
ATOM 11741 N N . ILE B 1 746 ? -14.107 50.742 5.957 1.00 20.63 746 ILE B N 1
ATOM 11742 C CA . ILE B 1 746 ? -14.131 49.797 7.058 1.00 21.14 746 ILE B CA 1
ATOM 11743 C C . ILE B 1 746 ? -14.559 48.424 6.510 1.00 21.59 746 ILE B C 1
ATOM 11744 O O . ILE B 1 746 ? -15.384 48.351 5.585 1.00 22.19 746 ILE B O 1
ATOM 11749 N N . ALA B 1 747 ? -13.998 47.354 7.065 1.00 21.21 747 ALA B N 1
ATOM 11750 C CA . ALA B 1 747 ? -14.386 46.000 6.714 1.00 21.42 747 ALA B CA 1
ATOM 11751 C C . ALA B 1 747 ? -14.601 45.197 7.978 1.00 22.01 747 ALA B C 1
ATOM 11752 O O . ALA B 1 747 ? -13.824 45.316 8.929 1.00 21.72 747 ALA B O 1
ATOM 11754 N N . TRP B 1 748 ? -15.643 44.372 7.978 1.00 21.76 748 TRP B N 1
ATOM 11755 C CA . TRP B 1 748 ? -15.949 43.488 9.095 1.00 21.85 748 TRP B CA 1
ATOM 11756 C C . TRP B 1 748 ? -15.773 42.032 8.714 1.00 23.08 748 TRP B C 1
ATOM 11757 O O . TRP B 1 748 ? -16.073 41.645 7.579 1.00 22.31 748 TRP B O 1
ATOM 11768 N N . ARG B 1 749 ? -15.300 41.223 9.665 1.00 24.13 749 ARG B N 1
ATOM 11769 C CA . ARG B 1 749 ? -15.126 39.789 9.441 1.00 25.93 749 ARG B CA 1
ATOM 11770 C C . ARG B 1 749 ? -15.436 39.040 10.714 1.00 28.06 749 ARG B C 1
ATOM 11771 O O . ARG B 1 749 ? -15.333 39.595 11.817 1.00 27.20 749 ARG B O 1
ATOM 11779 N N . GLU B 1 750 ? -15.806 37.771 10.562 1.00 30.29 750 GLU B N 1
ATOM 11780 C CA . GLU B 1 750 ? -16.105 36.921 11.718 1.00 32.89 750 GLU B CA 1
ATOM 11781 C C . GLU B 1 750 ? -14.853 36.333 12.386 1.00 33.38 750 GLU B C 1
ATOM 11782 O O . GLU B 1 750 ? -13.781 36.264 11.772 1.00 34.60 750 GLU B O 1
#